Protein 3K6K (pdb70)

Organism: NCBI:txid77133

Nearest PDB structures (foldseek):
  3dnm-assembly1_A  TM=9.996E-01  e=9.255E-56  uncultured bacterium
  3k6k-assembly5_C  TM=9.959E-01  e=2.938E-53  uncultured bacterium
  3dnm-assembly3_C  TM=9.944E-01  e=6.983E-52  uncultured bacterium
  3dnm-assembly4_D  TM=9.959E-01  e=7.849E-51  uncultured bacterium
  6y9k-assembly2_DDD  TM=9.570E-01  e=6.807E-32  metagenome

CATH classification: 3.40.50.1820

Solvent-accessible surface area: 44299 Å² total; per-residue (Å²): 175,122,69,78,82,40,178,85,4,18,104,73,13,87,87,89,48,112,171,64,133,184,119,53,60,43,106,90,63,54,61,36,59,59,61,117,18,104,190,29,81,94,11,150,48,16,120,61,52,155,43,77,5,51,65,10,77,5,26,79,0,19,29,146,62,32,45,66,11,22,0,0,0,0,0,1,23,5,2,7,7,10,12,2,41,3,9,5,19,0,0,1,56,1,0,93,66,5,59,0,21,0,15,0,0,60,1,105,23,0,57,103,54,61,25,65,10,1,1,61,9,0,8,38,0,0,111,22,0,22,175,82,9,61,37,10,97,98,0,0,0,2,1,3,12,0,0,0,0,0,0,0,0,0,0,10,50,0,71,127,61,66,28,74,40,7,18,0,0,1,0,2,1,0,1,0,1,0,35,43,84,60,73,0,21,87,85,6,21,136,83,10,44,65,9,80,27,138,40,7,29,131,28,0,72,69,2,4,50,80,88,90,57,110,34,59,27,0,0,0,2,67,21,104,3,49,54,10,19,58,0,15,0,3,0,0,0,12,0,1,2,0,2,1,0,5,14,0,0,16,44,0,0,5,34,28,1,22,1,30,2,24,0,15,44,48,1,3,18,9,0,3,26,34,14,110,56,0,77,18,0,46,77,0,7,117,63,1,3,141,18,1,62,57,58,33,146,181,128,63,80,79,48,130,75,4,11,105,78,11,88,89,89,44,110,156,53,116,182,136,43,68,44,107,102,58,56,62,38,58,58,66,105,19,118,176,27,74,100,8,142,46,13,35,10,6,71,34,79,6,51,59,12,74,4,27,67,0,20,41,146,60,32,50,61,11,22,0,0,0,1,0,0,23,3,3,21,1,7,16,5,40,4,16,5,16,0,0,0,46,0,1,89,83,9,50,0,18,0,17,0,0,54,2,116,23,1,60,104,48,61,22,66,8,2,3,63,6,0,8,40,0,2,105,16,0,24,162,86,21,66,30,10,93,88,0,0,1,0,0,2,10,0,0,0,0,0,0,0,1,3,2,15,61,0,76,139,57,66,28,72,42,6,18,0,0,0,0,0,0,0,2,0,1,1,40,41,77,57,73,0,24,90,80,2,26,132,84,9,46,59,8,70,28,142,67,5,28,113,35,0,53,64,1,3,32,86,87,96,81,108,32,62,38,0,0,0,2,64,22,101,2,46,57,13,17,62,0,11,0,4,0,0,0,5,0,2,3,0,1,1,0,4,14,0,0,15,48,0,0,4,32,32,2,20,0,39,3,22,0,17,44,35,3,4,17,10,0,3,17,31,12,102,54,1,77,23,0,59,66,0,4,117,60,0,6,140,19,0,56,59,61,18,127,190,101,74,82,52,180,78,2,18,95,47,20,71,88,88,24,120,177,137,71,128,128,45,54,45,58,73,49,106,18,107,164,27,74,106,9,152,44,16,56,16,8,63,25,73,6,45,66,15,77,4,14,61,0,22,28,126,81,26,51,67,13,20,0,0,0,0,0,0,10,1,2,4,10,9,13,4,47,2,6,5,16,0,0,0,55,0,0,87,84,14,55,0,19,0,11,0,0,58,3,110,33,1,54,112,51,82,26,57,7,4,1,53,12,0,6,36,0,1,90,19,0,26,151,82,11,62,36,10,95,81,0,0,0,0,0,2,8,0,0,0,0,0,0,0,0,1,1,16,58,0,86,141,64,65,28,74,43,5,17,0,0,0,0,0,0,0,2,0,2,3,24,47,79,50,70,0,21,88,78,4,20,137,83,3,36,52,7,61,84,118,47,8,27,68,34,9,130,56,5,13,51,89,78,90,116,95,28,64,36,0,0,0,1,69,17,110,1,45,53,11,12,65,0,14,0,3,0,0,0,14,0,4,2,0,0,1,0,3,13,0,0,14,40,0,0,5,31,35,2,24,1,33,3,32,0,15,45,33,1,3,25,8,0,4,26,37,15,106,47,0,78,20,0,59,80,0,6,141,62,0,5,135,18,1,62,54,71,42,124,124,102,41,166,78,5,17,79,59,20,96,97,90,20,108,157,52,124,149,110,88,80,39,96,108,99,36,62,46,62,68,59,107,17,119,180,27,72,91,14,143,42,19,117,71,54,138,47,78,6,46,60,12,77,5,14,74,0,23,31,133,72,33,48,77,10,26,0,0,0,1,0,1,14,1,2,5,6,5,14,3,49,3,13,8,12,0,0,1,49,1,0,86,50,20,52,2,19,0,14,0,0,59,1,106,34,2,52,106,58,95,26,66,7,4,1,58,9,0,10,41,0,3,109,22,0,25,173,82,9,59,34,10,105,112,0,0,0,0,0,2,9,0,0,0,0,0,0,0,0,3,2,10,59,0,65,122,66,64,25,68,41,6,18,0,0,0,0,1,1,0,0,0,0,1,16,44,78,61,72,0,24,89,80,4,24,128,86,4,35,56,6,64,79,116,35,9,29,79,31,10,130,51,6,11,50,90,82,97,110,112,31,64,30,0,0,0,2,59,15,106,2,50,54,12,19,47,0,10,0,4,1,0,0,9,0,3,1,0,0,1,0,4,11,0,0,15,43,0,0,7,31,33,1,22,0,42,2,28,0,14,47,45,4,4,21,7,0,4,13,32,30,124,54,3,100,20,0,42,85,0,2,122,64,0,6,133,23,5,64,62,76,84

InterPro domains:
  IPR002168 Lipase, GDXG, putative histidine active site [PS01173] (83-99)
  IPR013094 Alpha/beta hydrolase fold-3 [PF07859] (83-284)
  IPR029058 Alpha/Beta hydrolase fold [G3DSA:3.40.50.1820] (1-309)
  IPR029058 Alpha/Beta hydrolase fold [SSF53474] (76-305)
  IPR033140 Lipase, GDXG, putative serine active site [PS01174] (151-163)
  IPR050300 GDXG lipolytic enzyme [PTHR48081] (72-303)

Structure (mmCIF, N/CA/C/O backbone):
data_3K6K
#
_entry.id   3K6K
#
_cell.length_a   117.157
_cell.length_b   127.699
_cell.length_c   232.870
_cell.angle_alpha   90.000
_cell.angle_beta   90.000
_cell.angle_gamma   90.000
#
_symmetry.space_group_name_H-M   'I 21 21 21'
#
loop_
_entity.id
_entity.type
_entity.pdbx_description
1 polymer Esterase/lipase
2 non-polymer 'SULFATE ION'
3 non-polymer BETA-MERCAPTOETHANOL
4 water water
#
loop_
_atom_site.group_PDB
_atom_site.id
_atom_site.type_symbol
_atom_site.label_atom_id
_atom_site.label_alt_id
_atom_site.label_comp_id
_atom_site.label_asym_id
_atom_site.label_entity_id
_atom_site.label_seq_id
_atom_site.pdbx_PDB_ins_code
_atom_site.Cartn_x
_atom_site.Cartn_y
_atom_site.Cartn_z
_atom_site.occupancy
_atom_site.B_iso_or_equiv
_atom_site.auth_seq_id
_atom_site.auth_comp_id
_atom_site.auth_asym_id
_atom_site.auth_atom_id
_atom_site.pdbx_PDB_model_num
ATOM 1 N N . ASP A 1 13 ? 52.922 47.621 46.835 1.00 32.14 13 ASP A N 1
ATOM 2 C CA . ASP A 1 13 ? 54.019 46.894 47.569 1.00 32.51 13 ASP A CA 1
ATOM 3 C C . ASP A 1 13 ? 54.024 45.303 47.338 1.00 30.66 13 ASP A C 1
ATOM 4 O O . ASP A 1 13 ? 53.093 44.736 46.753 1.00 29.32 13 ASP A O 1
ATOM 9 N N . THR A 1 14 ? 55.069 44.606 47.788 1.00 28.72 14 THR A N 1
ATOM 10 C CA . THR A 1 14 ? 55.433 43.288 47.182 1.00 26.71 14 THR A CA 1
ATOM 11 C C . THR A 1 14 ? 54.590 42.084 47.608 1.00 24.73 14 THR A C 1
ATOM 12 O O . THR A 1 14 ? 54.242 41.943 48.786 1.00 23.92 14 THR A O 1
ATOM 16 N N . LYS A 1 15 ? 54.288 41.233 46.635 1.00 22.96 15 LYS A N 1
ATOM 17 C CA . LYS A 1 15 ? 53.586 39.961 46.843 1.00 22.89 15 LYS A CA 1
ATOM 18 C C . LYS A 1 15 ? 54.248 38.812 46.071 1.00 22.91 15 LYS A C 1
ATOM 19 O O . LYS A 1 15 ? 54.973 39.034 45.118 1.00 23.53 15 LYS A O 1
ATOM 25 N N . MET A 1 16 ? 54.048 37.584 46.506 1.00 22.82 16 MET A N 1
ATOM 26 C CA . MET A 1 16 ? 54.510 36.430 45.754 1.00 23.14 16 MET A CA 1
ATOM 27 C C . MET A 1 16 ? 53.495 36.083 44.667 1.00 23.31 16 MET A C 1
ATOM 28 O O . MET A 1 16 ? 52.308 36.327 44.837 1.00 21.90 16 MET A O 1
ATOM 33 N N . ASP A 1 17 ? 53.974 35.436 43.597 1.00 23.34 17 ASP A N 1
ATOM 34 C CA . ASP A 1 17 ? 53.088 34.718 42.696 1.00 24.68 17 ASP A CA 1
ATOM 35 C C . ASP A 1 17 ? 52.404 33.599 43.473 1.00 22.65 17 ASP A C 1
ATOM 36 O O . ASP A 1 17 ? 53.074 32.861 44.176 1.00 23.75 17 ASP A O 1
ATOM 41 N N . PRO A 1 18 ? 51.080 33.456 43.335 1.00 21.25 18 PRO A N 1
ATOM 42 C CA . PRO A 1 18 ? 50.526 32.395 44.137 1.00 20.84 18 PRO A CA 1
ATOM 43 C C . PRO A 1 18 ? 51.198 31.023 44.023 1.00 20.34 18 PRO A C 1
ATOM 44 O O . PRO A 1 18 ? 51.292 30.307 45.035 1.00 21.00 18 PRO A O 1
ATOM 48 N N . ARG A 1 19 ? 51.676 30.642 42.852 1.00 19.91 19 ARG A N 1
ATOM 49 C CA . ARG A 1 19 ? 52.234 29.293 42.701 1.00 20.39 19 ARG A CA 1
ATOM 50 C C . ARG A 1 19 ? 53.562 29.169 43.481 1.00 19.75 19 ARG A C 1
ATOM 51 O O . ARG A 1 19 ? 53.949 28.071 43.891 1.00 19.02 19 ARG A O 1
ATOM 59 N N . ASP A 1 20 ? 54.196 30.317 43.717 1.00 18.20 20 ASP A N 1
ATOM 60 C CA . ASP A 1 20 ? 55.483 30.364 44.400 1.00 18.56 20 ASP A CA 1
ATOM 61 C C . ASP A 1 20 ? 55.229 30.212 45.880 1.00 17.38 20 ASP A C 1
ATOM 62 O O . ASP A 1 20 ? 55.991 29.541 46.547 1.00 16.21 20 ASP A O 1
ATOM 67 N N . PHE A 1 21 ? 54.130 30.799 46.361 1.00 16.91 21 PHE A N 1
ATOM 68 C CA . PHE A 1 21 ? 53.789 30.717 47.761 1.00 17.11 21 PHE A CA 1
ATOM 69 C C . PHE A 1 21 ? 53.413 29.270 48.065 1.00 17.25 21 PHE A C 1
ATOM 70 O O . PHE A 1 21 ? 53.769 28.763 49.112 1.00 17.39 21 PHE A O 1
ATOM 78 N N . LEU A 1 22 ? 52.714 28.619 47.138 1.00 16.88 22 LEU A N 1
ATOM 79 C CA . LEU A 1 22 ? 52.384 27.192 47.281 1.00 18.74 22 LEU A CA 1
ATOM 80 C C . LEU A 1 22 ? 53.625 26.323 47.465 1.00 19.45 22 LEU A C 1
ATOM 81 O O . LEU A 1 22 ? 53.600 25.364 48.249 1.00 19.32 22 LEU A O 1
ATOM 86 N N . GLN A 1 23 ? 54.685 26.653 46.717 1.00 20.78 23 GLN A N 1
ATOM 87 C CA . GLN A 1 23 ? 55.950 25.919 46.806 1.00 21.79 23 GLN A CA 1
ATOM 88 C C . GLN A 1 23 ? 56.609 26.185 48.179 1.00 21.17 23 GLN A C 1
ATOM 89 O O . GLN A 1 23 ? 57.215 25.306 48.762 1.00 19.86 23 GLN A O 1
ATOM 95 N N . LEU A 1 24 ? 56.452 27.372 48.706 1.00 21.57 24 LEU A N 1
ATOM 96 C CA . LEU A 1 24 ? 56.981 27.639 49.984 1.00 21.53 24 LEU A CA 1
ATOM 97 C C . LEU A 1 24 ? 56.207 26.823 51.009 1.00 21.30 24 LEU A C 1
ATOM 98 O O . LEU A 1 24 ? 56.837 26.218 51.823 1.00 22.21 24 LEU A O 1
ATOM 103 N N . LEU A 1 25 ? 54.881 26.724 50.897 1.00 19.50 25 LEU A N 1
ATOM 104 C CA . LEU A 1 25 ? 54.094 25.813 51.746 1.00 18.24 25 LEU A CA 1
ATOM 105 C C . LEU A 1 25 ? 54.444 24.320 51.565 1.00 18.27 25 LEU A C 1
ATOM 106 O O . LEU A 1 25 ? 54.491 23.556 52.535 1.00 17.55 25 LEU A O 1
ATOM 111 N N . LYS A 1 26 ? 54.687 23.893 50.340 1.00 17.94 26 LYS A N 1
ATOM 112 C CA . LYS A 1 26 ? 55.117 22.505 50.124 1.00 19.33 26 LYS A CA 1
ATOM 113 C C . LYS A 1 26 ? 56.379 22.212 50.953 1.00 20.41 26 LYS A C 1
ATOM 114 O O . LYS A 1 26 ? 56.421 21.232 51.694 1.00 21.11 26 LYS A O 1
ATOM 120 N N . ILE A 1 27 ? 57.381 23.092 50.877 1.00 21.29 27 ILE A N 1
ATOM 121 C CA . ILE A 1 27 ? 58.617 22.858 51.600 1.00 23.07 27 ILE A CA 1
ATOM 122 C C . ILE A 1 27 ? 58.407 22.753 53.085 1.00 24.66 27 ILE A C 1
ATOM 123 O O . ILE A 1 27 ? 59.016 21.885 53.721 1.00 24.49 27 ILE A O 1
ATOM 128 N N . ASN A 1 28 ? 57.561 23.604 53.659 1.00 25.86 28 ASN A N 1
ATOM 129 C CA . ASN A 1 28 ? 57.309 23.478 55.099 1.00 27.08 28 ASN A CA 1
ATOM 130 C C . ASN A 1 28 ? 56.642 22.187 55.453 1.00 27.02 28 ASN A C 1
ATOM 131 O O . ASN A 1 28 ? 56.876 21.619 56.509 1.00 27.34 28 ASN A O 1
ATOM 136 N N . ALA A 1 29 ? 55.813 21.709 54.561 1.00 27.66 29 ALA A N 1
ATOM 137 C CA . ALA A 1 29 ? 55.090 20.502 54.818 1.00 27.92 29 ALA A CA 1
ATOM 138 C C . ALA A 1 29 ? 56.049 19.300 54.800 1.00 29.12 29 ALA A C 1
ATOM 139 O O . ALA A 1 29 ? 55.987 18.472 55.699 1.00 28.21 29 ALA A O 1
ATOM 141 N N . GLU A 1 30 ? 56.929 19.242 53.794 1.00 30.48 30 GLU A N 1
ATOM 142 C CA . GLU A 1 30 ? 58.003 18.216 53.665 1.00 33.10 30 GLU A CA 1
ATOM 143 C C . GLU A 1 30 ? 58.881 18.019 54.905 1.00 33.98 30 GLU A C 1
ATOM 144 O O . GLU A 1 30 ? 59.182 16.890 55.287 1.00 33.42 30 GLU A O 1
ATOM 150 N N . LYS A 1 31 ? 59.266 19.144 55.500 1.00 35.27 31 LYS A N 1
ATOM 151 C CA . LYS A 1 31 ? 60.321 19.234 56.477 1.00 37.94 31 LYS A CA 1
ATOM 152 C C . LYS A 1 31 ? 59.772 19.581 57.854 1.00 39.87 31 LYS A C 1
ATOM 153 O O . LYS A 1 31 ? 60.437 20.292 58.624 1.00 40.39 31 LYS A O 1
ATOM 159 N N . ALA A 1 32 ? 58.549 19.135 58.153 1.00 41.52 32 ALA A N 1
ATOM 160 C CA . ALA A 1 32 ? 57.990 19.334 59.487 1.00 43.27 32 ALA A CA 1
ATOM 161 C C . ALA A 1 32 ? 58.035 17.984 60.178 1.00 44.29 32 ALA A C 1
ATOM 162 O O . ALA A 1 32 ? 57.910 16.955 59.508 1.00 44.07 32 ALA A O 1
ATOM 164 N N . GLU A 1 33 ? 58.197 18.004 61.503 1.00 46.17 33 GLU A N 1
ATOM 165 C CA . GLU A 1 33 ? 58.497 16.802 62.297 1.00 47.89 33 GLU A CA 1
ATOM 166 C C . GLU A 1 33 ? 57.331 15.855 62.163 1.00 48.24 33 GLU A C 1
ATOM 167 O O . GLU A 1 33 ? 56.193 16.331 62.091 1.00 48.33 33 GLU A O 1
ATOM 173 N N . LYS A 1 34 ? 57.582 14.537 62.100 1.00 48.66 34 LYS A N 1
ATOM 174 C CA . LYS A 1 34 ? 56.466 13.612 61.832 1.00 48.89 34 LYS A CA 1
ATOM 175 C C . LYS A 1 34 ? 55.394 13.528 62.971 1.00 48.54 34 LYS A C 1
ATOM 176 O O . LYS A 1 34 ? 54.170 13.453 62.686 1.00 48.76 34 LYS A O 1
ATOM 182 N N . ASN A 1 35 ? 55.826 13.553 64.239 1.00 46.57 35 ASN A N 1
ATOM 183 C CA . ASN A 1 35 ? 54.852 13.441 65.336 1.00 44.52 35 ASN A CA 1
ATOM 184 C C . ASN A 1 35 ? 55.152 14.437 66.424 1.00 42.21 35 ASN A C 1
ATOM 185 O O . ASN A 1 35 ? 55.657 14.034 67.471 1.00 42.00 35 ASN A O 1
ATOM 190 N N . LEU A 1 36 ? 54.884 15.719 66.193 1.00 38.66 36 LEU A N 1
ATOM 191 C CA . LEU A 1 36 ? 55.184 16.690 67.218 1.00 35.48 36 LEU A CA 1
ATOM 192 C C . LEU A 1 36 ? 54.206 16.485 68.355 1.00 32.78 36 LEU A C 1
ATOM 193 O O . LEU A 1 36 ? 53.090 16.084 68.122 1.00 31.15 36 LEU A O 1
ATOM 198 N N . PRO A 1 37 ? 54.655 16.739 69.597 1.00 31.26 37 PRO A N 1
ATOM 199 C CA . PRO A 1 37 ? 53.710 16.693 70.680 1.00 30.12 37 PRO A CA 1
ATOM 200 C C . PRO A 1 37 ? 52.680 17.789 70.477 1.00 29.07 37 PRO A C 1
ATOM 201 O O . PRO A 1 37 ? 53.015 18.904 70.046 1.00 29.83 37 PRO A O 1
ATOM 205 N N . LEU A 1 38 ? 51.437 17.489 70.798 1.00 26.87 38 LEU A N 1
ATOM 206 C CA . LEU A 1 38 ? 50.419 18.457 70.595 1.00 25.21 38 LEU A CA 1
ATOM 207 C C . LEU A 1 38 ? 50.599 19.745 71.393 1.00 25.06 38 LEU A C 1
ATOM 208 O O . LEU A 1 38 ? 50.309 20.799 70.846 1.00 25.98 38 LEU A O 1
ATOM 213 N N . ASP A 1 39 ? 51.103 19.703 72.638 1.00 23.93 39 ASP A N 1
ATOM 214 C CA . ASP A 1 39 ? 51.460 20.947 73.369 1.00 23.11 39 ASP A CA 1
ATOM 215 C C . ASP A 1 39 ? 52.541 21.751 72.670 1.00 23.76 39 ASP A C 1
ATOM 216 O O . ASP A 1 39 ? 52.583 22.973 72.793 1.00 22.48 39 ASP A O 1
ATOM 221 N N . GLN A 1 40 ? 53.438 21.068 71.963 1.00 24.95 40 GLN A N 1
ATOM 222 C CA . GLN A 1 40 ? 54.492 21.774 71.217 1.00 26.48 40 GLN A CA 1
ATOM 223 C C . GLN A 1 40 ? 53.933 22.351 69.907 1.00 26.02 40 GLN A C 1
ATOM 224 O O . GLN A 1 40 ? 54.296 23.445 69.492 1.00 26.92 40 GLN A O 1
ATOM 230 N N . LYS A 1 41 ? 53.044 21.612 69.274 1.00 25.14 41 LYS A N 1
ATOM 231 C CA . LYS A 1 41 ? 52.442 22.072 68.044 1.00 26.18 41 LYS A CA 1
ATOM 232 C C . LYS A 1 41 ? 51.679 23.388 68.350 1.00 24.47 41 LYS A C 1
ATOM 233 O O . LYS A 1 41 ? 51.825 24.392 67.655 1.00 24.62 41 LYS A O 1
ATOM 239 N N . ARG A 1 42 ? 50.950 23.386 69.453 1.00 23.12 42 ARG A N 1
ATOM 240 C CA . ARG A 1 42 ? 50.211 24.533 69.907 1.00 21.93 42 ARG A CA 1
ATOM 241 C C . ARG A 1 42 ? 51.124 25.698 70.260 1.00 21.91 42 ARG A C 1
ATOM 242 O O . ARG A 1 42 ? 50.887 26.818 69.769 1.00 19.00 42 ARG A O 1
ATOM 250 N N . ALA A 1 43 ? 52.161 25.411 71.068 1.00 21.04 43 ALA A N 1
ATOM 251 C CA . ALA A 1 43 ? 53.179 26.392 71.446 1.00 21.78 43 ALA A CA 1
ATOM 252 C C . ALA A 1 43 ? 53.877 26.998 70.233 1.00 22.24 43 ALA A C 1
ATOM 253 O O . ALA A 1 43 ? 54.106 28.198 70.216 1.00 21.36 43 ALA A O 1
ATOM 255 N N . GLY A 1 44 ? 54.152 26.167 69.219 1.00 23.36 44 GLY A N 1
ATOM 256 C CA . GLY A 1 44 ? 54.805 26.569 67.963 1.00 25.15 44 GLY A CA 1
ATOM 257 C C . GLY A 1 44 ? 53.928 27.249 66.909 1.00 26.91 44 GLY A C 1
ATOM 258 O O . GLY A 1 44 ? 54.394 28.086 66.151 1.00 27.30 44 GLY A O 1
ATOM 259 N N . MET A 1 45 ? 52.651 26.892 66.849 1.00 27.45 45 MET A N 1
ATOM 260 C CA . MET A 1 45 ? 51.699 27.719 66.151 1.00 28.10 45 MET A CA 1
ATOM 261 C C . MET A 1 45 ? 51.654 29.101 66.805 1.00 28.27 45 MET A C 1
ATOM 262 O O . MET A 1 45 ? 51.642 30.112 66.118 1.00 27.26 45 MET A O 1
ATOM 267 N N . GLU A 1 46 ? 51.677 29.147 68.133 1.00 29.08 46 GLU A N 1
ATOM 268 C CA . GLU A 1 46 ? 51.615 30.425 68.845 1.00 30.72 46 GLU A CA 1
ATOM 269 C C . GLU A 1 46 ? 52.829 31.301 68.485 1.00 31.57 46 GLU A C 1
ATOM 270 O O . GLU A 1 46 ? 52.669 32.466 68.134 1.00 32.02 46 GLU A O 1
ATOM 276 N N . ALA A 1 47 ? 54.031 30.723 68.508 1.00 33.17 47 ALA A N 1
ATOM 277 C CA . ALA A 1 47 ? 55.271 31.496 68.350 1.00 34.17 47 ALA A CA 1
ATOM 278 C C . ALA A 1 47 ? 55.399 32.043 66.933 1.00 35.12 47 ALA A C 1
ATOM 279 O O . ALA A 1 47 ? 55.719 33.219 66.748 1.00 35.59 47 ALA A O 1
ATOM 281 N N . LEU A 1 48 ? 55.135 31.191 65.941 1.00 35.72 48 LEU A N 1
ATOM 282 C CA . LEU A 1 48 ? 55.143 31.595 64.542 1.00 36.68 48 LEU A CA 1
ATOM 283 C C . LEU A 1 48 ? 54.061 32.674 64.295 1.00 36.91 48 LEU A C 1
ATOM 284 O O . LEU A 1 48 ? 54.323 33.717 63.680 1.00 37.43 48 LEU A O 1
ATOM 289 N N . CYS A 1 49 ? 52.866 32.480 64.830 1.00 36.22 49 CYS A N 1
ATOM 290 C CA . CYS A 1 49 ? 51.802 33.444 64.556 1.00 36.57 49 CYS A CA 1
ATOM 291 C C . CYS A 1 49 ? 51.992 34.878 65.099 1.00 36.58 49 CYS A C 1
ATOM 292 O O . CYS A 1 49 ? 51.572 35.815 64.426 1.00 35.50 49 CYS A O 1
ATOM 295 N N . GLU A 1 50 ? 52.636 35.048 66.260 1.00 37.43 50 GLU A N 1
ATOM 296 C CA . GLU A 1 50 ? 53.011 36.388 66.763 1.00 38.88 50 GLU A CA 1
ATOM 297 C C . GLU A 1 50 ? 53.764 37.241 65.741 1.00 38.96 50 GLU A C 1
ATOM 298 O O . GLU A 1 50 ? 53.695 38.461 65.797 1.00 38.33 50 GLU A O 1
ATOM 304 N N . ARG A 1 51 ? 54.479 36.590 64.820 1.00 39.91 51 ARG A N 1
ATOM 305 C CA . ARG A 1 51 ? 55.230 37.258 63.733 1.00 41.36 51 ARG A CA 1
ATOM 306 C C . ARG A 1 51 ? 54.409 37.987 62.645 1.00 40.82 51 ARG A C 1
ATOM 307 O O . ARG A 1 51 ? 54.942 38.857 61.961 1.00 40.68 51 ARG A O 1
ATOM 315 N N . PHE A 1 52 ? 53.152 37.609 62.441 1.00 39.99 52 PHE A N 1
ATOM 316 C CA . PHE A 1 52 ? 52.358 38.191 61.368 1.00 39.81 52 PHE A CA 1
ATOM 317 C C . PHE A 1 52 ? 51.760 39.505 61.807 1.00 38.60 52 PHE A C 1
ATOM 318 O O . PHE A 1 52 ? 51.395 39.655 62.981 1.00 39.87 52 PHE A O 1
ATOM 326 N N . PRO A 1 53 ? 51.640 40.467 60.880 1.00 37.15 53 PRO A N 1
ATOM 327 C CA . PRO A 1 53 ? 51.156 41.789 61.281 1.00 35.56 53 PRO A CA 1
ATOM 328 C C . PRO A 1 53 ? 49.666 41.763 61.635 1.00 34.32 53 PRO A C 1
ATOM 329 O O . PRO A 1 53 ? 48.968 40.828 61.249 1.00 33.52 53 PRO A O 1
ATOM 333 N N . ARG A 1 54 ? 49.236 42.756 62.417 1.00 32.45 54 ARG A N 1
ATOM 334 C CA . ARG A 1 54 ? 47.878 42.904 62.944 1.00 31.39 54 ARG A CA 1
ATOM 335 C C . ARG A 1 54 ? 47.350 44.298 62.531 1.00 31.32 54 ARG A C 1
ATOM 336 O O . ARG A 1 54 ? 48.121 45.222 62.364 1.00 31.89 54 ARG A O 1
ATOM 344 N N . ALA A 1 55 ? 46.059 44.473 62.318 1.00 30.09 55 ALA A N 1
ATOM 345 C CA . ALA A 1 55 ? 45.671 45.748 61.736 1.00 29.89 55 ALA A CA 1
ATOM 346 C C . ALA A 1 55 ? 45.992 46.918 62.697 1.00 29.18 55 ALA A C 1
ATOM 347 O O . ALA A 1 55 ? 45.796 46.822 63.918 1.00 27.68 55 ALA A O 1
ATOM 349 N N . GLU A 1 56 ? 46.534 47.986 62.125 1.00 28.94 56 GLU A N 1
ATOM 350 C CA . GLU A 1 56 ? 46.894 49.155 62.900 1.00 29.47 56 GLU A CA 1
ATOM 351 C C . GLU A 1 56 ? 45.613 49.684 63.470 1.00 28.10 56 GLU A C 1
ATOM 352 O O . GLU A 1 56 ? 44.613 49.764 62.769 1.00 27.55 56 GLU A O 1
ATOM 358 N N . GLY A 1 57 ? 45.636 50.012 64.752 1.00 26.99 57 GLY A N 1
ATOM 359 C CA . GLY A 1 57 ? 44.526 50.742 65.349 1.00 26.42 57 GLY A CA 1
ATOM 360 C C . GLY A 1 57 ? 43.453 49.842 65.909 1.00 25.70 57 GLY A C 1
ATOM 361 O O . GLY A 1 57 ? 42.414 50.339 66.365 1.00 25.99 57 GLY A O 1
ATOM 362 N N . VAL A 1 58 ? 43.672 48.540 65.840 1.00 23.66 58 VAL A N 1
ATOM 363 C CA . VAL A 1 58 ? 42.750 47.574 66.403 1.00 22.29 58 VAL A CA 1
ATOM 364 C C . VAL A 1 58 ? 43.156 47.266 67.817 1.00 22.21 58 VAL A C 1
ATOM 365 O O . VAL A 1 58 ? 44.141 46.650 68.029 1.00 21.63 58 VAL A O 1
ATOM 369 N N . GLU A 1 59 ? 42.348 47.687 68.767 1.00 22.46 59 GLU A N 1
ATOM 370 C CA . GLU A 1 59 ? 42.620 47.518 70.202 1.00 22.46 59 GLU A CA 1
ATOM 371 C C . GLU A 1 59 ? 42.193 46.154 70.648 1.00 22.32 59 GLU A C 1
ATOM 372 O O . GLU A 1 59 ? 41.109 45.656 70.260 1.00 22.14 59 GLU A O 1
ATOM 378 N N . LEU A 1 60 ? 43.055 45.536 71.449 1.00 21.73 60 LEU A N 1
ATOM 379 C CA . LEU A 1 60 ? 42.813 44.183 71.885 1.00 22.14 60 LEU A CA 1
ATOM 380 C C . LEU A 1 60 ? 42.385 44.104 73.334 1.00 22.96 60 LEU A C 1
ATOM 381 O O . LEU A 1 60 ? 43.223 44.125 74.253 1.00 22.17 60 LEU A O 1
ATOM 386 N N . THR A 1 61 ? 41.082 43.935 73.553 1.00 24.21 61 THR A N 1
ATOM 387 C CA . THR A 1 61 ? 40.570 43.830 74.922 1.00 24.48 61 THR A CA 1
ATOM 388 C C . THR A 1 61 ? 40.385 42.350 75.389 1.00 25.16 61 THR A C 1
ATOM 389 O O . THR A 1 61 ? 39.730 41.525 74.712 1.00 24.61 61 THR A O 1
ATOM 393 N N . LEU A 1 62 ? 40.991 41.982 76.511 1.00 25.85 62 LEU A N 1
ATOM 394 C CA . LEU A 1 62 ? 40.874 40.575 76.985 1.00 28.11 62 LEU A CA 1
ATOM 395 C C . LEU A 1 62 ? 39.564 40.472 77.778 1.00 29.21 62 LEU A C 1
ATOM 396 O O . LEU A 1 62 ? 39.395 41.156 78.786 1.00 30.99 62 LEU A O 1
ATOM 401 N N . THR A 1 63 ? 38.593 39.696 77.314 1.00 29.17 63 THR A N 1
ATOM 402 C CA . THR A 1 63 ? 37.324 39.668 78.048 1.00 28.29 63 THR A CA 1
ATOM 403 C C . THR A 1 63 ? 36.685 38.273 78.066 1.00 28.23 63 THR A C 1
ATOM 404 O O . THR A 1 63 ? 37.398 37.266 77.916 1.00 27.43 63 THR A O 1
ATOM 408 N N . ASP A 1 64 ? 35.377 38.216 78.330 1.00 28.49 64 ASP A N 1
ATOM 409 C CA . ASP A 1 64 ? 34.610 36.970 78.237 1.00 29.14 64 ASP A CA 1
ATOM 410 C C . ASP A 1 64 ? 33.208 37.206 77.622 1.00 28.37 64 ASP A C 1
ATOM 411 O O . ASP A 1 64 ? 32.666 38.343 77.636 1.00 27.97 64 ASP A O 1
ATOM 416 N N . LEU A 1 65 ? 32.631 36.148 77.073 1.00 27.12 65 LEU A N 1
ATOM 417 C CA . LEU A 1 65 ? 31.240 36.195 76.676 1.00 27.23 65 LEU A CA 1
ATOM 418 C C . LEU A 1 65 ? 30.643 34.998 77.322 1.00 27.17 65 LEU A C 1
ATOM 419 O O . LEU A 1 65 ? 31.009 33.861 76.955 1.00 26.30 65 LEU A O 1
ATOM 424 N N . GLY A 1 66 ? 29.765 35.242 78.305 1.00 26.78 66 GLY A N 1
ATOM 425 C CA . GLY A 1 66 ? 29.122 34.153 79.031 1.00 28.30 66 GLY A CA 1
ATOM 426 C C . GLY A 1 66 ? 30.069 33.126 79.654 1.00 28.56 66 GLY A C 1
ATOM 427 O O . GLY A 1 66 ? 29.782 31.923 79.675 1.00 27.86 66 GLY A O 1
ATOM 428 N N . GLY A 1 67 ? 31.205 33.611 80.165 1.00 29.29 67 GLY A N 1
ATOM 429 C CA . GLY A 1 67 ? 32.128 32.725 80.890 1.00 29.87 67 GLY A CA 1
ATOM 430 C C . GLY A 1 67 ? 33.230 32.155 80.019 1.00 30.37 67 GLY A C 1
ATOM 431 O O . GLY A 1 67 ? 34.184 31.535 80.536 1.00 32.32 67 GLY A O 1
ATOM 432 N N . VAL A 1 68 ? 33.128 32.383 78.705 1.00 28.99 68 VAL A N 1
ATOM 433 C CA . VAL A 1 68 ? 34.118 31.880 77.743 1.00 26.61 68 VAL A CA 1
ATOM 434 C C . VAL A 1 68 ? 35.090 33.008 77.396 1.00 25.57 68 VAL A C 1
ATOM 435 O O . VAL A 1 68 ? 34.660 34.102 77.020 1.00 25.46 68 VAL A O 1
ATOM 439 N N . PRO A 1 69 ? 36.392 32.763 77.561 1.00 25.15 69 PRO A N 1
ATOM 440 C CA . PRO A 1 69 ? 37.407 33.811 77.353 1.00 25.62 69 PRO A CA 1
ATOM 441 C C . PRO A 1 69 ? 37.439 34.251 75.909 1.00 25.44 69 PRO A C 1
ATOM 442 O O . PRO A 1 69 ? 37.272 33.428 75.007 1.00 24.00 69 PRO A O 1
ATOM 446 N N . CYS A 1 70 ? 37.606 35.544 75.686 1.00 25.15 70 CYS A N 1
ATOM 447 C CA . CYS A 1 70 ? 37.732 35.983 74.350 1.00 26.22 70 CYS A CA 1
ATOM 448 C C . CYS A 1 70 ? 38.578 37.211 74.239 1.00 24.93 70 CYS A C 1
ATOM 449 O O . CYS A 1 70 ? 38.776 37.922 75.218 1.00 26.58 70 CYS A O 1
ATOM 452 N N . ILE A 1 71 ? 39.095 37.458 73.047 1.00 24.13 71 ILE A N 1
ATOM 453 C CA . ILE A 1 71 ? 39.746 38.705 72.767 1.00 24.25 71 ILE A CA 1
ATOM 454 C C . ILE A 1 71 ? 38.796 39.525 71.918 1.00 25.13 71 ILE A C 1
ATOM 455 O O . ILE A 1 71 ? 38.476 39.145 70.788 1.00 26.88 71 ILE A O 1
ATOM 460 N N . ARG A 1 72 ? 38.336 40.638 72.478 1.00 25.09 72 ARG A N 1
ATOM 461 C CA . ARG A 1 72 ? 37.483 41.571 71.790 1.00 25.08 72 ARG A CA 1
ATOM 462 C C . ARG A 1 72 ? 38.378 42.529 71.037 1.00 24.72 72 ARG A C 1
ATOM 463 O O . ARG A 1 72 ? 39.449 42.913 71.547 1.00 24.96 72 ARG A O 1
ATOM 471 N N . GLN A 1 73 ? 37.954 42.917 69.831 1.00 23.95 73 GLN A N 1
ATOM 472 C CA . GLN A 1 73 ? 38.822 43.596 68.875 1.00 22.87 73 GLN A CA 1
ATOM 473 C C . GLN A 1 73 ? 38.003 44.614 68.112 1.00 24.44 73 GLN A C 1
ATOM 474 O O . GLN A 1 73 ? 36.895 44.300 67.593 1.00 24.14 73 GLN A O 1
ATOM 480 N N . ALA A 1 74 ? 38.537 45.821 68.029 1.00 24.49 74 ALA A N 1
ATOM 481 C CA . ALA A 1 74 ? 37.853 46.931 67.388 1.00 26.92 74 ALA A CA 1
ATOM 482 C C . ALA A 1 74 ? 38.722 48.198 67.303 1.00 29.35 74 ALA A C 1
ATOM 483 O O . ALA A 1 74 ? 39.649 48.418 68.127 1.00 29.14 74 ALA A O 1
ATOM 485 N N . THR A 1 75 ? 38.405 49.036 66.355 1.00 31.72 75 THR A N 1
ATOM 486 C CA . THR A 1 75 ? 38.847 50.385 66.362 1.00 34.92 75 THR A CA 1
ATOM 487 C C . THR A 1 75 ? 37.935 51.274 67.211 1.00 37.70 75 THR A C 1
ATOM 488 O O . THR A 1 75 ? 36.795 50.996 67.446 1.00 37.92 75 THR A O 1
ATOM 492 N N . ASP A 1 76 ? 38.527 52.356 67.658 1.00 40.34 76 ASP A N 1
ATOM 493 C CA . ASP A 1 76 ? 37.905 53.560 68.132 1.00 42.14 76 ASP A CA 1
ATOM 494 C C . ASP A 1 76 ? 36.745 53.988 67.227 1.00 42.37 76 ASP A C 1
ATOM 495 O O . ASP A 1 76 ? 35.734 54.470 67.676 1.00 42.64 76 ASP A O 1
ATOM 500 N N . GLY A 1 77 ? 36.884 53.818 65.940 1.00 41.95 77 GLY A N 1
ATOM 501 C CA . GLY A 1 77 ? 35.799 54.203 65.074 1.00 42.04 77 GLY A CA 1
ATOM 502 C C . GLY A 1 77 ? 34.609 53.301 64.803 1.00 41.57 77 GLY A C 1
A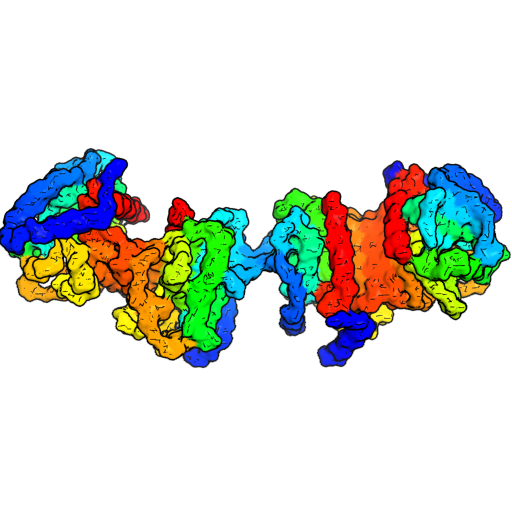TOM 503 O O . GLY A 1 77 ? 33.853 53.595 63.927 1.00 41.63 77 GLY A O 1
ATOM 504 N N . ALA A 1 78 ? 34.451 52.226 65.548 1.00 39.94 78 ALA A N 1
ATOM 505 C CA . ALA A 1 78 ? 33.535 51.172 65.189 1.00 38.08 78 ALA A CA 1
ATOM 506 C C . ALA A 1 78 ? 32.076 51.454 65.364 1.00 36.80 78 ALA A C 1
ATOM 507 O O . ALA A 1 78 ? 31.653 51.930 66.377 1.00 35.71 78 ALA A O 1
ATOM 509 N N . GLY A 1 79 ? 31.320 51.087 64.342 1.00 35.64 79 GLY A N 1
ATOM 510 C CA . GLY A 1 79 ? 29.862 51.034 64.392 1.00 34.24 79 GLY A CA 1
ATOM 511 C C . GLY A 1 79 ? 29.395 50.004 65.401 1.00 33.22 79 GLY A C 1
ATOM 512 O O . GLY A 1 79 ? 30.177 49.544 66.218 1.00 32.70 79 GLY A O 1
ATOM 513 N N . ALA A 1 80 ? 28.112 49.653 65.350 1.00 32.61 80 ALA A N 1
ATOM 514 C CA . ALA A 1 80 ? 27.494 48.822 66.392 1.00 31.77 80 ALA A CA 1
ATOM 515 C C . ALA A 1 80 ? 27.323 47.356 65.991 1.00 30.75 80 ALA A C 1
ATOM 516 O O . ALA A 1 80 ? 26.734 46.592 66.732 1.00 32.21 80 ALA A O 1
ATOM 518 N N . ALA A 1 81 ? 27.855 46.969 64.842 1.00 28.73 81 ALA A N 1
ATOM 519 C CA . ALA A 1 81 ? 27.915 45.556 64.435 1.00 27.33 81 ALA A CA 1
ATOM 520 C C . ALA A 1 81 ? 28.862 44.710 65.320 1.00 26.07 81 ALA A C 1
ATOM 521 O O . ALA A 1 81 ? 29.893 45.189 65.792 1.00 26.46 81 ALA A O 1
ATOM 523 N N . HIS A 1 82 ? 28.508 43.464 65.558 1.00 24.65 82 HIS A N 1
ATOM 524 C CA . HIS A 1 82 ? 29.381 42.546 66.248 1.00 24.25 82 HIS A CA 1
ATOM 525 C C . HIS A 1 82 ? 29.610 41.345 65.369 1.00 24.55 82 HIS A C 1
ATOM 526 O O . HIS A 1 82 ? 28.629 40.879 64.718 1.00 25.09 82 HIS A O 1
ATOM 533 N N . ILE A 1 83 ? 30.874 40.857 65.345 1.00 21.99 83 ILE A N 1
ATOM 534 C CA . ILE A 1 83 ? 31.258 39.626 64.701 1.00 19.88 83 ILE A CA 1
ATOM 535 C C . ILE A 1 83 ? 31.677 38.640 65.803 1.00 19.90 83 ILE A C 1
ATOM 536 O O . ILE A 1 83 ? 32.574 38.915 66.605 1.00 19.95 83 ILE A O 1
ATOM 541 N N . LEU A 1 84 ? 31.047 37.485 65.842 1.00 16.89 84 LEU A N 1
ATOM 542 C CA . LEU A 1 84 ? 31.443 36.530 66.800 1.00 16.28 84 LEU A CA 1
ATOM 543 C C . LEU A 1 84 ? 32.282 35.512 66.021 1.00 15.89 84 LEU A C 1
ATOM 544 O O . LEU A 1 84 ? 31.728 34.825 65.178 1.00 14.49 84 LEU A O 1
ATOM 549 N N . TYR A 1 85 ? 33.592 35.438 66.316 1.00 15.93 85 TYR A N 1
ATOM 550 C CA . TYR A 1 85 ? 34.557 34.648 65.530 1.00 16.86 85 TYR A CA 1
ATOM 551 C C . TYR A 1 85 ? 35.035 33.321 66.193 1.00 17.61 85 TYR A C 1
ATOM 552 O O . TYR A 1 85 ? 35.461 33.321 67.350 1.00 18.62 85 TYR A O 1
ATOM 561 N N . PHE A 1 86 ? 35.039 32.227 65.435 1.00 15.88 86 PHE A N 1
ATOM 562 C CA . PHE A 1 86 ? 35.623 30.997 65.928 1.00 16.11 86 PHE A CA 1
ATOM 563 C C . PHE A 1 86 ? 36.856 30.583 65.096 1.00 16.15 86 PHE A C 1
ATOM 564 O O . PHE A 1 86 ? 36.754 30.413 63.905 1.00 16.96 86 PHE A O 1
ATOM 572 N N . HIS A 1 87 ? 38.011 30.396 65.728 1.00 16.30 87 HIS A N 1
ATOM 573 C CA . HIS A 1 87 ? 39.255 30.112 65.020 1.00 16.53 87 HIS A CA 1
ATOM 574 C C . HIS A 1 87 ? 39.308 28.645 64.575 1.00 16.23 87 HIS A C 1
ATOM 575 O O . HIS A 1 87 ? 38.564 27.828 65.046 1.00 15.90 87 HIS A O 1
ATOM 582 N N . GLY A 1 88 ? 40.181 28.332 63.641 1.00 16.83 88 GLY A N 1
ATOM 583 C CA . GLY A 1 88 ? 40.325 26.977 63.200 1.00 17.02 88 GLY A CA 1
ATOM 584 C C . GLY A 1 88 ? 41.547 26.379 63.835 1.00 18.84 88 GLY A C 1
ATOM 585 O O . GLY A 1 88 ? 42.202 27.032 64.711 1.00 16.65 88 GLY A O 1
ATOM 586 N N . GLY A 1 89 ? 41.824 25.133 63.411 1.00 19.29 89 GLY A N 1
ATOM 587 C CA . GLY A 1 89 ? 42.914 24.327 63.947 1.00 21.16 89 GLY A CA 1
ATOM 588 C C . GLY A 1 89 ? 42.475 22.901 64.278 1.00 23.18 89 GLY A C 1
ATOM 589 O O . GLY A 1 89 ? 42.988 22.263 65.216 1.00 23.82 89 GLY A O 1
ATOM 590 N N . GLY A 1 90 ? 41.529 22.374 63.508 1.00 23.34 90 GLY A N 1
ATOM 591 C CA . GLY A 1 90 ? 41.207 20.963 63.623 1.00 23.96 90 GLY A CA 1
ATOM 592 C C . GLY A 1 90 ? 40.492 20.551 64.895 1.00 24.17 90 GLY A C 1
ATOM 593 O O . GLY A 1 90 ? 40.474 19.370 65.221 1.00 25.39 90 GLY A O 1
ATOM 594 N N . TYR A 1 91 ? 39.898 21.522 65.587 1.00 23.77 91 TYR A N 1
ATOM 595 C CA . TYR A 1 91 ? 39.300 21.367 66.898 1.00 23.53 91 TYR A CA 1
ATOM 596 C C . TYR A 1 91 ? 40.349 21.028 67.962 1.00 24.47 91 TYR A C 1
ATOM 597 O O . TYR A 1 91 ? 39.994 20.789 69.115 1.00 25.90 91 TYR A O 1
ATOM 606 N N . ILE A 1 92 ? 41.639 21.042 67.622 1.00 22.91 92 ILE A N 1
ATOM 607 C CA . ILE A 1 92 ? 42.626 20.643 68.623 1.00 21.78 92 ILE A CA 1
ATOM 608 C C . ILE A 1 92 ? 43.693 21.690 68.877 1.00 22.45 92 ILE A C 1
ATOM 609 O O . ILE A 1 92 ? 44.536 21.496 69.754 1.00 23.55 92 ILE A O 1
ATOM 614 N N . SER A 1 93 ? 43.681 22.789 68.128 1.00 21.75 93 SER A N 1
ATOM 615 C CA . SER A 1 93 ? 44.640 23.856 68.317 1.00 21.28 93 SER A CA 1
ATOM 616 C C . SER A 1 93 ? 44.042 25.170 67.884 1.00 21.45 93 SER A C 1
ATOM 617 O O . SER A 1 93 ? 42.925 25.212 67.380 1.00 22.57 93 SER A O 1
ATOM 620 N N . GLY A 1 94 ? 44.788 26.246 68.093 1.00 19.96 94 GLY A N 1
ATOM 621 C CA . GLY A 1 94 ? 44.472 27.506 67.527 1.00 18.12 94 GLY A CA 1
ATOM 622 C C . GLY A 1 94 ? 44.032 28.335 68.697 1.00 17.87 94 GLY A C 1
ATOM 623 O O . GLY A 1 94 ? 43.801 27.776 69.750 1.00 16.50 94 GLY A O 1
ATOM 624 N N . SER A 1 95 ? 43.881 29.656 68.523 1.00 16.23 95 SER A N 1
ATOM 625 C CA . SER A 1 95 ? 43.397 30.475 69.642 1.00 15.75 95 SER A CA 1
ATOM 626 C C . SER A 1 95 ? 43.102 31.854 69.127 1.00 15.61 95 SER A C 1
ATOM 627 O O . SER A 1 95 ? 43.477 32.202 68.009 1.00 14.51 95 SER A O 1
ATOM 630 N N . PRO A 1 96 ? 42.443 32.677 69.940 1.00 16.55 96 PRO A N 1
ATOM 631 C CA . PRO A 1 96 ? 42.241 34.012 69.423 1.00 16.33 96 PRO A CA 1
ATOM 632 C C . PRO A 1 96 ? 43.578 34.696 69.001 1.00 17.45 96 PRO A C 1
ATOM 633 O O . PRO A 1 96 ? 43.636 35.379 67.955 1.00 17.41 96 PRO A O 1
ATOM 637 N N . SER A 1 97 ? 44.650 34.435 69.750 1.00 18.02 97 SER A N 1
ATOM 638 C CA . SER A 1 97 ? 45.975 34.980 69.454 1.00 18.74 97 SER A CA 1
ATOM 639 C C . SER A 1 97 ? 46.551 34.534 68.146 1.00 17.82 97 SER A C 1
ATOM 640 O O . SER A 1 97 ? 47.032 35.365 67.441 1.00 18.48 97 SER A O 1
ATOM 643 N N . THR A 1 98 ? 46.572 33.236 67.857 1.00 18.35 98 THR A N 1
ATOM 644 C CA . THR A 1 98 ? 47.058 32.765 66.557 1.00 18.45 98 THR A CA 1
ATOM 645 C C . THR A 1 98 ? 46.338 33.368 65.346 1.00 17.92 98 THR A C 1
ATOM 646 O O . THR A 1 98 ? 46.874 33.280 64.257 1.00 17.78 98 THR A O 1
ATOM 650 N N . HIS A 1 99 ? 45.131 33.930 65.521 1.00 16.64 99 HIS A N 1
ATOM 651 C CA . HIS A 1 99 ? 44.309 34.354 64.359 1.00 16.52 99 HIS A CA 1
ATOM 652 C C . HIS A 1 99 ? 44.186 35.892 64.300 1.00 16.80 99 HIS A C 1
ATOM 653 O O . HIS A 1 99 ? 43.565 36.483 63.380 1.00 12.85 99 HIS A O 1
ATOM 660 N N . LEU A 1 100 ? 44.882 36.524 65.243 1.00 15.69 100 LEU A N 1
ATOM 661 C CA . LEU A 1 100 ? 44.884 37.946 65.256 1.00 17.44 100 LEU A CA 1
ATOM 662 C C . LEU A 1 100 ? 45.089 38.477 63.911 1.00 17.12 100 LEU A C 1
ATOM 663 O O . LEU A 1 100 ? 44.366 39.420 63.558 1.00 18.76 100 LEU A O 1
ATOM 668 N N . VAL A 1 101 ? 46.064 37.962 63.179 1.00 17.30 101 VAL A N 1
ATOM 669 C CA . VAL A 1 101 ? 46.338 38.380 61.822 1.00 17.36 101 VAL A CA 1
ATOM 670 C C . VAL A 1 101 ? 45.095 38.470 60.929 1.00 18.59 101 VAL A C 1
ATOM 671 O O . VAL A 1 101 ? 44.902 39.440 60.285 1.00 20.40 101 VAL A O 1
ATOM 675 N N . LEU A 1 102 ? 44.258 37.459 60.944 1.00 18.08 102 LEU A N 1
ATOM 676 C CA . LEU A 1 102 ? 43.074 37.430 60.143 1.00 18.43 102 LEU A CA 1
ATOM 677 C C . LEU A 1 102 ? 41.969 38.355 60.746 1.00 19.52 102 LEU A C 1
ATOM 678 O O . LEU A 1 102 ? 41.437 39.211 60.026 1.00 20.33 102 LEU A O 1
ATOM 683 N N . THR A 1 103 ? 41.669 38.202 62.053 1.00 19.04 103 THR A N 1
ATOM 684 C CA . THR A 1 103 ? 40.490 38.811 62.716 1.00 17.77 103 THR A CA 1
ATOM 685 C C . THR A 1 103 ? 40.580 40.300 62.953 1.00 18.76 103 THR A C 1
ATOM 686 O O . THR A 1 103 ? 39.564 40.997 62.959 1.00 18.97 103 THR A O 1
ATOM 690 N N . THR A 1 104 ? 41.800 40.793 63.133 1.00 18.61 104 THR A N 1
ATOM 691 C CA . THR A 1 104 ? 42.003 42.224 63.252 1.00 17.88 104 THR A CA 1
ATOM 692 C C . THR A 1 104 ? 41.700 42.887 61.941 1.00 18.56 104 THR A C 1
ATOM 693 O O . THR A 1 104 ? 41.186 44.017 61.922 1.00 17.93 104 THR A O 1
ATOM 697 N N . GLN A 1 105 ? 42.005 42.206 60.839 1.00 18.80 105 GLN A N 1
ATOM 698 C CA . GLN A 1 105 ? 41.588 42.734 59.517 1.00 18.94 105 GLN A CA 1
ATOM 699 C C . GLN A 1 105 ? 40.062 42.692 59.405 1.00 18.95 105 GLN A C 1
ATOM 700 O O . GLN A 1 105 ? 39.444 43.677 59.019 1.00 19.97 105 GLN A O 1
ATOM 706 N N . LEU A 1 106 ? 39.434 41.580 59.783 1.00 19.45 106 LEU A N 1
ATOM 707 C CA . LEU A 1 106 ? 37.965 41.529 59.726 1.00 19.84 106 LEU A CA 1
ATOM 708 C C . LEU A 1 106 ? 37.410 42.737 60.510 1.00 21.46 106 LEU A C 1
ATOM 709 O O . LEU A 1 106 ? 36.520 43.438 60.025 1.00 21.57 106 LEU A O 1
ATOM 714 N N . ALA A 1 107 ? 37.926 42.988 61.719 1.00 21.76 107 ALA A N 1
ATOM 715 C CA . ALA A 1 107 ? 37.413 44.092 62.560 1.00 22.39 107 ALA A CA 1
ATOM 716 C C . ALA A 1 107 ? 37.584 45.516 61.915 1.00 23.35 107 ALA A C 1
ATOM 717 O O . ALA A 1 107 ? 36.629 46.262 61.798 1.00 23.18 107 ALA A O 1
ATOM 719 N N . LYS A 1 108 ? 38.797 45.863 61.499 1.00 24.06 108 LYS A N 1
ATOM 720 C CA . LYS A 1 108 ? 39.060 47.137 60.910 1.00 26.21 108 LYS A CA 1
ATOM 721 C C . LYS A 1 108 ? 38.236 47.428 59.623 1.00 27.60 108 LYS A C 1
ATOM 722 O O . LYS A 1 108 ? 37.541 48.457 59.549 1.00 26.65 108 LYS A O 1
ATOM 728 N N . GLN A 1 109 ? 38.318 46.523 58.634 1.00 27.97 109 GLN A N 1
ATOM 729 C CA . GLN A 1 109 ? 37.605 46.663 57.357 1.00 27.74 109 GLN A CA 1
ATOM 730 C C . GLN A 1 109 ? 36.070 46.498 57.443 1.00 27.85 109 GLN A C 1
ATOM 731 O O . GLN A 1 109 ? 35.326 46.813 56.496 1.00 28.46 109 GLN A O 1
ATOM 737 N N . SER A 1 110 ? 35.570 46.020 58.559 1.00 27.36 110 SER A N 1
ATOM 738 C CA . SER A 1 110 ? 34.131 45.929 58.660 1.00 28.56 110 SER A CA 1
ATOM 739 C C . SER A 1 110 ? 33.528 46.913 59.654 1.00 28.64 110 SER A C 1
ATOM 740 O O . SER A 1 110 ? 32.311 46.877 59.870 1.00 28.89 110 SER A O 1
ATOM 743 N N . SER A 1 111 ? 34.359 47.777 60.262 1.00 29.19 111 SER A N 1
ATOM 744 C CA . SER A 1 111 ? 33.913 48.733 61.325 1.00 29.63 111 SER A CA 1
ATOM 745 C C . SER A 1 111 ? 33.089 48.048 62.435 1.00 28.85 111 SER A C 1
ATOM 746 O O . SER A 1 111 ? 32.108 48.604 62.961 1.00 29.77 111 SER A O 1
ATOM 749 N N . ALA A 1 112 ? 33.497 46.841 62.778 1.00 26.49 112 ALA A N 1
ATOM 750 C CA . ALA A 1 112 ? 32.792 46.037 63.731 1.00 25.06 112 ALA A CA 1
ATOM 751 C C . ALA A 1 112 ? 33.639 45.803 64.986 1.00 24.73 112 ALA A C 1
ATOM 752 O O . ALA A 1 112 ? 34.884 45.992 65.019 1.00 24.43 112 ALA A O 1
ATOM 754 N N . THR A 1 113 ? 32.945 45.332 66.007 1.00 23.85 113 THR A N 1
ATOM 755 C CA . THR A 1 113 ? 33.582 44.810 67.156 1.00 23.18 113 THR A CA 1
ATOM 756 C C . THR A 1 113 ? 33.588 43.309 66.970 1.00 23.69 113 THR A C 1
ATOM 757 O O . THR A 1 113 ? 32.549 42.675 66.865 1.00 24.38 113 THR A O 1
ATOM 761 N N . LEU A 1 114 ? 34.770 42.725 66.968 1.00 23.30 114 LEU A N 1
ATOM 762 C CA . LEU A 1 114 ? 34.867 41.309 66.750 1.00 22.21 114 LEU A CA 1
ATOM 763 C C . LEU A 1 114 ? 35.270 40.676 68.079 1.00 23.32 114 LEU A C 1
ATOM 764 O O . LEU A 1 114 ? 36.084 41.220 68.803 1.00 25.80 114 LEU A O 1
ATOM 769 N N . TRP A 1 115 ? 34.711 39.524 68.395 1.00 23.16 115 TRP A N 1
ATOM 770 C CA . TRP A 1 115 ? 34.925 38.858 69.662 1.00 22.77 115 TRP A CA 1
ATOM 771 C C . TRP A 1 115 ? 35.448 37.517 69.220 1.00 22.27 115 TRP A C 1
ATOM 772 O O . TRP A 1 115 ? 34.666 36.714 68.736 1.00 22.38 115 TRP A O 1
ATOM 783 N N . SER A 1 116 ? 36.751 37.291 69.372 1.00 21.47 116 SER A N 1
ATOM 784 C CA . SER A 1 116 ? 37.347 36.041 68.953 1.00 20.35 116 SER A CA 1
ATOM 785 C C . SER A 1 116 ? 37.354 35.056 70.104 1.00 20.40 116 SER A C 1
ATOM 786 O O . SER A 1 116 ? 38.065 35.226 71.128 1.00 20.91 116 SER A O 1
ATOM 789 N N . LEU A 1 117 ? 36.540 34.026 69.962 1.00 19.67 117 LEU A N 1
ATOM 790 C CA . LEU A 1 117 ? 36.263 33.184 71.097 1.00 20.30 117 LEU A CA 1
ATOM 791 C C . LEU A 1 117 ? 37.392 32.242 71.371 1.00 19.95 117 LEU A C 1
ATOM 792 O O . LEU A 1 117 ? 37.885 31.660 70.450 1.00 19.92 117 LEU A O 1
ATOM 797 N N . ASP A 1 118 ? 37.803 32.090 72.640 1.00 20.74 118 ASP A N 1
ATOM 798 C CA . ASP A 1 118 ? 38.699 30.972 73.043 1.00 21.45 118 ASP A CA 1
ATOM 799 C C . ASP A 1 118 ? 37.889 29.742 73.454 1.00 21.44 118 ASP A C 1
ATOM 800 O O . ASP A 1 118 ? 37.988 29.263 74.592 1.00 22.42 118 ASP A O 1
ATOM 805 N N . TYR A 1 119 ? 37.054 29.231 72.547 1.00 20.68 119 TYR A N 1
ATOM 806 C CA . TYR A 1 119 ? 36.296 28.004 72.840 1.00 19.06 119 TYR A CA 1
ATOM 807 C C . TYR A 1 119 ? 37.249 26.910 73.233 1.00 18.83 119 TYR A C 1
ATOM 808 O O . TYR A 1 119 ? 38.398 26.975 72.908 1.00 16.97 119 TYR A O 1
ATOM 817 N N . ARG A 1 120 ? 36.736 25.900 73.929 1.00 21.30 120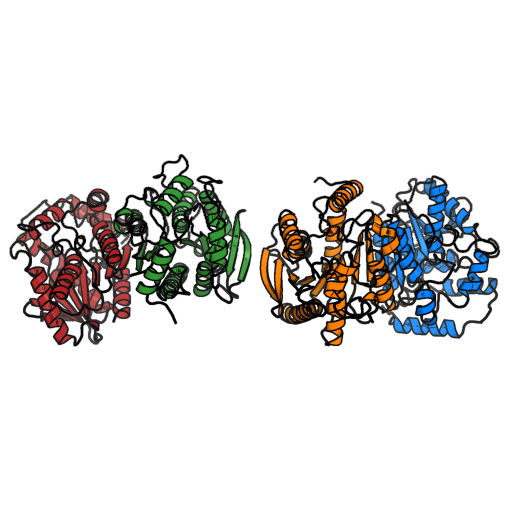 ARG A N 1
ATOM 818 C CA . ARG A 1 120 ? 37.517 24.790 74.439 1.00 23.05 120 ARG A CA 1
ATOM 819 C C . ARG A 1 120 ? 37.940 23.834 73.370 1.00 23.95 120 ARG A C 1
ATOM 820 O O . ARG A 1 120 ? 37.127 23.399 72.537 1.00 24.50 120 ARG A O 1
ATOM 828 N N . LEU A 1 121 ? 39.202 23.430 73.474 1.00 24.88 121 LEU A N 1
ATOM 829 C CA . LEU A 1 121 ? 39.824 22.463 72.559 1.00 26.07 121 LEU A CA 1
ATOM 830 C C . LEU A 1 121 ? 39.816 21.026 73.003 1.00 26.54 121 LEU A C 1
ATOM 831 O O . LEU A 1 121 ? 39.665 20.753 74.165 1.00 27.66 121 LEU A O 1
ATOM 836 N N . ALA A 1 122 ? 40.055 20.115 72.066 1.00 27.25 122 ALA A N 1
ATOM 837 C CA . ALA A 1 122 ? 40.217 18.706 72.335 1.00 27.46 122 ALA A CA 1
ATOM 838 C C . ALA A 1 122 ? 41.703 18.346 72.136 1.00 29.00 122 ALA A C 1
ATOM 839 O O . ALA A 1 122 ? 42.420 19.099 71.480 1.00 28.97 122 ALA A O 1
ATOM 841 N N . PRO A 1 123 ? 42.187 17.206 72.698 1.00 29.70 123 PRO A N 1
ATOM 842 C CA . PRO A 1 123 ? 41.456 16.184 73.415 1.00 30.08 123 PRO A CA 1
ATOM 843 C C . PRO A 1 123 ? 41.159 16.509 74.884 1.00 30.90 123 PRO A C 1
ATOM 844 O O . PRO A 1 123 ? 40.433 15.752 75.529 1.00 30.39 123 PRO A O 1
ATOM 848 N N . GLU A 1 124 ? 41.647 17.625 75.430 1.00 32.40 124 GLU A N 1
ATOM 849 C CA . GLU A 1 124 ? 41.260 17.878 76.815 1.00 33.96 124 GLU A CA 1
ATOM 850 C C . GLU A 1 124 ? 39.740 17.750 76.859 1.00 33.90 124 GLU A C 1
ATOM 851 O O . GLU A 1 124 ? 39.224 16.780 77.413 1.00 34.42 124 GLU A O 1
ATOM 857 N N . ASN A 1 125 ? 39.055 18.634 76.139 1.00 33.13 125 ASN A N 1
ATOM 858 C CA . ASN A 1 125 ? 37.629 18.658 76.094 1.00 31.60 125 ASN A CA 1
ATOM 859 C C . ASN A 1 125 ? 37.094 18.298 74.702 1.00 31.25 125 ASN A C 1
ATOM 860 O O . ASN A 1 125 ? 37.116 19.147 73.812 1.00 31.77 125 ASN A O 1
ATOM 865 N N . PRO A 1 126 ? 36.609 17.052 74.500 1.00 30.01 126 PRO A N 1
ATOM 866 C CA . PRO A 1 126 ? 36.055 16.577 73.221 1.00 29.17 126 PRO A CA 1
ATOM 867 C C . PRO A 1 126 ? 34.628 17.087 72.885 1.00 28.48 126 PRO A C 1
ATOM 868 O O . PRO A 1 126 ? 34.007 17.807 73.672 1.00 27.87 126 PRO A O 1
ATOM 872 N N . PHE A 1 127 ? 34.121 16.728 71.698 1.00 27.90 127 PHE A N 1
ATOM 873 C CA . PHE A 1 127 ? 32.731 17.025 71.375 1.00 26.97 127 PHE A CA 1
ATOM 874 C C . PHE A 1 127 ? 31.851 16.562 72.543 1.00 25.74 127 PHE A C 1
ATOM 875 O O . PHE A 1 127 ? 31.986 15.408 72.966 1.00 26.77 127 PHE A O 1
ATOM 883 N N . PRO A 1 128 ? 30.898 17.403 73.007 1.00 24.24 128 PRO A N 1
ATOM 884 C CA . PRO A 1 128 ? 30.398 18.710 72.478 1.00 23.62 128 PRO A CA 1
ATOM 885 C C . PRO A 1 128 ? 30.934 20.021 73.070 1.00 22.36 128 PRO A C 1
ATOM 886 O O . PRO A 1 128 ? 30.261 21.075 72.935 1.00 20.31 128 PRO A O 1
ATOM 890 N N . ALA A 1 129 ? 32.103 19.973 73.703 1.00 20.85 129 ALA A N 1
ATOM 891 C CA . ALA A 1 129 ? 32.516 21.125 74.497 1.00 19.18 129 ALA A CA 1
ATOM 892 C C . ALA A 1 129 ? 32.526 22.465 73.726 1.00 18.66 129 ALA A C 1
ATOM 893 O O . ALA A 1 129 ? 31.876 23.444 74.145 1.00 18.43 129 ALA A O 1
ATOM 895 N N . ALA A 1 130 ? 33.263 22.497 72.617 1.00 18.29 130 ALA A N 1
ATOM 896 C CA . ALA A 1 130 ? 33.411 23.721 71.790 1.00 17.94 130 ALA A CA 1
ATOM 897 C C . ALA A 1 130 ? 32.067 24.257 71.279 1.00 17.61 130 ALA A C 1
ATOM 898 O O . ALA A 1 130 ? 31.833 25.489 71.276 1.00 17.56 130 ALA A O 1
ATOM 900 N N . VAL A 1 131 ? 31.186 23.348 70.863 1.00 17.30 131 VAL A N 1
ATOM 901 C CA . VAL A 1 131 ? 29.849 23.772 70.561 1.00 17.89 131 VAL A CA 1
ATOM 902 C C . VAL A 1 131 ? 29.152 24.478 71.720 1.00 19.82 131 VAL A C 1
ATOM 903 O O . VAL A 1 131 ? 28.606 25.598 71.522 1.00 18.16 131 VAL A O 1
ATOM 907 N N . ASP A 1 132 ? 29.162 23.890 72.936 1.00 21.05 132 ASP A N 1
ATOM 908 C CA . ASP A 1 132 ? 28.341 24.534 73.985 1.00 22.00 132 ASP A CA 1
ATOM 909 C C . ASP A 1 132 ? 28.884 25.906 74.325 1.00 22.73 132 ASP A C 1
ATOM 910 O O . ASP A 1 132 ? 28.122 26.823 74.617 1.00 22.54 132 ASP A O 1
ATOM 915 N N . ASP A 1 133 ? 30.208 26.035 74.231 1.00 23.07 133 ASP A N 1
ATOM 916 C CA . ASP A 1 133 ? 30.914 27.264 74.442 1.00 22.93 133 ASP A CA 1
ATOM 917 C C . ASP A 1 133 ? 30.468 28.355 73.417 1.00 22.49 133 ASP A C 1
ATOM 918 O O . ASP A 1 133 ? 30.117 29.536 73.783 1.00 22.22 133 ASP A O 1
ATOM 923 N N . CYS A 1 134 ? 30.455 27.954 72.131 1.00 21.70 134 CYS A N 1
ATOM 924 C CA . CYS A 1 134 ? 30.011 28.851 71.017 1.00 19.97 134 CYS A CA 1
ATOM 925 C C . CYS A 1 134 ? 28.588 29.362 71.242 1.00 20.15 134 CYS A C 1
ATOM 926 O O . CYS A 1 134 ? 28.330 30.581 71.196 1.00 20.29 134 CYS A O 1
ATOM 929 N N . VAL A 1 135 ? 27.691 28.441 71.582 1.00 20.23 135 VAL A N 1
ATOM 930 C CA . VAL A 1 135 ? 26.284 28.774 71.931 1.00 20.74 135 VAL A CA 1
ATOM 931 C C . VAL A 1 135 ? 26.193 29.671 73.127 1.00 20.58 135 VAL A C 1
ATOM 932 O O . VAL A 1 135 ? 25.469 30.692 73.140 1.00 22.34 135 VAL A O 1
ATOM 936 N N . ALA A 1 136 ? 26.931 29.318 74.157 1.00 21.92 136 ALA A N 1
ATOM 937 C CA . ALA A 1 136 ? 26.908 30.127 75.366 1.00 22.62 136 ALA A CA 1
ATOM 938 C C . ALA A 1 136 ? 27.371 31.526 75.025 1.00 23.10 136 ALA A C 1
ATOM 939 O O . ALA A 1 136 ? 26.750 32.491 75.450 1.00 24.23 136 ALA A O 1
ATOM 941 N N . ALA A 1 137 ? 28.413 31.644 74.187 1.00 23.43 137 ALA A N 1
ATOM 942 C CA . ALA A 1 137 ? 28.942 32.972 73.837 1.00 22.53 137 ALA A CA 1
ATOM 943 C C . ALA A 1 137 ? 27.909 33.800 73.052 1.00 22.10 137 ALA A C 1
ATOM 944 O O . ALA A 1 137 ? 27.676 34.985 73.329 1.00 22.35 137 ALA A O 1
ATOM 946 N N . TYR A 1 138 ? 27.271 33.151 72.093 1.00 22.47 138 TYR A N 1
ATOM 947 C CA . TYR A 1 138 ? 26.236 33.771 71.282 1.00 22.18 138 TYR A CA 1
ATOM 948 C C . TYR A 1 138 ? 25.100 34.296 72.155 1.00 22.68 138 TYR A C 1
ATOM 949 O O . TYR A 1 138 ? 24.727 35.463 72.067 1.00 22.76 138 TYR A O 1
ATOM 958 N N . ARG A 1 139 ? 24.576 33.432 73.009 1.00 24.72 139 ARG A N 1
ATOM 959 C CA . ARG A 1 139 ? 23.515 33.808 73.960 1.00 27.49 139 ARG A CA 1
ATOM 960 C C . ARG A 1 139 ? 23.942 35.090 74.689 1.00 27.76 139 ARG A C 1
ATOM 961 O O . ARG A 1 139 ? 23.221 36.118 74.693 1.00 28.65 139 ARG A O 1
ATOM 969 N N . ALA A 1 140 ? 25.163 35.069 75.208 1.00 27.50 140 ALA A N 1
ATOM 970 C CA . ALA A 1 140 ? 25.676 36.220 75.916 1.00 27.68 140 ALA A CA 1
ATOM 971 C C . ALA A 1 140 ? 25.840 37.403 75.017 1.00 28.01 140 ALA A C 1
ATOM 972 O O . ALA A 1 140 ? 25.664 38.546 75.441 1.00 28.63 140 ALA A O 1
ATOM 974 N N . LEU A 1 141 ? 26.189 37.155 73.764 1.00 27.72 141 LEU A N 1
ATOM 975 C CA . LEU A 1 141 ? 26.389 38.262 72.838 1.00 27.00 141 LEU A CA 1
ATOM 976 C C . LEU A 1 141 ? 25.034 38.909 72.394 1.00 27.57 141 LEU A C 1
ATOM 977 O O . LEU A 1 141 ? 24.952 40.115 72.110 1.00 26.44 141 LEU A O 1
ATOM 982 N N . LEU A 1 142 ? 23.983 38.096 72.331 1.00 29.19 142 LEU A N 1
ATOM 983 C CA . LEU A 1 142 ? 22.629 38.611 72.046 1.00 31.60 142 LEU A CA 1
ATOM 984 C C . LEU A 1 142 ? 22.238 39.765 72.987 1.00 32.89 142 LEU A C 1
ATOM 985 O O . LEU A 1 142 ? 21.797 40.826 72.516 1.00 33.81 142 LEU A O 1
ATOM 990 N N . LYS A 1 143 ? 22.451 39.576 74.297 1.00 35.04 143 LYS A N 1
ATOM 991 C CA . LYS A 1 143 ? 22.296 40.674 75.338 1.00 36.50 143 LYS A CA 1
ATOM 992 C C . LYS A 1 143 ? 23.227 41.881 75.161 1.00 36.47 143 LYS A C 1
ATOM 993 O O . LYS A 1 143 ? 22.745 43.003 75.302 1.00 37.50 143 LYS A O 1
ATOM 999 N N . THR A 1 144 ? 24.533 41.672 74.891 1.00 35.83 144 THR A N 1
ATOM 1000 C CA . THR A 1 144 ? 25.480 42.789 74.693 1.00 34.94 144 THR A CA 1
ATOM 1001 C C . THR A 1 144 ? 25.145 43.579 73.429 1.00 35.60 144 THR A C 1
ATOM 1002 O O . THR A 1 144 ? 25.144 44.813 73.456 1.00 34.47 144 THR A O 1
ATOM 1006 N N . ALA A 1 145 ? 24.853 42.866 72.330 1.00 36.03 145 ALA A N 1
ATOM 1007 C CA . ALA A 1 145 ? 24.501 43.506 71.065 1.00 36.37 145 ALA A CA 1
ATOM 1008 C C . ALA A 1 145 ? 23.057 44.044 71.020 1.00 36.68 145 ALA A C 1
ATOM 1009 O O . ALA A 1 145 ? 22.692 44.890 70.173 1.00 36.66 145 ALA A O 1
ATOM 1011 N N . GLY A 1 146 ? 22.224 43.521 71.904 1.00 36.94 146 GLY A N 1
ATOM 1012 C CA . GLY A 1 146 ? 20.868 44.019 72.009 1.00 37.10 146 GLY A CA 1
ATOM 1013 C C . GLY A 1 146 ? 19.919 43.462 70.978 1.00 37.35 146 GLY A C 1
ATOM 1014 O O . GLY A 1 146 ? 18.701 43.572 71.164 1.00 38.39 146 GLY A O 1
ATOM 1015 N N . SER A 1 147 ? 20.459 42.856 69.908 1.00 36.39 147 SER A N 1
ATOM 1016 C CA . SER A 1 147 ? 19.660 42.282 68.799 1.00 34.72 147 SER A CA 1
ATOM 1017 C C . SER A 1 147 ? 20.451 41.256 67.966 1.00 33.82 147 SER A C 1
ATOM 1018 O O . SER A 1 147 ? 21.658 41.445 67.729 1.00 33.32 147 SER A O 1
ATOM 1021 N N . ALA A 1 148 ? 19.790 40.201 67.486 1.00 31.68 148 ALA A N 1
ATOM 1022 C CA . ALA A 1 148 ? 20.496 39.219 66.640 1.00 30.71 148 ALA A CA 1
ATOM 1023 C C . ALA A 1 148 ? 20.897 39.757 65.259 1.00 30.20 148 ALA A C 1
ATOM 1024 O O . ALA A 1 148 ? 21.713 39.107 64.593 1.00 29.88 148 ALA A O 1
ATOM 1026 N N . ASP A 1 149 ? 20.369 40.934 64.867 1.00 28.56 149 ASP A N 1
ATOM 1027 C CA . ASP A 1 149 ? 20.453 41.457 63.524 1.00 28.12 149 ASP A CA 1
ATOM 1028 C C . ASP A 1 149 ? 21.676 42.332 63.366 1.00 28.69 149 ASP A C 1
ATOM 1029 O O . ASP A 1 149 ? 21.856 43.041 62.340 1.00 27.71 149 ASP A O 1
ATOM 1034 N N . ARG A 1 150 ? 22.484 42.370 64.415 1.00 27.69 150 ARG A N 1
ATOM 1035 C CA . ARG A 1 150 ? 23.719 43.071 64.288 1.00 27.54 150 ARG A CA 1
ATOM 1036 C C . ARG A 1 150 ? 24.904 42.160 64.554 1.00 25.00 150 ARG A C 1
ATOM 1037 O O . ARG A 1 150 ? 26.008 42.614 64.726 1.00 24.80 150 ARG A O 1
ATOM 1045 N N . ILE A 1 151 ? 24.655 40.866 64.475 1.00 22.02 151 ILE A N 1
ATOM 1046 C CA . ILE A 1 151 ? 25.670 39.877 64.699 1.00 19.99 151 ILE A CA 1
ATOM 1047 C C . ILE A 1 151 ? 25.865 39.053 63.449 1.00 19.86 151 ILE A C 1
ATOM 1048 O O . ILE A 1 151 ? 24.874 38.605 62.843 1.00 19.69 151 ILE A O 1
ATOM 1053 N N . ILE A 1 152 ? 27.141 38.902 63.056 1.00 18.54 152 ILE A N 1
ATOM 1054 C CA . ILE A 1 152 ? 27.593 37.885 62.112 1.00 18.12 152 ILE A CA 1
ATOM 1055 C C . ILE A 1 152 ? 28.418 36.789 62.813 1.00 18.33 152 ILE A C 1
ATOM 1056 O O . ILE A 1 152 ? 29.168 37.051 63.759 1.00 18.41 152 ILE A O 1
ATOM 1061 N N . ILE A 1 153 ? 28.315 35.561 62.338 1.00 17.30 153 ILE A N 1
ATOM 1062 C CA . ILE A 1 153 ? 29.114 34.499 62.916 1.00 16.32 153 ILE A CA 1
ATOM 1063 C C . ILE A 1 153 ? 30.085 34.045 61.835 1.00 17.43 153 ILE A C 1
ATOM 1064 O O . ILE A 1 153 ? 29.643 33.695 60.731 1.00 16.56 153 ILE A O 1
ATOM 1069 N N . ALA A 1 154 ? 31.391 34.067 62.181 1.00 16.60 154 ALA A N 1
ATOM 1070 C CA . ALA A 1 154 ? 32.490 33.833 61.253 1.00 15.21 154 ALA A CA 1
ATOM 1071 C C . ALA A 1 154 ? 33.496 32.853 61.846 1.00 14.68 154 ALA A C 1
ATOM 1072 O O . ALA A 1 154 ? 33.532 32.633 63.036 1.00 15.31 154 ALA A O 1
ATOM 1074 N N . GLY A 1 155 ? 34.327 32.263 61.015 1.00 13.82 155 GLY A N 1
ATOM 1075 C CA . GLY A 1 155 ? 35.187 31.176 61.479 1.00 12.76 155 GLY A CA 1
ATOM 1076 C C . GLY A 1 155 ? 35.834 30.422 60.320 1.00 12.45 155 GLY A C 1
ATOM 1077 O O . GLY A 1 155 ? 35.285 30.384 59.199 1.00 12.18 155 GLY A O 1
ATOM 1078 N N . ASP A 1 156 ? 37.006 29.853 60.577 1.00 10.72 156 ASP A N 1
ATOM 1079 C CA . ASP A 1 156 ? 37.747 29.127 59.553 1.00 12.37 156 ASP A CA 1
ATOM 1080 C C . ASP A 1 156 ? 37.936 27.613 59.919 1.00 13.11 156 ASP A C 1
ATOM 1081 O O . ASP A 1 156 ? 37.894 27.209 61.097 1.00 13.49 156 ASP A O 1
ATOM 1086 N N . SER A 1 157 ? 38.145 26.767 58.941 1.00 13.64 157 SER A N 1
ATOM 1087 C CA . SER A 1 157 ? 38.416 25.365 59.200 1.00 15.44 157 SER A CA 1
ATOM 1088 C C . SER A 1 157 ? 37.367 24.840 60.239 1.00 16.45 157 SER A C 1
ATOM 1089 O O . SER A 1 157 ? 36.204 24.845 59.974 1.00 17.11 157 SER A O 1
ATOM 1092 N N . ALA A 1 158 ? 37.780 24.443 61.416 1.00 16.99 158 ALA A N 1
ATOM 1093 C CA . ALA A 1 158 ? 36.844 24.069 62.490 1.00 16.98 158 ALA A CA 1
ATOM 1094 C C . ALA A 1 158 ? 36.094 25.278 62.961 1.00 17.29 158 ALA A C 1
ATOM 1095 O O . ALA A 1 158 ? 34.956 25.179 63.391 1.00 18.80 158 ALA A O 1
ATOM 1097 N N . GLY A 1 159 ? 36.694 26.450 62.865 1.00 17.87 159 GLY A N 1
ATOM 1098 C CA . GLY A 1 159 ? 35.953 27.667 63.202 1.00 18.04 159 GLY A CA 1
ATOM 1099 C C . GLY A 1 159 ? 34.704 27.747 62.312 1.00 18.97 159 GLY A C 1
ATOM 1100 O O . GLY A 1 159 ? 33.616 28.101 62.800 1.00 18.78 159 GLY A O 1
ATOM 1101 N N . GLY A 1 160 ? 34.863 27.391 61.027 1.00 18.33 160 GLY A N 1
ATOM 1102 C CA . GLY A 1 160 ? 33.748 27.312 60.057 1.00 19.10 160 GLY A CA 1
ATOM 1103 C C . GLY A 1 160 ? 32.710 26.217 60.356 1.00 18.86 160 GLY A C 1
ATOM 1104 O O . GLY A 1 160 ? 31.508 26.464 60.276 1.00 18.51 160 GLY A O 1
ATOM 1105 N N . GLY A 1 161 ? 33.173 25.016 60.680 1.00 18.98 161 GLY A N 1
ATOM 1106 C CA . GLY A 1 161 ? 32.290 23.979 61.224 1.00 19.25 161 GLY A CA 1
ATOM 1107 C C . GLY A 1 161 ? 31.378 24.456 62.351 1.00 20.30 161 GLY A C 1
ATOM 1108 O O . GLY A 1 161 ? 30.153 24.326 62.275 1.00 21.99 161 GLY A O 1
ATOM 1109 N N . LEU A 1 162 ? 31.988 25.032 63.379 1.00 19.40 162 LEU A N 1
ATOM 1110 C CA . LEU A 1 162 ? 31.290 25.530 64.534 1.00 18.77 162 LEU A CA 1
ATOM 1111 C C . LEU A 1 162 ? 30.388 26.703 64.258 1.00 19.36 162 LEU A C 1
ATOM 1112 O O . LEU A 1 162 ? 29.369 26.851 64.953 1.00 19.11 162 LEU A O 1
ATOM 1117 N N . THR A 1 163 ? 30.744 27.576 63.303 1.00 19.87 163 THR A N 1
ATOM 1118 C CA . THR A 1 163 ? 29.808 28.615 62.944 1.00 18.61 163 THR A CA 1
ATOM 1119 C C . THR A 1 163 ? 28.471 28.086 62.404 1.00 19.16 163 THR A C 1
ATOM 1120 O O . THR A 1 163 ? 27.443 28.665 62.687 1.00 18.00 163 THR A O 1
ATOM 1124 N N . THR A 1 164 ? 28.473 26.966 61.686 1.00 19.56 164 THR A N 1
ATOM 1125 C CA . THR A 1 164 ? 27.221 26.283 61.367 1.00 18.99 164 THR A CA 1
ATOM 1126 C C . THR A 1 164 ? 26.615 25.527 62.551 1.00 19.06 164 THR A C 1
ATOM 1127 O O . THR A 1 164 ? 25.570 25.979 63.079 1.00 18.88 164 THR A O 1
ATOM 1131 N N . ALA A 1 165 ? 27.259 24.431 62.975 1.00 18.42 165 ALA A N 1
ATOM 1132 C CA . ALA A 1 165 ? 26.922 23.741 64.254 1.00 17.90 165 ALA A CA 1
ATOM 1133 C C . ALA A 1 165 ? 26.392 24.597 65.428 1.00 17.32 165 ALA A C 1
ATOM 1134 O O . ALA A 1 165 ? 25.294 24.403 65.884 1.00 16.48 165 ALA A O 1
ATOM 1136 N N . SER A 1 166 ? 27.146 25.581 65.907 1.00 18.34 166 SER A N 1
ATOM 1137 C CA . SER A 1 166 ? 26.635 26.482 66.972 1.00 18.27 166 SER A CA 1
ATOM 1138 C C . SER A 1 166 ? 25.241 27.103 66.713 1.00 19.24 166 SER A C 1
ATOM 1139 O O . SER A 1 166 ? 24.491 27.382 67.668 1.00 19.27 166 SER A O 1
ATOM 1142 N N . MET A 1 167 ? 24.899 27.341 65.442 1.00 19.16 167 MET A N 1
ATOM 1143 C CA . MET A 1 167 ? 23.629 27.992 65.137 1.00 19.73 167 MET A CA 1
ATOM 1144 C C . MET A 1 167 ? 22.514 26.949 65.058 1.00 21.28 167 MET A C 1
ATOM 1145 O O . MET A 1 167 ? 21.355 27.253 65.420 1.00 20.51 167 MET A O 1
ATOM 1150 N N . LEU A 1 168 ? 22.855 25.740 64.576 1.00 20.86 168 LEU A N 1
ATOM 1151 C CA . LEU A 1 168 ? 21.936 24.633 64.650 1.00 21.97 168 LEU A CA 1
ATOM 1152 C C . LEU A 1 168 ? 21.461 24.422 66.102 1.00 21.83 168 LEU A C 1
ATOM 1153 O O . LEU A 1 168 ? 20.268 24.421 66.359 1.00 22.56 168 LEU A O 1
ATOM 1158 N N . LYS A 1 169 ? 22.402 24.357 67.051 1.00 22.62 169 LYS A N 1
ATOM 1159 C CA . LYS A 1 169 ? 22.122 24.242 68.493 1.00 21.60 169 LYS A CA 1
ATOM 1160 C C . LYS A 1 169 ? 21.402 25.513 68.987 1.00 20.85 169 LYS A C 1
ATOM 1161 O O . LYS A 1 169 ? 20.419 25.457 69.771 1.00 17.80 169 LYS A O 1
ATOM 1167 N N . ALA A 1 170 ? 21.911 26.666 68.557 1.00 21.09 170 ALA A N 1
ATOM 1168 C CA . ALA A 1 170 ? 21.274 27.906 68.940 1.00 21.35 170 ALA A CA 1
ATOM 1169 C C . ALA A 1 170 ? 19.801 27.824 68.471 1.00 22.38 170 ALA A C 1
ATOM 1170 O O . ALA A 1 170 ? 18.904 28.219 69.204 1.00 23.34 170 ALA A O 1
ATOM 1172 N N . LYS A 1 171 ? 19.555 27.230 67.301 1.00 23.87 171 LYS A N 1
ATOM 1173 C CA . LYS A 1 171 ? 18.200 27.129 66.732 1.00 25.56 171 LYS A CA 1
ATOM 1174 C C . LYS A 1 171 ? 17.347 26.142 67.538 1.00 26.27 171 LYS A C 1
ATOM 1175 O O . LYS A 1 171 ? 16.242 26.528 67.931 1.00 26.36 171 LYS A O 1
ATOM 1181 N N . GLU A 1 172 ? 17.850 24.900 67.737 1.00 26.48 172 GLU A N 1
ATOM 1182 C CA . GLU A 1 172 ? 17.237 23.895 68.634 1.00 28.03 172 GLU A CA 1
ATOM 1183 C C . GLU A 1 172 ? 16.770 24.572 69.899 1.00 27.25 172 GLU A C 1
ATOM 1184 O O . GLU A 1 172 ? 15.623 24.459 70.255 1.00 27.35 172 GLU A O 1
ATOM 1190 N N . ASP A 1 173 ? 17.662 25.327 70.524 1.00 27.41 173 ASP A N 1
ATOM 1191 C CA . ASP A 1 173 ? 17.407 25.963 71.808 1.00 27.50 173 ASP A CA 1
ATOM 1192 C C . ASP A 1 173 ? 16.487 27.160 71.767 1.00 27.81 173 ASP A C 1
ATOM 1193 O O . ASP A 1 173 ? 16.192 27.709 72.801 1.00 28.89 173 ASP A O 1
ATOM 1198 N N . GLY A 1 174 ? 16.053 27.614 70.605 1.00 27.34 174 GLY A N 1
ATOM 1199 C CA . GLY A 1 174 ? 15.089 28.697 70.596 1.00 26.86 174 GLY A CA 1
ATOM 1200 C C . GLY A 1 174 ? 15.687 30.090 70.604 1.00 27.27 174 GLY A C 1
ATOM 1201 O O . GLY A 1 174 ? 15.001 31.069 70.934 1.00 27.27 174 GLY A O 1
ATOM 1202 N N . LEU A 1 175 ? 16.957 30.203 70.214 1.00 26.86 175 LEU A N 1
ATOM 1203 C CA . LEU A 1 175 ? 17.618 31.505 70.127 1.00 26.33 175 LEU A CA 1
ATOM 1204 C C . LEU A 1 175 ? 17.377 32.104 68.740 1.00 25.66 175 LEU A C 1
ATOM 1205 O O . LEU A 1 175 ? 17.347 31.372 67.757 1.00 25.36 175 LEU A O 1
ATOM 1210 N N . PRO A 1 176 ? 17.217 33.426 68.646 1.00 24.92 176 PRO A N 1
ATOM 1211 C CA . PRO A 1 176 ? 17.028 33.948 67.286 1.00 25.08 176 PRO A CA 1
ATOM 1212 C C . PRO A 1 176 ? 18.271 33.668 66.427 1.00 24.96 176 PRO A C 1
ATOM 1213 O O . PRO A 1 176 ? 19.282 33.203 66.969 1.00 25.18 176 PRO A O 1
ATOM 1217 N N . MET A 1 177 ? 18.174 33.912 65.113 1.00 23.73 177 MET A N 1
ATOM 1218 C CA . MET A 1 177 ? 19.284 33.713 64.185 1.00 21.76 177 MET A CA 1
ATOM 1219 C C . MET A 1 177 ? 19.922 35.056 63.862 1.00 21.03 177 MET A C 1
ATOM 1220 O O . MET A 1 177 ? 19.233 36.055 63.791 1.00 20.54 177 MET A O 1
ATOM 1225 N N . PRO A 1 178 ? 21.251 35.056 63.636 1.00 19.98 178 PRO A N 1
ATOM 1226 C CA . PRO A 1 178 ? 22.049 36.215 63.372 1.00 18.54 178 PRO A CA 1
ATOM 1227 C C . PRO A 1 178 ? 21.822 36.754 61.978 1.00 18.38 178 PRO A C 1
ATOM 1228 O O . PRO A 1 178 ? 21.140 36.141 61.196 1.00 16.21 178 PRO A O 1
ATOM 1232 N N . ALA A 1 179 ? 22.380 37.940 61.703 1.00 19.21 179 ALA A N 1
ATOM 1233 C CA . ALA A 1 179 ? 22.286 38.511 60.368 1.00 19.83 179 ALA A CA 1
ATOM 1234 C C . ALA A 1 179 ? 22.960 37.680 59.259 1.00 19.36 179 ALA A C 1
ATOM 1235 O O . ALA A 1 179 ? 22.575 37.836 58.140 1.00 19.99 179 ALA A O 1
ATOM 1237 N N . GLY A 1 180 ? 23.918 36.801 59.573 1.00 19.32 180 GLY A N 1
ATOM 1238 C CA . GLY A 1 180 ? 24.611 35.946 58.554 1.00 18.23 180 GLY A CA 1
ATOM 1239 C C . GLY A 1 180 ? 25.721 35.032 59.107 1.00 17.66 180 GLY A C 1
ATOM 1240 O O . GLY A 1 180 ? 26.153 35.155 60.240 1.00 17.72 180 GLY A O 1
ATOM 1241 N N . LEU A 1 181 ? 26.151 34.071 58.313 1.00 16.94 181 LEU A N 1
ATOM 1242 C CA . LEU A 1 181 ? 27.223 33.218 58.676 1.00 15.83 181 LEU A CA 1
ATOM 1243 C C . LEU A 1 181 ? 28.342 33.406 57.637 1.00 16.41 181 LEU A C 1
ATOM 1244 O O . LEU A 1 181 ? 28.069 33.221 56.422 1.00 17.29 181 LEU A O 1
ATOM 1249 N N . VAL A 1 182 ? 29.572 33.782 58.054 1.00 15.66 182 VAL A N 1
ATOM 1250 C CA . VAL A 1 182 ? 30.757 33.665 57.169 1.00 14.34 182 VAL A CA 1
ATOM 1251 C C . VAL A 1 182 ? 31.681 32.487 57.490 1.00 15.71 182 VAL A C 1
ATOM 1252 O O . VAL A 1 182 ? 32.030 32.245 58.652 1.00 16.54 182 VAL A O 1
ATOM 1256 N N . MET A 1 183 ? 32.117 31.753 56.469 1.00 16.08 183 MET A N 1
ATOM 1257 C CA . MET A 1 183 ? 32.985 30.577 56.670 1.00 15.77 183 MET A CA 1
ATOM 1258 C C . MET A 1 183 ? 34.174 30.519 55.691 1.00 16.49 183 MET A C 1
ATOM 1259 O O . MET A 1 183 ? 34.011 30.565 54.486 1.00 17.26 183 MET A O 1
ATOM 1264 N N . LEU A 1 184 ? 35.380 30.404 56.227 1.00 17.09 184 LEU A N 1
ATOM 1265 C CA . LEU A 1 184 ? 36.600 30.454 55.433 1.00 16.88 184 LEU A CA 1
ATOM 1266 C C . LEU A 1 184 ? 37.098 28.999 55.426 1.00 16.91 184 LEU A C 1
ATOM 1267 O O . LEU A 1 184 ? 37.465 28.488 56.497 1.00 17.67 184 LEU A O 1
ATOM 1272 N N . SER A 1 185 ? 37.030 28.297 54.276 1.00 16.56 185 SER A N 1
ATOM 1273 C CA . SER A 1 185 ? 37.475 26.905 54.154 1.00 16.01 185 SER A CA 1
ATOM 1274 C C . SER A 1 185 ? 36.889 26.011 55.259 1.00 17.31 185 SER A C 1
ATOM 1275 O O . SER A 1 185 ? 37.652 25.303 55.959 1.00 17.89 185 SER A O 1
ATOM 1278 N N . PRO A 1 186 ? 35.543 25.994 55.406 1.00 16.75 186 PRO A N 1
ATOM 1279 C CA . PRO A 1 186 ? 34.952 25.295 56.534 1.00 17.42 186 PRO A CA 1
ATOM 1280 C C . PRO A 1 186 ? 35.231 23.779 56.575 1.00 17.56 186 PRO A C 1
ATOM 1281 O O . PRO A 1 186 ? 35.246 23.110 55.532 1.00 17.81 186 PRO A O 1
ATOM 1285 N N . PHE A 1 187 ? 35.496 23.258 57.769 1.00 17.77 187 PHE A N 1
ATOM 1286 C CA . PHE A 1 187 ? 35.714 21.799 57.976 1.00 17.43 187 PHE A CA 1
ATOM 1287 C C . PHE A 1 187 ? 34.387 21.256 58.470 1.00 17.64 187 PHE A C 1
ATOM 1288 O O . PHE A 1 187 ? 34.000 21.504 59.606 1.00 17.15 187 PHE A O 1
ATOM 1296 N N . VAL A 1 188 ? 33.655 20.563 57.603 1.00 17.39 188 VAL A N 1
ATOM 1297 C CA . VAL A 1 188 ? 32.291 20.257 57.919 1.00 17.55 188 VAL A CA 1
ATOM 1298 C C . VAL A 1 188 ? 31.912 18.824 57.661 1.00 18.00 188 VAL A C 1
ATOM 1299 O O . VAL A 1 188 ? 30.743 18.463 57.817 1.00 18.85 188 VAL A O 1
ATOM 1303 N N . ASP A 1 189 ? 32.877 18.007 57.262 1.00 17.84 189 ASP A N 1
ATOM 1304 C CA . ASP A 1 189 ? 32.615 16.583 57.097 1.00 16.86 189 ASP A CA 1
ATOM 1305 C C . ASP A 1 189 ? 33.742 15.749 57.673 1.00 18.24 189 ASP A C 1
ATOM 1306 O O . ASP A 1 189 ? 34.658 15.402 56.946 1.00 18.59 189 ASP A O 1
ATOM 1311 N N . LEU A 1 190 ? 33.674 15.416 58.969 1.00 18.33 190 LEU A N 1
ATOM 1312 C CA . LEU A 1 190 ? 34.723 14.613 59.613 1.00 18.52 190 LEU A CA 1
ATOM 1313 C C . LEU A 1 190 ? 34.807 13.178 59.157 1.00 18.59 190 LEU A C 1
ATOM 1314 O O . LEU A 1 190 ? 35.675 12.419 59.632 1.00 20.46 190 LEU A O 1
ATOM 1319 N N . THR A 1 191 ? 33.964 12.800 58.198 1.00 18.31 191 THR A N 1
ATOM 1320 C CA . THR A 1 191 ? 34.185 11.527 57.505 1.00 16.58 191 THR A CA 1
ATOM 1321 C C . THR A 1 191 ? 35.312 11.552 56.502 1.00 17.54 191 THR A C 1
ATOM 1322 O O . THR A 1 191 ? 35.812 10.502 56.137 1.00 18.72 191 THR A O 1
ATOM 1326 N N . LEU A 1 192 ? 35.684 12.723 55.979 1.00 19.58 192 LEU A N 1
ATOM 1327 C CA . LEU A 1 192 ? 36.826 12.825 55.053 1.00 20.12 192 LEU A CA 1
ATOM 1328 C C . LEU A 1 192 ? 36.838 11.817 53.887 1.00 22.43 192 LEU A C 1
ATOM 1329 O O . LEU A 1 192 ? 37.760 11.011 53.800 1.00 23.62 192 LEU A O 1
ATOM 1334 N N . SER A 1 193 ? 35.893 11.928 52.942 1.00 23.49 193 SER A N 1
ATOM 1335 C CA . SER A 1 193 ? 35.526 10.797 52.056 1.00 23.50 193 SER A CA 1
ATOM 1336 C C . SER A 1 193 ? 35.131 11.241 50.665 1.00 23.96 193 SER A C 1
ATOM 1337 O O . SER A 1 193 ? 35.019 10.416 49.731 1.00 25.39 193 SER A O 1
ATOM 1340 N N . ARG A 1 194 ? 34.918 12.552 50.542 1.00 22.79 194 ARG A N 1
ATOM 1341 C CA . ARG A 1 194 ? 34.338 13.239 49.390 1.00 20.51 194 ARG A CA 1
ATOM 1342 C C . ARG A 1 194 ? 35.431 13.473 48.322 1.00 19.44 194 ARG A C 1
ATOM 1343 O O . ARG A 1 194 ? 36.609 13.142 48.551 1.00 18.51 194 ARG A O 1
ATOM 1351 N N . TRP A 1 195 ? 35.064 14.032 47.173 1.00 17.66 195 TRP A N 1
ATOM 1352 C CA . TRP A 1 195 ? 35.954 14.060 46.026 1.00 16.18 195 TRP A CA 1
ATOM 1353 C C . TRP A 1 195 ? 37.316 14.771 46.257 1.00 16.55 195 TRP A C 1
ATOM 1354 O O . TRP A 1 195 ? 38.379 14.205 45.901 1.00 15.59 195 TRP A O 1
ATOM 1365 N N . SER A 1 196 ? 37.310 15.989 46.835 1.00 15.25 196 SER A N 1
ATOM 1366 C CA . SER A 1 196 ? 38.577 16.717 47.002 1.00 14.52 196 SER A CA 1
ATOM 1367 C C . SER A 1 196 ? 39.482 15.987 47.997 1.00 16.24 196 SER A C 1
ATOM 1368 O O . SER A 1 196 ? 40.711 16.078 47.894 1.00 16.80 196 SER A O 1
ATOM 1371 N N . ASN A 1 197 ? 38.894 15.283 48.958 1.00 17.69 197 ASN A N 1
ATOM 1372 C CA . ASN A 1 197 ? 39.704 14.578 49.969 1.00 20.30 197 ASN A CA 1
ATOM 1373 C C . ASN A 1 197 ? 40.739 13.661 49.364 1.00 21.63 197 ASN A C 1
ATOM 1374 O O . ASN A 1 197 ? 41.819 13.478 49.926 1.00 22.69 197 ASN A O 1
ATOM 1379 N N . SER A 1 198 ? 40.430 13.087 48.223 1.00 22.33 198 SER A N 1
ATOM 1380 C CA . SER A 1 198 ? 41.398 12.158 47.651 1.00 23.90 198 SER A CA 1
ATOM 1381 C C . SER A 1 198 ? 42.023 12.827 46.447 1.00 23.87 198 SER A C 1
ATOM 1382 O O . SER A 1 198 ? 43.237 12.805 46.263 1.00 24.99 198 SER A O 1
ATOM 1385 N N . ASN A 1 199 ? 41.215 13.517 45.666 1.00 22.24 199 ASN A N 1
ATOM 1386 C CA . ASN A 1 199 ? 41.796 14.142 44.508 1.00 20.85 199 ASN A CA 1
ATOM 1387 C C . ASN A 1 199 ? 42.829 15.213 44.754 1.00 20.44 199 ASN A C 1
ATOM 1388 O O . ASN A 1 199 ? 43.826 15.322 43.998 1.00 21.18 199 ASN A O 1
ATOM 1393 N N . LEU A 1 200 ? 42.600 16.011 45.792 1.00 18.57 200 LEU A N 1
ATOM 1394 C CA . LEU A 1 200 ? 43.361 17.203 45.917 1.00 17.67 200 LEU A CA 1
ATOM 1395 C C . LEU A 1 200 ? 44.296 17.099 47.097 1.00 17.56 200 LEU A C 1
ATOM 1396 O O . LEU A 1 200 ? 44.980 18.062 47.418 1.00 16.89 200 LEU A O 1
ATOM 1401 N N . ALA A 1 201 ? 44.371 15.916 47.696 1.00 17.73 201 ALA A N 1
ATOM 1402 C CA . ALA A 1 201 ? 45.184 15.686 48.899 1.00 19.05 201 ALA A CA 1
ATOM 1403 C C . ALA A 1 201 ? 46.614 16.206 48.814 1.00 19.63 201 ALA A C 1
ATOM 1404 O O . ALA A 1 201 ? 47.033 16.935 49.704 1.00 19.36 201 ALA A O 1
ATOM 1406 N N . ASP A 1 202 ? 47.313 15.809 47.767 1.00 20.43 202 ASP A N 1
ATOM 1407 C CA . ASP A 1 202 ? 48.672 16.155 47.498 1.00 21.96 202 ASP A CA 1
ATOM 1408 C C . ASP A 1 202 ? 48.885 17.582 47.068 1.00 21.36 202 ASP A C 1
ATOM 1409 O O . ASP A 1 202 ? 49.969 17.964 46.858 1.00 21.79 202 ASP A O 1
ATOM 1414 N N . ARG A 1 203 ? 47.839 18.357 46.911 1.00 20.71 203 ARG A N 1
ATOM 1415 C CA . ARG A 1 203 ? 48.015 19.732 46.586 1.00 19.89 203 ARG A CA 1
ATOM 1416 C C . ARG A 1 203 ? 47.862 20.577 47.847 1.00 19.29 203 ARG A C 1
ATOM 1417 O O . ARG A 1 203 ? 48.095 21.769 47.802 1.00 17.86 203 ARG A O 1
ATOM 1425 N N . ASP A 1 204 ? 47.445 19.941 48.956 1.00 19.74 204 ASP A N 1
ATOM 1426 C CA . ASP A 1 204 ? 47.137 20.609 50.227 1.00 20.30 204 ASP A CA 1
ATOM 1427 C C . ASP A 1 204 ? 48.261 20.460 51.262 1.00 21.78 204 ASP A C 1
ATOM 1428 O O . ASP A 1 204 ? 48.458 19.380 51.845 1.00 21.70 204 ASP A O 1
ATOM 1433 N N . PHE A 1 205 ? 48.987 21.551 51.496 1.00 22.07 205 PHE A N 1
ATOM 1434 C CA . PHE A 1 205 ? 50.161 21.505 52.360 1.00 22.79 205 PHE A CA 1
ATOM 1435 C C . PHE A 1 205 ? 49.847 22.278 53.629 1.00 23.41 205 PHE A C 1
ATOM 1436 O O . PHE A 1 205 ? 50.753 22.729 54.309 1.00 23.22 205 PHE A O 1
ATOM 1444 N N . LEU A 1 206 ? 48.572 22.467 53.928 1.00 24.32 206 LEU A N 1
ATOM 1445 C CA . LEU A 1 206 ? 48.196 23.054 55.190 1.00 26.23 206 LEU A CA 1
ATOM 1446 C C . LEU A 1 206 ? 47.207 22.216 55.969 1.00 29.61 206 LEU A C 1
ATOM 1447 O O . LEU A 1 206 ? 47.386 21.981 57.164 1.00 29.61 206 LEU A O 1
ATOM 1452 N N . ALA A 1 207 ? 46.160 21.755 55.291 1.00 33.37 207 ALA A N 1
ATOM 1453 C CA . ALA A 1 207 ? 45.102 21.029 55.985 1.00 36.25 207 ALA A CA 1
ATOM 1454 C C . ALA A 1 207 ? 45.606 19.669 56.439 1.00 38.37 207 ALA A C 1
ATOM 1455 O O . ALA A 1 207 ? 44.973 19.035 57.293 1.00 38.20 207 ALA A O 1
ATOM 1457 N N . GLU A 1 208 ? 46.744 19.232 55.904 1.00 41.09 208 GLU A N 1
ATOM 1458 C CA . GLU A 1 208 ? 47.368 18.012 56.426 1.00 44.22 208 GLU A CA 1
ATOM 1459 C C . GLU A 1 208 ? 46.406 16.803 56.316 1.00 45.22 208 GLU A C 1
ATOM 1460 O O . GLU A 1 208 ? 45.967 16.219 57.331 1.00 44.93 208 GLU A O 1
ATOM 1466 N N . PRO A 1 209 ? 46.008 16.483 55.081 1.00 46.52 209 PRO A N 1
ATOM 1467 C CA . PRO A 1 209 ? 45.087 15.363 54.888 1.00 47.36 209 PRO A CA 1
ATOM 1468 C C . PRO A 1 209 ? 45.499 14.051 55.573 1.00 47.90 209 PRO A C 1
ATOM 1469 O O . PRO A 1 209 ? 44.677 13.379 56.193 1.00 47.44 209 PRO A O 1
ATOM 1473 N N . ASP A 1 210 ? 46.764 13.705 55.487 1.00 48.44 210 ASP A N 1
ATOM 1474 C CA . ASP A 1 210 ? 47.200 12.425 55.998 1.00 49.49 210 ASP A CA 1
ATOM 1475 C C . ASP A 1 210 ? 47.005 12.203 57.514 1.00 49.72 210 ASP A C 1
ATOM 1476 O O . ASP A 1 210 ? 46.752 11.090 57.923 1.00 50.17 210 ASP A O 1
ATOM 1481 N N . THR A 1 211 ? 47.117 13.247 58.328 1.00 49.85 211 THR A N 1
ATOM 1482 C CA . THR A 1 211 ? 46.908 13.162 59.775 1.00 50.10 211 THR A CA 1
ATOM 1483 C C . THR A 1 211 ? 45.478 13.477 60.188 1.00 50.59 211 THR A C 1
ATOM 1484 O O . THR A 1 211 ? 44.998 12.900 61.165 1.00 50.84 211 THR A O 1
ATOM 1488 N N . LEU A 1 212 ? 44.846 14.453 59.503 1.00 50.49 212 LEU A N 1
ATOM 1489 C CA . LEU A 1 212 ? 43.466 14.908 59.753 1.00 49.85 212 LEU A CA 1
ATOM 1490 C C . LEU A 1 212 ? 42.541 13.808 60.177 1.00 49.46 212 LEU A C 1
ATOM 1491 O O . LEU A 1 212 ? 41.685 14.014 61.022 1.00 48.43 212 LEU A O 1
ATOM 1496 N N . GLY A 1 213 ? 42.714 12.645 59.557 1.00 50.13 213 GLY A N 1
ATOM 1497 C CA . GLY A 1 213 ? 42.042 11.418 59.986 1.00 51.28 213 GLY A CA 1
ATOM 1498 C C . GLY A 1 213 ? 42.087 11.238 61.492 1.00 51.58 213 GLY A C 1
ATOM 1499 O O . GLY A 1 213 ? 41.076 11.405 62.180 1.00 51.45 213 GLY A O 1
ATOM 1500 N N . GLU A 1 214 ? 43.268 10.914 62.007 1.00 52.14 214 GLU A N 1
ATOM 1501 C CA . GLU A 1 214 ? 43.401 10.610 63.445 1.00 52.96 214 GLU A CA 1
ATOM 1502 C C . GLU A 1 214 ? 43.398 11.853 64.362 1.00 52.13 214 GLU A C 1
ATOM 1503 O O . GLU A 1 214 ? 42.935 11.765 65.511 1.00 51.70 214 GLU A O 1
ATOM 1509 N N . MET A 1 215 ? 43.867 12.997 63.826 1.00 50.94 215 MET A N 1
ATOM 1510 C CA . MET A 1 215 ? 43.770 14.287 64.503 1.00 49.94 215 MET A CA 1
ATOM 1511 C C . MET A 1 215 ? 42.361 14.490 65.004 1.00 48.38 215 MET A C 1
ATOM 1512 O O . MET A 1 215 ? 42.160 14.582 66.218 1.00 48.30 215 MET A O 1
ATOM 1517 N N . SER A 1 216 ? 41.391 14.547 64.077 1.00 46.24 216 SER A N 1
ATOM 1518 C CA . SER A 1 216 ? 40.003 14.882 64.400 1.00 44.13 216 SER A CA 1
ATOM 1519 C C . SER A 1 216 ? 39.317 13.836 65.298 1.00 44.21 216 SER A C 1
ATOM 1520 O O . SER A 1 216 ? 38.332 14.148 65.997 1.00 43.38 216 SER A O 1
ATOM 1523 N N . GLU A 1 217 ? 39.846 12.605 65.294 1.00 43.58 217 GLU A N 1
ATOM 1524 C CA . GLU A 1 217 ? 39.365 11.598 66.227 1.00 43.13 217 GLU A CA 1
ATOM 1525 C C . GLU A 1 217 ? 39.352 12.167 67.644 1.00 41.56 217 GLU A C 1
ATOM 1526 O O . GLU A 1 217 ? 38.419 11.937 68.391 1.00 40.60 217 GLU A O 1
ATOM 1532 N N . LEU A 1 218 ? 40.362 12.960 67.988 1.00 40.30 218 LEU A N 1
ATOM 1533 C CA . LEU A 1 218 ? 40.415 13.579 69.323 1.00 39.27 218 LEU A CA 1
ATOM 1534 C C . LEU A 1 218 ? 39.159 14.383 69.670 1.00 38.53 218 LEU A C 1
ATOM 1535 O O . LEU A 1 218 ? 38.744 14.461 70.835 1.00 38.97 218 LEU A O 1
ATOM 1540 N N . TYR A 1 219 ? 38.544 14.972 68.653 1.00 37.46 219 TYR A N 1
ATOM 1541 C CA . TYR A 1 219 ? 37.335 15.731 68.860 1.00 35.76 219 TYR A CA 1
ATOM 1542 C C . TYR A 1 219 ? 36.114 14.821 68.959 1.00 35.39 219 TYR A C 1
ATOM 1543 O O . TYR A 1 219 ? 35.290 14.988 69.853 1.00 35.34 219 TYR A O 1
ATOM 1552 N N . VAL A 1 220 ? 36.019 13.878 68.026 1.00 35.17 220 VAL A N 1
ATOM 1553 C CA . VAL A 1 220 ? 34.885 12.973 67.886 1.00 35.42 220 VAL A CA 1
ATOM 1554 C C . VAL A 1 220 ? 34.838 11.993 69.055 1.00 36.40 220 VAL A C 1
ATOM 1555 O O . VAL A 1 220 ? 33.940 12.049 69.922 1.00 35.81 220 VAL A O 1
ATOM 1559 N N . GLY A 1 221 ? 35.827 11.096 69.030 1.00 37.52 221 GLY A N 1
ATOM 1560 C CA . GLY A 1 221 ? 36.152 10.118 70.082 1.00 38.30 221 GLY A CA 1
ATOM 1561 C C . GLY A 1 221 ? 35.111 9.223 70.739 1.00 37.82 221 GLY A C 1
ATOM 1562 O O . GLY A 1 221 ? 34.837 9.347 71.923 1.00 38.12 221 GLY A O 1
ATOM 1563 N N . GLY A 1 222 ? 34.521 8.334 69.967 1.00 38.00 222 GLY A N 1
ATOM 1564 C CA . GLY A 1 222 ? 33.455 7.524 70.534 1.00 38.65 222 GLY A CA 1
ATOM 1565 C C . GLY A 1 222 ? 32.177 7.998 69.863 1.00 38.52 222 GLY A C 1
ATOM 1566 O O . GLY A 1 222 ? 31.406 7.158 69.398 1.00 38.61 222 GLY A O 1
ATOM 1567 N N . GLU A 1 223 ? 31.943 9.316 69.800 1.00 38.13 223 GLU A N 1
ATOM 1568 C CA . GLU A 1 223 ? 30.814 9.870 68.995 1.00 38.32 223 GLU A CA 1
ATOM 1569 C C . GLU A 1 223 ? 30.718 9.425 67.515 1.00 37.74 223 GLU A C 1
ATOM 1570 O O . GLU A 1 223 ? 31.646 8.815 66.967 1.00 37.73 223 GLU A O 1
ATOM 1576 N N . ASP A 1 224 ? 29.584 9.697 66.873 1.00 37.28 224 ASP A N 1
ATOM 1577 C CA . ASP A 1 224 ? 29.446 9.332 65.465 1.00 37.07 224 ASP A CA 1
ATOM 1578 C C . ASP A 1 224 ? 29.919 10.485 64.560 1.00 36.07 224 ASP A C 1
ATOM 1579 O O . ASP A 1 224 ? 29.617 11.669 64.822 1.00 35.53 224 ASP A O 1
ATOM 1584 N N . ARG A 1 225 ? 30.641 10.134 63.493 1.00 34.77 225 ARG A N 1
ATOM 1585 C CA . ARG A 1 225 ? 31.273 11.145 62.665 1.00 34.53 225 ARG A CA 1
ATOM 1586 C C . ARG A 1 225 ? 30.248 11.914 61.869 1.00 33.77 225 ARG A C 1
ATOM 1587 O O . ARG A 1 225 ? 30.591 12.930 61.306 1.00 34.63 225 ARG A O 1
ATOM 1595 N N . LYS A 1 226 ? 29.003 11.425 61.828 1.00 32.01 226 LYS A N 1
ATOM 1596 C CA . LYS A 1 226 ? 27.918 12.064 61.069 1.00 29.63 226 LYS A CA 1
ATOM 1597 C C . LYS A 1 226 ? 26.844 12.665 61.981 1.00 28.24 226 LYS A C 1
ATOM 1598 O O . LYS A 1 226 ? 25.747 13.013 61.551 1.00 27.52 226 LYS A O 1
ATOM 1604 N N . ASN A 1 227 ? 27.173 12.784 63.254 1.00 26.40 227 ASN A N 1
ATOM 1605 C CA . ASN A 1 227 ? 26.420 13.650 64.092 1.00 26.23 227 ASN A CA 1
ATOM 1606 C C . ASN A 1 227 ? 26.262 14.986 63.382 1.00 25.69 227 ASN A C 1
ATOM 1607 O O . ASN A 1 227 ? 27.253 15.600 63.023 1.00 25.56 227 ASN A O 1
ATOM 1612 N N . PRO A 1 228 ? 25.014 15.458 63.221 1.00 25.29 228 PRO A N 1
ATOM 1613 C CA . PRO A 1 228 ? 24.805 16.748 62.571 1.00 24.95 228 PRO A CA 1
ATOM 1614 C C . PRO A 1 228 ? 25.635 17.850 63.198 1.00 23.94 228 PRO A C 1
ATOM 1615 O O . PRO A 1 228 ? 26.120 18.678 62.482 1.00 23.96 228 PRO A O 1
ATOM 1619 N N . LEU A 1 229 ? 25.840 17.831 64.512 1.00 23.19 229 LEU A N 1
ATOM 1620 C CA . LEU A 1 229 ? 26.569 18.916 65.219 1.00 21.96 229 LEU A CA 1
ATOM 1621 C C . LEU A 1 229 ? 28.095 18.797 65.147 1.00 21.14 229 LEU A C 1
ATOM 1622 O O . LEU A 1 229 ? 28.828 19.722 65.535 1.00 21.11 229 LEU A O 1
ATOM 1627 N N . ILE A 1 230 ? 28.560 17.659 64.647 1.00 20.45 230 ILE A N 1
ATOM 1628 C CA . ILE A 1 230 ? 29.963 17.419 64.343 1.00 19.87 230 ILE A CA 1
ATOM 1629 C C . ILE A 1 230 ? 30.243 17.688 62.837 1.00 19.27 230 ILE A C 1
ATOM 1630 O O . ILE A 1 230 ? 31.135 18.451 62.471 1.00 18.56 230 ILE A O 1
ATOM 1635 N N . SER A 1 231 ? 29.508 16.999 61.974 1.00 19.34 231 SER A N 1
ATOM 1636 C CA . SER A 1 231 ? 29.602 17.144 60.510 1.00 18.72 231 SER A CA 1
ATOM 1637 C C . SER A 1 231 ? 28.311 17.764 59.894 1.00 18.80 231 SER A C 1
ATOM 1638 O O . SER A 1 231 ? 27.437 17.047 59.308 1.00 17.63 231 SER A O 1
ATOM 1641 N N . PRO A 1 232 ? 28.197 19.107 59.982 1.00 18.34 232 PRO A N 1
ATOM 1642 C CA . PRO A 1 232 ? 26.947 19.767 59.611 1.00 18.41 232 PRO A CA 1
ATOM 1643 C C . PRO A 1 232 ? 26.495 19.451 58.186 1.00 19.94 232 PRO A C 1
ATOM 1644 O O . PRO A 1 232 ? 25.324 19.582 57.851 1.00 21.01 232 PRO A O 1
ATOM 1648 N N . VAL A 1 233 ? 27.408 18.987 57.351 1.00 20.27 233 VAL A N 1
ATOM 1649 C CA . VAL A 1 233 ? 27.025 18.467 56.063 1.00 21.51 233 VAL A CA 1
ATOM 1650 C C . VAL A 1 233 ? 25.840 17.440 56.144 1.00 22.00 233 VAL A C 1
ATOM 1651 O O . VAL A 1 233 ? 24.994 17.373 55.253 1.00 22.03 233 VAL A O 1
ATOM 1655 N N . TYR A 1 234 ? 25.764 16.687 57.228 1.00 22.21 234 TYR A N 1
ATOM 1656 C CA . TYR A 1 234 ? 24.707 15.694 57.397 1.00 22.45 234 TYR A CA 1
ATOM 1657 C C . TYR A 1 234 ? 23.500 16.264 58.137 1.00 22.19 234 TYR A C 1
ATOM 1658 O O . TYR A 1 234 ? 22.600 15.533 58.424 1.00 23.80 234 TYR A O 1
ATOM 1667 N N . ALA A 1 235 ? 23.459 17.563 58.432 1.00 21.62 235 ALA A N 1
ATOM 1668 C CA . ALA A 1 235 ? 22.339 18.143 59.232 1.00 21.57 235 ALA A CA 1
ATOM 1669 C C . ALA A 1 235 ? 21.010 18.380 58.471 1.00 21.45 235 ALA A C 1
ATOM 1670 O O . ALA A 1 235 ? 20.936 18.244 57.251 1.00 21.97 235 ALA A O 1
ATOM 1672 N N . ASP A 1 236 ? 19.970 18.724 59.220 1.00 20.92 236 ASP A N 1
ATOM 1673 C CA . ASP A 1 236 ? 18.809 19.390 58.676 1.00 20.78 236 ASP A CA 1
ATOM 1674 C C . ASP A 1 236 ? 19.165 20.850 58.812 1.00 20.25 236 ASP A C 1
ATOM 1675 O O . ASP A 1 236 ? 19.174 21.428 59.897 1.00 20.50 236 ASP A O 1
ATOM 1680 N N . LEU A 1 237 ? 19.495 21.460 57.691 1.00 20.33 237 LEU A N 1
ATOM 1681 C CA . LEU A 1 237 ? 20.092 22.784 57.752 1.00 18.45 237 LEU A CA 1
ATOM 1682 C C . LEU A 1 237 ? 19.058 23.858 57.593 1.00 18.38 237 LEU A C 1
ATOM 1683 O O . LEU A 1 237 ? 19.423 25.022 57.410 1.00 18.12 237 LEU A O 1
ATOM 1688 N N . SER A 1 238 ? 17.783 23.463 57.554 1.00 18.36 238 SER A N 1
ATOM 1689 C CA . SER A 1 238 ? 16.635 24.395 57.444 1.00 19.85 238 SER A CA 1
ATOM 1690 C C . SER A 1 238 ? 16.692 25.601 58.400 1.00 19.68 238 SER A C 1
ATOM 1691 O O . SER A 1 238 ? 16.904 25.456 59.613 1.00 20.20 238 SER A O 1
ATOM 1694 N N . GLY A 1 239 ? 16.502 26.786 57.872 1.00 19.04 239 GLY A N 1
ATOM 1695 C CA . GLY A 1 239 ? 16.208 27.944 58.731 1.00 18.99 239 GLY A CA 1
ATOM 1696 C C . GLY A 1 239 ? 17.443 28.654 59.220 1.00 19.20 239 GLY A C 1
ATOM 1697 O O . GLY A 1 239 ? 17.368 29.708 59.912 1.00 18.93 239 GLY A O 1
ATOM 1698 N N . LEU A 1 240 ? 18.598 28.093 58.864 1.00 18.75 240 LEU A N 1
ATOM 1699 C CA . LEU A 1 240 ? 19.859 28.836 58.999 1.00 17.60 240 LEU A CA 1
ATOM 1700 C C . LEU A 1 240 ? 19.852 30.099 58.145 1.00 16.86 240 LEU A C 1
ATOM 1701 O O . LEU A 1 240 ? 19.197 30.117 57.089 1.00 17.24 240 LEU A O 1
ATOM 1706 N N . PRO A 1 241 ? 20.539 31.152 58.608 1.00 15.62 241 PRO A N 1
ATOM 1707 C CA . PRO A 1 241 ? 20.695 32.471 57.995 1.00 15.27 241 PRO A CA 1
ATOM 1708 C C . PRO A 1 241 ? 21.685 32.508 56.817 1.00 15.51 241 PRO A C 1
ATOM 1709 O O . PRO A 1 241 ? 22.432 31.531 56.576 1.00 16.32 241 PRO A O 1
ATOM 1713 N N . GLU A 1 242 ? 21.704 33.590 56.058 1.00 14.44 242 GLU A N 1
ATOM 1714 C CA . GLU A 1 242 ? 22.523 33.574 54.835 1.00 14.34 242 GLU A CA 1
ATOM 1715 C C . GLU A 1 242 ? 24.010 33.277 55.026 1.00 13.45 242 GLU A C 1
ATOM 1716 O O . GLU A 1 242 ? 24.640 33.760 55.958 1.00 11.65 242 GLU A O 1
ATOM 1722 N N . MET A 1 243 ? 24.554 32.487 54.106 1.00 13.39 243 MET A N 1
ATOM 1723 C CA . MET A 1 243 ? 25.898 31.991 54.212 1.00 13.80 243 MET A CA 1
ATOM 1724 C C . MET A 1 243 ? 26.769 32.572 53.096 1.00 15.10 243 MET A C 1
ATOM 1725 O O . MET A 1 243 ? 26.333 32.649 51.936 1.00 15.38 243 MET A O 1
ATOM 1730 N N . LEU A 1 244 ? 27.976 33.023 53.471 1.00 14.71 244 LEU A N 1
ATOM 1731 C CA . LEU A 1 244 ? 29.032 33.346 52.526 1.00 12.81 244 LEU A CA 1
ATOM 1732 C C . LEU A 1 244 ? 30.140 32.366 52.890 1.00 13.17 244 LEU A C 1
ATOM 1733 O O . LEU A 1 244 ? 30.546 32.296 54.048 1.00 13.24 244 LEU A O 1
ATOM 1738 N N . ILE A 1 245 ? 30.535 31.525 51.930 1.00 12.46 245 ILE A N 1
ATOM 1739 C CA . ILE A 1 245 ? 31.673 30.606 52.036 1.00 11.09 245 ILE A CA 1
ATOM 1740 C C . ILE A 1 245 ? 32.822 31.074 51.088 1.00 11.85 245 ILE A C 1
ATOM 1741 O O . ILE A 1 245 ? 32.617 31.374 49.896 1.00 13.31 245 ILE A O 1
ATOM 1746 N N . HIS A 1 246 ? 34.025 31.222 51.614 1.00 11.27 246 HIS A N 1
ATOM 1747 C CA . HIS A 1 246 ? 35.188 31.348 50.733 1.00 11.19 246 HIS A CA 1
ATOM 1748 C C . HIS A 1 246 ? 36.072 30.128 50.843 1.00 11.64 246 HIS A C 1
ATOM 1749 O O . HIS A 1 246 ? 36.083 29.482 51.901 1.00 11.95 246 HIS A O 1
ATOM 1756 N N . VAL A 1 247 ? 36.817 29.794 49.792 1.00 10.55 247 VAL A N 1
ATOM 1757 C CA . VAL A 1 247 ? 37.720 28.649 49.902 1.00 12.08 247 VAL A CA 1
ATOM 1758 C C . VAL A 1 247 ? 38.717 28.729 48.742 1.00 13.64 247 VAL A C 1
ATOM 1759 O O . VAL A 1 247 ? 38.475 29.461 47.757 1.00 14.59 247 VAL A O 1
ATOM 1763 N N . GLY A 1 248 ? 39.826 27.990 48.847 1.00 14.05 248 GLY A N 1
ATOM 1764 C CA . GLY A 1 248 ? 40.821 27.915 47.790 1.00 13.93 248 GLY A CA 1
ATOM 1765 C C . GLY A 1 248 ? 40.721 26.638 46.982 1.00 14.40 248 GLY A C 1
ATOM 1766 O O . GLY A 1 248 ? 40.068 25.667 47.419 1.00 15.67 248 GLY A O 1
ATOM 1767 N N . SER A 1 249 ? 41.320 26.663 45.801 1.00 13.13 249 SER A N 1
ATOM 1768 C CA . SER A 1 249 ? 41.479 25.510 44.968 1.00 14.58 249 SER A CA 1
ATOM 1769 C C . SER A 1 249 ? 42.306 24.403 45.602 1.00 15.18 249 SER A C 1
ATOM 1770 O O . SER A 1 249 ? 41.997 23.220 45.370 1.00 15.22 249 SER A O 1
ATOM 1773 N N . GLU A 1 250 ? 43.380 24.755 46.316 1.00 14.77 250 GLU A N 1
ATOM 1774 C CA . GLU A 1 250 ? 44.354 23.721 46.744 1.00 14.12 250 GLU A CA 1
ATOM 1775 C C . GLU A 1 250 ? 43.945 23.097 48.077 1.00 14.50 250 GLU A C 1
ATOM 1776 O O . GLU A 1 250 ? 44.703 23.056 49.093 1.00 15.06 250 GLU A O 1
ATOM 1782 N N . GLU A 1 251 ? 42.736 22.578 48.081 1.00 13.65 251 GLU A N 1
ATOM 1783 C CA . GLU A 1 251 ? 42.146 22.182 49.328 1.00 13.49 251 GLU A CA 1
ATOM 1784 C C . GLU A 1 251 ? 41.571 20.753 49.345 1.00 14.04 251 GLU A C 1
ATOM 1785 O O . GLU A 1 251 ? 40.624 20.406 48.617 1.00 13.17 251 GLU A O 1
ATOM 1791 N N . ALA A 1 252 ? 42.162 19.927 50.200 1.00 14.28 252 ALA A N 1
ATOM 1792 C CA . ALA A 1 252 ? 41.619 18.595 50.456 1.00 14.76 252 ALA A CA 1
ATOM 1793 C C . ALA A 1 252 ? 40.115 18.694 50.868 1.00 14.67 252 ALA A C 1
ATOM 1794 O O . ALA A 1 252 ? 39.372 17.750 50.644 1.00 15.76 252 ALA A O 1
ATOM 1796 N N . LEU A 1 253 ? 39.724 19.821 51.490 1.00 13.41 253 LEU A N 1
ATOM 1797 C CA . LEU A 1 253 ? 38.377 20.088 52.046 1.00 12.90 253 LEU A CA 1
ATOM 1798 C C . LEU A 1 253 ? 37.523 21.046 51.137 1.00 12.70 253 LEU A C 1
ATOM 1799 O O . LEU A 1 253 ? 36.572 21.704 51.571 1.00 11.93 253 LEU A O 1
ATOM 1804 N N . LEU A 1 254 ? 37.902 21.124 49.883 1.00 12.62 254 LEU A N 1
ATOM 1805 C CA . LEU A 1 254 ? 37.108 21.827 48.895 1.00 13.01 254 LEU A CA 1
ATOM 1806 C C . LEU A 1 254 ? 35.719 21.244 48.790 1.00 13.23 254 LEU A C 1
ATOM 1807 O O . LEU A 1 254 ? 34.761 22.008 48.606 1.00 13.60 254 LEU A O 1
ATOM 1812 N N . SER A 1 255 ? 35.588 19.917 48.857 1.00 12.70 255 SER A N 1
ATOM 1813 C CA . SER A 1 255 ? 34.248 19.354 48.676 1.00 12.37 255 SER A CA 1
ATOM 1814 C C . SER A 1 255 ? 33.404 19.628 49.939 1.00 12.14 255 SER A C 1
ATOM 1815 O O . SER A 1 255 ? 32.199 19.470 49.880 1.00 12.02 255 SER A O 1
ATOM 1818 N N . ASP A 1 256 ? 34.027 20.062 51.052 1.00 10.88 256 ASP A N 1
ATOM 1819 C CA . ASP A 1 256 ? 33.264 20.512 52.241 1.00 12.71 256 ASP A CA 1
ATOM 1820 C C . ASP A 1 256 ? 32.450 21.799 51.925 1.00 12.32 256 ASP A C 1
ATOM 1821 O O . ASP A 1 256 ? 31.251 21.930 52.276 1.00 12.09 256 ASP A O 1
ATOM 1826 N N . SER A 1 257 ? 33.133 22.735 51.290 1.00 11.10 257 SER A N 1
ATOM 1827 C CA . SER A 1 257 ? 32.522 23.950 50.812 1.00 11.57 257 SER A CA 1
ATOM 1828 C C . SER A 1 257 ? 31.456 23.723 49.766 1.00 11.19 257 SER A C 1
ATOM 1829 O O . SER A 1 257 ? 30.352 24.226 49.931 1.00 12.53 257 SER A O 1
ATOM 1832 N N . THR A 1 258 ? 31.754 22.996 48.699 1.00 10.88 258 THR A N 1
ATOM 1833 C CA . THR A 1 258 ? 30.786 22.771 47.657 1.00 9.89 258 THR A CA 1
ATOM 1834 C C . THR A 1 258 ? 29.637 21.923 48.221 1.00 11.23 258 THR A C 1
ATOM 1835 O O . THR A 1 258 ? 28.441 22.127 47.876 1.00 11.61 258 THR A O 1
ATOM 1839 N N . THR A 1 259 ? 29.960 20.961 49.082 1.00 12.69 259 THR A N 1
ATOM 1840 C CA . THR A 1 259 ? 28.889 20.091 49.637 1.00 13.22 259 THR A CA 1
ATOM 1841 C C . THR A 1 259 ? 27.969 20.750 50.628 1.00 13.63 259 THR A C 1
ATOM 1842 O O . THR A 1 259 ? 26.737 20.564 50.563 1.00 13.94 259 THR A O 1
ATOM 1846 N N . LEU A 1 260 ? 28.534 21.499 51.551 1.00 13.37 260 LEU A N 1
ATOM 1847 C CA . LEU A 1 260 ? 27.699 22.353 52.365 1.00 14.80 260 LEU A CA 1
ATOM 1848 C C . LEU A 1 260 ? 26.836 23.314 51.539 1.00 14.47 260 LEU A C 1
ATOM 1849 O O . LEU A 1 260 ? 25.708 23.682 51.943 1.00 16.08 260 LEU A O 1
ATOM 1854 N N . ALA A 1 261 ? 27.372 23.800 50.436 1.00 13.11 261 ALA A N 1
ATOM 1855 C CA . ALA A 1 261 ? 26.578 24.693 49.579 1.00 12.69 261 ALA A CA 1
ATOM 1856 C C . ALA A 1 261 ? 25.426 23.852 48.976 1.00 11.51 261 ALA A C 1
ATOM 1857 O O . ALA A 1 261 ? 24.277 24.268 49.002 1.00 11.16 261 ALA A O 1
ATOM 1859 N N . GLU A 1 262 ? 25.739 22.664 48.448 1.00 11.39 262 GLU A N 1
ATOM 1860 C CA . GLU A 1 262 ? 24.698 21.812 47.920 1.00 12.21 262 GLU A CA 1
ATOM 1861 C C . GLU A 1 262 ? 23.521 21.704 48.914 1.00 12.55 262 GLU A C 1
ATOM 1862 O O . GLU A 1 262 ? 22.347 22.082 48.594 1.00 13.94 262 GLU A O 1
ATOM 1868 N N . ARG A 1 263 ? 23.849 21.282 50.132 1.00 10.97 263 ARG A N 1
ATOM 1869 C CA . ARG A 1 263 ? 22.876 20.864 51.086 1.00 10.65 263 ARG A CA 1
ATOM 1870 C C . ARG A 1 263 ? 22.262 22.069 51.777 1.00 10.67 263 ARG A C 1
ATOM 1871 O O . ARG A 1 263 ? 21.040 22.129 52.079 1.00 8.91 263 ARG A O 1
ATOM 1879 N N . ALA A 1 264 ? 23.068 23.062 52.038 1.00 11.54 264 ALA A N 1
ATOM 1880 C CA . ALA A 1 264 ? 22.442 24.226 52.652 1.00 13.08 264 ALA A CA 1
ATOM 1881 C C . ALA A 1 264 ? 21.428 24.858 51.618 1.00 13.69 264 ALA A C 1
ATOM 1882 O O . ALA A 1 264 ? 20.296 25.225 51.978 1.00 15.44 264 ALA A O 1
ATOM 1884 N N . GLY A 1 265 ? 21.793 24.901 50.342 1.00 14.84 265 GLY A N 1
ATOM 1885 C CA . GLY A 1 265 ? 20.945 25.563 49.345 1.00 15.11 265 GLY A CA 1
ATOM 1886 C C . GLY A 1 265 ? 19.651 24.793 49.210 1.00 16.16 265 GLY A C 1
ATOM 1887 O O . GLY A 1 265 ? 18.601 25.397 49.148 1.00 16.68 265 GLY A O 1
ATOM 1888 N N . ALA A 1 266 ? 19.737 23.461 49.256 1.00 15.98 266 ALA A N 1
ATOM 1889 C CA . ALA A 1 266 ? 18.574 22.581 49.060 1.00 16.49 266 ALA A CA 1
ATOM 1890 C C . ALA A 1 266 ? 17.661 22.612 50.269 1.00 16.40 266 ALA A C 1
ATOM 1891 O O . ALA A 1 266 ? 16.473 22.268 50.155 1.00 17.44 266 ALA A O 1
ATOM 1893 N N . ALA A 1 267 ? 18.226 22.976 51.419 1.00 15.08 267 ALA A N 1
ATOM 1894 C CA . ALA A 1 267 ? 17.467 23.201 52.648 1.00 14.49 267 ALA A CA 1
ATOM 1895 C C . ALA A 1 267 ? 16.858 24.597 52.657 1.00 14.52 267 ALA A C 1
ATOM 1896 O O . ALA A 1 267 ? 16.207 25.000 53.618 1.00 13.61 267 ALA A O 1
ATOM 1898 N N . GLY A 1 268 ? 17.084 25.354 51.588 1.00 14.91 268 GLY A N 1
ATOM 1899 C CA . GLY A 1 268 ? 16.483 26.700 51.478 1.00 15.17 268 GLY A CA 1
ATOM 1900 C C . GLY A 1 268 ? 17.259 27.789 52.184 1.00 14.70 268 GLY A C 1
ATOM 1901 O O . GLY A 1 268 ? 16.694 28.761 52.546 1.00 14.95 268 GLY A O 1
ATOM 1902 N N . VAL A 1 269 ? 18.565 27.605 52.369 1.00 15.54 269 VAL A N 1
ATOM 1903 C CA . VAL A 1 269 ? 19.446 28.629 52.954 1.00 14.40 269 VAL A CA 1
ATOM 1904 C C . VAL A 1 269 ? 20.036 29.432 51.790 1.00 14.31 269 VAL A C 1
ATOM 1905 O O . VAL A 1 269 ? 20.343 28.845 50.772 1.00 13.80 269 VAL A O 1
ATOM 1909 N N . SER A 1 270 ? 20.168 30.752 51.917 1.00 15.02 270 SER A N 1
ATOM 1910 C CA . SER A 1 270 ? 20.913 31.556 50.896 1.00 15.53 270 SER A CA 1
ATOM 1911 C C . SER A 1 270 ? 22.380 31.165 50.984 1.00 16.73 270 SER A C 1
ATOM 1912 O O . SER A 1 270 ? 22.908 31.071 52.088 1.00 16.79 270 SER A O 1
ATOM 1915 N N . VAL A 1 271 ? 23.032 30.895 49.849 1.00 15.88 271 VAL A N 1
ATOM 1916 C CA . VAL A 1 271 ? 24.416 30.519 49.920 1.00 15.77 271 VAL A CA 1
ATOM 1917 C C . VAL A 1 271 ? 25.163 31.135 48.773 1.00 16.22 271 VAL A C 1
ATOM 1918 O O . VAL A 1 271 ? 24.759 31.041 47.604 1.00 14.67 271 VAL A O 1
ATOM 1922 N N . GLU A 1 272 ? 26.269 31.771 49.114 1.00 16.49 272 GLU A N 1
ATOM 1923 C CA . GLU A 1 272 ? 27.168 32.286 48.101 1.00 18.74 272 GLU A CA 1
ATOM 1924 C C . GLU A 1 272 ? 28.547 31.766 48.381 1.00 18.33 272 GLU A C 1
ATOM 1925 O O . GLU A 1 272 ? 29.070 31.902 49.488 1.00 19.58 272 GLU A O 1
ATOM 1931 N N . LEU A 1 273 ? 29.142 31.172 47.387 1.00 17.45 273 LEU A N 1
ATOM 1932 C CA . LEU A 1 273 ? 30.374 30.487 47.548 1.00 16.35 273 LEU A CA 1
ATOM 1933 C C . LEU A 1 273 ? 31.302 31.010 46.474 1.00 16.38 273 LEU A C 1
ATOM 1934 O O . LEU A 1 273 ? 30.913 30.993 45.299 1.00 16.32 273 LEU A O 1
ATOM 1939 N N . LYS A 1 274 ? 32.503 31.472 46.877 1.00 13.87 274 LYS A N 1
ATOM 1940 C CA . LYS A 1 274 ? 33.555 31.768 45.950 1.00 13.29 274 LYS A CA 1
ATOM 1941 C C . LYS A 1 274 ? 34.761 30.833 46.180 1.00 13.02 274 LYS A C 1
ATOM 1942 O O . LYS A 1 274 ? 35.195 30.597 47.299 1.00 11.90 274 LYS A O 1
ATOM 1948 N N . ILE A 1 275 ? 35.318 30.332 45.085 1.00 13.07 275 ILE A N 1
ATOM 1949 C CA . ILE A 1 275 ? 36.483 29.492 45.153 1.00 10.55 275 ILE A CA 1
ATOM 1950 C C . ILE A 1 275 ? 37.653 30.203 44.521 1.00 10.87 275 ILE A C 1
ATOM 1951 O O . ILE A 1 275 ? 37.535 30.646 43.362 1.00 11.45 275 ILE A O 1
ATOM 1956 N N . TRP A 1 276 ? 38.783 30.245 45.220 1.00 9.00 276 TRP A N 1
ATOM 1957 C CA . TRP A 1 276 ? 39.893 31.089 44.815 1.00 9.85 276 TRP A CA 1
ATOM 1958 C C . TRP A 1 276 ? 41.081 30.337 44.223 1.00 10.43 276 TRP A C 1
ATOM 1959 O O . TRP A 1 276 ? 41.759 29.597 44.922 1.00 8.94 276 TRP A O 1
ATOM 1970 N N . PRO A 1 277 ? 41.367 30.596 42.927 1.00 11.89 277 PRO A N 1
ATOM 1971 C CA . PRO A 1 277 ? 42.443 29.958 42.155 1.00 12.12 277 PRO A CA 1
ATOM 1972 C C . PRO A 1 277 ? 43.816 29.986 42.881 1.00 12.23 277 PRO A C 1
ATOM 1973 O O . PRO A 1 277 ? 44.268 31.039 43.372 1.00 10.74 277 PRO A O 1
ATOM 1977 N N . ASP A 1 278 ? 44.498 28.846 42.917 1.00 13.05 278 ASP A N 1
ATOM 1978 C CA . ASP A 1 278 ? 45.864 28.807 43.518 1.00 14.29 278 ASP A CA 1
ATOM 1979 C C . ASP A 1 278 ? 45.947 29.242 45.014 1.00 13.64 278 ASP A C 1
ATOM 1980 O O . ASP A 1 278 ? 47.056 29.553 45.507 1.00 13.55 278 ASP A O 1
ATOM 1985 N N . MET A 1 279 ? 44.821 29.314 45.723 1.00 12.48 279 MET A N 1
ATOM 1986 C CA . MET A 1 279 ? 44.862 29.652 47.171 1.00 12.49 279 MET A CA 1
ATOM 1987 C C . MET A 1 279 ? 44.806 28.411 48.060 1.00 12.31 279 MET A C 1
ATOM 1988 O O . MET A 1 279 ? 44.058 27.474 47.778 1.00 13.37 279 MET A O 1
ATOM 1993 N N . PRO A 1 280 ? 45.615 28.379 49.107 1.00 11.57 280 PRO A N 1
ATOM 1994 C CA . PRO A 1 280 ? 45.596 27.200 49.999 1.00 12.11 280 PRO A CA 1
ATOM 1995 C C . PRO A 1 280 ? 44.577 27.402 51.100 1.00 12.42 280 PRO A C 1
ATOM 1996 O O . PRO A 1 280 ? 43.881 28.429 51.128 1.00 12.98 280 PRO A O 1
ATOM 2000 N N . HIS A 1 281 ? 44.517 26.435 52.004 1.00 12.47 281 HIS A N 1
ATOM 2001 C CA . HIS A 1 281 ? 43.605 26.434 53.115 1.00 13.23 281 HIS A CA 1
ATOM 2002 C C . HIS A 1 281 ? 43.671 27.744 53.874 1.00 13.53 281 HIS A C 1
ATOM 2003 O O . HIS A 1 281 ? 44.765 28.201 54.193 1.00 14.69 281 HIS A O 1
ATOM 2010 N N . VAL A 1 282 ? 42.514 28.308 54.202 1.00 12.32 282 VAL A N 1
ATOM 2011 C CA . VAL A 1 282 ? 42.383 29.579 54.916 1.00 12.34 282 VAL A CA 1
ATOM 2012 C C . VAL A 1 282 ? 43.424 30.637 54.453 1.00 13.38 282 VAL A C 1
ATOM 2013 O O . VAL A 1 282 ? 44.144 31.235 55.239 1.00 13.41 282 VAL A O 1
ATOM 2017 N N . PHE A 1 283 ? 43.443 30.910 53.165 1.00 13.12 283 PHE A N 1
ATOM 2018 C CA . PHE A 1 283 ? 44.457 31.777 52.595 1.00 13.18 283 PHE A CA 1
ATOM 2019 C C . PHE A 1 283 ? 44.418 33.192 53.106 1.00 13.48 283 PHE A C 1
ATOM 2020 O O . PHE A 1 283 ? 45.429 33.913 52.937 1.00 14.23 283 PHE A O 1
ATOM 2028 N N . GLN A 1 284 ? 43.285 33.585 53.716 1.00 11.42 284 GLN A N 1
ATOM 2029 C CA . GLN A 1 284 ? 43.102 34.921 54.217 1.00 11.70 284 GLN A CA 1
ATOM 2030 C C . GLN A 1 284 ? 44.121 35.220 55.345 1.00 13.34 284 GLN A C 1
ATOM 2031 O O . GLN A 1 284 ? 44.209 36.368 55.788 1.00 12.44 284 GLN A O 1
ATOM 2037 N N . MET A 1 285 ? 44.813 34.187 55.846 1.00 14.15 285 MET A N 1
ATOM 2038 C CA . MET A 1 285 ? 45.926 34.384 56.768 1.00 17.02 285 MET A CA 1
ATOM 2039 C C . MET A 1 285 ? 47.182 35.047 56.144 1.00 17.15 285 MET A C 1
ATOM 2040 O O . MET A 1 285 ? 48.054 35.592 56.881 1.00 16.89 285 MET A O 1
ATOM 2045 N N . TYR A 1 286 ? 47.280 35.008 54.817 1.00 15.84 286 TYR A N 1
ATOM 2046 C CA . TYR A 1 286 ? 48.542 35.293 54.162 1.00 14.93 286 TYR A CA 1
ATOM 2047 C C . TYR A 1 286 ? 48.572 36.572 53.303 1.00 14.72 286 TYR A C 1
ATOM 2048 O O . TYR A 1 286 ? 49.361 36.669 52.352 1.00 14.29 286 TYR A O 1
ATOM 2057 N N . GLY A 1 287 ? 47.749 37.559 53.658 1.00 15.05 287 GLY A N 1
ATOM 2058 C CA . GLY A 1 287 ? 47.786 38.879 53.010 1.00 14.55 287 GLY A CA 1
ATOM 2059 C C . GLY A 1 287 ? 49.218 39.328 52.853 1.00 15.72 287 GLY A C 1
ATOM 2060 O O . GLY A 1 287 ? 49.604 39.831 51.808 1.00 15.94 287 GLY A O 1
ATOM 2061 N N . LYS A 1 288 ? 50.045 39.089 53.866 1.00 16.16 288 LYS A N 1
ATOM 2062 C CA . LYS A 1 288 ? 51.433 39.484 53.771 1.00 17.56 288 LYS A CA 1
ATOM 2063 C C . LYS A 1 288 ? 52.131 38.995 52.483 1.00 17.82 288 LYS A C 1
ATOM 2064 O O . LYS A 1 288 ? 52.931 39.753 51.919 1.00 19.09 288 LYS A O 1
ATOM 2070 N N . PHE A 1 289 ? 51.782 37.772 52.042 1.00 18.27 289 PHE A N 1
ATOM 2071 C CA . PHE A 1 289 ? 52.385 37.023 50.908 1.00 18.45 289 PHE A CA 1
ATOM 2072 C C . PHE A 1 289 ? 51.561 36.983 49.635 1.00 18.49 289 PHE A C 1
ATOM 2073 O O . PHE A 1 289 ? 52.101 37.222 48.555 1.00 19.00 289 PHE A O 1
ATOM 2081 N N . VAL A 1 290 ? 50.271 36.658 49.709 1.00 17.60 290 VAL A N 1
ATOM 2082 C CA . VAL A 1 290 ? 49.523 36.630 48.462 1.00 17.55 290 VAL A CA 1
ATOM 2083 C C . VAL A 1 290 ? 48.428 37.706 48.432 1.00 18.28 290 VAL A C 1
ATOM 2084 O O . VAL A 1 290 ? 47.791 38.002 49.436 1.00 20.20 290 VAL A O 1
ATOM 2088 N N . ASN A 1 291 ? 48.227 38.282 47.269 1.00 18.48 291 ASN A N 1
ATOM 2089 C CA . ASN A 1 291 ? 47.285 39.389 47.067 1.00 18.73 291 ASN A CA 1
ATOM 2090 C C . ASN A 1 291 ? 45.812 38.988 47.255 1.00 17.02 291 ASN A C 1
ATOM 2091 O O . ASN A 1 291 ? 45.048 39.751 47.867 1.00 17.25 291 ASN A O 1
ATOM 2096 N N . ALA A 1 292 ? 45.447 37.785 46.809 1.00 14.68 292 ALA A N 1
ATOM 2097 C CA . ALA A 1 292 ? 44.046 37.285 46.954 1.00 15.18 292 ALA A CA 1
ATOM 2098 C C . ALA A 1 292 ? 43.456 37.252 48.371 1.00 14.73 292 ALA A C 1
ATOM 2099 O O . ALA A 1 292 ? 42.226 37.261 48.576 1.00 15.54 292 ALA A O 1
ATOM 2101 N N . ALA A 1 293 ? 44.328 37.189 49.362 1.00 15.55 293 ALA A N 1
ATOM 2102 C CA . ALA A 1 293 ? 43.895 37.274 50.748 1.00 15.99 293 ALA A CA 1
ATOM 2103 C C . ALA A 1 293 ? 43.365 38.643 51.105 1.00 15.97 293 ALA A C 1
ATOM 2104 O O . ALA A 1 293 ? 42.343 38.735 51.768 1.00 16.21 293 ALA A O 1
ATOM 2106 N N . ASP A 1 294 ? 44.056 39.709 50.705 1.00 17.42 294 ASP A N 1
ATOM 2107 C CA . ASP A 1 294 ? 43.518 41.052 50.966 1.00 19.00 294 ASP A CA 1
ATOM 2108 C C . ASP A 1 294 ? 42.200 41.225 50.264 1.00 17.08 294 ASP A C 1
ATOM 2109 O O . ASP A 1 294 ? 41.330 41.793 50.859 1.00 17.55 294 ASP A O 1
ATOM 2114 N N . ILE A 1 295 ? 42.065 40.721 49.029 1.00 15.64 295 ILE A N 1
ATOM 2115 C CA . ILE A 1 295 ? 40.836 40.858 48.252 1.00 14.95 295 ILE A CA 1
ATOM 2116 C C . ILE A 1 295 ? 39.685 40.072 48.903 1.00 14.69 295 ILE A C 1
ATOM 2117 O O . ILE A 1 295 ? 38.547 40.542 48.954 1.00 14.17 295 ILE A O 1
ATOM 2122 N N . SER A 1 296 ? 39.953 38.848 49.362 1.00 13.85 296 SER A N 1
ATOM 2123 C CA . SER A 1 296 ? 38.888 38.058 49.957 1.00 11.89 296 SER A CA 1
ATOM 2124 C C . SER A 1 296 ? 38.330 38.744 51.257 1.00 11.25 296 SER A C 1
ATOM 2125 O O . SER A 1 296 ? 37.125 38.822 51.495 1.00 9.80 296 SER A O 1
ATOM 2128 N N . ILE A 1 297 ? 39.243 39.200 52.096 1.00 11.78 297 ILE A N 1
ATOM 2129 C CA . ILE A 1 297 ? 38.914 39.984 53.247 1.00 11.99 297 ILE A CA 1
ATOM 2130 C C . ILE A 1 297 ? 38.061 41.209 52.874 1.00 14.29 297 ILE A C 1
ATOM 2131 O O . ILE A 1 297 ? 37.061 41.520 53.532 1.00 14.55 297 ILE A O 1
ATOM 2136 N N . LYS A 1 298 ? 38.419 41.873 51.790 1.00 16.49 298 LYS A N 1
ATOM 2137 C CA . LYS A 1 298 ? 37.734 43.065 51.384 1.00 19.74 298 LYS A CA 1
ATOM 2138 C C . LYS A 1 298 ? 36.294 42.695 51.060 1.00 19.38 298 LYS A C 1
ATOM 2139 O O . LYS A 1 298 ? 35.372 43.340 51.571 1.00 19.73 298 LYS A O 1
ATOM 2145 N N . GLU A 1 299 ? 36.111 41.641 50.258 1.00 18.07 299 GLU A N 1
ATOM 2146 C CA . GLU A 1 299 ? 34.786 41.199 49.869 1.00 17.64 299 GLU A CA 1
ATOM 2147 C C . GLU A 1 299 ? 33.922 40.701 51.035 1.00 17.95 299 GLU A C 1
ATOM 2148 O O . GLU A 1 299 ? 32.711 41.013 51.075 1.00 16.90 299 GLU A O 1
ATOM 2154 N N . ILE A 1 300 ? 34.545 39.939 51.953 1.00 16.89 300 ILE A N 1
ATOM 2155 C CA . ILE A 1 300 ? 33.873 39.405 53.121 1.00 16.00 300 ILE A CA 1
ATOM 2156 C C . ILE A 1 300 ? 33.322 40.538 53.938 1.00 17.55 300 ILE A C 1
ATOM 2157 O O . ILE A 1 300 ? 32.192 40.453 54.447 1.00 16.52 300 ILE A O 1
ATOM 2162 N N . CYS A 1 301 ? 34.127 41.597 54.063 1.00 18.84 301 CYS A N 1
ATOM 2163 C CA . CYS A 1 301 ? 33.729 42.747 54.867 1.00 21.03 301 CYS A CA 1
ATOM 2164 C C . CYS A 1 301 ? 32.599 43.489 54.174 1.00 21.21 301 CYS A C 1
ATOM 2165 O O . CYS A 1 301 ? 31.639 43.875 54.822 1.00 22.32 301 CYS A O 1
ATOM 2168 N N . HIS A 1 302 ? 32.699 43.663 52.870 1.00 21.82 302 HIS A N 1
ATOM 2169 C CA . HIS A 1 302 ? 31.612 44.268 52.146 1.00 24.29 302 HIS A CA 1
ATOM 2170 C C . HIS A 1 302 ? 30.315 43.458 52.423 1.00 23.81 302 HIS A C 1
ATOM 2171 O O . HIS A 1 302 ? 29.236 44.025 52.714 1.00 24.45 302 HIS A O 1
ATOM 2178 N N . TRP A 1 303 ? 30.421 42.136 52.340 1.00 22.87 303 TRP A N 1
ATOM 2179 C CA . TRP A 1 303 ? 29.294 41.289 52.582 1.00 22.04 303 TRP A CA 1
ATOM 2180 C C . TRP A 1 303 ? 28.786 41.556 53.972 1.00 22.42 303 TRP A C 1
ATOM 2181 O O . TRP A 1 303 ? 27.582 41.761 54.180 1.00 22.28 303 TRP A O 1
ATOM 2192 N N . ILE A 1 304 ? 29.694 41.536 54.927 1.00 22.14 304 ILE A N 1
ATOM 2193 C CA . ILE A 1 304 ? 29.262 41.638 56.274 1.00 23.57 304 ILE A CA 1
ATOM 2194 C C . ILE A 1 304 ? 28.564 42.959 56.444 1.00 25.95 304 ILE A C 1
ATOM 2195 O O . ILE A 1 304 ? 27.424 43.018 56.870 1.00 25.39 304 ILE A O 1
ATOM 2200 N N . SER A 1 305 ? 29.245 44.031 56.061 1.00 28.79 305 SER A N 1
ATOM 2201 C CA . SER A 1 305 ? 28.791 45.343 56.456 1.00 31.08 305 SER A CA 1
ATOM 2202 C C . SER A 1 305 ? 27.589 45.794 55.629 1.00 32.21 305 SER A C 1
ATOM 2203 O O . SER A 1 305 ? 27.115 46.919 55.810 1.00 33.70 305 SER A O 1
ATOM 2206 N N . ALA A 1 306 ? 27.090 44.925 54.750 1.00 32.27 306 ALA A N 1
ATOM 2207 C CA . ALA A 1 306 ? 25.875 45.197 53.993 1.00 33.41 306 ALA A CA 1
ATOM 2208 C C . ALA A 1 306 ? 24.671 44.306 54.394 1.00 34.77 306 ALA A C 1
ATOM 2209 O O . ALA A 1 306 ? 23.621 44.362 53.757 1.00 34.68 306 ALA A O 1
ATOM 2211 N N . ARG A 1 307 ? 24.818 43.495 55.446 1.00 36.27 307 ARG A N 1
ATOM 2212 C CA . ARG A 1 307 ? 23.682 42.733 56.024 1.00 37.11 307 ARG A CA 1
ATOM 2213 C C . ARG A 1 307 ? 23.288 43.445 57.285 1.00 38.13 307 ARG A C 1
ATOM 2214 O O . ARG A 1 307 ? 22.124 43.483 57.644 1.00 39.00 307 ARG A O 1
ATOM 2222 N N . ILE A 1 308 ? 24.236 44.108 57.877 1.00 39.21 308 ILE A N 1
ATOM 2223 C CA . ILE A 1 308 ? 23.952 45.052 58.904 1.00 40.77 308 ILE A CA 1
ATOM 2224 C C . ILE A 1 308 ? 23.297 46.309 58.217 1.00 42.40 308 ILE A C 1
ATOM 2225 O O . ILE A 1 308 ? 23.928 47.348 58.025 1.00 43.21 308 ILE A O 1
ATOM 2230 N N . SER A 1 309 ? 22.024 46.131 57.875 1.00 42.89 309 SER A N 1
ATOM 2231 C CA . SER A 1 309 ? 21.032 47.005 57.095 1.00 43.98 309 SER A CA 1
ATOM 2232 C C . SER A 1 309 ? 20.374 46.296 55.871 1.00 44.53 309 SER A C 1
ATOM 2233 O O . SER A 1 309 ? 19.207 45.852 55.923 1.00 44.35 309 SER A O 1
ATOM 2236 N N . ASP B 1 13 ? 4.870 47.769 43.283 1.00 39.00 13 ASP B N 1
ATOM 2237 C CA . ASP B 1 13 ? 4.967 46.675 42.240 1.00 38.93 13 ASP B CA 1
ATOM 2238 C C . ASP B 1 13 ? 4.820 45.241 42.829 1.00 37.10 13 ASP B C 1
ATOM 2239 O O . ASP B 1 13 ? 5.658 44.786 43.630 1.00 37.03 13 ASP B O 1
ATOM 2244 N N . THR B 1 14 ? 3.758 44.539 42.433 1.00 34.40 14 THR B N 1
ATOM 2245 C CA . THR B 1 14 ? 3.309 43.330 43.141 1.00 31.78 14 THR B CA 1
ATOM 2246 C C . THR B 1 14 ? 4.012 42.021 42.761 1.00 30.00 14 THR B C 1
ATOM 2247 O O . THR B 1 14 ? 4.248 41.752 41.581 1.00 28.72 14 THR B O 1
ATOM 2251 N N . LYS B 1 15 ? 4.298 41.207 43.780 1.00 27.69 15 LYS B N 1
ATOM 2252 C CA . LYS B 1 15 ? 4.952 39.915 43.632 1.00 26.97 15 LYS B CA 1
ATOM 2253 C C . LYS B 1 15 ? 4.227 38.741 44.358 1.00 26.29 15 LYS B C 1
ATOM 2254 O O . LYS B 1 15 ? 3.436 38.939 45.297 1.00 26.03 15 LYS B O 1
ATOM 2260 N N . MET B 1 16 ? 4.459 37.535 43.855 1.00 24.21 16 MET B N 1
ATOM 2261 C CA . MET B 1 16 ? 4.049 36.337 44.520 1.00 22.83 16 MET B CA 1
ATOM 2262 C C . MET B 1 16 ? 5.086 36.086 45.590 1.00 23.06 16 MET B C 1
ATOM 2263 O O . MET B 1 16 ? 6.299 36.380 45.460 1.00 21.43 16 MET B O 1
ATOM 2268 N N . ASP B 1 17 ? 4.582 35.497 46.650 1.00 22.55 17 ASP B N 1
ATOM 2269 C CA . ASP B 1 17 ? 5.379 34.721 47.526 1.00 22.15 17 ASP B CA 1
ATOM 2270 C C . ASP B 1 17 ? 6.027 33.553 46.823 1.00 21.61 17 ASP B C 1
ATOM 2271 O O . ASP B 1 17 ? 5.310 32.637 46.351 1.00 21.67 17 ASP B O 1
ATOM 2276 N N . PRO B 1 18 ? 7.380 33.527 46.787 1.00 21.13 18 PRO B N 1
ATOM 2277 C CA . PRO B 1 18 ? 8.067 32.408 46.163 1.00 20.26 18 PRO B CA 1
ATOM 2278 C C . PRO B 1 18 ? 7.326 31.071 46.306 1.00 19.79 18 PRO B C 1
ATOM 2279 O O . PRO B 1 18 ? 7.180 30.367 45.304 1.00 19.41 18 PRO B O 1
ATOM 2283 N N . ARG B 1 19 ? 6.867 30.697 47.513 1.00 19.65 19 ARG B N 1
ATOM 2284 C CA . ARG B 1 19 ? 6.237 29.345 47.710 1.00 18.20 19 ARG B CA 1
ATOM 2285 C C . ARG B 1 19 ? 4.928 29.215 46.923 1.00 17.16 19 ARG B C 1
ATOM 2286 O O . ARG B 1 19 ? 4.638 28.184 46.354 1.00 19.31 19 ARG B O 1
ATOM 2294 N N . ASP B 1 20 ? 4.140 30.265 46.883 1.00 16.24 20 ASP B N 1
ATOM 2295 C CA . ASP B 1 20 ? 2.932 30.257 46.074 1.00 16.27 20 ASP B CA 1
ATOM 2296 C C . ASP B 1 20 ? 3.261 30.170 44.584 1.00 16.06 20 ASP B C 1
ATOM 2297 O O . ASP B 1 20 ? 2.534 29.526 43.835 1.00 16.73 20 ASP B O 1
ATOM 2302 N N . PHE B 1 21 ? 4.345 30.794 44.135 1.00 14.64 21 PHE B N 1
ATOM 2303 C CA . PHE B 1 21 ? 4.713 30.649 42.754 1.00 13.58 21 PHE B CA 1
ATOM 2304 C C . PHE B 1 21 ? 5.164 29.188 42.442 1.00 13.08 21 PHE B C 1
ATOM 2305 O O . PHE B 1 21 ? 4.747 28.638 41.427 1.00 13.14 21 PHE B O 1
ATOM 2313 N N . LEU B 1 22 ? 5.887 28.514 43.323 1.00 11.91 22 LEU B N 1
ATOM 2314 C CA . LEU B 1 22 ? 6.135 27.054 43.118 1.00 14.23 22 LEU B CA 1
ATOM 2315 C C . LEU B 1 22 ? 4.805 26.251 42.974 1.00 14.96 22 LEU B C 1
ATOM 2316 O O . LEU B 1 22 ? 4.718 25.344 42.198 1.00 15.02 22 LEU B O 1
ATOM 2321 N N . GLN B 1 23 ? 3.798 26.597 43.777 1.00 17.09 23 GLN B N 1
ATOM 2322 C CA . GLN B 1 23 ? 2.466 25.990 43.700 1.00 18.19 23 GLN B CA 1
ATOM 2323 C C . GLN B 1 23 ? 1.805 26.221 42.356 1.00 19.12 23 GLN B C 1
ATOM 2324 O O . GLN B 1 23 ? 1.097 25.376 41.840 1.00 19.34 23 GLN B O 1
ATOM 2330 N N . LEU B 1 24 ? 2.032 27.390 41.775 1.00 19.31 24 LEU B N 1
ATOM 2331 C CA . LEU B 1 24 ? 1.530 27.638 40.451 1.00 20.02 24 LEU B CA 1
ATOM 2332 C C . LEU B 1 24 ? 2.285 26.693 39.449 1.00 19.44 24 LEU B C 1
ATOM 2333 O O . LEU B 1 24 ? 1.636 26.055 38.574 1.00 18.31 24 LEU B O 1
ATOM 2338 N N . LEU B 1 25 ? 3.617 26.576 39.601 1.00 17.63 25 LEU B N 1
ATOM 2339 C CA . LEU B 1 25 ? 4.428 25.762 38.691 1.00 16.49 25 LEU B CA 1
ATOM 2340 C C . LEU B 1 25 ? 4.071 24.309 38.809 1.00 16.48 25 LEU B C 1
ATOM 2341 O O . LEU B 1 25 ? 3.957 23.619 37.806 1.00 16.24 25 LEU B O 1
ATOM 2346 N N . LYS B 1 26 ? 3.889 23.859 40.048 1.00 16.66 26 LYS B N 1
ATOM 2347 C CA . LYS B 1 26 ? 3.396 22.526 40.355 1.00 17.34 26 LYS B CA 1
ATOM 2348 C C . LYS B 1 26 ? 2.084 22.189 39.616 1.00 17.83 26 LYS B C 1
ATOM 2349 O O . LYS B 1 26 ? 1.942 21.110 39.002 1.00 15.91 26 LYS B O 1
ATOM 2355 N N . ILE B 1 27 ? 1.143 23.130 39.674 1.00 18.46 27 ILE B N 1
ATOM 2356 C CA . ILE B 1 27 ? -0.072 22.979 38.896 1.00 19.30 27 ILE B CA 1
ATOM 2357 C C . ILE B 1 27 ? 0.228 22.850 37.405 1.00 19.76 27 ILE B C 1
ATOM 2358 O O . ILE B 1 27 ? -0.277 21.915 36.732 1.00 17.94 27 ILE B O 1
ATOM 2363 N N . ASN B 1 28 ? 1.064 23.745 36.900 1.00 20.91 28 ASN B N 1
ATOM 2364 C CA . ASN B 1 28 ? 1.376 23.713 35.456 1.00 23.04 28 ASN B CA 1
ATOM 2365 C C . ASN B 1 28 ? 1.979 22.370 35.046 1.00 23.56 28 ASN B C 1
ATOM 2366 O O . ASN B 1 28 ? 1.516 21.770 34.096 1.00 24.44 28 ASN B O 1
ATOM 2371 N N . ALA B 1 29 ? 2.967 21.879 35.785 1.00 24.53 29 ALA B N 1
ATOM 2372 C CA . ALA B 1 29 ? 3.535 20.538 35.517 1.00 25.84 29 ALA B CA 1
ATOM 2373 C C . ALA B 1 29 ? 2.515 19.422 35.592 1.00 27.08 29 ALA B C 1
ATOM 2374 O O . ALA B 1 29 ? 2.566 18.480 34.803 1.00 28.26 29 ALA B O 1
ATOM 2376 N N . GLU B 1 30 ? 1.617 19.495 36.566 1.00 28.90 30 GLU B N 1
ATOM 2377 C CA . GLU B 1 30 ? 0.592 18.466 36.738 1.00 30.59 30 GLU B CA 1
ATOM 2378 C C . GLU B 1 30 ? -0.322 18.325 35.514 1.00 31.32 30 GLU B C 1
ATOM 2379 O O . GLU B 1 30 ? -0.683 17.219 35.123 1.00 31.05 30 GLU B O 1
ATOM 2385 N N . LYS B 1 31 ? -0.631 19.450 34.896 1.00 31.99 31 LYS B N 1
ATOM 2386 C CA . LYS B 1 31 ? -1.614 19.505 33.848 1.00 34.74 31 LYS B CA 1
ATOM 2387 C C . LYS B 1 31 ? -1.004 19.409 32.468 1.00 36.44 31 LYS B C 1
ATOM 2388 O O . LYS B 1 31 ? -1.731 19.176 31.516 1.00 37.59 31 LYS B O 1
ATOM 2394 N N . ALA B 1 32 ? 0.317 19.611 32.364 1.00 37.93 32 ALA B N 1
ATOM 2395 C CA . ALA B 1 32 ? 1.103 19.332 31.158 1.00 39.54 32 ALA B CA 1
ATOM 2396 C C . ALA B 1 32 ? 0.644 18.097 30.351 1.00 40.85 32 ALA B C 1
ATOM 2397 O O . ALA B 1 32 ? 0.540 17.007 30.933 1.00 40.39 32 ALA B O 1
ATOM 2399 N N . GLU B 1 33 ? 0.452 18.264 29.025 1.00 42.32 33 GLU B N 1
ATOM 2400 C CA . GLU B 1 33 ? 0.222 17.127 28.097 1.00 43.67 33 GLU B CA 1
ATOM 2401 C C . GLU B 1 33 ? 1.475 16.275 28.054 1.00 43.30 33 GLU B C 1
ATOM 2402 O O . GLU B 1 33 ? 2.542 16.762 27.677 1.00 42.96 33 GLU B O 1
ATOM 2408 N N . LYS B 1 34 ? 1.328 15.002 28.425 1.00 43.83 34 LYS B N 1
ATOM 2409 C CA . LYS B 1 34 ? 2.464 14.085 28.649 1.00 43.89 34 LYS B CA 1
ATOM 2410 C C . LYS B 1 34 ? 3.379 13.831 27.423 1.00 43.48 34 LYS B C 1
ATOM 2411 O O . LYS B 1 34 ? 4.616 13.862 27.537 1.00 42.77 34 LYS B O 1
ATOM 2417 N N . ASN B 1 35 ? 2.791 13.579 26.259 1.00 42.74 35 ASN B N 1
ATOM 2418 C CA . ASN B 1 35 ? 3.628 13.239 25.108 1.00 42.89 35 ASN B CA 1
ATOM 2419 C C . ASN B 1 35 ? 3.446 14.277 24.040 1.00 41.83 35 ASN B C 1
ATOM 2420 O O . ASN B 1 35 ? 2.972 13.989 22.945 1.00 42.01 35 ASN B O 1
ATOM 2425 N N . LEU B 1 36 ? 3.813 15.497 24.376 1.00 40.54 36 LEU B N 1
ATOM 2426 C CA . LEU B 1 36 ? 3.555 16.594 23.493 1.00 38.85 36 LEU B CA 1
ATOM 2427 C C . LEU B 1 36 ? 4.514 16.433 22.352 1.00 36.91 36 LEU B C 1
ATOM 2428 O O . LEU B 1 36 ? 5.726 16.338 22.562 1.00 36.82 36 LEU B O 1
ATOM 2433 N N . PRO B 1 37 ? 3.969 16.394 21.142 1.00 35.31 37 PRO B N 1
ATOM 2434 C CA . PRO B 1 37 ? 4.827 16.413 19.981 1.00 34.39 37 PRO B CA 1
ATOM 2435 C C . PRO B 1 37 ? 5.824 17.591 20.055 1.00 32.79 37 PRO B C 1
ATOM 2436 O O . PRO B 1 37 ? 5.415 18.732 20.284 1.00 32.49 37 PRO B O 1
ATOM 2440 N N . LEU B 1 38 ? 7.111 17.320 19.835 1.00 31.05 38 LEU B N 1
ATOM 2441 C CA . LEU B 1 38 ? 8.155 18.342 20.024 1.00 29.41 38 LEU B CA 1
ATOM 2442 C C . LEU B 1 38 ? 7.916 19.632 19.270 1.00 28.14 38 LEU B C 1
ATOM 2443 O O . LEU B 1 38 ? 8.156 20.735 19.765 1.00 28.45 38 LEU B O 1
ATOM 2448 N N . ASP B 1 39 ? 7.441 19.507 18.055 1.00 27.88 39 ASP B N 1
ATOM 2449 C CA . ASP B 1 39 ? 7.050 20.697 17.309 1.00 27.17 39 ASP B CA 1
ATOM 2450 C C . ASP B 1 39 ? 5.876 21.517 17.922 1.00 26.53 39 ASP B C 1
ATOM 2451 O O . ASP B 1 39 ? 5.804 22.728 17.722 1.00 25.73 39 ASP B O 1
ATOM 2456 N N . GLN B 1 40 ? 4.979 20.867 18.661 1.00 27.00 40 GLN B N 1
ATOM 2457 C CA . GLN B 1 40 ? 3.869 21.587 19.346 1.00 27.81 40 GLN B CA 1
ATOM 2458 C C . GLN B 1 40 ? 4.389 22.207 20.638 1.00 27.10 40 GLN B C 1
ATOM 2459 O O . GLN B 1 40 ? 4.067 23.349 20.977 1.00 27.72 40 GLN B O 1
ATOM 2465 N N . LYS B 1 41 ? 5.237 21.457 21.318 1.00 25.90 41 LYS B N 1
ATOM 2466 C CA . LYS B 1 41 ? 5.921 21.918 22.496 1.00 26.07 41 LYS B CA 1
ATOM 2467 C C . LYS B 1 41 ? 6.722 23.189 22.199 1.00 25.43 41 LYS B C 1
ATOM 2468 O O . LYS B 1 41 ? 6.766 24.060 23.023 1.00 25.36 41 LYS B O 1
ATOM 2474 N N . ARG B 1 42 ? 7.335 23.285 21.022 1.00 25.01 42 ARG B N 1
ATOM 2475 C CA . ARG B 1 42 ? 8.116 24.485 20.643 1.00 23.95 42 ARG B CA 1
ATOM 2476 C C . ARG B 1 42 ? 7.272 25.704 20.356 1.00 25.13 42 ARG B C 1
ATOM 2477 O O . ARG B 1 42 ? 7.588 26.785 20.835 1.00 25.13 42 ARG B O 1
ATOM 2485 N N . ALA B 1 43 ? 6.208 25.538 19.558 1.00 26.67 43 ALA B N 1
ATOM 2486 C CA . ALA B 1 43 ? 5.173 26.601 19.321 1.00 26.48 43 ALA B CA 1
ATOM 2487 C C . ALA B 1 43 ? 4.463 27.082 20.585 1.00 27.11 43 ALA B C 1
ATOM 2488 O O . ALA B 1 43 ? 4.285 28.279 20.765 1.00 27.79 43 ALA B O 1
ATOM 2490 N N . GLY B 1 44 ? 4.065 26.156 21.455 1.00 28.15 44 GLY B N 1
ATOM 2491 C CA . GLY B 1 44 ? 3.605 26.484 22.815 1.00 29.82 44 GLY B CA 1
ATOM 2492 C C . GLY B 1 44 ? 4.530 27.464 23.570 1.00 31.80 44 GLY B C 1
ATOM 2493 O O . GLY B 1 44 ? 4.062 28.487 24.081 1.00 32.47 44 GLY B O 1
ATOM 2494 N N . MET B 1 45 ? 5.844 27.190 23.616 1.00 32.20 45 MET B N 1
ATOM 2495 C CA . MET B 1 45 ? 6.784 28.143 24.200 1.00 31.89 45 MET B CA 1
ATOM 2496 C C . MET B 1 45 ? 6.776 29.454 23.450 1.00 31.54 45 MET B C 1
ATOM 2497 O O . MET B 1 45 ? 6.647 30.512 24.062 1.00 30.37 45 MET B O 1
ATOM 2502 N N . GLU B 1 46 ? 6.873 29.420 22.128 1.00 30.97 46 GLU B N 1
ATOM 2503 C CA . GLU B 1 46 ? 6.911 30.694 21.425 1.00 30.82 46 GLU B CA 1
ATOM 2504 C C . GLU B 1 46 ? 5.678 31.549 21.786 1.00 30.82 46 GLU B C 1
ATOM 2505 O O . GLU B 1 46 ? 5.781 32.770 21.923 1.00 30.48 46 GLU B O 1
ATOM 2511 N N . ALA B 1 47 ? 4.543 30.883 22.021 1.00 31.26 47 ALA B N 1
ATOM 2512 C CA . ALA B 1 47 ? 3.260 31.565 22.137 1.00 31.47 47 ALA B CA 1
ATOM 2513 C C . ALA B 1 47 ? 3.081 32.192 23.524 1.00 31.86 47 ALA B C 1
ATOM 2514 O O . ALA B 1 47 ? 2.655 33.327 23.628 1.00 32.68 47 ALA B O 1
ATOM 2516 N N . LEU B 1 48 ? 3.400 31.429 24.565 1.00 31.94 48 LEU B N 1
ATOM 2517 C CA . LEU B 1 48 ? 3.425 31.860 25.962 1.00 33.10 48 LEU B CA 1
ATOM 2518 C C . LEU B 1 48 ? 4.486 32.962 26.259 1.00 33.16 48 LEU B C 1
ATOM 2519 O O . LEU B 1 48 ? 4.192 34.004 26.851 1.00 32.91 48 LEU B O 1
ATOM 2524 N N . CYS B 1 49 ? 5.723 32.685 25.863 1.00 33.77 49 CYS B N 1
ATOM 2525 C CA . CYS B 1 49 ? 6.886 33.527 26.131 1.00 35.57 49 CYS B CA 1
ATOM 2526 C C . CYS B 1 49 ? 6.791 34.869 25.422 1.00 36.04 49 CYS B C 1
ATOM 2527 O O . CYS B 1 49 ? 7.427 35.818 25.842 1.00 35.92 49 CYS B O 1
ATOM 2530 N N . GLU B 1 50 ? 5.962 34.942 24.381 1.00 37.76 50 GLU B N 1
ATOM 2531 C CA . GLU B 1 50 ? 5.557 36.223 23.777 1.00 40.17 50 GLU B CA 1
ATOM 2532 C C . GLU B 1 50 ? 4.751 37.127 24.729 1.00 40.64 50 GLU B C 1
ATOM 2533 O O . GLU B 1 50 ? 4.803 38.356 24.598 1.00 40.63 50 GLU B O 1
ATOM 2539 N N . ARG B 1 51 ? 4.001 36.551 25.671 1.00 40.81 51 ARG B N 1
ATOM 2540 C CA . ARG B 1 51 ? 3.171 37.409 26.522 1.00 41.80 51 ARG B CA 1
ATOM 2541 C C . ARG B 1 51 ? 3.918 37.885 27.785 1.00 40.74 51 ARG B C 1
ATOM 2542 O O . ARG B 1 51 ? 3.390 38.692 28.557 1.00 40.96 51 ARG B O 1
ATOM 2550 N N . PHE B 1 52 ? 5.142 37.380 27.981 1.00 39.21 52 PHE B N 1
ATOM 2551 C CA . PHE B 1 52 ? 6.089 37.909 28.981 1.00 37.52 52 PHE B CA 1
ATOM 2552 C C . PHE B 1 52 ? 6.643 39.289 28.510 1.00 36.12 52 PHE B C 1
ATOM 2553 O O . PHE B 1 52 ? 6.915 39.462 27.314 1.00 35.33 52 PHE B O 1
ATOM 2561 N N . PRO B 1 53 ? 6.837 40.255 29.444 1.00 35.04 53 PRO B N 1
ATOM 2562 C CA . PRO B 1 53 ? 7.208 41.647 29.081 1.00 34.54 53 PRO B CA 1
ATOM 2563 C C . PRO B 1 53 ? 8.680 41.910 28.690 1.00 33.53 53 PRO B C 1
ATOM 2564 O O . PRO B 1 53 ? 9.578 41.674 29.462 1.00 33.71 53 PRO B O 1
ATOM 2568 N N . ARG B 1 54 ? 8.909 42.435 27.496 1.00 33.00 54 ARG B N 1
ATOM 2569 C CA . ARG B 1 54 ? 10.279 42.761 27.082 1.00 32.20 54 ARG B CA 1
ATOM 2570 C C . ARG B 1 54 ? 10.752 44.034 27.735 1.00 30.98 54 ARG B C 1
ATOM 2571 O O . ARG B 1 54 ? 9.954 44.901 28.012 1.00 30.20 54 ARG B O 1
ATOM 2579 N N . ALA B 1 55 ? 12.046 44.119 28.011 1.00 30.35 55 ALA B N 1
ATOM 2580 C CA . ALA B 1 55 ? 12.611 45.322 28.590 1.00 30.28 55 ALA B CA 1
ATOM 2581 C C . ALA B 1 55 ? 12.418 46.493 27.638 1.00 29.77 55 ALA B C 1
ATOM 2582 O O . ALA B 1 55 ? 12.833 46.444 26.485 1.00 28.76 55 ALA B O 1
ATOM 2584 N N . GLU B 1 56 ? 11.774 47.534 28.131 1.00 29.73 56 GLU B N 1
ATOM 2585 C CA . GLU B 1 56 ? 11.586 48.729 27.334 1.00 31.29 56 GLU B CA 1
ATOM 2586 C C . GLU B 1 56 ? 12.867 49.302 26.841 1.00 30.62 56 GLU B C 1
ATOM 2587 O O . GLU B 1 56 ? 13.838 49.409 27.578 1.00 30.61 56 GLU B O 1
ATOM 2593 N N . GLY B 1 57 ? 12.835 49.730 25.591 1.00 30.70 57 GLY B N 1
ATOM 2594 C CA . GLY B 1 57 ? 13.934 50.544 25.042 1.00 30.42 57 GLY B CA 1
ATOM 2595 C C . GLY B 1 57 ? 14.993 49.689 24.386 1.00 29.55 57 GLY B C 1
ATOM 2596 O O . GLY B 1 57 ? 15.878 50.223 23.726 1.00 30.50 57 GLY B O 1
ATOM 2597 N N . VAL B 1 58 ? 14.890 48.367 24.554 1.00 28.00 58 VAL B N 1
ATOM 2598 C CA . VAL B 1 58 ? 15.864 47.465 23.995 1.00 27.15 58 VAL B CA 1
ATOM 2599 C C . VAL B 1 58 ? 15.454 47.012 22.593 1.00 27.08 58 VAL B C 1
ATOM 2600 O O . VAL B 1 58 ? 14.475 46.287 22.409 1.00 27.43 58 VAL B O 1
ATOM 2604 N N . GLU B 1 59 ? 16.265 47.390 21.618 1.00 25.62 59 GLU B N 1
ATOM 2605 C CA . GLU B 1 59 ? 15.915 47.197 20.241 1.00 25.07 59 GLU B CA 1
ATOM 2606 C C . GLU B 1 59 ? 16.378 45.846 19.833 1.00 24.89 59 GLU B C 1
ATOM 2607 O O . GLU B 1 59 ? 17.334 45.327 20.382 1.00 23.94 59 GLU B O 1
ATOM 2613 N N . LEU B 1 60 ? 15.697 45.269 18.863 1.00 24.64 60 LEU B N 1
ATOM 2614 C CA . LEU B 1 60 ? 15.977 43.909 18.503 1.00 25.63 60 LEU B CA 1
ATOM 2615 C C . LEU B 1 60 ? 16.255 43.818 17.003 1.00 26.51 60 LEU B C 1
ATOM 2616 O O . LEU B 1 60 ? 15.373 44.075 16.182 1.00 27.55 60 LEU B O 1
ATOM 2621 N N . THR B 1 61 ? 17.452 43.398 16.649 1.00 26.86 61 THR B N 1
ATOM 2622 C CA . THR B 1 61 ? 17.877 43.392 15.285 1.00 27.74 61 THR B CA 1
ATOM 2623 C C . THR B 1 61 ? 18.085 41.938 14.902 1.00 29.22 61 THR B C 1
ATOM 2624 O O . THR B 1 61 ? 18.702 41.149 15.634 1.00 29.38 61 THR B O 1
ATOM 2628 N N . LEU B 1 62 ? 17.533 41.574 13.760 1.00 30.20 62 LEU B N 1
ATOM 2629 C CA . LEU B 1 62 ? 17.521 40.190 13.319 1.00 31.66 62 LEU B CA 1
ATOM 2630 C C . LEU B 1 62 ? 18.783 40.096 12.470 1.00 32.43 62 LEU B C 1
ATOM 2631 O O . LEU B 1 62 ? 19.005 40.986 11.630 1.00 33.82 62 LEU B O 1
ATOM 2636 N N . THR B 1 63 ? 19.659 39.121 12.741 1.00 31.68 63 THR B N 1
ATOM 2637 C CA . THR B 1 63 ? 21.011 39.110 12.163 1.00 30.97 63 THR B CA 1
ATOM 2638 C C . THR B 1 63 ? 21.721 37.772 12.277 1.00 31.19 63 THR B C 1
ATOM 2639 O O . THR B 1 63 ? 21.058 36.741 12.389 1.00 31.32 63 THR B O 1
ATOM 2643 N N . ASP B 1 64 ? 23.057 37.775 12.187 1.00 31.18 64 ASP B N 1
ATOM 2644 C CA . ASP B 1 64 ? 23.820 36.522 12.222 1.00 31.38 64 ASP B CA 1
ATOM 2645 C C . ASP B 1 64 ? 25.207 36.681 12.858 1.00 30.63 64 ASP B C 1
ATOM 2646 O O . ASP B 1 64 ? 25.756 37.807 12.930 1.00 29.31 64 ASP B O 1
ATOM 2651 N N . LEU B 1 65 ? 25.749 35.541 13.329 1.00 29.96 65 LEU B N 1
ATOM 2652 C CA . LEU B 1 65 ? 27.154 35.424 13.729 1.00 29.32 65 LEU B CA 1
ATOM 2653 C C . LEU B 1 65 ? 27.749 34.127 13.155 1.00 29.77 65 LEU B C 1
ATOM 2654 O O . LEU B 1 65 ? 27.188 33.009 13.340 1.00 29.65 65 LEU B O 1
ATOM 2659 N N . GLY B 1 66 ? 28.865 34.307 12.426 1.00 30.31 66 GLY B N 1
ATOM 2660 C CA . GLY B 1 66 ? 29.432 33.318 11.517 1.00 30.10 66 GLY B CA 1
ATOM 2661 C C . GLY B 1 66 ? 28.355 32.625 10.724 1.00 30.53 66 GLY B C 1
ATOM 2662 O O . GLY B 1 66 ? 28.434 31.406 10.493 1.00 30.32 66 GLY B O 1
ATOM 2663 N N . GLY B 1 67 ? 27.317 33.383 10.357 1.00 30.18 67 GLY B N 1
ATOM 2664 C CA . GLY B 1 67 ? 26.204 32.807 9.611 1.00 30.94 67 GLY B CA 1
ATOM 2665 C C . GLY B 1 67 ? 25.242 31.904 10.388 1.00 31.28 67 GLY B C 1
ATOM 2666 O O . GLY B 1 67 ? 24.389 31.238 9.783 1.00 31.90 67 GLY B O 1
ATOM 2667 N N . VAL B 1 68 ? 25.389 31.843 11.719 1.00 30.32 68 VAL B N 1
ATOM 2668 C CA . VAL B 1 68 ? 24.337 31.289 12.582 1.00 28.63 68 VAL B CA 1
ATOM 2669 C C . VAL B 1 68 ? 23.441 32.470 12.954 1.00 27.59 68 VAL B C 1
ATOM 2670 O O . VAL B 1 68 ? 23.963 33.500 13.367 1.00 27.47 68 VAL B O 1
ATOM 2674 N N . PRO B 1 69 ? 22.113 32.338 12.774 1.00 26.45 69 PRO B N 1
ATOM 2675 C CA . PRO B 1 69 ? 21.215 33.465 13.140 1.00 27.17 69 PRO B CA 1
ATOM 2676 C C . PRO B 1 69 ? 21.182 33.844 14.657 1.00 27.17 69 PRO B C 1
ATOM 2677 O O . PRO B 1 69 ? 21.348 32.979 15.540 1.00 26.62 69 PRO B O 1
ATOM 2681 N N . CYS B 1 70 ? 20.976 35.128 14.930 1.00 26.20 70 CYS B N 1
ATOM 2682 C CA . CYS B 1 70 ? 20.833 35.582 16.272 1.00 27.44 70 CYS B CA 1
ATOM 2683 C C . CYS B 1 70 ? 20.030 36.852 16.306 1.00 26.30 70 CYS B C 1
ATOM 2684 O O . CYS B 1 70 ? 19.954 37.551 15.302 1.00 27.73 70 CYS B O 1
ATOM 2687 N N . ILE B 1 71 ? 19.418 37.136 17.453 1.00 24.40 71 ILE B N 1
ATOM 2688 C CA . ILE B 1 71 ? 18.779 38.409 17.687 1.00 23.56 71 ILE B CA 1
ATOM 2689 C C . ILE B 1 71 ? 19.667 39.241 18.594 1.00 23.27 71 ILE B C 1
ATOM 2690 O O . ILE B 1 71 ? 19.979 38.830 19.709 1.00 23.98 71 ILE B O 1
ATOM 2695 N N . ARG B 1 72 ? 19.998 40.437 18.124 1.00 23.33 72 ARG B N 1
ATOM 2696 C CA . ARG B 1 72 ? 20.912 41.330 18.749 1.00 23.58 72 ARG B CA 1
ATOM 2697 C C . ARG B 1 72 ? 20.116 42.394 19.513 1.00 23.78 72 ARG B C 1
ATOM 2698 O O . ARG B 1 72 ? 19.127 42.914 19.012 1.00 24.66 72 ARG B O 1
ATOM 2706 N N . GLN B 1 73 ? 20.526 42.725 20.726 1.00 23.34 73 GLN B N 1
ATOM 2707 C CA . GLN B 1 73 ? 19.642 43.481 21.599 1.00 23.59 73 GLN B CA 1
ATOM 2708 C C . GLN B 1 73 ? 20.445 44.579 22.275 1.00 25.04 73 GLN B C 1
ATOM 2709 O O . GLN B 1 73 ? 21.506 44.304 22.808 1.00 25.16 73 GLN B O 1
ATOM 2715 N N . ALA B 1 74 ? 19.971 45.825 22.186 1.00 26.40 74 ALA B N 1
ATOM 2716 C CA . ALA B 1 74 ? 20.613 46.972 22.845 1.00 28.13 74 ALA B CA 1
ATOM 2717 C C . ALA B 1 74 ? 19.690 48.198 22.995 1.00 30.27 74 ALA B C 1
ATOM 2718 O O . ALA B 1 74 ? 18.778 48.412 22.176 1.00 29.19 74 ALA B O 1
ATOM 2720 N N . THR B 1 75 ? 19.931 48.980 24.049 1.00 33.17 75 THR B N 1
ATOM 2721 C CA . THR B 1 75 ? 19.469 50.362 24.113 1.00 37.61 75 THR B CA 1
ATOM 2722 C C . THR B 1 75 ? 20.357 51.293 23.259 1.00 39.95 75 THR B C 1
ATOM 2723 O O . THR B 1 75 ? 21.315 50.859 22.616 1.00 39.69 75 THR B O 1
ATOM 2727 N N . ASP B 1 76 ? 20.015 52.565 23.275 1.00 43.47 76 ASP B N 1
ATOM 2728 C CA . ASP B 1 76 ? 20.671 53.634 22.566 1.00 45.89 76 ASP B CA 1
ATOM 2729 C C . ASP B 1 76 ? 21.761 54.170 23.438 1.00 46.90 76 ASP B C 1
ATOM 2730 O O . ASP B 1 76 ? 21.929 55.352 23.556 1.00 47.96 76 ASP B O 1
ATOM 2735 N N . GLY B 1 77 ? 22.465 53.327 24.166 1.00 47.49 77 GLY B N 1
ATOM 2736 C CA . GLY B 1 77 ? 23.441 53.884 25.081 1.00 47.73 77 GLY B CA 1
ATOM 2737 C C . GLY B 1 77 ? 24.474 52.855 25.409 1.00 47.75 77 GLY B C 1
ATOM 2738 O O . GLY B 1 77 ? 25.410 53.090 26.174 1.00 47.77 77 GLY B O 1
ATOM 2739 N N . ALA B 1 78 ? 24.290 51.691 24.812 1.00 47.23 78 ALA B N 1
ATOM 2740 C CA . ALA B 1 78 ? 25.198 50.621 25.035 1.00 46.32 78 ALA B CA 1
ATOM 2741 C C . ALA B 1 78 ? 26.632 51.081 24.821 1.00 45.97 78 ALA B C 1
ATOM 2742 O O . ALA B 1 78 ? 26.948 51.696 23.824 1.00 45.51 78 ALA B O 1
ATOM 2744 N N . GLY B 1 79 ? 27.482 50.763 25.790 1.00 44.95 79 GLY B N 1
ATOM 2745 C CA . GLY B 1 79 ? 28.934 50.923 25.673 1.00 43.46 79 GLY B CA 1
ATOM 2746 C C . GLY B 1 79 ? 29.488 49.904 24.689 1.00 42.23 79 GLY B C 1
ATOM 2747 O O . GLY B 1 79 ? 28.795 49.475 23.756 1.00 42.28 79 GLY B O 1
ATOM 2748 N N . ALA B 1 80 ? 30.727 49.476 24.908 1.00 40.69 80 ALA B N 1
ATOM 2749 C CA . ALA B 1 80 ? 31.358 48.564 23.957 1.00 38.72 80 ALA B CA 1
ATOM 2750 C C . ALA B 1 80 ? 31.348 47.152 24.475 1.00 37.07 80 ALA B C 1
ATOM 2751 O O . ALA B 1 80 ? 32.006 46.283 23.901 1.00 37.57 80 ALA B O 1
ATOM 2753 N N . ALA B 1 81 ? 30.578 46.916 25.536 1.00 34.64 81 ALA B N 1
ATOM 2754 C CA . ALA B 1 81 ? 30.410 45.579 26.084 1.00 32.09 81 ALA B CA 1
ATOM 2755 C C . ALA B 1 81 ? 29.571 44.675 25.179 1.00 30.69 81 ALA B C 1
ATOM 2756 O O . ALA B 1 81 ? 28.658 45.157 24.498 1.00 29.41 81 ALA B O 1
ATOM 2758 N N . HIS B 1 82 ? 29.893 43.374 25.190 1.00 28.84 82 HIS B N 1
ATOM 2759 C CA . HIS B 1 82 ? 29.198 42.366 24.392 1.00 27.79 82 HIS B CA 1
ATOM 2760 C C . HIS B 1 82 ? 28.885 41.074 25.176 1.00 26.78 82 HIS B C 1
ATOM 2761 O O . HIS B 1 82 ? 29.741 40.573 25.959 1.00 27.87 82 HIS B O 1
ATOM 2768 N N . ILE B 1 83 ? 27.699 40.502 24.943 1.00 23.76 83 ILE B N 1
ATOM 2769 C CA . ILE B 1 83 ? 27.323 39.244 25.580 1.00 20.90 83 ILE B CA 1
ATOM 2770 C C . ILE B 1 83 ? 26.953 38.201 24.517 1.00 21.34 83 ILE B C 1
ATOM 2771 O O . ILE B 1 83 ? 26.117 38.459 23.667 1.00 21.57 83 ILE B O 1
ATOM 2776 N N . LEU B 1 84 ? 27.563 37.017 24.533 1.00 19.77 84 LEU B N 1
ATOM 2777 C CA . LEU B 1 84 ? 27.136 36.017 23.600 1.00 18.68 84 LEU B CA 1
ATOM 2778 C C . LEU B 1 84 ? 26.235 35.141 24.408 1.00 17.74 84 LEU B C 1
ATOM 2779 O O . LEU B 1 84 ? 26.675 34.538 25.357 1.00 19.00 84 LEU B O 1
ATOM 2784 N N . TYR B 1 85 ? 24.968 35.049 24.031 1.00 17.55 85 TYR B N 1
ATOM 2785 C CA . TYR B 1 85 ? 23.970 34.435 24.892 1.00 15.18 85 TYR B CA 1
ATOM 2786 C C . TYR B 1 85 ? 23.375 33.192 24.238 1.00 16.08 85 TYR B C 1
ATOM 2787 O O . TYR B 1 85 ? 22.953 33.222 23.075 1.00 15.43 85 TYR B O 1
ATOM 2796 N N . PHE B 1 86 ? 23.361 32.105 25.011 1.00 15.31 86 PHE B N 1
ATOM 2797 C CA . PHE B 1 86 ? 22.814 30.849 24.583 1.00 16.19 86 PHE B CA 1
ATOM 2798 C C . PHE B 1 86 ? 21.615 30.400 25.471 1.00 15.69 86 PHE B C 1
ATOM 2799 O O . PHE B 1 86 ? 21.809 29.752 26.498 1.00 15.17 86 PHE B O 1
ATOM 2807 N N . HIS B 1 87 ? 20.403 30.694 25.003 1.00 15.67 87 HIS B N 1
ATOM 2808 C CA . HIS B 1 87 ? 19.129 30.226 25.611 1.00 15.97 87 HIS B CA 1
ATOM 2809 C C . HIS B 1 87 ? 19.188 28.727 25.921 1.00 16.26 87 HIS B C 1
ATOM 2810 O O . HIS B 1 87 ? 20.045 28.015 25.369 1.00 15.31 87 HIS B O 1
ATOM 2817 N N . GLY B 1 88 ? 18.287 28.256 26.790 1.00 16.85 88 GLY B N 1
ATOM 2818 C CA . GLY B 1 88 ? 18.231 26.854 27.150 1.00 18.87 88 GLY B CA 1
ATOM 2819 C C . GLY B 1 88 ? 16.954 26.171 26.685 1.00 19.64 88 GLY B C 1
ATOM 2820 O O . GLY B 1 88 ? 16.259 26.640 25.779 1.00 19.47 88 GLY B O 1
ATOM 2821 N N . GLY B 1 89 ? 16.627 25.059 27.302 1.00 19.85 89 GLY B N 1
ATOM 2822 C CA . GLY B 1 89 ? 15.515 24.285 26.794 1.00 22.03 89 GLY B CA 1
ATOM 2823 C C . GLY B 1 89 ? 15.998 22.934 26.297 1.00 22.89 89 GLY B C 1
ATOM 2824 O O . GLY B 1 89 ? 15.497 22.410 25.293 1.00 23.93 89 GLY B O 1
ATOM 2825 N N . GLY B 1 90 ? 16.999 22.394 26.993 1.00 23.97 90 GLY B N 1
ATOM 2826 C CA . GLY B 1 90 ? 17.348 20.947 26.959 1.00 23.19 90 GLY B CA 1
ATOM 2827 C C . GLY B 1 90 ? 17.988 20.477 25.675 1.00 23.37 90 GLY B C 1
ATOM 2828 O O . GLY B 1 90 ? 18.074 19.259 25.459 1.00 24.06 90 GLY B O 1
ATOM 2829 N N . TYR B 1 91 ? 18.409 21.432 24.821 1.00 22.82 91 TYR B N 1
ATOM 2830 C CA . TYR B 1 91 ? 19.028 21.166 23.495 1.00 23.53 91 TYR B CA 1
ATOM 2831 C C . TYR B 1 91 ? 17.988 20.767 22.410 1.00 24.27 91 TYR B C 1
ATOM 2832 O O . TYR B 1 91 ? 18.353 20.583 21.240 1.00 24.59 91 TYR B O 1
ATOM 2841 N N . ILE B 1 92 ? 16.732 20.601 22.806 1.00 23.28 92 ILE B N 1
ATOM 2842 C CA . ILE B 1 92 ? 15.721 20.136 21.883 1.00 22.88 92 ILE B CA 1
ATOM 2843 C C . ILE B 1 92 ? 14.660 21.176 21.587 1.00 21.87 92 ILE B C 1
ATOM 2844 O O . ILE B 1 92 ? 13.840 20.990 20.694 1.00 22.45 92 ILE B O 1
ATOM 2849 N N . SER B 1 93 ? 14.696 22.292 22.314 1.00 21.12 93 SER B N 1
ATOM 2850 C CA . SER B 1 93 ? 13.710 23.358 22.198 1.00 19.15 93 SER B CA 1
ATOM 2851 C C . SER B 1 93 ? 14.299 24.711 22.677 1.00 17.93 93 SER B C 1
ATOM 2852 O O . SER B 1 93 ? 15.454 24.792 23.011 1.00 17.07 93 SER B O 1
ATOM 2855 N N . GLY B 1 94 ? 13.457 25.750 22.714 1.00 17.14 94 GLY B N 1
ATOM 2856 C CA . GLY B 1 94 ? 13.846 27.113 23.009 1.00 15.09 94 GLY B CA 1
ATOM 2857 C C . GLY B 1 94 ? 14.407 27.712 21.766 1.00 15.62 94 GLY B C 1
ATOM 2858 O O . GLY B 1 94 ? 14.829 26.982 20.842 1.00 16.31 94 GLY B O 1
ATOM 2859 N N . SER B 1 95 ? 14.445 29.031 21.746 1.00 15.13 95 SER B N 1
ATOM 2860 C CA . SER B 1 95 ? 15.000 29.817 20.671 1.00 15.78 95 SER B CA 1
ATOM 2861 C C . SER B 1 95 ? 15.341 31.167 21.356 1.00 16.67 95 SER B C 1
ATOM 2862 O O . SER B 1 95 ? 14.952 31.332 22.503 1.00 16.26 95 SER B O 1
ATOM 2865 N N . PRO B 1 96 ? 15.989 32.144 20.642 1.00 17.47 96 PRO B N 1
ATOM 2866 C CA . PRO B 1 96 ? 16.133 33.538 21.189 1.00 18.90 96 PRO B CA 1
ATOM 2867 C C . PRO B 1 96 ? 14.822 34.250 21.558 1.00 20.95 96 PRO B C 1
ATOM 2868 O O . PRO B 1 96 ? 14.805 35.125 22.438 1.00 22.71 96 PRO B O 1
ATOM 2872 N N . SER B 1 97 ? 13.745 33.932 20.836 1.00 22.00 97 SER B N 1
ATOM 2873 C CA . SER B 1 97 ? 12.484 34.642 21.016 1.00 22.04 97 SER B CA 1
ATOM 2874 C C . SER B 1 97 ? 11.920 34.289 22.335 1.00 19.72 97 SER B C 1
ATOM 2875 O O . SER B 1 97 ? 11.398 35.153 23.001 1.00 20.84 97 SER B O 1
ATOM 2878 N N . THR B 1 98 ? 11.982 33.021 22.707 1.00 18.47 98 THR B N 1
ATOM 2879 C CA . THR B 1 98 ? 11.399 32.612 23.988 1.00 17.16 98 THR B CA 1
ATOM 2880 C C . THR B 1 98 ? 12.122 33.341 25.126 1.00 17.47 98 THR B C 1
ATOM 2881 O O . THR B 1 98 ? 11.496 33.797 26.094 1.00 17.70 98 THR B O 1
ATOM 2885 N N . HIS B 1 99 ? 13.415 33.546 24.962 1.00 16.94 99 HIS B N 1
ATOM 2886 C CA . HIS B 1 99 ? 14.211 34.044 26.097 1.00 17.05 99 HIS B CA 1
ATOM 2887 C C . HIS B 1 99 ? 14.437 35.535 26.109 1.00 16.99 99 HIS B C 1
ATOM 2888 O O . HIS B 1 99 ? 15.217 36.012 26.927 1.00 16.71 99 HIS B O 1
ATOM 2895 N N . LEU B 1 100 ? 13.692 36.277 25.272 1.00 16.98 100 LEU B N 1
ATOM 2896 C CA . LEU B 1 100 ? 13.734 37.782 25.319 1.00 17.61 100 LEU B CA 1
ATOM 2897 C C . LEU B 1 100 ? 13.413 38.460 26.640 1.00 16.93 100 LEU B C 1
ATOM 2898 O O . LEU B 1 100 ? 14.006 39.514 26.961 1.00 18.32 100 LEU B O 1
ATOM 2903 N N . VAL B 1 101 ? 12.433 37.917 27.349 1.00 15.84 101 VAL B N 1
ATOM 2904 C CA . VAL B 1 101 ? 12.132 38.269 28.750 1.00 15.65 101 VAL B CA 1
ATOM 2905 C C . VAL B 1 101 ? 13.412 38.553 29.551 1.00 15.91 101 VAL B C 1
ATOM 2906 O O . VAL B 1 101 ? 13.496 39.540 30.296 1.00 15.50 101 VAL B O 1
ATOM 2910 N N . LEU B 1 102 ? 14.379 37.645 29.397 1.00 15.47 102 LEU B N 1
ATOM 2911 C CA . LEU B 1 102 ? 15.567 37.601 30.198 1.00 15.85 102 LEU B CA 1
ATOM 2912 C C . LEU B 1 102 ? 16.666 38.340 29.445 1.00 16.15 102 LEU B C 1
ATOM 2913 O O . LEU B 1 102 ? 17.345 39.191 30.013 1.00 16.24 102 LEU B O 1
ATOM 2918 N N . THR B 1 103 ? 16.873 37.994 28.184 1.00 15.78 103 THR B N 1
ATOM 2919 C CA . THR B 1 103 ? 18.048 38.518 27.518 1.00 16.21 103 THR B CA 1
ATOM 2920 C C . THR B 1 103 ? 17.924 40.030 27.332 1.00 17.39 103 THR B C 1
ATOM 2921 O O . THR B 1 103 ? 18.938 40.737 27.398 1.00 17.96 103 THR B O 1
ATOM 2925 N N . THR B 1 104 ? 16.705 40.557 27.226 1.00 18.18 104 THR B N 1
ATOM 2926 C CA . THR B 1 104 ? 16.581 42.039 27.079 1.00 19.15 104 THR B CA 1
ATOM 2927 C C . THR B 1 104 ? 16.839 42.834 28.353 1.00 20.12 104 THR B C 1
ATOM 2928 O O . THR B 1 104 ? 17.277 44.009 28.304 1.00 20.38 104 THR B O 1
ATOM 2932 N N . GLN B 1 105 ? 16.553 42.215 29.498 1.00 21.06 105 GLN B N 1
ATOM 2933 C CA . GLN B 1 105 ? 16.877 42.794 30.803 1.00 21.09 105 GLN B CA 1
ATOM 2934 C C . GLN B 1 105 ? 18.416 42.756 31.023 1.00 21.83 105 GLN B C 1
ATOM 2935 O O . GLN B 1 105 ? 18.993 43.713 31.552 1.00 20.91 105 GLN B O 1
ATOM 2941 N N . LEU B 1 106 ? 19.079 41.675 30.610 1.00 21.89 106 LEU B N 1
ATOM 2942 C CA . LEU B 1 106 ? 20.532 41.601 30.754 1.00 23.15 106 LEU B CA 1
ATOM 2943 C C . LEU B 1 106 ? 21.198 42.663 29.873 1.00 24.52 106 LEU B C 1
ATOM 2944 O O . LEU B 1 106 ? 22.105 43.403 30.327 1.00 24.67 106 LEU B O 1
ATOM 2949 N N . ALA B 1 107 ? 20.728 42.778 28.625 1.00 25.13 107 ALA B N 1
ATOM 2950 C CA . ALA B 1 107 ? 21.198 43.847 27.729 1.00 24.94 107 ALA B CA 1
ATOM 2951 C C . ALA B 1 107 ? 21.006 45.221 28.358 1.00 25.57 107 ALA B C 1
ATOM 2952 O O . ALA B 1 107 ? 21.977 45.959 28.546 1.00 27.03 107 ALA B O 1
ATOM 2954 N N . LYS B 1 108 ? 19.775 45.567 28.716 1.00 24.80 108 LYS B N 1
ATOM 2955 C CA . LYS B 1 108 ? 19.507 46.887 29.202 1.00 25.35 108 LYS B CA 1
ATOM 2956 C C . LYS B 1 108 ? 20.318 47.194 30.437 1.00 26.77 108 LYS B C 1
ATOM 2957 O O . LYS B 1 108 ? 20.949 48.266 30.544 1.00 27.48 108 LYS B O 1
ATOM 2963 N N . GLN B 1 109 ? 20.300 46.273 31.392 1.00 27.17 109 GLN B N 1
ATOM 2964 C CA . GLN B 1 109 ? 20.990 46.549 32.633 1.00 27.50 109 GLN B CA 1
ATOM 2965 C C . GLN B 1 109 ? 22.538 46.550 32.587 1.00 27.82 109 GLN B C 1
ATOM 2966 O O . GLN B 1 109 ? 23.151 47.257 33.366 1.00 28.55 109 GLN B O 1
ATOM 2972 N N . SER B 1 110 ? 23.145 45.792 31.688 1.00 27.42 110 SER B N 1
ATOM 2973 C CA . SER B 1 110 ? 24.581 45.888 31.447 1.00 28.04 110 SER B CA 1
ATOM 2974 C C . SER B 1 110 ? 25.089 47.108 30.662 1.00 28.74 110 SER B C 1
ATOM 2975 O O . SER B 1 110 ? 26.287 47.402 30.705 1.00 30.16 110 SER B O 1
ATOM 2978 N N . SER B 1 111 ? 24.225 47.774 29.898 1.00 27.93 111 SER B N 1
ATOM 2979 C CA . SER B 1 111 ? 24.682 48.568 28.736 1.00 28.18 111 SER B CA 1
ATOM 2980 C C . SER B 1 111 ? 25.610 47.752 27.838 1.00 27.80 111 SER B C 1
ATOM 2981 O O . SER B 1 111 ? 26.706 48.189 27.477 1.00 29.29 111 SER B O 1
ATOM 2984 N N . ALA B 1 112 ? 25.189 46.548 27.502 1.00 25.91 112 ALA B N 1
ATOM 2985 C CA . ALA B 1 112 ? 25.931 45.783 26.546 1.00 24.41 112 ALA B CA 1
ATOM 2986 C C . ALA B 1 112 ? 25.019 45.460 25.371 1.00 23.63 112 ALA B C 1
ATOM 2987 O O . ALA B 1 112 ? 23.768 45.629 25.452 1.00 23.24 112 ALA B O 1
ATOM 2989 N N . THR B 1 113 ? 25.656 45.028 24.278 1.00 21.70 113 THR B N 1
ATOM 2990 C CA . THR B 1 113 ? 24.962 44.571 23.142 1.00 21.01 113 THR B CA 1
ATOM 2991 C C . THR B 1 113 ? 24.875 43.087 23.344 1.00 21.41 113 THR B C 1
ATOM 2992 O O . THR B 1 113 ? 25.887 42.370 23.250 1.00 22.63 113 THR B O 1
ATOM 2996 N N . LEU B 1 114 ? 23.692 42.565 23.598 1.00 20.79 114 LEU B N 1
ATOM 2997 C CA . LEU B 1 114 ? 23.621 41.089 23.705 1.00 21.56 114 LEU B CA 1
ATOM 2998 C C . LEU B 1 114 ? 23.324 40.403 22.355 1.00 21.29 114 LEU B C 1
ATOM 2999 O O . LEU B 1 114 ? 22.484 40.867 21.605 1.00 23.45 114 LEU B O 1
ATOM 3004 N N . TRP B 1 115 ? 23.974 39.284 22.061 1.00 21.10 115 TRP B N 1
ATOM 3005 C CA . TRP B 1 115 ? 23.734 38.546 20.829 1.00 19.46 115 TRP B CA 1
ATOM 3006 C C . TRP B 1 115 ? 23.173 37.200 21.184 1.00 19.48 115 TRP B C 1
ATOM 3007 O O . TRP B 1 115 ? 23.891 36.330 21.620 1.00 19.54 115 TRP B O 1
ATOM 3018 N N . SER B 1 116 ? 21.889 36.995 20.969 1.00 18.88 116 SER B N 1
ATOM 3019 C CA . SER B 1 116 ? 21.292 35.765 21.433 1.00 19.74 116 SER B CA 1
ATOM 3020 C C . SER B 1 116 ? 21.261 34.761 20.291 1.00 20.38 116 SER B C 1
ATOM 3021 O O . SER B 1 116 ? 20.576 34.979 19.302 1.00 22.64 116 SER B O 1
ATOM 3024 N N . LEU B 1 117 ? 21.967 33.658 20.436 1.00 20.36 117 LEU B N 1
ATOM 3025 C CA . LEU B 1 117 ? 22.202 32.747 19.323 1.00 21.42 117 LEU B CA 1
ATOM 3026 C C . LEU B 1 117 ? 21.146 31.693 19.095 1.00 21.35 117 LEU B C 1
ATOM 3027 O O . LEU B 1 117 ? 20.689 31.057 20.029 1.00 22.45 117 LEU B O 1
ATOM 3032 N N . ASP B 1 118 ? 20.794 31.483 17.832 1.00 21.89 118 ASP B N 1
ATOM 3033 C CA . ASP B 1 118 ? 19.841 30.467 17.486 1.00 23.10 118 ASP B CA 1
ATOM 3034 C C . ASP B 1 118 ? 20.667 29.296 16.974 1.00 23.22 118 ASP B C 1
ATOM 3035 O O . ASP B 1 118 ? 20.835 29.138 15.776 1.00 25.33 118 ASP B O 1
ATOM 3040 N N . TYR B 1 119 ? 21.223 28.505 17.877 1.00 21.99 119 TYR B N 1
ATOM 3041 C CA . TYR B 1 119 ? 22.064 27.372 17.500 1.00 21.00 119 TYR B CA 1
ATOM 3042 C C . TYR B 1 119 ? 21.196 26.230 16.982 1.00 21.48 119 TYR B C 1
ATOM 3043 O O . TYR B 1 119 ? 20.051 26.073 17.419 1.00 19.13 119 TYR B O 1
ATOM 3052 N N . ARG B 1 120 ? 21.730 25.421 16.063 1.00 22.83 120 ARG B N 1
ATOM 3053 C CA . ARG B 1 120 ? 20.945 24.274 15.584 1.00 24.84 120 ARG B CA 1
ATOM 3054 C C . ARG B 1 120 ? 20.512 23.466 16.819 1.00 25.26 120 ARG B C 1
ATOM 3055 O O . ARG B 1 120 ? 21.273 23.407 17.822 1.00 24.71 120 ARG B O 1
ATOM 3063 N N . LEU B 1 121 ? 19.281 22.928 16.775 1.00 25.07 121 LEU B N 1
ATOM 3064 C CA . LEU B 1 121 ? 18.746 22.075 17.834 1.00 25.23 121 LEU B CA 1
ATOM 3065 C C . LEU B 1 121 ? 18.652 20.626 17.421 1.00 26.81 121 LEU B C 1
ATOM 3066 O O . LEU B 1 121 ? 18.614 20.304 16.244 1.00 26.12 121 LEU B O 1
ATOM 3071 N N . ALA B 1 122 ? 18.578 19.768 18.435 1.00 28.34 122 ALA B N 1
ATOM 3072 C CA . ALA B 1 122 ? 18.312 18.372 18.315 1.00 29.96 122 ALA B CA 1
ATOM 3073 C C . ALA B 1 122 ? 16.820 18.205 18.333 1.00 31.11 122 ALA B C 1
ATOM 3074 O O . ALA B 1 122 ? 16.136 19.100 18.814 1.00 31.39 122 ALA B O 1
ATOM 3076 N N . PRO B 1 123 ? 16.297 17.046 17.844 1.00 32.09 123 PRO B N 1
ATOM 3077 C CA . PRO B 1 123 ? 16.972 15.834 17.323 1.00 32.17 123 PRO B CA 1
ATOM 3078 C C . PRO B 1 123 ? 17.435 15.965 15.874 1.00 32.60 123 PRO B C 1
ATOM 3079 O O . PRO B 1 123 ? 18.124 15.078 15.363 1.00 33.61 123 PRO B O 1
ATOM 3083 N N . GLU B 1 124 ? 17.100 17.069 15.223 1.00 32.89 124 GLU B N 1
ATOM 3084 C CA . GLU B 1 124 ? 17.396 17.207 13.809 1.00 32.94 124 GLU B CA 1
ATOM 3085 C C . GLU B 1 124 ? 18.828 17.580 13.513 1.00 33.51 124 GLU B C 1
ATOM 3086 O O . GLU B 1 124 ? 19.267 17.554 12.348 1.00 33.29 124 GLU B O 1
ATOM 3092 N N . ASN B 1 125 ? 19.534 17.989 14.565 1.00 34.00 125 ASN B N 1
ATOM 3093 C CA . ASN B 1 125 ? 20.929 18.363 14.499 1.00 33.96 125 ASN B CA 1
ATOM 3094 C C . ASN B 1 125 ? 21.507 18.061 15.861 1.00 33.89 125 ASN B C 1
ATOM 3095 O O . ASN B 1 125 ? 21.540 18.929 16.713 1.00 34.02 125 ASN B O 1
ATOM 3100 N N . PRO B 1 126 ? 21.958 16.818 16.069 1.00 33.56 126 PRO B N 1
ATOM 3101 C CA . PRO B 1 126 ? 22.519 16.302 17.309 1.00 32.89 126 PRO B CA 1
ATOM 3102 C C . PRO B 1 126 ? 23.879 16.919 17.648 1.00 32.76 126 PRO B C 1
ATOM 3103 O O . PRO B 1 126 ? 24.450 17.711 16.864 1.00 33.02 126 PRO B O 1
ATOM 3107 N N . PHE B 1 127 ? 24.410 16.575 18.819 1.00 32.01 127 PHE B N 1
ATOM 3108 C CA . PHE B 1 127 ? 25.764 16.997 19.138 1.00 30.76 127 PHE B CA 1
ATOM 3109 C C . PHE B 1 127 ? 26.633 16.431 18.032 1.00 30.04 127 PHE B C 1
ATOM 3110 O O . PHE B 1 127 ? 26.492 15.232 17.708 1.00 29.80 127 PHE B O 1
ATOM 3118 N N . PRO B 1 128 ? 27.583 17.230 17.511 1.00 28.96 128 PRO B N 1
ATOM 3119 C CA . PRO B 1 128 ? 28.044 18.528 18.009 1.00 28.89 128 PRO B CA 1
ATOM 3120 C C . PRO B 1 128 ? 27.513 19.769 17.339 1.00 28.05 128 PRO B C 1
ATOM 3121 O O . PRO B 1 128 ? 28.194 20.797 17.359 1.00 28.26 128 PRO B O 1
ATOM 3125 N N . ALA B 1 129 ? 26.332 19.710 16.749 1.00 27.40 129 ALA B N 1
ATOM 3126 C CA . ALA B 1 129 ? 25.863 20.855 15.993 1.00 26.83 129 ALA B CA 1
ATOM 3127 C C . ALA B 1 129 ? 25.816 22.200 16.777 1.00 25.85 129 ALA B C 1
ATOM 3128 O O . ALA B 1 129 ? 26.295 23.261 16.294 1.00 25.21 129 ALA B O 1
ATOM 3130 N N . ALA B 1 130 ? 25.218 22.152 17.960 1.00 24.25 130 ALA B N 1
ATOM 3131 C CA . ALA B 1 130 ? 25.002 23.374 18.726 1.00 25.13 130 ALA B CA 1
ATOM 3132 C C . ALA B 1 130 ? 26.335 23.946 19.211 1.00 25.07 130 ALA B C 1
ATOM 3133 O O . ALA B 1 130 ? 26.565 25.159 19.127 1.00 23.58 130 ALA B O 1
ATOM 3135 N N . VAL B 1 131 ? 27.206 23.044 19.685 1.00 25.09 131 VAL B N 1
ATOM 3136 C CA . VAL B 1 131 ? 28.538 23.434 20.144 1.00 25.92 131 VAL B CA 1
ATOM 3137 C C . VAL B 1 131 ? 29.297 24.077 18.995 1.00 25.86 131 VAL B C 1
ATOM 3138 O O . VAL B 1 131 ? 30.018 25.055 19.203 1.00 24.90 131 VAL B O 1
ATOM 3142 N N . ASP B 1 132 ? 29.115 23.526 17.779 1.00 26.22 132 ASP B N 1
ATOM 3143 C CA . ASP B 1 132 ? 29.825 24.065 16.606 1.00 27.23 132 ASP B CA 1
ATOM 3144 C C . ASP B 1 132 ? 29.338 25.455 16.244 1.00 26.65 132 ASP B C 1
ATOM 3145 O O . ASP B 1 132 ? 30.149 26.307 15.888 1.00 27.00 132 ASP B O 1
ATOM 3150 N N . ASP B 1 133 ? 28.024 25.681 16.356 1.00 26.39 133 ASP B N 1
ATOM 3151 C CA . ASP B 1 133 ? 27.453 26.998 16.044 1.00 25.82 133 ASP B CA 1
ATOM 3152 C C . ASP B 1 133 ? 27.955 28.010 17.046 1.00 25.35 133 ASP B C 1
ATOM 3153 O O . ASP B 1 133 ? 28.376 29.109 16.688 1.00 24.05 133 ASP B O 1
ATOM 3158 N N . CYS B 1 134 ? 27.928 27.615 18.323 1.00 25.45 134 CYS B N 1
ATOM 3159 C CA . CYS B 1 134 ? 28.448 28.484 19.387 1.00 25.96 134 CYS B CA 1
ATOM 3160 C C . CYS B 1 134 ? 29.895 28.898 19.103 1.00 25.66 134 CYS B C 1
ATOM 3161 O O . CYS B 1 134 ? 30.204 30.093 19.154 1.00 25.03 134 CYS B O 1
ATOM 3164 N N . VAL B 1 135 ? 30.773 27.947 18.761 1.00 25.97 135 VAL B N 1
ATOM 3165 C CA . VAL B 1 135 ? 32.180 28.367 18.558 1.00 26.01 135 VAL B CA 1
ATOM 3166 C C . VAL B 1 135 ? 32.276 29.231 17.320 1.00 26.59 135 VAL B C 1
ATOM 3167 O O . VAL B 1 135 ? 32.936 30.263 17.333 1.00 27.47 135 VAL B O 1
ATOM 3171 N N . ALA B 1 136 ? 31.609 28.802 16.254 1.00 26.97 136 ALA B N 1
ATOM 3172 C CA . ALA B 1 136 ? 31.507 29.605 15.025 1.00 27.24 136 ALA B CA 1
ATOM 3173 C C . ALA B 1 136 ? 31.048 31.042 15.330 1.00 26.80 136 ALA B C 1
ATOM 3174 O O . ALA B 1 136 ? 31.590 31.988 14.772 1.00 27.71 136 ALA B O 1
ATOM 3176 N N . ALA B 1 137 ? 30.061 31.205 16.224 1.00 26.04 137 ALA B N 1
ATOM 3177 C CA . ALA B 1 137 ? 29.538 32.556 16.553 1.00 25.73 137 ALA B CA 1
ATOM 3178 C C . ALA B 1 137 ? 30.496 33.450 17.318 1.00 25.08 137 ALA B C 1
ATOM 3179 O O . ALA B 1 137 ? 30.602 34.633 17.024 1.00 24.61 137 ALA B O 1
ATOM 3181 N N . TYR B 1 138 ? 31.146 32.876 18.342 1.00 25.03 138 TYR B N 1
ATOM 3182 C CA . TYR B 1 138 ? 32.225 33.552 19.085 1.00 24.40 138 TYR B CA 1
ATOM 3183 C C . TYR B 1 138 ? 33.353 34.024 18.163 1.00 25.03 138 TYR B C 1
ATOM 3184 O O . TYR B 1 138 ? 33.856 35.169 18.311 1.00 25.19 138 TYR B O 1
ATOM 3193 N N . ARG B 1 139 ? 33.746 33.155 17.220 1.00 25.84 139 ARG B N 1
ATOM 3194 C CA . ARG B 1 139 ? 34.809 33.502 16.250 1.00 27.27 139 ARG B CA 1
ATOM 3195 C C . ARG B 1 139 ? 34.479 34.850 15.601 1.00 26.99 139 ARG B C 1
ATOM 3196 O O . ARG B 1 139 ? 35.247 35.831 15.700 1.00 27.49 139 ARG B O 1
ATOM 3204 N N . ALA B 1 140 ? 33.278 34.908 15.023 1.00 26.90 140 ALA B N 1
ATOM 3205 C CA . ALA B 1 140 ? 32.748 36.110 14.414 1.00 26.14 140 ALA B CA 1
ATOM 3206 C C . ALA B 1 140 ? 32.612 37.291 15.359 1.00 27.29 140 ALA B C 1
ATOM 3207 O O . ALA B 1 140 ? 32.910 38.458 14.972 1.00 28.83 140 ALA B O 1
ATOM 3209 N N . LEU B 1 141 ? 32.169 37.039 16.596 1.00 26.38 141 LEU B N 1
ATOM 3210 C CA . LEU B 1 141 ? 31.999 38.171 17.520 1.00 25.90 141 LEU B CA 1
ATOM 3211 C C . LEU B 1 141 ? 33.327 38.840 17.871 1.00 26.01 141 LEU B C 1
ATOM 3212 O O . LEU B 1 141 ? 33.367 40.038 18.124 1.00 26.01 141 LEU B O 1
ATOM 3217 N N . LEU B 1 142 ? 34.402 38.069 17.925 1.00 27.81 142 LEU B N 1
ATOM 3218 C CA . LEU B 1 142 ? 35.723 38.670 18.201 1.00 29.37 142 LEU B CA 1
ATOM 3219 C C . LEU B 1 142 ? 36.045 39.688 17.140 1.00 30.82 142 LEU B C 1
ATOM 3220 O O . LEU B 1 142 ? 36.476 40.821 17.448 1.00 30.30 142 LEU B O 1
ATOM 3225 N N . LYS B 1 143 ? 35.802 39.300 15.882 1.00 33.58 143 LYS B N 1
ATOM 3226 C CA . LYS B 1 143 ? 36.008 40.233 14.767 1.00 35.49 143 LYS B CA 1
ATOM 3227 C C . LYS B 1 143 ? 35.197 41.485 15.064 1.00 36.21 143 LYS B C 1
ATOM 3228 O O . LYS B 1 143 ? 35.782 42.559 15.161 1.00 37.21 143 LYS B O 1
ATOM 3234 N N . THR B 1 144 ? 33.890 41.356 15.309 1.00 36.53 144 THR B N 1
ATOM 3235 C CA . THR B 1 144 ? 33.041 42.550 15.488 1.00 37.06 144 THR B CA 1
ATOM 3236 C C . THR B 1 144 ? 33.375 43.371 16.722 1.00 37.71 144 THR B C 1
ATOM 3237 O O . THR B 1 144 ? 33.323 44.613 16.712 1.00 37.34 144 THR B O 1
ATOM 3241 N N . ALA B 1 145 ? 33.693 42.676 17.813 1.00 38.26 145 ALA B N 1
ATOM 3242 C CA . ALA B 1 145 ? 33.979 43.392 19.048 1.00 38.38 145 ALA B CA 1
ATOM 3243 C C . ALA B 1 145 ? 35.392 44.002 19.122 1.00 38.44 145 ALA B C 1
ATOM 3244 O O . ALA B 1 145 ? 35.582 45.044 19.759 1.00 38.23 145 ALA B O 1
ATOM 3246 N N . GLY B 1 146 ? 36.366 43.352 18.480 1.00 38.70 146 GLY B N 1
ATOM 3247 C CA . GLY B 1 146 ? 37.776 43.804 18.525 1.00 38.92 146 GLY B CA 1
ATOM 3248 C C . GLY B 1 146 ? 38.675 43.111 19.554 1.00 38.87 146 GLY B C 1
ATOM 3249 O O . GLY B 1 146 ? 39.853 42.827 19.277 1.00 39.17 146 GLY B O 1
ATOM 3250 N N . SER B 1 147 ? 38.124 42.824 20.735 1.00 37.80 147 SER B N 1
ATOM 3251 C CA . SER B 1 147 ? 38.871 42.104 21.764 1.00 37.16 147 SER B CA 1
ATOM 3252 C C . SER B 1 147 ? 38.054 41.084 22.541 1.00 36.38 147 SER B C 1
ATOM 3253 O O . SER B 1 147 ? 36.874 41.344 22.890 1.00 37.32 147 SER B O 1
ATOM 3256 N N . ALA B 1 148 ? 38.684 39.962 22.885 1.00 34.72 148 ALA B N 1
ATOM 3257 C CA . ALA B 1 148 ? 38.052 38.999 23.807 1.00 32.73 148 ALA B CA 1
ATOM 3258 C C . ALA B 1 148 ? 37.636 39.617 25.145 1.00 32.24 148 ALA B C 1
ATOM 3259 O O . ALA B 1 148 ? 36.699 39.151 25.756 1.00 31.33 148 ALA B O 1
ATOM 3261 N N . ASP B 1 149 ? 38.306 40.698 25.562 1.00 32.21 149 ASP B N 1
ATOM 3262 C CA . ASP B 1 149 ? 38.164 41.280 26.897 1.00 32.27 149 ASP B CA 1
ATOM 3263 C C . ASP B 1 149 ? 36.883 42.035 27.041 1.00 31.01 149 ASP B C 1
ATOM 3264 O O . ASP B 1 149 ? 36.613 42.654 28.068 1.00 30.63 149 ASP B O 1
ATOM 3269 N N . ARG B 1 150 ? 36.119 42.064 25.967 1.00 29.94 150 ARG B N 1
ATOM 3270 C CA . ARG B 1 150 ? 34.955 42.898 25.955 1.00 27.84 150 ARG B CA 1
ATOM 3271 C C . ARG B 1 150 ? 33.745 41.994 25.753 1.00 25.25 150 ARG B C 1
ATOM 3272 O O . ARG B 1 150 ? 32.665 42.484 25.532 1.00 24.10 150 ARG B O 1
ATOM 3280 N N . ILE B 1 151 ? 33.965 40.675 25.846 1.00 22.67 151 ILE B N 1
ATOM 3281 C CA . ILE B 1 151 ? 32.942 39.660 25.641 1.00 20.41 151 ILE B CA 1
ATOM 3282 C C . ILE B 1 151 ? 32.745 38.833 26.904 1.00 20.94 151 ILE B C 1
ATOM 3283 O O . ILE B 1 151 ? 33.718 38.367 27.540 1.00 22.83 151 ILE B O 1
ATOM 3288 N N . ILE B 1 152 ? 31.490 38.705 27.310 1.00 18.88 152 ILE B N 1
ATOM 3289 C CA . ILE B 1 152 ? 31.059 37.753 28.282 1.00 16.73 152 ILE B CA 1
ATOM 3290 C C . ILE B 1 152 ? 30.253 36.735 27.483 1.00 15.64 152 ILE B C 1
ATOM 3291 O O . ILE B 1 152 ? 29.420 37.162 26.656 1.00 14.77 152 ILE B O 1
ATOM 3296 N N . ILE B 1 153 ? 30.512 35.433 27.688 1.00 13.69 153 ILE B N 1
ATOM 3297 C CA . ILE B 1 153 ? 29.634 34.359 27.273 1.00 11.87 153 ILE B CA 1
ATOM 3298 C C . ILE B 1 153 ? 28.605 34.107 28.424 1.00 12.98 153 ILE B C 1
ATOM 3299 O O . ILE B 1 153 ? 28.974 34.111 29.607 1.00 12.19 153 ILE B O 1
ATOM 3304 N N . ALA B 1 154 ? 27.323 33.929 28.085 1.00 11.78 154 ALA B N 1
ATOM 3305 C CA . ALA B 1 154 ? 26.249 33.723 29.065 1.00 11.71 154 ALA B CA 1
ATOM 3306 C C . ALA B 1 154 ? 25.070 32.796 28.571 1.00 12.89 154 ALA B C 1
ATOM 3307 O O . ALA B 1 154 ? 24.673 32.825 27.384 1.00 11.87 154 ALA B O 1
ATOM 3309 N N . GLY B 1 155 ? 24.508 31.986 29.483 1.00 13.11 155 GLY B N 1
ATOM 3310 C CA . GLY B 1 155 ? 23.436 31.061 29.098 1.00 13.52 155 GLY B CA 1
ATOM 3311 C C . GLY B 1 155 ? 22.715 30.454 30.270 1.00 15.40 155 GLY B C 1
ATOM 3312 O O . GLY B 1 155 ? 23.249 30.466 31.401 1.00 16.53 155 GLY B O 1
ATOM 3313 N N . ASP B 1 156 ? 21.519 29.918 30.005 1.00 15.05 156 ASP B N 1
ATOM 3314 C CA . ASP B 1 156 ? 20.732 29.247 31.006 1.00 15.44 156 ASP B CA 1
ATOM 3315 C C . ASP B 1 156 ? 20.516 27.823 30.606 1.00 15.61 156 ASP B C 1
ATOM 3316 O O . ASP B 1 156 ? 20.379 27.561 29.434 1.00 16.92 156 ASP B O 1
ATOM 3321 N N . SER B 1 157 ? 20.484 26.909 31.570 1.00 14.49 157 SER B N 1
ATOM 3322 C CA . SER B 1 157 ? 20.097 25.551 31.302 1.00 14.83 157 SER B CA 1
ATOM 3323 C C . SER B 1 157 ? 21.081 24.984 30.255 1.00 14.18 157 SER B C 1
ATOM 3324 O O . SER B 1 157 ? 22.273 25.130 30.447 1.00 15.33 157 SER B O 1
ATOM 3327 N N . ALA B 1 158 ? 20.589 24.380 29.159 1.00 13.51 158 ALA B N 1
ATOM 3328 C CA . ALA B 1 158 ? 21.441 23.742 28.118 1.00 11.43 158 ALA B CA 1
ATOM 3329 C C . ALA B 1 158 ? 22.416 24.754 27.633 1.00 11.21 158 ALA B C 1
ATOM 3330 O O . ALA B 1 158 ? 23.580 24.406 27.244 1.00 9.43 158 ALA B O 1
ATOM 3332 N N . GLY B 1 159 ? 21.920 26.012 27.563 1.00 10.51 159 GLY B N 1
ATOM 3333 C CA . GLY B 1 159 ? 22.760 27.105 27.067 1.00 11.47 159 GLY B CA 1
ATOM 3334 C C . GLY B 1 159 ? 23.892 27.403 28.059 1.00 12.92 159 GLY B C 1
ATOM 3335 O O . GLY B 1 159 ? 24.941 27.904 27.643 1.00 13.67 159 GLY B O 1
ATOM 3336 N N . GLY B 1 160 ? 23.639 27.188 29.374 1.00 13.41 160 GLY B N 1
ATOM 3337 C CA . GLY B 1 160 ? 24.648 27.356 30.463 1.00 14.08 160 GLY B CA 1
ATOM 3338 C C . GLY B 1 160 ? 25.775 26.342 30.248 1.00 15.35 160 GLY B C 1
ATOM 3339 O O . GLY B 1 160 ? 26.972 26.682 30.380 1.00 14.59 160 GLY B O 1
ATOM 3340 N N . GLY B 1 161 ? 25.366 25.109 29.900 1.00 15.20 161 GLY B N 1
ATOM 3341 C CA . GLY B 1 161 ? 26.247 24.055 29.418 1.00 16.12 161 GLY B CA 1
ATOM 3342 C C . GLY B 1 161 ? 27.006 24.443 28.141 1.00 16.49 161 GLY B C 1
ATOM 3343 O O . GLY B 1 161 ? 28.236 24.333 28.049 1.00 15.91 161 GLY B O 1
ATOM 3344 N N . LEU B 1 162 ? 26.280 24.924 27.150 1.00 17.05 162 LEU B N 1
ATOM 3345 C CA . LEU B 1 162 ? 26.947 25.397 25.961 1.00 16.78 162 LEU B CA 1
ATOM 3346 C C . LEU B 1 162 ? 27.950 26.433 26.319 1.00 16.34 162 LEU B C 1
ATOM 3347 O O . LEU B 1 162 ? 28.984 26.498 25.665 1.00 15.60 162 LEU B O 1
ATOM 3352 N N . THR B 1 163 ? 27.676 27.272 27.328 1.00 17.53 163 THR B N 1
ATOM 3353 C CA . THR B 1 163 ? 28.626 28.387 27.599 1.00 16.90 163 THR B CA 1
ATOM 3354 C C . THR B 1 163 ? 30.025 27.906 28.031 1.00 17.84 163 THR B C 1
ATOM 3355 O O . THR B 1 163 ? 31.016 28.464 27.594 1.00 18.85 163 THR B O 1
ATOM 3359 N N . THR B 1 164 ? 30.107 26.847 28.837 1.00 18.42 164 THR B N 1
ATOM 3360 C CA . THR B 1 164 ? 31.365 26.203 29.137 1.00 18.88 164 THR B CA 1
ATOM 3361 C C . THR B 1 164 ? 31.880 25.406 27.942 1.00 18.91 164 THR B C 1
ATOM 3362 O O . THR B 1 164 ? 33.041 25.560 27.574 1.00 19.07 164 THR B O 1
ATOM 3366 N N . ALA B 1 165 ? 31.031 24.575 27.341 1.00 19.09 165 ALA B N 1
ATOM 3367 C CA . ALA B 1 165 ? 31.492 23.609 26.312 1.00 19.13 165 ALA B CA 1
ATOM 3368 C C . ALA B 1 165 ? 32.052 24.268 25.067 1.00 18.53 165 ALA B C 1
ATOM 3369 O O . ALA B 1 165 ? 33.061 23.872 24.541 1.00 17.48 165 ALA B O 1
ATOM 3371 N N . SER B 1 166 ? 31.354 25.263 24.583 1.00 18.96 166 SER B N 1
ATOM 3372 C CA . SER B 1 166 ? 31.852 26.036 23.462 1.00 19.29 166 SER B CA 1
ATOM 3373 C C . SER B 1 166 ? 33.218 26.635 23.795 1.00 19.80 166 SER B C 1
ATOM 3374 O O . SER B 1 166 ? 34.102 26.716 22.910 1.00 19.11 166 SER B O 1
ATOM 3377 N N . MET B 1 167 ? 33.390 27.066 25.046 1.00 20.52 167 MET B N 1
ATOM 3378 C CA . MET B 1 167 ? 34.671 27.664 25.454 1.00 21.68 167 MET B CA 1
ATOM 3379 C C . MET B 1 167 ? 35.803 26.625 25.627 1.00 22.65 167 MET B C 1
ATOM 3380 O O . MET B 1 167 ? 36.942 26.902 25.288 1.00 23.07 167 MET B O 1
ATOM 3385 N N . LEU B 1 168 ? 35.474 25.407 26.073 1.00 23.30 168 LEU B N 1
ATOM 3386 C CA . LEU B 1 168 ? 36.417 24.326 26.024 1.00 23.74 168 LEU B CA 1
ATOM 3387 C C . LEU B 1 168 ? 36.847 24.053 24.567 1.00 24.82 168 LEU B C 1
ATOM 3388 O O . LEU B 1 168 ? 38.038 23.956 24.293 1.00 24.74 168 LEU B O 1
ATOM 3393 N N . LYS B 1 169 ? 35.896 23.947 23.629 1.00 25.38 169 LYS B N 1
ATOM 3394 C CA . LYS B 1 169 ? 36.260 23.771 22.212 1.00 25.90 169 LYS B CA 1
ATOM 3395 C C . LYS B 1 169 ? 37.071 24.935 21.641 1.00 25.72 169 LYS B C 1
ATOM 3396 O O . LYS B 1 169 ? 38.121 24.715 21.075 1.00 25.63 169 LYS B O 1
ATOM 3402 N N . ALA B 1 170 ? 36.583 26.159 21.767 1.00 26.13 170 ALA B N 1
ATOM 3403 C CA . ALA B 1 170 ? 37.337 27.322 21.263 1.00 27.28 170 ALA B CA 1
ATOM 3404 C C . ALA B 1 170 ? 38.781 27.364 21.752 1.00 28.21 170 ALA B C 1
ATOM 3405 O O . ALA B 1 170 ? 39.676 27.582 20.969 1.00 29.25 170 ALA B O 1
ATOM 3407 N N . LYS B 1 171 ? 38.997 27.203 23.055 1.00 29.52 171 LYS B N 1
ATOM 3408 C CA . LYS B 1 171 ? 40.356 27.138 23.613 1.00 30.76 171 LYS B CA 1
ATOM 3409 C C . LYS B 1 171 ? 41.223 26.080 22.883 1.00 30.98 171 LYS B C 1
ATOM 3410 O O . LYS B 1 171 ? 42.341 26.369 22.484 1.00 30.75 171 LYS B O 1
ATOM 3416 N N . GLU B 1 172 ? 40.691 24.864 22.708 1.00 32.07 172 GLU B N 1
ATOM 3417 C CA . GLU B 1 172 ? 41.377 23.814 21.934 1.00 33.23 172 GLU B CA 1
ATOM 3418 C C . GLU B 1 172 ? 41.638 24.213 20.493 1.00 32.82 172 GLU B C 1
ATOM 3419 O O . GLU B 1 172 ? 42.588 23.717 19.885 1.00 33.29 172 GLU B O 1
ATOM 3425 N N . ASP B 1 173 ? 40.790 25.093 19.954 1.00 31.72 173 ASP B N 1
ATOM 3426 C CA . ASP B 1 173 ? 40.949 25.618 18.602 1.00 29.94 173 ASP B CA 1
ATOM 3427 C C . ASP B 1 173 ? 41.808 26.863 18.657 1.00 29.25 173 ASP B C 1
ATOM 3428 O O . ASP B 1 173 ? 41.901 27.625 17.678 1.00 29.53 173 ASP B O 1
ATOM 3433 N N . GLY B 1 174 ? 42.432 27.081 19.807 1.00 27.49 174 GLY B N 1
ATOM 3434 C CA . GLY B 1 174 ? 43.342 28.200 19.943 1.00 26.64 174 GLY B CA 1
ATOM 3435 C C . GLY B 1 174 ? 42.804 29.623 19.948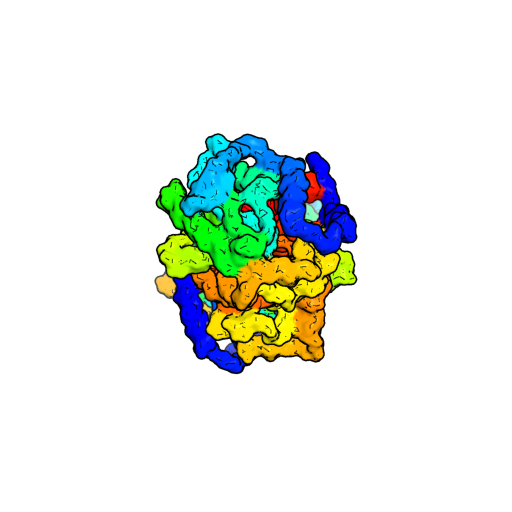 1.00 25.80 174 GLY B C 1
ATOM 3436 O O . GLY B 1 174 ? 43.572 30.575 19.750 1.00 25.30 174 GLY B O 1
ATOM 3437 N N . LEU B 1 175 ? 41.506 29.807 20.202 1.00 25.22 175 LEU B N 1
ATOM 3438 C CA . LEU B 1 175 ? 40.961 31.183 20.238 1.00 23.93 175 LEU B CA 1
ATOM 3439 C C . LEU B 1 175 ? 41.184 31.846 21.588 1.00 22.66 175 LEU B C 1
ATOM 3440 O O . LEU B 1 175 ? 41.194 31.157 22.602 1.00 23.56 175 LEU B O 1
ATOM 3445 N N . PRO B 1 176 ? 41.322 33.182 21.637 1.00 21.39 176 PRO B N 1
ATOM 3446 C CA . PRO B 1 176 ? 41.518 33.800 22.956 1.00 20.38 176 PRO B CA 1
ATOM 3447 C C . PRO B 1 176 ? 40.256 33.687 23.863 1.00 20.67 176 PRO B C 1
ATOM 3448 O O . PRO B 1 176 ? 39.121 33.931 23.380 1.00 20.97 176 PRO B O 1
ATOM 3452 N N . MET B 1 177 ? 40.422 33.294 25.137 1.00 20.47 177 MET B N 1
ATOM 3453 C CA . MET B 1 177 ? 39.286 33.177 26.113 1.00 19.13 177 MET B CA 1
ATOM 3454 C C . MET B 1 177 ? 38.679 34.538 26.352 1.00 19.46 177 MET B C 1
ATOM 3455 O O . MET B 1 177 ? 39.393 35.518 26.310 1.00 18.77 177 MET B O 1
ATOM 3460 N N . PRO B 1 178 ? 37.353 34.609 26.607 1.00 19.67 178 PRO B N 1
ATOM 3461 C CA . PRO B 1 178 ? 36.702 35.900 26.872 1.00 18.50 178 PRO B CA 1
ATOM 3462 C C . PRO B 1 178 ? 36.805 36.269 28.333 1.00 18.37 178 PRO B C 1
ATOM 3463 O O . PRO B 1 178 ? 37.468 35.543 29.105 1.00 17.85 178 PRO B O 1
ATOM 3467 N N . ALA B 1 179 ? 36.126 37.370 28.697 1.00 17.12 179 ALA B N 1
ATOM 3468 C CA . ALA B 1 179 ? 36.291 38.031 29.971 1.00 16.86 179 ALA B CA 1
ATOM 3469 C C . ALA B 1 179 ? 35.687 37.239 31.120 1.00 16.83 179 ALA B C 1
ATOM 3470 O O . ALA B 1 179 ? 36.152 37.353 32.269 1.00 18.01 179 ALA B O 1
ATOM 3472 N N . GLY B 1 180 ? 34.630 36.485 30.836 1.00 15.60 180 GLY B N 1
ATOM 3473 C CA . GLY B 1 180 ? 33.958 35.682 31.865 1.00 14.50 180 GLY B CA 1
ATOM 3474 C C . GLY B 1 180 ? 32.801 34.888 31.294 1.00 14.69 180 GLY B C 1
ATOM 3475 O O . GLY B 1 180 ? 32.368 35.155 30.153 1.00 13.59 180 GLY B O 1
ATOM 3476 N N . LEU B 1 181 ? 32.328 33.922 32.103 1.00 14.39 181 LEU B N 1
ATOM 3477 C CA . LEU B 1 181 ? 31.195 33.019 31.791 1.00 14.38 181 LEU B CA 1
ATOM 3478 C C . LEU B 1 181 ? 30.094 33.124 32.849 1.00 14.02 181 LEU B C 1
ATOM 3479 O O . LEU B 1 181 ? 30.376 32.929 34.068 1.00 14.27 181 LEU B O 1
ATOM 3484 N N . VAL B 1 182 ? 28.858 33.336 32.390 1.00 11.72 182 VAL B N 1
ATOM 3485 C CA . VAL B 1 182 ? 27.719 33.412 33.276 1.00 10.93 182 VAL B CA 1
ATOM 3486 C C . VAL B 1 182 ? 26.800 32.252 32.981 1.00 11.63 182 VAL B C 1
ATOM 3487 O O . VAL B 1 182 ? 26.287 32.135 31.886 1.00 11.79 182 VAL B O 1
ATOM 3491 N N . MET B 1 183 ? 26.538 31.433 33.991 1.00 11.58 183 MET B N 1
ATOM 3492 C CA . MET B 1 183 ? 25.629 30.341 33.842 1.00 10.80 183 MET B CA 1
ATOM 3493 C C . MET B 1 183 ? 24.437 30.485 34.796 1.00 11.55 183 MET B C 1
ATOM 3494 O O . MET B 1 183 ? 24.600 30.729 35.999 1.00 10.97 183 MET B O 1
ATOM 3499 N N . LEU B 1 184 ? 23.223 30.313 34.261 1.00 11.39 184 LEU B N 1
ATOM 3500 C CA . LEU B 1 184 ? 22.005 30.306 35.078 1.00 11.11 184 LEU B CA 1
ATOM 3501 C C . LEU B 1 184 ? 21.506 28.843 35.091 1.00 11.38 184 LEU B C 1
ATOM 3502 O O . LEU B 1 184 ? 21.214 28.270 33.995 1.00 11.76 184 LEU B O 1
ATOM 3507 N N . SER B 1 185 ? 21.488 28.193 36.267 1.00 10.83 185 SER B N 1
ATOM 3508 C CA . SER B 1 185 ? 21.068 26.777 36.387 1.00 9.78 185 SER B CA 1
ATOM 3509 C C . SER B 1 185 ? 21.700 25.958 35.253 1.00 12.24 185 SER B C 1
ATOM 3510 O O . SER B 1 185 ? 20.998 25.298 34.489 1.00 13.60 185 SER B O 1
ATOM 3513 N N . PRO B 1 186 ? 23.045 25.961 35.146 1.00 13.38 186 PRO B N 1
ATOM 3514 C CA . PRO B 1 186 ? 23.682 25.172 34.034 1.00 14.16 186 PRO B CA 1
ATOM 3515 C C . PRO B 1 186 ? 23.317 23.708 33.986 1.00 14.70 186 PRO B C 1
ATOM 3516 O O . PRO B 1 186 ? 23.275 23.043 35.027 1.00 14.97 186 PRO B O 1
ATOM 3520 N N . PHE B 1 187 ? 23.160 23.171 32.779 1.00 16.01 187 PHE B N 1
ATOM 3521 C CA . PHE B 1 187 ? 22.908 21.716 32.626 1.00 17.12 187 PHE B CA 1
ATOM 3522 C C . PHE B 1 187 ? 24.166 21.088 32.036 1.00 17.31 187 PHE B C 1
ATOM 3523 O O . PHE B 1 187 ? 24.363 21.188 30.824 1.00 17.16 187 PHE B O 1
ATOM 3531 N N . VAL B 1 188 ? 24.987 20.448 32.891 1.00 15.55 188 VAL B N 1
ATOM 3532 C CA . VAL B 1 188 ? 26.354 20.108 32.536 1.00 14.88 188 VAL B CA 1
ATOM 3533 C C . VAL B 1 188 ? 26.778 18.622 32.824 1.00 16.38 188 VAL B C 1
ATOM 3534 O O . VAL B 1 188 ? 27.913 18.249 32.589 1.00 15.26 188 VAL B O 1
ATOM 3538 N N . ASP B 1 189 ? 25.835 17.791 33.275 1.00 16.79 189 ASP B N 1
ATOM 3539 C CA . ASP B 1 189 ? 26.099 16.380 33.477 1.00 18.35 189 ASP B CA 1
ATOM 3540 C C . ASP B 1 189 ? 24.899 15.628 33.009 1.00 18.95 189 ASP B C 1
ATOM 3541 O O . ASP B 1 189 ? 23.873 15.610 33.692 1.00 18.30 189 ASP B O 1
ATOM 3546 N N . LEU B 1 190 ? 25.012 15.024 31.825 1.00 19.46 190 LEU B N 1
ATOM 3547 C CA . LEU B 1 190 ? 23.860 14.371 31.235 1.00 20.74 190 LEU B CA 1
ATOM 3548 C C . LEU B 1 190 ? 23.765 12.862 31.659 1.00 22.69 190 LEU B C 1
ATOM 3549 O O . LEU B 1 190 ? 22.931 12.080 31.114 1.00 21.78 190 LEU B O 1
ATOM 3554 N N . THR B 1 191 ? 24.589 12.465 32.656 1.00 23.10 191 THR B N 1
ATOM 3555 C CA . THR B 1 191 ? 24.420 11.156 33.285 1.00 23.37 191 THR B CA 1
ATOM 3556 C C . THR B 1 191 ? 23.244 11.210 34.221 1.00 23.41 191 THR B C 1
ATOM 3557 O O . THR B 1 191 ? 22.665 10.184 34.585 1.00 24.03 191 THR B O 1
ATOM 3561 N N . LEU B 1 192 ? 22.878 12.420 34.606 1.00 23.36 192 LEU B N 1
ATOM 3562 C CA . LEU B 1 192 ? 21.694 12.636 35.460 1.00 22.88 192 LEU B CA 1
ATOM 3563 C C . LEU B 1 192 ? 21.676 11.742 36.683 1.00 22.81 192 LEU B C 1
ATOM 3564 O O . LEU B 1 192 ? 20.684 11.025 36.923 1.00 23.55 192 LEU B O 1
ATOM 3569 N N . SER B 1 193 ? 22.745 11.836 37.471 1.00 22.07 193 SER B N 1
ATOM 3570 C CA . SER B 1 193 ? 23.094 10.809 38.454 1.00 21.90 193 SER B CA 1
ATOM 3571 C C . SER B 1 193 ? 23.563 11.323 39.816 1.00 21.68 193 SER B C 1
ATOM 3572 O O . SER B 1 193 ? 23.892 10.517 40.696 1.00 21.52 193 SER B O 1
ATOM 3575 N N . ARG B 1 194 ? 23.575 12.645 40.014 1.00 21.26 194 ARG B N 1
ATOM 3576 C CA . ARG B 1 194 ? 24.151 13.194 41.253 1.00 20.70 194 ARG B CA 1
ATOM 3577 C C . ARG B 1 194 ? 23.079 13.336 42.338 1.00 20.66 194 ARG B C 1
ATOM 3578 O O . ARG B 1 194 ? 21.948 12.829 42.194 1.00 20.21 194 ARG B O 1
ATOM 3586 N N . TRP B 1 195 ? 23.436 13.958 43.442 1.00 19.90 195 TRP B N 1
ATOM 3587 C CA . TRP B 1 195 ? 22.589 13.916 44.628 1.00 19.12 195 TRP B CA 1
ATOM 3588 C C . TRP B 1 195 ? 21.233 14.584 44.330 1.00 19.54 195 TRP B C 1
ATOM 3589 O O . TRP B 1 195 ? 20.192 14.089 44.727 1.00 20.03 195 TRP B O 1
ATOM 3600 N N . SER B 1 196 ? 21.245 15.699 43.601 1.00 19.14 196 SER B N 1
ATOM 3601 C CA . SER B 1 196 ? 20.040 16.493 43.460 1.00 18.12 196 SER B CA 1
ATOM 3602 C C . SER B 1 196 ? 19.035 15.825 42.529 1.00 19.23 196 SER B C 1
ATOM 3603 O O . SER B 1 196 ? 17.830 15.987 42.698 1.00 20.30 196 SER B O 1
ATOM 3606 N N . ASN B 1 197 ? 19.523 15.094 41.546 1.00 20.01 197 ASN B N 1
ATOM 3607 C CA . ASN B 1 197 ? 18.661 14.391 40.629 1.00 21.00 197 ASN B CA 1
ATOM 3608 C C . ASN B 1 197 ? 17.729 13.389 41.337 1.00 22.20 197 ASN B C 1
ATOM 3609 O O . ASN B 1 197 ? 16.570 13.282 40.962 1.00 22.61 197 ASN B O 1
ATOM 3614 N N . SER B 1 198 ? 18.208 12.669 42.357 1.00 23.11 198 SER B N 1
ATOM 3615 C CA . SER B 1 198 ? 17.299 11.828 43.147 1.00 24.13 198 SER B CA 1
ATOM 3616 C C . SER B 1 198 ? 16.552 12.680 44.178 1.00 24.52 198 SER B C 1
ATOM 3617 O O . SER B 1 198 ? 15.343 12.570 44.317 1.00 25.93 198 SER B O 1
ATOM 3620 N N . ASN B 1 199 ? 17.249 13.569 44.874 1.00 23.12 199 ASN B N 1
ATOM 3621 C CA . ASN B 1 199 ? 16.702 14.137 46.097 1.00 21.38 199 ASN B CA 1
ATOM 3622 C C . ASN B 1 199 ? 15.818 15.385 45.916 1.00 20.55 199 ASN B C 1
ATOM 3623 O O . ASN B 1 199 ? 15.082 15.752 46.796 1.00 17.89 199 ASN B O 1
ATOM 3628 N N . LEU B 1 200 ? 15.898 16.032 44.759 1.00 20.50 200 LEU B N 1
ATOM 3629 C CA . LEU B 1 200 ? 15.084 17.200 44.526 1.00 20.94 200 LEU B CA 1
ATOM 3630 C C . LEU B 1 200 ? 14.126 17.068 43.337 1.00 22.11 200 LEU B C 1
ATOM 3631 O O . LEU B 1 200 ? 13.366 17.988 43.073 1.00 22.84 200 LEU B O 1
ATOM 3636 N N . ALA B 1 201 ? 14.169 15.949 42.610 1.00 23.45 201 ALA B N 1
ATOM 3637 C CA . ALA B 1 201 ? 13.217 15.677 41.516 1.00 23.83 201 ALA B CA 1
ATOM 3638 C C . ALA B 1 201 ? 11.792 16.151 41.786 1.00 24.33 201 ALA B C 1
ATOM 3639 O O . ALA B 1 201 ? 11.204 16.793 40.919 1.00 24.66 201 ALA B O 1
ATOM 3641 N N . ASP B 1 202 ? 11.252 15.785 42.940 1.00 24.86 202 ASP B N 1
ATOM 3642 C CA . ASP B 1 202 ? 9.903 16.057 43.378 1.00 25.18 202 ASP B CA 1
ATOM 3643 C C . ASP B 1 202 ? 9.653 17.543 43.618 1.00 25.43 202 ASP B C 1
ATOM 3644 O O . ASP B 1 202 ? 8.575 17.941 43.877 1.00 26.34 202 ASP B O 1
ATOM 3649 N N . ARG B 1 203 ? 10.682 18.346 43.532 1.00 23.89 203 ARG B N 1
ATOM 3650 C CA . ARG B 1 203 ? 10.603 19.715 43.841 1.00 21.27 203 ARG B CA 1
ATOM 3651 C C . ARG B 1 203 ? 10.749 20.546 42.583 1.00 19.77 203 ARG B C 1
ATOM 3652 O O . ARG B 1 203 ? 10.470 21.735 42.596 1.00 17.85 203 ARG B O 1
ATOM 3660 N N . ASP B 1 204 ? 11.241 19.903 41.520 1.00 19.78 204 ASP B N 1
ATOM 3661 C CA . ASP B 1 204 ? 11.465 20.536 40.230 1.00 20.72 204 ASP B CA 1
ATOM 3662 C C . ASP B 1 204 ? 10.297 20.336 39.202 1.00 21.08 204 ASP B C 1
ATOM 3663 O O . ASP B 1 204 ? 10.135 19.281 38.625 1.00 20.48 204 ASP B O 1
ATOM 3668 N N . PHE B 1 205 ? 9.525 21.396 38.978 1.00 21.28 205 PHE B N 1
ATOM 3669 C CA . PHE B 1 205 ? 8.333 21.383 38.130 1.00 21.92 205 PHE B CA 1
ATOM 3670 C C . PHE B 1 205 ? 8.626 21.929 36.728 1.00 21.98 205 PHE B C 1
ATOM 3671 O O . PHE B 1 205 ? 7.753 21.984 35.848 1.00 21.56 205 PHE B O 1
ATOM 3679 N N . LEU B 1 206 ? 9.865 22.328 36.516 1.00 23.09 206 LEU B N 1
ATOM 3680 C CA . LEU B 1 206 ? 10.244 22.884 35.232 1.00 25.46 206 LEU B CA 1
ATOM 3681 C C . LEU B 1 206 ? 11.194 22.016 34.442 1.00 28.59 206 LEU B C 1
ATOM 3682 O O . LEU B 1 206 ? 11.135 22.007 33.207 1.00 29.24 206 LEU B O 1
ATOM 3687 N N . ALA B 1 207 ? 12.077 21.293 35.135 1.00 31.91 207 ALA B N 1
ATOM 3688 C CA . ALA B 1 207 ? 13.253 20.705 34.462 1.00 34.82 207 ALA B CA 1
ATOM 3689 C C . ALA B 1 207 ? 12.911 19.500 33.633 1.00 37.05 207 ALA B C 1
ATOM 3690 O O . ALA B 1 207 ? 13.677 19.153 32.718 1.00 36.67 207 ALA B O 1
ATOM 3692 N N . GLU B 1 208 ? 11.774 18.870 33.963 1.00 40.11 208 GLU B N 1
ATOM 3693 C CA . GLU B 1 208 ? 11.320 17.608 33.344 1.00 42.74 208 GLU B CA 1
ATOM 3694 C C . GLU B 1 208 ? 12.195 16.443 33.839 1.00 44.22 208 GLU B C 1
ATOM 3695 O O . GLU B 1 208 ? 12.698 15.638 33.033 1.00 44.96 208 GLU B O 1
ATOM 3701 N N . PRO B 1 209 ? 12.394 16.349 35.158 1.00 45.39 209 PRO B N 1
ATOM 3702 C CA . PRO B 1 209 ? 13.298 15.276 35.550 1.00 46.54 209 PRO B CA 1
ATOM 3703 C C . PRO B 1 209 ? 12.985 13.911 34.927 1.00 47.06 209 PRO B C 1
ATOM 3704 O O . PRO B 1 209 ? 13.874 13.252 34.410 1.00 46.85 209 PRO B O 1
ATOM 3708 N N . ASP B 1 210 ? 11.724 13.539 34.897 1.00 48.48 210 ASP B N 1
ATOM 3709 C CA . ASP B 1 210 ? 11.333 12.188 34.478 1.00 49.65 210 ASP B CA 1
ATOM 3710 C C . ASP B 1 210 ? 11.565 11.699 33.028 1.00 49.33 210 ASP B C 1
ATOM 3711 O O . ASP B 1 210 ? 11.295 10.524 32.702 1.00 49.93 210 ASP B O 1
ATOM 3716 N N . THR B 1 211 ? 12.101 12.583 32.210 1.00 48.42 211 THR B N 1
ATOM 3717 C CA . THR B 1 211 ? 12.166 12.513 30.785 1.00 47.95 211 THR B CA 1
ATOM 3718 C C . THR B 1 211 ? 13.493 13.044 30.326 1.00 48.17 211 THR B C 1
ATOM 3719 O O . THR B 1 211 ? 13.867 12.895 29.181 1.00 49.03 211 THR B O 1
ATOM 3723 N N . LEU B 1 212 ? 14.188 13.719 31.221 1.00 47.43 212 LEU B N 1
ATOM 3724 C CA . LEU B 1 212 ? 15.404 14.397 30.898 1.00 46.14 212 LEU B CA 1
ATOM 3725 C C . LEU B 1 212 ? 16.276 13.395 30.250 1.00 46.21 212 LEU B C 1
ATOM 3726 O O . LEU B 1 212 ? 17.066 13.715 29.432 1.00 45.20 212 LEU B O 1
ATOM 3731 N N . GLY B 1 213 ? 16.092 12.145 30.618 1.00 46.98 213 GLY B N 1
ATOM 3732 C CA . GLY B 1 213 ? 16.805 11.076 29.957 1.00 47.45 213 GLY B CA 1
ATOM 3733 C C . GLY B 1 213 ? 16.702 11.186 28.452 1.00 47.44 213 GLY B C 1
ATOM 3734 O O . GLY B 1 213 ? 17.683 11.342 27.779 1.00 47.43 213 GLY B O 1
ATOM 3735 N N . GLU B 1 214 ? 15.498 11.100 27.928 1.00 47.42 214 GLU B N 1
ATOM 3736 C CA . GLU B 1 214 ? 15.303 11.161 26.493 1.00 47.50 214 GLU B CA 1
ATOM 3737 C C . GLU B 1 214 ? 15.321 12.602 25.986 1.00 46.44 214 GLU B C 1
ATOM 3738 O O . GLU B 1 214 ? 15.423 12.823 24.848 1.00 45.60 214 GLU B O 1
ATOM 3744 N N . MET B 1 215 ? 15.212 13.572 26.856 1.00 45.72 215 MET B N 1
ATOM 3745 C CA . MET B 1 215 ? 15.471 14.936 26.479 1.00 45.40 215 MET B CA 1
ATOM 3746 C C . MET B 1 215 ? 16.870 14.865 25.967 1.00 44.80 215 MET B C 1
ATOM 3747 O O . MET B 1 215 ? 17.143 15.117 24.836 1.00 45.80 215 MET B O 1
ATOM 3752 N N . SER B 1 216 ? 17.769 14.486 26.825 1.00 43.22 216 SER B N 1
ATOM 3753 C CA . SER B 1 216 ? 19.126 14.456 26.452 1.00 42.15 216 SER B CA 1
ATOM 3754 C C . SER B 1 216 ? 19.426 13.516 25.301 1.00 41.86 216 SER B C 1
ATOM 3755 O O . SER B 1 216 ? 20.158 13.871 24.432 1.00 41.34 216 SER B O 1
ATOM 3758 N N . GLU B 1 217 ? 18.822 12.337 25.299 1.00 41.43 217 GLU B N 1
ATOM 3759 C CA . GLU B 1 217 ? 19.163 11.321 24.324 1.00 41.02 217 GLU B CA 1
ATOM 3760 C C . GLU B 1 217 ? 19.004 11.815 22.932 1.00 39.16 217 GLU B C 1
ATOM 3761 O O . GLU B 1 217 ? 19.735 11.434 22.086 1.00 38.67 217 GLU B O 1
ATOM 3767 N N . LEU B 1 218 ? 18.068 12.701 22.718 1.00 37.53 218 LEU B N 1
ATOM 3768 C CA . LEU B 1 218 ? 17.956 13.312 21.402 1.00 36.76 218 LEU B CA 1
ATOM 3769 C C . LEU B 1 218 ? 19.178 14.102 20.949 1.00 35.87 218 LEU B C 1
ATOM 3770 O O . LEU B 1 218 ? 19.413 14.265 19.740 1.00 36.28 218 LEU B O 1
ATOM 3775 N N . TYR B 1 219 ? 19.926 14.655 21.898 1.00 34.35 219 TYR B N 1
ATOM 3776 C CA . TYR B 1 219 ? 21.009 15.579 21.543 1.00 32.25 219 TYR B CA 1
ATOM 3777 C C . TYR B 1 219 ? 22.298 14.795 21.565 1.00 31.83 219 TYR B C 1
ATOM 3778 O O . TYR B 1 219 ? 23.188 15.025 20.752 1.00 32.36 219 TYR B O 1
ATOM 3787 N N . VAL B 1 220 ? 22.377 13.867 22.509 1.00 30.98 220 VAL B N 1
ATOM 3788 C CA . VAL B 1 220 ? 23.490 12.947 22.629 1.00 31.73 220 VAL B CA 1
ATOM 3789 C C . VAL B 1 220 ? 23.670 12.068 21.330 1.00 32.45 220 VAL B C 1
ATOM 3790 O O . VAL B 1 220 ? 24.794 11.954 20.759 1.00 30.96 220 VAL B O 1
ATOM 3794 N N . GLY B 1 221 ? 22.555 11.515 20.824 1.00 32.93 221 GLY B N 1
ATOM 3795 C CA . GLY B 1 221 ? 22.600 10.627 19.650 1.00 33.88 221 GLY B CA 1
ATOM 3796 C C . GLY B 1 221 ? 23.406 9.404 20.042 1.00 34.49 221 GLY B C 1
ATOM 3797 O O . GLY B 1 221 ? 23.198 8.806 21.099 1.00 35.56 221 GLY B O 1
ATOM 3798 N N . GLY B 1 222 ? 24.347 9.063 19.187 1.00 34.70 222 GLY B N 1
ATOM 3799 C CA . GLY B 1 222 ? 25.273 8.012 19.479 1.00 35.59 222 GLY B CA 1
ATOM 3800 C C . GLY B 1 222 ? 26.307 8.300 20.553 1.00 35.83 222 GLY B C 1
ATOM 3801 O O . GLY B 1 222 ? 26.865 7.347 21.102 1.00 37.75 222 GLY B O 1
ATOM 3802 N N . GLU B 1 223 ? 26.560 9.558 20.912 1.00 34.52 223 GLU B N 1
ATOM 3803 C CA . GLU B 1 223 ? 27.756 9.868 21.733 1.00 33.45 223 GLU B CA 1
ATOM 3804 C C . GLU B 1 223 ? 27.804 9.369 23.204 1.00 32.52 223 GLU B C 1
ATOM 3805 O O . GLU B 1 223 ? 26.864 8.796 23.699 1.00 32.05 223 GLU B O 1
ATOM 3811 N N . ASP B 1 224 ? 28.954 9.525 23.858 1.00 32.42 224 ASP B N 1
ATOM 3812 C CA . ASP B 1 224 ? 29.116 9.199 25.259 1.00 31.81 224 ASP B CA 1
ATOM 3813 C C . ASP B 1 224 ? 28.660 10.393 26.110 1.00 31.41 224 ASP B C 1
ATOM 3814 O O . ASP B 1 224 ? 29.057 11.537 25.891 1.00 29.95 224 ASP B O 1
ATOM 3819 N N . ARG B 1 225 ? 27.802 10.110 27.079 1.00 31.31 225 ARG B N 1
ATOM 3820 C CA . ARG B 1 225 ? 27.219 11.165 27.874 1.00 32.28 225 ARG B CA 1
ATOM 3821 C C . ARG B 1 225 ? 28.266 11.866 28.701 1.00 32.39 225 ARG B C 1
ATOM 3822 O O . ARG B 1 225 ? 28.084 13.007 29.108 1.00 33.16 225 ARG B O 1
ATOM 3830 N N . LYS B 1 226 ? 29.358 11.172 28.973 1.00 31.97 226 LYS B N 1
ATOM 3831 C CA . LYS B 1 226 ? 30.445 11.788 29.673 1.00 31.06 226 LYS B CA 1
ATOM 3832 C C . LYS B 1 226 ? 31.396 12.457 28.709 1.00 31.17 226 LYS B C 1
ATOM 3833 O O . LYS B 1 226 ? 32.457 12.900 29.140 1.00 32.21 226 LYS B O 1
ATOM 3839 N N . ASN B 1 227 ? 31.042 12.548 27.424 1.00 30.00 227 ASN B N 1
ATOM 3840 C CA . ASN B 1 227 ? 31.895 13.290 26.491 1.00 30.12 227 ASN B CA 1
ATOM 3841 C C . ASN B 1 227 ? 32.067 14.673 27.117 1.00 30.13 227 ASN B C 1
ATOM 3842 O O . ASN B 1 227 ? 31.067 15.331 27.423 1.00 30.86 227 ASN B O 1
ATOM 3847 N N . PRO B 1 228 ? 33.312 15.125 27.322 1.00 30.04 228 PRO B N 1
ATOM 3848 C CA . PRO B 1 228 ? 33.504 16.441 28.017 1.00 29.86 228 PRO B CA 1
ATOM 3849 C C . PRO B 1 228 ? 32.823 17.645 27.373 1.00 29.55 228 P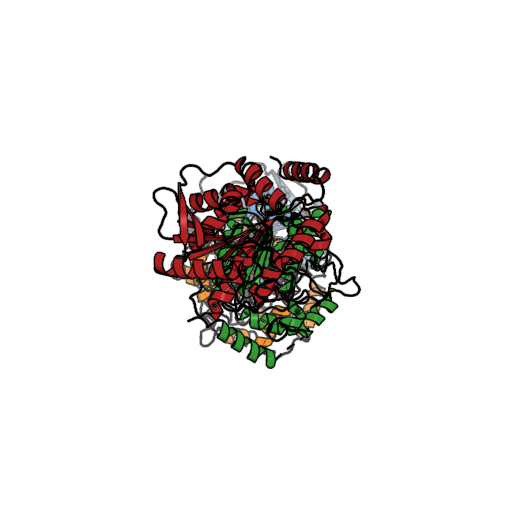RO B C 1
ATOM 3850 O O . PRO B 1 228 ? 32.620 18.661 28.049 1.00 29.59 228 PRO B O 1
ATOM 3854 N N . LEU B 1 229 ? 32.487 17.560 26.081 1.00 28.83 229 LEU B N 1
ATOM 3855 C CA . LEU B 1 229 ? 31.833 18.673 25.368 1.00 27.69 229 LEU B CA 1
ATOM 3856 C C . LEU B 1 229 ? 30.311 18.574 25.471 1.00 27.43 229 LEU B C 1
ATOM 3857 O O . LEU B 1 229 ? 29.599 19.507 25.115 1.00 27.93 229 LEU B O 1
ATOM 3862 N N . ILE B 1 230 ? 29.836 17.415 25.925 1.00 26.99 230 ILE B N 1
ATOM 3863 C CA . ILE B 1 230 ? 28.429 17.160 26.235 1.00 26.21 230 ILE B CA 1
ATOM 3864 C C . ILE B 1 230 ? 28.137 17.449 27.714 1.00 25.78 230 ILE B C 1
ATOM 3865 O O . ILE B 1 230 ? 27.115 18.082 28.031 1.00 25.36 230 ILE B O 1
ATOM 3870 N N . SER B 1 231 ? 29.034 16.977 28.589 1.00 23.61 231 SER B N 1
ATOM 3871 C CA . SER B 1 231 ? 28.917 17.117 30.023 1.00 22.55 231 SER B CA 1
ATOM 3872 C C . SER B 1 231 ? 30.215 17.702 30.627 1.00 21.47 231 SER B C 1
ATOM 3873 O O . SER B 1 231 ? 31.089 16.952 31.108 1.00 21.35 231 SER B O 1
ATOM 3876 N N . PRO B 1 232 ? 30.351 19.031 30.627 1.00 19.74 232 PRO B N 1
ATOM 3877 C CA . PRO B 1 232 ? 31.613 19.734 30.987 1.00 18.98 232 PRO B CA 1
ATOM 3878 C C . PRO B 1 232 ? 32.122 19.523 32.404 1.00 19.49 232 PRO B C 1
ATOM 3879 O O . PRO B 1 232 ? 33.238 19.865 32.747 1.00 20.42 232 PRO B O 1
ATOM 3883 N N . VAL B 1 233 ? 31.309 18.904 33.214 1.00 19.78 233 VAL B N 1
ATOM 3884 C CA . VAL B 1 233 ? 31.693 18.460 34.501 1.00 19.93 233 VAL B CA 1
ATOM 3885 C C . VAL B 1 233 ? 32.843 17.406 34.441 1.00 21.99 233 VAL B C 1
ATOM 3886 O O . VAL B 1 233 ? 33.651 17.299 35.379 1.00 21.79 233 VAL B O 1
ATOM 3890 N N . TYR B 1 234 ? 32.930 16.665 33.330 1.00 23.30 234 TYR B N 1
ATOM 3891 C CA . TYR B 1 234 ? 33.942 15.590 33.128 1.00 24.27 234 TYR B CA 1
ATOM 3892 C C . TYR B 1 234 ? 35.123 16.122 32.361 1.00 24.01 234 TYR B C 1
ATOM 3893 O O . TYR B 1 234 ? 36.062 15.391 32.056 1.00 24.84 234 TYR B O 1
ATOM 3902 N N . ALA B 1 235 ? 35.078 17.400 32.014 1.00 23.22 235 ALA B N 1
ATOM 3903 C CA . ALA B 1 235 ? 36.128 17.968 31.194 1.00 22.98 235 ALA B CA 1
ATOM 3904 C C . ALA B 1 235 ? 37.384 18.336 31.998 1.00 23.15 235 ALA B C 1
ATOM 3905 O O . ALA B 1 235 ? 37.464 18.091 33.201 1.00 22.79 235 ALA B O 1
ATOM 3907 N N . ASP B 1 236 ? 38.346 18.930 31.289 1.00 22.58 236 ASP B N 1
ATOM 3908 C CA . ASP B 1 236 ? 39.525 19.521 31.835 1.00 21.92 236 ASP B CA 1
ATOM 3909 C C . ASP B 1 236 ? 39.246 20.998 31.665 1.00 21.90 236 ASP B C 1
ATOM 3910 O O . ASP B 1 236 ? 39.373 21.536 30.547 1.00 22.39 236 ASP B O 1
ATOM 3915 N N . LEU B 1 237 ? 38.838 21.642 32.761 1.00 19.57 237 LEU B N 1
ATOM 3916 C CA . LEU B 1 237 ? 38.368 23.007 32.736 1.00 18.30 237 LEU B CA 1
ATOM 3917 C C . LEU B 1 237 ? 39.507 23.960 32.931 1.00 18.45 237 LEU B C 1
ATOM 3918 O O . LEU B 1 237 ? 39.317 25.174 32.882 1.00 18.55 237 LEU B O 1
ATOM 3923 N N . SER B 1 238 ? 40.704 23.454 33.172 1.00 17.91 238 SER B N 1
ATOM 3924 C CA . SER B 1 238 ? 41.793 24.411 33.384 1.00 19.04 238 SER B CA 1
ATOM 3925 C C . SER B 1 238 ? 41.875 25.412 32.200 1.00 17.43 238 SER B C 1
ATOM 3926 O O . SER B 1 238 ? 41.586 25.064 31.043 1.00 17.43 238 SER B O 1
ATOM 3929 N N . GLY B 1 239 ? 42.249 26.643 32.510 1.00 16.54 239 GLY B N 1
ATOM 3930 C CA . GLY B 1 239 ? 42.475 27.698 31.504 1.00 16.47 239 GLY B CA 1
ATOM 3931 C C . GLY B 1 239 ? 41.239 28.518 31.149 1.00 16.84 239 GLY B C 1
ATOM 3932 O O . GLY B 1 239 ? 41.300 29.528 30.436 1.00 18.59 239 GLY B O 1
ATOM 3933 N N . LEU B 1 240 ? 40.100 28.072 31.627 1.00 16.93 240 LEU B N 1
ATOM 3934 C CA . LEU B 1 240 ? 38.828 28.741 31.359 1.00 16.54 240 LEU B CA 1
ATOM 3935 C C . LEU B 1 240 ? 38.783 30.037 32.112 1.00 15.79 240 LEU B C 1
ATOM 3936 O O . LEU B 1 240 ? 39.448 30.162 33.144 1.00 17.01 240 LEU B O 1
ATOM 3941 N N . PRO B 1 241 ? 37.999 31.015 31.614 1.00 15.02 241 PRO B N 1
ATOM 3942 C CA . PRO B 1 241 ? 37.893 32.269 32.329 1.00 13.97 241 PRO B CA 1
ATOM 3943 C C . PRO B 1 241 ? 36.946 32.276 33.577 1.00 13.47 241 PRO B C 1
ATOM 3944 O O . PRO B 1 241 ? 36.175 31.324 33.804 1.00 12.23 241 PRO B O 1
ATOM 3948 N N . GLU B 1 242 ? 36.960 33.382 34.348 1.00 14.23 242 GLU B N 1
ATOM 3949 C CA . GLU B 1 242 ? 36.094 33.529 35.553 1.00 14.60 242 GLU B CA 1
ATOM 3950 C C . GLU B 1 242 ? 34.651 33.083 35.291 1.00 14.55 242 GLU B C 1
ATOM 3951 O O . GLU B 1 242 ? 34.043 33.479 34.275 1.00 15.26 242 GLU B O 1
ATOM 3957 N N . MET B 1 243 ? 34.090 32.307 36.216 1.00 13.85 243 MET B N 1
ATOM 3958 C CA . MET B 1 243 ? 32.701 31.850 36.152 1.00 13.56 243 MET B CA 1
ATOM 3959 C C . MET B 1 243 ? 31.817 32.490 37.257 1.00 15.56 243 MET B C 1
ATOM 3960 O O . MET B 1 243 ? 32.291 32.742 38.403 1.00 16.07 243 MET B O 1
ATOM 3965 N N . LEU B 1 244 ? 30.549 32.757 36.895 1.00 14.99 244 LEU B N 1
ATOM 3966 C CA . LEU B 1 244 ? 29.491 33.116 37.846 1.00 13.16 244 LEU B CA 1
ATOM 3967 C C . LEU B 1 244 ? 28.343 32.145 37.614 1.00 13.39 244 LEU B C 1
ATOM 3968 O O . LEU B 1 244 ? 27.893 31.982 36.464 1.00 13.47 244 LEU B O 1
ATOM 3973 N N . ILE B 1 245 ? 27.866 31.490 38.676 1.00 12.17 245 ILE B N 1
ATOM 3974 C CA . ILE B 1 245 ? 26.753 30.546 38.543 1.00 10.59 245 ILE B CA 1
ATOM 3975 C C . ILE B 1 245 ? 25.624 30.920 39.531 1.00 10.52 245 ILE B C 1
ATOM 3976 O O . ILE B 1 245 ? 25.900 31.186 40.702 1.00 10.48 245 ILE B O 1
ATOM 3981 N N . HIS B 1 246 ? 24.397 31.046 39.036 1.00 8.51 246 HIS B N 1
ATOM 3982 C CA . HIS B 1 246 ? 23.230 31.293 39.868 1.00 9.40 246 HIS B CA 1
ATOM 3983 C C . HIS B 1 246 ? 22.380 30.048 39.604 1.00 11.74 246 HIS B C 1
ATOM 3984 O O . HIS B 1 246 ? 22.344 29.581 38.448 1.00 12.26 246 HIS B O 1
ATOM 3991 N N . VAL B 1 247 ? 21.843 29.425 40.667 1.00 11.37 247 VAL B N 1
ATOM 3992 C CA . VAL B 1 247 ? 20.988 28.272 40.533 1.00 10.46 247 VAL B CA 1
ATOM 3993 C C . VAL B 1 247 ? 19.922 28.447 41.638 1.00 11.64 247 VAL B C 1
ATOM 3994 O O . VAL B 1 247 ? 20.221 29.016 42.684 1.00 12.45 247 VAL B O 1
ATOM 3998 N N . GLY B 1 248 ? 18.695 27.979 41.416 1.00 11.15 248 GLY B N 1
ATOM 3999 C CA . GLY B 1 248 ? 17.668 28.090 42.451 1.00 11.60 248 GLY B CA 1
ATOM 4000 C C . GLY B 1 248 ? 17.826 26.881 43.358 1.00 12.07 248 GLY B C 1
ATOM 4001 O O . GLY B 1 248 ? 18.494 25.903 42.950 1.00 12.36 248 GLY B O 1
ATOM 4002 N N . SER B 1 249 ? 17.219 26.923 44.552 1.00 11.99 249 SER B N 1
ATOM 4003 C CA . SER B 1 249 ? 17.131 25.726 45.428 1.00 13.85 249 SER B CA 1
ATOM 4004 C C . SER B 1 249 ? 16.291 24.584 44.844 1.00 15.09 249 SER B C 1
ATOM 4005 O O . SER B 1 249 ? 16.520 23.451 45.204 1.00 16.64 249 SER B O 1
ATOM 4008 N N . GLU B 1 250 ? 15.306 24.869 43.986 1.00 15.46 250 GLU B N 1
ATOM 4009 C CA . GLU B 1 250 ? 14.235 23.932 43.725 1.00 15.77 250 GLU B CA 1
ATOM 4010 C C . GLU B 1 250 ? 14.509 23.199 42.438 1.00 16.64 250 GLU B C 1
ATOM 4011 O O . GLU B 1 250 ? 13.677 23.151 41.502 1.00 17.51 250 GLU B O 1
ATOM 4017 N N . GLU B 1 251 ? 15.695 22.622 42.371 1.00 16.95 251 GLU B N 1
ATOM 4018 C CA . GLU B 1 251 ? 16.263 22.209 41.104 1.00 15.82 251 GLU B CA 1
ATOM 4019 C C . GLU B 1 251 ? 16.814 20.798 41.183 1.00 16.23 251 GLU B C 1
ATOM 4020 O O . GLU B 1 251 ? 17.762 20.525 41.939 1.00 16.43 251 GLU B O 1
ATOM 4026 N N . ALA B 1 252 ? 16.244 19.916 40.357 1.00 15.08 252 ALA B N 1
ATOM 4027 C CA . ALA B 1 252 ? 16.844 18.641 40.037 1.00 15.90 252 ALA B CA 1
ATOM 4028 C C . ALA B 1 252 ? 18.317 18.757 39.598 1.00 15.89 252 ALA B C 1
ATOM 4029 O O . ALA B 1 252 ? 19.107 17.795 39.782 1.00 15.79 252 ALA B O 1
ATOM 4031 N N . LEU B 1 253 ? 18.656 19.908 38.995 1.00 15.27 253 LEU B N 1
ATOM 4032 C CA . LEU B 1 253 ? 19.997 20.204 38.463 1.00 14.60 253 LEU B CA 1
ATOM 4033 C C . LEU B 1 253 ? 20.945 20.978 39.415 1.00 14.75 253 LEU B C 1
ATOM 4034 O O . LEU B 1 253 ? 21.967 21.592 38.967 1.00 14.70 253 LEU B O 1
ATOM 4039 N N . LEU B 1 254 ? 20.624 20.971 40.705 1.00 14.06 254 LEU B N 1
ATOM 4040 C CA . LEU B 1 254 ? 21.366 21.837 41.655 1.00 14.07 254 LEU B CA 1
ATOM 4041 C C . LEU B 1 254 ? 22.769 21.283 41.689 1.00 13.62 254 LEU B C 1
ATOM 4042 O O . LEU B 1 254 ? 23.702 22.032 41.611 1.00 12.16 254 LEU B O 1
ATOM 4047 N N . SER B 1 255 ? 22.891 19.947 41.766 1.00 13.66 255 SER B N 1
ATOM 4048 C CA . SER B 1 255 ? 24.233 19.337 41.820 1.00 13.60 255 SER B CA 1
ATOM 4049 C C . SER B 1 255 ? 25.017 19.517 40.548 1.00 13.09 255 SER B C 1
ATOM 4050 O O . SER B 1 255 ? 26.229 19.335 40.585 1.00 13.10 255 SER B O 1
ATOM 4053 N N . ASP B 1 256 ? 24.389 19.947 39.456 1.00 13.08 256 ASP B N 1
ATOM 4054 C CA . ASP B 1 256 ? 25.208 20.215 38.274 1.00 13.33 256 ASP B CA 1
ATOM 4055 C C . ASP B 1 256 ? 26.088 21.456 38.552 1.00 13.45 256 ASP B C 1
ATOM 4056 O O . ASP B 1 256 ? 27.262 21.532 38.098 1.00 12.45 256 ASP B O 1
ATOM 4061 N N . SER B 1 257 ? 25.510 22.408 39.288 1.00 13.52 257 SER B N 1
ATOM 4062 C CA . SER B 1 257 ? 26.162 23.680 39.571 1.00 15.45 257 SER B CA 1
ATOM 4063 C C . SER B 1 257 ? 27.153 23.519 40.706 1.00 14.63 257 SER B C 1
ATOM 4064 O O . SER B 1 257 ? 28.185 24.164 40.681 1.00 15.72 257 SER B O 1
ATOM 4067 N N . THR B 1 258 ? 26.833 22.725 41.726 1.00 13.20 258 THR B N 1
ATOM 4068 C CA . THR B 1 258 ? 27.790 22.591 42.766 1.00 12.01 258 THR B CA 1
ATOM 4069 C C . THR B 1 258 ? 28.973 21.733 42.336 1.00 13.11 258 THR B C 1
ATOM 4070 O O . THR B 1 258 ? 30.145 22.084 42.654 1.00 13.52 258 THR B O 1
ATOM 4074 N N . THR B 1 259 ? 28.701 20.663 41.558 1.00 12.45 259 THR B N 1
ATOM 4075 C CA . THR B 1 259 ? 29.738 19.931 40.808 1.00 11.11 259 THR B CA 1
ATOM 4076 C C . THR B 1 259 ? 30.578 20.760 39.796 1.00 11.96 259 THR B C 1
ATOM 4077 O O . THR B 1 259 ? 31.804 20.667 39.807 1.00 11.41 259 THR B O 1
ATOM 4081 N N . LEU B 1 260 ? 29.950 21.522 38.887 1.00 12.58 260 LEU B N 1
ATOM 4082 C CA . LEU B 1 260 ? 30.719 22.387 37.990 1.00 12.72 260 LEU B CA 1
ATOM 4083 C C . LEU B 1 260 ? 31.664 23.219 38.880 1.00 13.29 260 LEU B C 1
ATOM 4084 O O . LEU B 1 260 ? 32.865 23.199 38.663 1.00 14.28 260 LEU B O 1
ATOM 4089 N N . ALA B 1 261 ? 31.129 23.943 39.869 1.00 13.14 261 ALA B N 1
ATOM 4090 C CA . ALA B 1 261 ? 31.965 24.785 40.750 1.00 14.53 261 ALA B CA 1
ATOM 4091 C C . ALA B 1 261 ? 33.088 23.988 41.398 1.00 14.83 261 ALA B C 1
ATOM 4092 O O . ALA B 1 261 ? 34.206 24.429 41.392 1.00 15.42 261 ALA B O 1
ATOM 4094 N N . GLU B 1 262 ? 32.784 22.797 41.913 1.00 15.16 262 GLU B N 1
ATOM 4095 C CA . GLU B 1 262 ? 33.797 21.911 42.460 1.00 15.40 262 GLU B CA 1
ATOM 4096 C C . GLU B 1 262 ? 34.934 21.504 41.487 1.00 16.80 262 GLU B C 1
ATOM 4097 O O . GLU B 1 262 ? 36.154 21.526 41.882 1.00 16.07 262 GLU B O 1
ATOM 4103 N N . ARG B 1 263 ? 34.558 21.133 40.248 1.00 16.27 263 ARG B N 1
ATOM 4104 C CA . ARG B 1 263 ? 35.542 20.637 39.322 1.00 15.77 263 ARG B CA 1
ATOM 4105 C C . ARG B 1 263 ? 36.283 21.772 38.673 1.00 15.29 263 ARG B C 1
ATOM 4106 O O . ARG B 1 263 ? 37.502 21.690 38.422 1.00 15.30 263 ARG B O 1
ATOM 4114 N N . ALA B 1 264 ? 35.580 22.841 38.384 1.00 15.23 264 ALA B N 1
ATOM 4115 C CA . ALA B 1 264 ? 36.277 23.984 37.757 1.00 14.04 264 ALA B CA 1
ATOM 4116 C C . ALA B 1 264 ? 37.206 24.591 38.789 1.00 14.23 264 ALA B C 1
ATOM 4117 O O . ALA B 1 264 ? 38.343 24.904 38.474 1.00 14.56 264 ALA B O 1
ATOM 4119 N N . GLY B 1 265 ? 36.686 24.761 40.013 1.00 14.76 265 GLY B N 1
ATOM 4120 C CA . GLY B 1 265 ? 37.439 25.266 41.164 1.00 13.95 265 GLY B CA 1
ATOM 4121 C C . GLY B 1 265 ? 38.721 24.471 41.239 1.00 13.74 265 GLY B C 1
ATOM 4122 O O . GLY B 1 265 ? 39.809 25.022 41.162 1.00 12.53 265 GLY B O 1
ATOM 4123 N N . ALA B 1 266 ? 38.595 23.146 41.273 1.00 15.00 266 ALA B N 1
ATOM 4124 C CA . ALA B 1 266 ? 39.805 22.326 41.401 1.00 15.66 266 ALA B CA 1
ATOM 4125 C C . ALA B 1 266 ? 40.745 22.498 40.199 1.00 16.12 266 ALA B C 1
ATOM 4126 O O . ALA B 1 266 ? 41.935 22.308 40.346 1.00 17.71 266 ALA B O 1
ATOM 4128 N N . ALA B 1 267 ? 40.247 22.975 39.063 1.00 14.99 267 ALA B N 1
ATOM 4129 C CA . ALA B 1 267 ? 41.110 23.204 37.863 1.00 14.53 267 ALA B CA 1
ATOM 4130 C C . ALA B 1 267 ? 41.691 24.608 37.764 1.00 13.57 267 ALA B C 1
ATOM 4131 O O . ALA B 1 267 ? 42.303 24.977 36.758 1.00 14.02 267 ALA B O 1
ATOM 4133 N N . GLY B 1 268 ? 41.516 25.390 38.823 1.00 13.89 268 GLY B N 1
ATOM 4134 C CA . GLY B 1 268 ? 42.152 26.683 38.884 1.00 13.73 268 GLY B CA 1
ATOM 4135 C C . GLY B 1 268 ? 41.278 27.773 38.260 1.00 14.72 268 GLY B C 1
ATOM 4136 O O . GLY B 1 268 ? 41.746 28.914 38.063 1.00 14.64 268 GLY B O 1
ATOM 4137 N N . VAL B 1 269 ? 40.002 27.460 38.009 1.00 13.38 269 VAL B N 1
ATOM 4138 C CA . VAL B 1 269 ? 39.069 28.488 37.490 1.00 13.62 269 VAL B CA 1
ATOM 4139 C C . VAL B 1 269 ? 38.471 29.290 38.673 1.00 13.04 269 VAL B C 1
ATOM 4140 O O . VAL B 1 269 ? 38.022 28.699 39.675 1.00 12.83 269 VAL B O 1
ATOM 4144 N N . SER B 1 270 ? 38.510 30.617 38.593 1.00 11.45 270 SER B N 1
ATOM 4145 C CA . SER B 1 270 ? 37.752 31.415 39.565 1.00 9.88 270 SER B CA 1
ATOM 4146 C C . SER B 1 270 ? 36.247 31.134 39.454 1.00 12.61 270 SER B C 1
ATOM 4147 O O . SER B 1 270 ? 35.628 31.217 38.342 1.00 11.28 270 SER B O 1
ATOM 4150 N N . VAL B 1 271 ? 35.614 30.878 40.602 1.00 13.38 271 VAL B N 1
ATOM 4151 C CA . VAL B 1 271 ? 34.189 30.552 40.577 1.00 14.01 271 VAL B CA 1
ATOM 4152 C C . VAL B 1 271 ? 33.383 31.221 41.670 1.00 13.62 271 VAL B C 1
ATOM 4153 O O . VAL B 1 271 ? 33.688 31.044 42.857 1.00 13.31 271 VAL B O 1
ATOM 4157 N N . GLU B 1 272 ? 32.318 31.919 41.266 1.00 13.01 272 GLU B N 1
ATOM 4158 C CA . GLU B 1 272 ? 31.304 32.427 42.181 1.00 12.52 272 GLU B CA 1
ATOM 4159 C C . GLU B 1 272 ? 29.966 31.754 41.891 1.00 12.66 272 GLU B C 1
ATOM 4160 O O . GLU B 1 272 ? 29.525 31.799 40.725 1.00 11.83 272 GLU B O 1
ATOM 4166 N N . LEU B 1 273 ? 29.385 31.082 42.914 1.00 11.57 273 LEU B N 1
ATOM 4167 C CA . LEU B 1 273 ? 28.124 30.349 42.849 1.00 11.37 273 LEU B CA 1
ATOM 4168 C C . LEU B 1 273 ? 27.193 31.032 43.856 1.00 11.22 273 LEU B C 1
ATOM 4169 O O . LEU B 1 273 ? 27.601 31.394 44.972 1.00 8.18 273 LEU B O 1
ATOM 4174 N N . LYS B 1 274 ? 25.924 31.154 43.493 1.00 9.35 274 LYS B N 1
ATOM 4175 C CA . LYS B 1 274 ? 24.977 31.654 44.440 1.00 8.65 274 LYS B CA 1
ATOM 4176 C C . LYS B 1 274 ? 23.694 30.859 44.245 1.00 8.93 274 LYS B C 1
ATOM 4177 O O . LYS B 1 274 ? 23.188 30.775 43.136 1.00 10.25 274 LYS B O 1
ATOM 4183 N N . ILE B 1 275 ? 23.262 30.206 45.323 1.00 8.77 275 ILE B N 1
ATOM 4184 C CA . ILE B 1 275 ? 22.040 29.438 45.420 1.00 10.20 275 ILE B CA 1
ATOM 4185 C C . ILE B 1 275 ? 20.878 30.225 46.086 1.00 10.83 275 ILE B C 1
ATOM 4186 O O . ILE B 1 275 ? 20.985 30.662 47.228 1.00 7.30 275 ILE B O 1
ATOM 4191 N N . TRP B 1 276 ? 19.760 30.376 45.349 1.00 11.36 276 TRP B N 1
ATOM 4192 C CA . TRP B 1 276 ? 18.628 31.222 45.778 1.00 11.93 276 TRP B CA 1
ATOM 4193 C C . TRP B 1 276 ? 17.442 30.492 46.409 1.00 12.00 276 TRP B C 1
ATOM 4194 O O . TRP B 1 276 ? 16.808 29.669 45.741 1.00 12.71 276 TRP B O 1
ATOM 4205 N N . PRO B 1 277 ? 17.120 30.783 47.690 1.00 12.39 277 PRO B N 1
ATOM 4206 C CA . PRO B 1 277 ? 16.021 30.040 48.325 1.00 12.84 277 PRO B CA 1
ATOM 4207 C C . PRO B 1 277 ? 14.702 30.098 47.572 1.00 12.95 277 PRO B C 1
ATOM 4208 O O . PRO B 1 277 ? 14.289 31.157 47.076 1.00 12.92 277 PRO B O 1
ATOM 4212 N N . ASP B 1 278 ? 14.085 28.927 47.478 1.00 13.23 278 ASP B N 1
ATOM 4213 C CA . ASP B 1 278 ? 12.703 28.744 46.950 1.00 14.63 278 ASP B CA 1
ATOM 4214 C C . ASP B 1 278 ? 12.584 29.068 45.469 1.00 13.75 278 ASP B C 1
ATOM 4215 O O . ASP B 1 278 ? 11.456 29.238 44.955 1.00 15.19 278 ASP B O 1
ATOM 4220 N N . MET B 1 279 ? 13.715 29.148 44.761 1.00 12.66 279 MET B N 1
ATOM 4221 C CA . MET B 1 279 ? 13.627 29.511 43.333 1.00 11.23 279 MET B CA 1
ATOM 4222 C C . MET B 1 279 ? 13.685 28.241 42.509 1.00 11.02 279 MET B C 1
ATOM 4223 O O . MET B 1 279 ? 14.441 27.364 42.819 1.00 11.32 279 MET B O 1
ATOM 4228 N N . PRO B 1 280 ? 12.901 28.163 41.426 1.00 11.46 280 PRO B N 1
ATOM 4229 C CA . PRO B 1 280 ? 12.937 27.064 40.473 1.00 11.07 280 PRO B CA 1
ATOM 4230 C C . PRO B 1 280 ? 13.995 27.258 39.385 1.00 11.73 280 PRO B C 1
ATOM 4231 O O . PRO B 1 280 ? 14.620 28.340 39.272 1.00 10.71 280 PRO B O 1
ATOM 4235 N N . HIS B 1 281 ? 14.130 26.217 38.568 1.00 11.57 281 HIS B N 1
ATOM 4236 C CA . HIS B 1 281 ? 14.957 26.212 37.369 1.00 12.93 281 HIS B CA 1
ATOM 4237 C C . HIS B 1 281 ? 14.833 27.468 36.526 1.00 12.35 281 HIS B C 1
ATOM 4238 O O . HIS B 1 281 ? 13.714 27.912 36.142 1.00 10.73 281 HIS B O 1
ATOM 4245 N N . VAL B 1 282 ? 15.999 28.069 36.270 1.00 11.92 282 VAL B N 1
ATOM 4246 C CA . VAL B 1 282 ? 16.103 29.310 35.524 1.00 9.79 282 VAL B CA 1
ATOM 4247 C C . VAL B 1 282 ? 15.000 30.263 35.961 1.00 10.94 282 VAL B C 1
ATOM 4248 O O . VAL B 1 282 ? 14.280 30.842 35.160 1.00 10.12 282 VAL B O 1
ATOM 4252 N N . PHE B 1 283 ? 14.930 30.452 37.258 1.00 10.81 283 PHE B N 1
ATOM 4253 C CA . PHE B 1 283 ? 13.999 31.399 37.862 1.00 12.55 283 PHE B CA 1
ATOM 4254 C C . PHE B 1 283 ? 14.152 32.820 37.337 1.00 11.93 283 PHE B C 1
ATOM 4255 O O . PHE B 1 283 ? 13.244 33.639 37.516 1.00 13.63 283 PHE B O 1
ATOM 4263 N N . GLN B 1 284 ? 15.234 33.124 36.648 1.00 11.41 284 GLN B N 1
ATOM 4264 C CA . GLN B 1 284 ? 15.378 34.518 36.147 1.00 12.79 284 GLN B CA 1
ATOM 4265 C C . GLN B 1 284 ? 14.372 34.936 35.017 1.00 13.21 284 GLN B C 1
ATOM 4266 O O . GLN B 1 284 ? 14.276 36.128 34.722 1.00 12.40 284 GLN B O 1
ATOM 4272 N N . MET B 1 285 ? 13.721 33.938 34.392 1.00 12.29 285 MET B N 1
ATOM 4273 C CA . MET B 1 285 ? 12.664 34.115 33.441 1.00 14.47 285 MET B CA 1
ATOM 4274 C C . MET B 1 285 ? 11.389 34.688 34.049 1.00 13.57 285 MET B C 1
ATOM 4275 O O . MET B 1 285 ? 10.461 35.028 33.304 1.00 13.61 285 MET B O 1
ATOM 4280 N N . TYR B 1 286 ? 11.287 34.707 35.371 1.00 14.05 286 TYR B N 1
ATOM 4281 C CA . TYR B 1 286 ? 10.012 34.988 36.059 1.00 13.56 286 TYR B CA 1
ATOM 4282 C C . TYR B 1 286 ? 10.046 36.140 36.965 1.00 14.35 286 TYR B C 1
ATOM 4283 O O . TYR B 1 286 ? 9.372 36.112 37.984 1.00 14.05 286 TYR B O 1
ATOM 4292 N N . GLY B 1 287 ? 10.807 37.168 36.617 1.00 15.16 287 GLY B N 1
ATOM 4293 C CA . GLY B 1 287 ? 10.692 38.489 37.275 1.00 16.37 287 GLY B CA 1
ATOM 4294 C C . GLY B 1 287 ? 9.301 39.091 37.447 1.00 18.74 287 GLY B C 1
ATOM 4295 O O . GLY B 1 287 ? 9.049 39.888 38.396 1.00 19.39 287 GLY B O 1
ATOM 4296 N N . LYS B 1 288 ? 8.365 38.723 36.578 1.00 18.54 288 LYS B N 1
ATOM 4297 C CA . LYS B 1 288 ? 7.011 39.302 36.663 1.00 19.67 288 LYS B CA 1
ATOM 4298 C C . LYS B 1 288 ? 6.289 38.939 37.965 1.00 18.89 288 LYS B C 1
ATOM 4299 O O . LYS B 1 288 ? 5.379 39.687 38.459 1.00 17.97 288 LYS B O 1
ATOM 4305 N N . PHE B 1 289 ? 6.730 37.799 38.493 1.00 16.98 289 PHE B N 1
ATOM 4306 C CA . PHE B 1 289 ? 6.123 37.119 39.633 1.00 17.24 289 PHE B CA 1
ATOM 4307 C C . PHE B 1 289 ? 6.945 37.100 40.937 1.00 16.47 289 PHE B C 1
ATOM 4308 O O . PHE B 1 289 ? 6.346 37.169 42.022 1.00 16.56 289 PHE B O 1
ATOM 4316 N N . VAL B 1 290 ? 8.272 36.935 40.842 1.00 14.18 290 VAL B N 1
ATOM 4317 C CA . VAL B 1 290 ? 9.077 36.847 42.033 1.00 13.46 290 VAL B CA 1
ATOM 4318 C C . VAL B 1 290 ? 10.209 37.883 42.063 1.00 15.26 290 VAL B C 1
ATOM 4319 O O . VAL B 1 290 ? 11.014 37.990 41.096 1.00 15.05 290 VAL B O 1
ATOM 4323 N N . ASN B 1 291 ? 10.302 38.651 43.157 1.00 16.27 291 ASN B N 1
ATOM 4324 C CA . ASN B 1 291 ? 11.421 39.512 43.177 1.00 18.11 291 ASN B CA 1
ATOM 4325 C C . ASN B 1 291 ? 12.843 38.986 43.166 1.00 16.15 291 ASN B C 1
ATOM 4326 O O . ASN B 1 291 ? 13.691 39.711 42.705 1.00 14.83 291 ASN B O 1
ATOM 4331 N N . ALA B 1 292 ? 13.088 37.715 43.534 1.00 14.21 292 ALA B N 1
ATOM 4332 C CA . ALA B 1 292 ? 14.450 37.238 43.558 1.00 13.90 292 ALA B CA 1
ATOM 4333 C C . ALA B 1 292 ? 15.015 37.330 42.139 1.00 14.14 292 ALA B C 1
ATOM 4334 O O . ALA B 1 292 ? 16.165 37.697 41.938 1.00 12.98 292 ALA B O 1
ATOM 4336 N N . ALA B 1 293 ? 14.155 37.066 41.162 1.00 14.62 293 ALA B N 1
ATOM 4337 C CA . ALA B 1 293 ? 14.523 36.991 39.756 1.00 16.01 293 ALA B CA 1
ATOM 4338 C C . ALA B 1 293 ? 15.244 38.258 39.308 1.00 15.80 293 ALA B C 1
ATOM 4339 O O . ALA B 1 293 ? 16.267 38.155 38.608 1.00 13.99 293 ALA B O 1
ATOM 4341 N N . ASP B 1 294 ? 14.755 39.418 39.757 1.00 16.08 294 ASP B N 1
ATOM 4342 C CA . ASP B 1 294 ? 15.305 40.739 39.307 1.00 17.34 294 ASP B CA 1
ATOM 4343 C C . ASP B 1 294 ? 16.548 41.062 40.066 1.00 16.58 294 ASP B C 1
ATOM 4344 O O . ASP B 1 294 ? 17.419 41.781 39.606 1.00 17.21 294 ASP B O 1
ATOM 4349 N N . ILE B 1 295 ? 16.606 40.557 41.275 1.00 15.78 295 ILE B N 1
ATOM 4350 C CA . ILE B 1 295 ? 17.759 40.734 42.086 1.00 16.09 295 ILE B CA 1
ATOM 4351 C C . ILE B 1 295 ? 18.904 39.918 41.492 1.00 15.33 295 ILE B C 1
ATOM 4352 O O . ILE B 1 295 ? 20.012 40.412 41.398 1.00 15.27 295 ILE B O 1
ATOM 4357 N N . SER B 1 296 ? 18.638 38.669 41.102 1.00 15.77 296 SER B N 1
ATOM 4358 C CA . SER B 1 296 ? 19.652 37.857 40.469 1.00 15.85 296 SER B CA 1
ATOM 4359 C C . SER B 1 296 ? 20.121 38.576 39.172 1.00 16.97 296 SER B C 1
ATOM 4360 O O . SER B 1 296 ? 21.316 38.844 38.978 1.00 17.65 296 SER B O 1
ATOM 4363 N N . ILE B 1 297 ? 19.172 38.910 38.308 1.00 17.16 297 ILE B N 1
ATOM 4364 C CA . ILE B 1 297 ? 19.474 39.667 37.095 1.00 18.20 297 ILE B CA 1
ATOM 4365 C C . ILE B 1 297 ? 20.403 40.851 37.342 1.00 18.12 297 ILE B C 1
ATOM 4366 O O . ILE B 1 297 ? 21.449 40.984 36.713 1.00 19.30 297 ILE B O 1
ATOM 4371 N N . LYS B 1 298 ? 20.023 41.706 38.263 1.00 18.35 298 LYS B N 1
ATOM 4372 C CA . LYS B 1 298 ? 20.824 42.868 38.629 1.00 18.02 298 LYS B CA 1
ATOM 4373 C C . LYS B 1 298 ? 22.211 42.540 39.209 1.00 17.56 298 LYS B C 1
ATOM 4374 O O . LYS B 1 298 ? 23.187 43.256 38.945 1.00 17.30 298 LYS B O 1
ATOM 4380 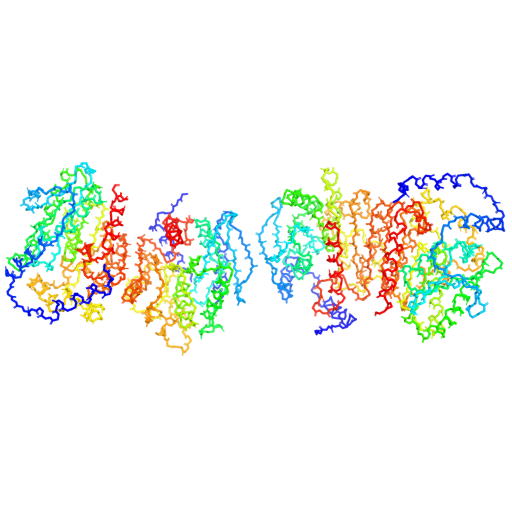N N . GLU B 1 299 ? 22.310 41.488 40.025 1.00 16.08 299 GLU B N 1
ATOM 4381 C CA . GLU B 1 299 ? 23.615 40.986 40.431 1.00 14.84 299 GLU B CA 1
ATOM 4382 C C . GLU B 1 299 ? 24.432 40.523 39.228 1.00 16.06 299 GLU B C 1
ATOM 4383 O O . GLU B 1 299 ? 25.658 40.680 39.193 1.00 15.56 299 GLU B O 1
ATOM 4389 N N . ILE B 1 300 ? 23.775 39.903 38.248 1.00 17.11 300 ILE B N 1
ATOM 4390 C CA . ILE B 1 300 ? 24.506 39.369 37.106 1.00 17.52 300 ILE B CA 1
ATOM 4391 C C . ILE B 1 300 ? 25.081 40.523 36.331 1.00 18.19 300 ILE B C 1
ATOM 4392 O O . ILE B 1 300 ? 26.258 40.522 35.944 1.00 17.11 300 ILE B O 1
ATOM 4397 N N . CYS B 1 301 ? 24.255 41.540 36.153 1.00 19.79 301 CYS B N 1
ATOM 4398 C CA . CYS B 1 301 ? 24.691 42.711 35.426 1.00 22.11 301 CYS B CA 1
ATOM 4399 C C . CYS B 1 301 ? 25.784 43.444 36.180 1.00 23.28 301 CYS B C 1
ATOM 4400 O O . CYS B 1 301 ? 26.755 43.883 35.567 1.00 23.43 301 CYS B O 1
ATOM 4403 N N . HIS B 1 302 ? 25.700 43.541 37.502 1.00 24.44 302 HIS B N 1
ATOM 4404 C CA . HIS B 1 302 ? 26.809 44.236 38.163 1.00 26.30 302 HIS B CA 1
ATOM 4405 C C . HIS B 1 302 ? 28.165 43.538 37.873 1.00 25.85 302 HIS B C 1
ATOM 4406 O O . HIS B 1 302 ? 29.169 44.211 37.618 1.00 26.49 302 HIS B O 1
ATOM 4413 N N . TRP B 1 303 ? 28.162 42.201 37.868 1.00 24.84 303 TRP B N 1
ATOM 4414 C CA . TRP B 1 303 ? 29.360 41.394 37.742 1.00 23.83 303 TRP B CA 1
ATOM 4415 C C . TRP B 1 303 ? 29.909 41.475 36.305 1.00 25.59 303 TRP B C 1
ATOM 4416 O O . TRP B 1 303 ? 31.135 41.602 36.094 1.00 25.53 303 TRP B O 1
ATOM 4427 N N . ILE B 1 304 ? 28.984 41.413 35.337 1.00 26.18 304 ILE B N 1
ATOM 4428 C CA . ILE B 1 304 ? 29.287 41.457 33.914 1.00 27.54 304 ILE B CA 1
ATOM 4429 C C . ILE B 1 304 ? 30.092 42.710 33.609 1.00 29.71 304 ILE B C 1
ATOM 4430 O O . ILE B 1 304 ? 31.094 42.698 32.885 1.00 29.20 304 ILE B O 1
ATOM 4435 N N . SER B 1 305 ? 29.659 43.785 34.232 1.00 32.40 305 SER B N 1
ATOM 4436 C CA . SER B 1 305 ? 30.066 45.092 33.812 1.00 34.68 305 SER B CA 1
ATOM 4437 C C . SER B 1 305 ? 31.281 45.540 34.634 1.00 36.25 305 SER B C 1
ATOM 4438 O O . SER B 1 305 ? 32.099 46.339 34.139 1.00 37.31 305 SER B O 1
ATOM 4441 N N . ALA B 1 306 ? 31.422 45.005 35.847 1.00 37.22 306 ALA B N 1
ATOM 4442 C CA . ALA B 1 306 ? 32.607 45.232 36.651 1.00 38.36 306 ALA B CA 1
ATOM 4443 C C . ALA B 1 306 ? 33.843 44.689 35.933 1.00 39.85 306 ALA B C 1
ATOM 4444 O O . ALA B 1 306 ? 34.916 45.302 35.979 1.00 40.23 306 ALA B O 1
ATOM 4446 N N . ARG B 1 307 ? 33.724 43.525 35.296 1.00 41.52 307 ARG B N 1
ATOM 4447 C CA . ARG B 1 307 ? 34.931 42.871 34.783 1.00 42.34 307 ARG B CA 1
ATOM 4448 C C . ARG B 1 307 ? 35.109 42.955 33.295 1.00 43.69 307 ARG B C 1
ATOM 4449 O O . ARG B 1 307 ? 36.240 42.695 32.810 1.00 45.14 307 ARG B O 1
ATOM 4457 N N . ILE B 1 308 ? 34.038 43.278 32.567 1.00 44.05 308 ILE B N 1
ATOM 4458 C CA . ILE B 1 308 ? 34.208 43.734 31.192 1.00 44.54 308 ILE B CA 1
ATOM 4459 C C . ILE B 1 308 ? 34.880 45.075 31.397 1.00 46.76 308 ILE B C 1
ATOM 4460 O O . ILE B 1 308 ? 34.224 46.122 31.308 1.00 47.55 308 ILE B O 1
ATOM 4465 N N . SER B 1 309 ? 36.185 45.011 31.705 1.00 48.25 309 SER B N 1
ATOM 4466 C CA . SER B 1 309 ? 37.106 46.171 31.981 1.00 49.57 309 SER B CA 1
ATOM 4467 C C . SER B 1 309 ? 36.990 46.898 33.357 1.00 49.82 309 SER B C 1
ATOM 4468 O O . SER B 1 309 ? 37.991 46.947 34.087 1.00 50.38 309 SER B O 1
ATOM 4471 N N . THR C 1 14 ? 15.319 35.401 -15.581 1.00 51.57 14 THR C N 1
ATOM 4472 C CA . THR C 1 14 ? 14.805 36.342 -16.628 1.00 51.33 14 THR C CA 1
ATOM 4473 C C . THR C 1 14 ? 13.395 36.889 -16.317 1.00 50.61 14 THR C C 1
ATOM 4474 O O . THR C 1 14 ? 12.484 36.118 -15.950 1.00 50.98 14 THR C O 1
ATOM 4478 N N . LYS C 1 15 ? 13.210 38.205 -16.487 1.00 48.87 15 LYS C N 1
ATOM 4479 C CA . LYS C 1 15 ? 11.957 38.851 -16.035 1.00 47.63 15 LYS C CA 1
ATOM 4480 C C . LYS C 1 15 ? 10.756 38.649 -16.953 1.00 46.29 15 LYS C C 1
ATOM 4481 O O . LYS C 1 15 ? 10.900 38.206 -18.080 1.00 46.36 15 LYS C O 1
ATOM 4487 N N . MET C 1 16 ? 9.567 38.904 -16.420 1.00 44.38 16 MET C N 1
ATOM 4488 C CA . MET C 1 16 ? 8.320 38.606 -17.103 1.00 42.97 16 MET C CA 1
ATOM 4489 C C . MET C 1 16 ? 7.986 39.761 -18.045 1.00 41.91 16 MET C C 1
ATOM 4490 O O . MET C 1 16 ? 8.218 40.908 -17.684 1.00 41.76 16 MET C O 1
ATOM 4495 N N . ASP C 1 17 ? 7.475 39.461 -19.252 1.00 40.95 17 ASP C N 1
ATOM 4496 C CA . ASP C 1 17 ? 6.822 40.485 -20.126 1.00 39.44 17 ASP C CA 1
ATOM 4497 C C . ASP C 1 17 ? 5.636 41.018 -19.306 1.00 37.40 17 ASP C C 1
ATOM 4498 O O . ASP C 1 17 ? 4.823 40.239 -18.813 1.00 36.63 17 ASP C O 1
ATOM 4503 N N . PRO C 1 18 ? 5.553 42.334 -19.126 1.00 36.00 18 PRO C N 1
ATOM 4504 C CA . PRO C 1 18 ? 4.522 42.942 -18.259 1.00 35.73 18 PRO C CA 1
ATOM 4505 C C . PRO C 1 18 ? 3.108 42.475 -18.575 1.00 35.51 18 PRO C C 1
ATOM 4506 O O . PRO C 1 18 ? 2.338 42.134 -17.667 1.00 35.60 18 PRO C O 1
ATOM 4510 N N . ARG C 1 19 ? 2.789 42.407 -19.860 1.00 35.69 19 ARG C N 1
ATOM 4511 C CA . ARG C 1 19 ? 1.511 41.828 -20.295 1.00 37.06 19 ARG C CA 1
ATOM 4512 C C . ARG C 1 19 ? 1.374 40.322 -19.900 1.00 36.12 19 ARG C C 1
ATOM 4513 O O . ARG C 1 19 ? 0.236 39.810 -19.779 1.00 35.98 19 ARG C O 1
ATOM 4521 N N . ASP C 1 20 ? 2.504 39.627 -19.687 1.00 35.06 20 ASP C N 1
ATOM 4522 C CA . ASP C 1 20 ? 2.455 38.216 -19.175 1.00 34.22 20 ASP C CA 1
ATOM 4523 C C . ASP C 1 20 ? 2.081 38.210 -17.698 1.00 33.08 20 ASP C C 1
ATOM 4524 O O . ASP C 1 20 ? 1.107 37.517 -17.273 1.00 31.84 20 ASP C O 1
ATOM 4529 N N . PHE C 1 21 ? 2.850 39.003 -16.935 1.00 31.29 21 PHE C N 1
ATOM 4530 C CA . PHE C 1 21 ? 2.547 39.261 -15.525 1.00 30.33 21 PHE C CA 1
ATOM 4531 C C . PHE C 1 21 ? 1.059 39.584 -15.236 1.00 30.30 21 PHE C C 1
ATOM 4532 O O . PHE C 1 21 ? 0.463 39.047 -14.278 1.00 29.24 21 PHE C O 1
ATOM 4540 N N . LEU C 1 22 ? 0.443 40.429 -16.060 1.00 30.35 22 LEU C N 1
ATOM 4541 C CA . LEU C 1 22 ? -0.961 40.686 -15.857 1.00 31.26 22 LEU C CA 1
ATOM 4542 C C . LEU C 1 22 ? -1.814 39.422 -16.052 1.00 33.06 22 LEU C C 1
ATOM 4543 O O . LEU C 1 22 ? -2.740 39.153 -15.287 1.00 33.44 22 LEU C O 1
ATOM 4548 N N . GLN C 1 23 ? -1.517 38.664 -17.100 1.00 35.88 23 GLN C N 1
ATOM 4549 C CA . GLN C 1 23 ? -2.190 37.386 -17.352 1.00 38.30 23 GLN C CA 1
ATOM 4550 C C . GLN C 1 23 ? -1.990 36.560 -16.064 1.00 37.75 23 GLN C C 1
ATOM 4551 O O . GLN C 1 23 ? -2.953 36.117 -15.441 1.00 37.51 23 GLN C O 1
ATOM 4557 N N . LEU C 1 24 ? -0.742 36.450 -15.619 1.00 38.04 24 LEU C N 1
ATOM 4558 C CA . LEU C 1 24 ? -0.445 35.801 -14.341 1.00 38.69 24 LEU C CA 1
ATOM 4559 C C . LEU C 1 24 ? -1.408 36.233 -13.240 1.00 39.15 24 LEU C C 1
ATOM 4560 O O . LEU C 1 24 ? -2.009 35.399 -12.542 1.00 38.71 24 LEU C O 1
ATOM 4565 N N . LEU C 1 25 ? -1.599 37.536 -13.094 1.00 39.84 25 LEU C N 1
ATOM 4566 C CA . LEU C 1 25 ? -2.410 37.975 -11.971 1.00 40.56 25 LEU C CA 1
ATOM 4567 C C . LEU C 1 25 ? -3.879 37.720 -12.163 1.00 41.26 25 LEU C C 1
ATOM 4568 O O . LEU C 1 25 ? -4.584 37.501 -11.190 1.00 41.72 25 LEU C O 1
ATOM 4573 N N . LYS C 1 26 ? -4.340 37.775 -13.408 1.00 43.02 26 LYS C N 1
ATOM 4574 C CA . LYS C 1 26 ? -5.742 37.552 -13.731 1.00 45.00 26 LYS C CA 1
ATOM 4575 C C . LYS C 1 26 ? -6.132 36.143 -13.352 1.00 46.32 26 LYS C C 1
ATOM 4576 O O . LYS C 1 26 ? -7.106 35.934 -12.603 1.00 45.72 26 LYS C O 1
ATOM 4582 N N . ILE C 1 27 ? -5.352 35.187 -13.866 1.00 48.09 27 ILE C N 1
ATOM 4583 C CA . ILE C 1 27 ? -5.592 33.773 -13.575 1.00 50.44 27 ILE C CA 1
ATOM 4584 C C . ILE C 1 27 ? -5.604 33.444 -12.072 1.00 51.46 27 ILE C C 1
ATOM 4585 O O . ILE C 1 27 ? -6.442 32.647 -11.656 1.00 52.36 27 ILE C O 1
ATOM 4590 N N . ASN C 1 28 ? -4.763 34.115 -11.273 1.00 52.48 28 ASN C N 1
ATOM 4591 C CA . ASN C 1 28 ? -4.742 33.967 -9.812 1.00 53.79 28 ASN C CA 1
ATOM 4592 C C . ASN C 1 28 ? -5.918 34.624 -9.133 1.00 55.21 28 ASN C C 1
ATOM 4593 O O . ASN C 1 28 ? -6.427 34.139 -8.129 1.00 55.55 28 ASN C O 1
ATOM 4598 N N . ALA C 1 29 ? -6.330 35.762 -9.671 1.00 57.36 29 ALA C N 1
ATOM 4599 C CA . ALA C 1 29 ? -7.450 36.505 -9.113 1.00 59.38 29 ALA C CA 1
ATOM 4600 C C . ALA C 1 29 ? -8.742 35.707 -9.288 1.00 60.97 29 ALA C C 1
ATOM 4601 O O . ALA C 1 29 ? -9.472 35.470 -8.302 1.00 61.55 29 ALA C O 1
ATOM 4603 N N . GLU C 1 30 ? -8.995 35.279 -10.534 1.00 61.90 30 GLU C N 1
ATOM 4604 C CA . GLU C 1 30 ? -10.216 34.555 -10.929 1.00 63.28 30 GLU C CA 1
ATOM 4605 C C . GLU C 1 30 ? -10.473 33.259 -10.143 1.00 63.80 30 GLU C C 1
ATOM 4606 O O . GLU C 1 30 ? -11.541 32.646 -10.285 1.00 63.75 30 GLU C O 1
AT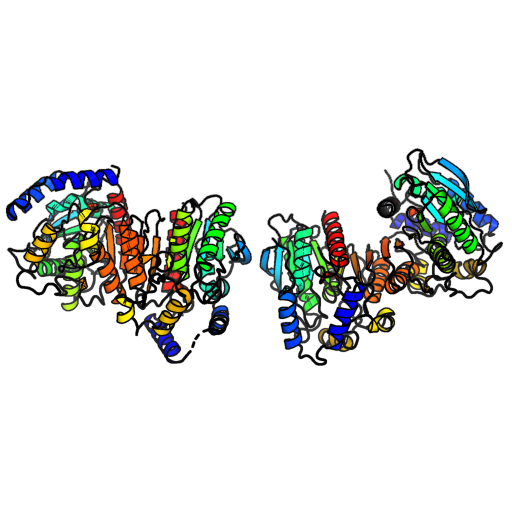OM 4612 N N . LYS C 1 31 ? -9.515 32.875 -9.294 1.00 64.24 31 LYS C N 1
ATOM 4613 C CA . LYS C 1 31 ? -9.526 31.562 -8.653 1.00 64.50 31 LYS C CA 1
ATOM 4614 C C . LYS C 1 31 ? -9.572 31.548 -7.111 1.00 64.92 31 LYS C C 1
ATOM 4615 O O . LYS C 1 31 ? -10.078 30.590 -6.523 1.00 65.07 31 LYS C O 1
ATOM 4621 N N . ALA C 1 32 ? -9.071 32.595 -6.453 1.00 65.23 32 ALA C N 1
ATOM 4622 C CA . ALA C 1 32 ? -9.183 32.680 -4.994 1.00 65.22 32 ALA C CA 1
ATOM 4623 C C . ALA C 1 32 ? -10.408 33.511 -4.580 1.00 65.34 32 ALA C C 1
ATOM 4624 O O . ALA C 1 32 ? -11.395 32.985 -4.059 1.00 65.13 32 ALA C O 1
ATOM 4626 N N . ASP C 1 39 ? -11.571 37.787 7.935 1.00 53.78 39 ASP C N 1
ATOM 4627 C CA . ASP C 1 39 ? -10.517 38.790 7.732 1.00 53.53 39 ASP C CA 1
ATOM 4628 C C . ASP C 1 39 ? -9.211 38.128 8.188 1.00 53.97 39 ASP C C 1
ATOM 4629 O O . ASP C 1 39 ? -8.215 38.809 8.462 1.00 53.00 39 ASP C O 1
ATOM 4634 N N . GLN C 1 40 ? -9.218 36.791 8.274 1.00 54.58 40 GLN C N 1
ATOM 4635 C CA . GLN C 1 40 ? -7.931 36.052 8.369 1.00 55.19 40 GLN C CA 1
ATOM 4636 C C . GLN C 1 40 ? -7.291 35.746 6.998 1.00 55.25 40 GLN C C 1
ATOM 4637 O O . GLN C 1 40 ? -6.447 34.849 6.831 1.00 55.61 40 GLN C O 1
ATOM 4643 N N . LYS C 1 41 ? -7.730 36.560 6.030 1.00 54.87 41 LYS C N 1
ATOM 4644 C CA . LYS C 1 41 ? -7.039 36.841 4.788 1.00 53.86 41 LYS C CA 1
ATOM 4645 C C . LYS C 1 41 ? -5.747 37.584 5.113 1.00 53.09 41 LYS C C 1
ATOM 4646 O O . LYS C 1 41 ? -4.896 37.747 4.227 1.00 53.19 41 LYS C O 1
ATOM 4652 N N . ARG C 1 42 ? -5.642 38.015 6.357 1.00 51.42 42 ARG C N 1
ATOM 4653 C CA . ARG C 1 42 ? -4.512 38.728 6.861 1.00 50.16 42 ARG C CA 1
ATOM 4654 C C . ARG C 1 42 ? -3.381 37.743 6.900 1.00 50.65 42 ARG C C 1
ATOM 4655 O O . ARG C 1 42 ? -2.283 38.060 6.533 1.00 50.50 42 ARG C O 1
ATOM 4663 N N . ALA C 1 43 ? -3.674 36.526 7.330 1.00 50.84 43 ALA C N 1
ATOM 4664 C CA . ALA C 1 43 ? -2.671 35.486 7.417 1.00 50.41 43 ALA C CA 1
ATOM 4665 C C . ALA C 1 43 ? -2.290 34.968 6.053 1.00 50.75 43 ALA C C 1
ATOM 4666 O O . ALA C 1 43 ? -1.162 34.747 5.783 1.00 51.05 43 ALA C O 1
ATOM 4668 N N . GLY C 1 44 ? -3.245 34.826 5.172 1.00 51.30 44 GLY C N 1
ATOM 4669 C CA . GLY C 1 44 ? -2.943 34.516 3.799 1.00 51.95 44 GLY C CA 1
ATOM 4670 C C . GLY C 1 44 ? -1.900 35.480 3.295 1.00 52.21 44 GLY C C 1
ATOM 4671 O O . GLY C 1 44 ? -0.839 35.080 2.773 1.00 52.29 44 GLY C O 1
ATOM 4672 N N . MET C 1 45 ? -2.191 36.758 3.505 1.00 51.88 45 MET C N 1
ATOM 4673 C CA . MET C 1 45 ? -1.286 37.829 3.158 1.00 51.59 45 MET C CA 1
ATOM 4674 C C . MET C 1 45 ? 0.068 37.638 3.809 1.00 51.03 45 MET C C 1
ATOM 4675 O O . MET C 1 45 ? 1.024 37.534 3.113 1.00 51.22 45 MET C O 1
ATOM 4680 N N . GLU C 1 46 ? 0.161 37.569 5.123 1.00 50.24 46 GLU C N 1
ATOM 4681 C CA . GLU C 1 46 ? 1.458 37.431 5.739 1.00 49.68 46 GLU C CA 1
ATOM 4682 C C . GLU C 1 46 ? 2.264 36.230 5.229 1.00 50.29 46 GLU C C 1
ATOM 4683 O O . GLU C 1 46 ? 3.448 36.321 5.039 1.00 49.88 46 GLU C O 1
ATOM 4689 N N . ALA C 1 47 ? 1.637 35.116 4.933 1.00 50.53 47 ALA C N 1
ATOM 4690 C CA . ALA C 1 47 ? 2.429 33.978 4.574 1.00 50.74 47 ALA C CA 1
ATOM 4691 C C . ALA C 1 47 ? 3.012 34.186 3.224 1.00 51.09 47 ALA C C 1
ATOM 4692 O O . ALA C 1 47 ? 4.238 34.062 2.970 1.00 51.44 47 ALA C O 1
ATOM 4694 N N . LEU C 1 48 ? 2.146 34.455 2.293 1.00 50.96 48 LEU C N 1
ATOM 4695 C CA . LEU C 1 48 ? 2.613 34.657 0.973 1.00 50.79 48 LEU C CA 1
ATOM 4696 C C . LEU C 1 48 ? 3.569 35.808 0.892 1.00 50.52 48 LEU C C 1
ATOM 4697 O O . LEU C 1 48 ? 4.357 35.834 -0.003 1.00 50.91 48 LEU C O 1
ATOM 4702 N N . CYS C 1 49 ? 3.517 36.761 1.817 1.00 49.99 49 CYS C N 1
ATOM 4703 C CA . CYS C 1 49 ? 4.383 37.912 1.688 1.00 48.83 49 CYS C CA 1
ATOM 4704 C C . CYS C 1 49 ? 5.758 37.600 2.234 1.00 49.40 49 CYS C C 1
ATOM 4705 O O . CYS C 1 49 ? 6.733 38.052 1.685 1.00 49.23 49 CYS C O 1
ATOM 4708 N N . GLU C 1 50 ? 5.848 36.797 3.285 1.00 49.70 50 GLU C N 1
ATOM 4709 C CA . GLU C 1 50 ? 7.167 36.347 3.732 1.00 50.26 50 GLU C CA 1
ATOM 4710 C C . GLU C 1 50 ? 7.841 35.592 2.621 1.00 50.20 50 GLU C C 1
ATOM 4711 O O . GLU C 1 50 ? 9.033 35.460 2.630 1.00 49.97 50 GLU C O 1
ATOM 4717 N N . ARG C 1 51 ? 7.061 35.078 1.670 1.00 50.66 51 ARG C N 1
ATOM 4718 C CA . ARG C 1 51 ? 7.676 34.422 0.485 1.00 51.07 51 ARG C CA 1
ATOM 4719 C C . ARG C 1 51 ? 8.567 35.216 -0.514 1.00 50.13 51 ARG C C 1
ATOM 4720 O O . ARG C 1 51 ? 9.077 34.644 -1.446 1.00 50.19 51 ARG C O 1
ATOM 4728 N N . PHE C 1 52 ? 8.716 36.513 -0.323 1.00 48.64 52 PHE C N 1
ATOM 4729 C CA . PHE C 1 52 ? 9.194 37.489 -1.296 1.00 47.44 52 PHE C CA 1
ATOM 4730 C C . PHE C 1 52 ? 10.563 38.016 -0.891 1.00 46.86 52 PHE C C 1
ATOM 4731 O O . PHE C 1 52 ? 10.762 38.377 0.276 1.00 47.13 52 PHE C O 1
ATOM 4739 N N . PRO C 1 53 ? 11.501 38.102 -1.857 1.00 46.30 53 PRO C N 1
ATOM 4740 C CA . PRO C 1 53 ? 12.889 38.479 -1.538 1.00 45.82 53 PRO C CA 1
ATOM 4741 C C . PRO C 1 53 ? 12.993 39.839 -0.864 1.00 44.86 53 PRO C C 1
ATOM 4742 O O . PRO C 1 53 ? 12.368 40.808 -1.318 1.00 45.61 53 PRO C O 1
ATOM 4746 N N . ARG C 1 54 ? 13.743 39.882 0.231 1.00 43.36 54 ARG C N 1
ATOM 4747 C CA . ARG C 1 54 ? 14.160 41.122 0.870 1.00 41.69 54 ARG C CA 1
ATOM 4748 C C . ARG C 1 54 ? 15.470 41.601 0.277 1.00 41.67 54 ARG C C 1
ATOM 4749 O O . ARG C 1 54 ? 16.214 40.810 -0.315 1.00 41.24 54 ARG C O 1
ATOM 4757 N N . ALA C 1 55 ? 15.757 42.894 0.431 1.00 41.41 55 ALA C N 1
ATOM 4758 C CA . ALA C 1 55 ? 16.969 43.467 -0.150 1.00 41.32 55 ALA C CA 1
ATOM 4759 C C . ALA C 1 55 ? 18.146 43.062 0.699 1.00 41.88 55 ALA C C 1
ATOM 4760 O O . ALA C 1 55 ? 18.221 43.418 1.898 1.00 42.75 55 ALA C O 1
ATOM 4762 N N . GLU C 1 56 ? 19.084 42.346 0.085 1.00 42.24 56 GLU C N 1
ATOM 4763 C CA . GLU C 1 56 ? 20.266 41.896 0.820 1.00 42.66 56 GLU C CA 1
ATOM 4764 C C . GLU C 1 56 ? 21.067 43.098 1.334 1.00 41.03 56 GLU C C 1
ATOM 4765 O O . GLU C 1 56 ? 21.185 44.112 0.628 1.00 41.19 56 GLU C O 1
ATOM 4771 N N . GLY C 1 57 ? 21.508 43.009 2.597 1.00 39.00 57 GLY C N 1
ATOM 4772 C CA . GLY C 1 57 ? 22.303 44.051 3.235 1.00 37.09 57 GLY C CA 1
ATOM 4773 C C . GLY C 1 57 ? 21.558 45.091 4.058 1.00 35.83 57 GLY C C 1
ATOM 4774 O O . GLY C 1 57 ? 22.176 45.916 4.714 1.00 35.18 57 GLY C O 1
ATOM 4775 N N . VAL C 1 58 ? 20.227 45.106 4.028 1.00 35.72 58 VAL C N 1
ATOM 4776 C CA . VAL C 1 58 ? 19.513 46.066 4.903 1.00 33.93 58 VAL C CA 1
ATOM 4777 C C . VAL C 1 58 ? 19.075 45.327 6.151 1.00 33.70 58 VAL C C 1
ATOM 4778 O O . VAL C 1 58 ? 18.558 44.218 6.082 1.00 33.00 58 VAL C O 1
ATOM 4782 N N . GLU C 1 59 ? 19.331 45.960 7.277 1.00 33.11 59 GLU C N 1
ATOM 4783 C CA . GLU C 1 59 ? 19.132 45.368 8.560 1.00 34.47 59 GLU C CA 1
ATOM 4784 C C . GLU C 1 59 ? 17.783 45.702 9.148 1.00 33.25 59 GLU C C 1
ATOM 4785 O O . GLU C 1 59 ? 17.455 46.880 9.292 1.00 33.31 59 GLU C O 1
ATOM 4791 N N . LEU C 1 60 ? 17.041 44.674 9.565 1.00 32.51 60 LEU C N 1
ATOM 4792 C CA . LEU C 1 60 ? 15.745 44.928 10.250 1.00 31.60 60 LEU C CA 1
ATOM 4793 C C . LEU C 1 60 ? 15.892 45.073 11.788 1.00 31.10 60 LEU C C 1
ATOM 4794 O O . LEU C 1 60 ? 16.581 44.302 12.450 1.00 31.57 60 LEU C O 1
ATOM 4799 N N . THR C 1 61 ? 15.266 46.079 12.364 1.00 30.31 61 THR C N 1
ATOM 4800 C CA . THR C 1 61 ? 15.355 46.247 13.801 1.00 29.25 61 THR C CA 1
ATOM 4801 C C . THR C 1 61 ? 13.991 46.607 14.331 1.00 28.82 61 THR C C 1
ATOM 4802 O O . THR C 1 61 ? 13.421 47.626 13.878 1.00 28.81 61 THR C O 1
ATOM 4806 N N . LEU C 1 62 ? 13.483 45.794 15.273 1.00 27.03 62 LEU C N 1
ATOM 4807 C CA . LEU C 1 62 ? 12.162 45.999 15.888 1.00 25.71 62 LEU C CA 1
ATOM 4808 C C . LEU C 1 62 ? 12.363 46.970 17.018 1.00 25.52 62 LEU C C 1
ATOM 4809 O O . LEU C 1 62 ? 13.157 46.735 17.977 1.00 26.14 62 LEU C O 1
ATOM 4814 N N . THR C 1 63 ? 11.689 48.095 16.897 1.00 24.59 63 THR C N 1
ATOM 4815 C CA . THR C 1 63 ? 11.814 49.143 17.874 1.00 23.84 63 THR C CA 1
ATOM 4816 C C . THR C 1 63 ? 10.487 49.801 17.816 1.00 24.64 63 THR C C 1
ATOM 4817 O O . THR C 1 63 ? 9.518 49.195 17.337 1.00 23.76 63 THR C O 1
ATOM 4821 N N . ASP C 1 64 ? 10.421 51.051 18.271 1.00 25.03 64 ASP C N 1
ATOM 4822 C CA . ASP C 1 64 ? 9.187 51.751 18.165 1.00 26.21 64 ASP C CA 1
ATOM 4823 C C . ASP C 1 64 ? 9.337 53.285 17.977 1.00 26.39 64 ASP C C 1
ATOM 4824 O O . ASP C 1 64 ? 10.404 53.874 18.251 1.00 25.82 64 ASP C O 1
ATOM 4829 N N . LEU C 1 65 ? 8.259 53.938 17.542 1.00 26.45 65 LEU C N 1
ATOM 4830 C CA . LEU C 1 65 ? 8.282 55.396 17.459 1.00 27.27 65 LEU C CA 1
ATOM 4831 C C . LEU C 1 65 ? 7.122 55.974 18.169 1.00 27.88 65 LEU C C 1
ATOM 4832 O O . LEU C 1 65 ? 5.991 55.667 17.829 1.00 29.10 65 LEU C O 1
ATOM 4837 N N . GLY C 1 66 ? 7.390 56.845 19.125 1.00 29.60 66 GLY C N 1
ATOM 4838 C CA . GLY C 1 66 ? 6.329 57.571 19.846 1.00 30.81 66 GLY C CA 1
ATOM 4839 C C . GLY C 1 66 ? 5.300 56.647 20.453 1.00 30.90 66 GLY C C 1
ATOM 4840 O O . GLY C 1 66 ? 4.140 56.985 20.588 1.00 31.70 66 GLY C O 1
ATOM 4841 N N . GLY C 1 67 ? 5.741 55.460 20.800 1.00 30.96 67 GLY C N 1
ATOM 4842 C CA . GLY C 1 67 ? 4.859 54.507 21.371 1.00 30.84 67 GLY C CA 1
ATOM 4843 C C . GLY C 1 67 ? 4.287 53.497 20.419 1.00 30.94 67 GLY C C 1
ATOM 4844 O O . GLY C 1 67 ? 3.595 52.594 20.878 1.00 31.58 67 GLY C O 1
ATOM 4845 N N . VAL C 1 68 ? 4.527 53.623 19.108 1.00 30.10 68 VAL C N 1
ATOM 4846 C CA . VAL C 1 68 ? 3.941 52.680 18.099 1.00 28.76 68 VAL C CA 1
ATOM 4847 C C . VAL C 1 68 ? 5.006 51.718 17.509 1.00 29.55 68 VAL C C 1
ATOM 4848 O O . VAL C 1 68 ? 6.074 52.177 17.118 1.00 30.05 68 VAL C O 1
ATOM 4852 N N . PRO C 1 69 ? 4.732 50.398 17.420 1.00 29.46 69 PRO C N 1
ATOM 4853 C CA . PRO C 1 69 ? 5.787 49.530 16.897 1.00 30.43 69 PRO C CA 1
ATOM 4854 C C . PRO C 1 69 ? 6.128 49.758 15.424 1.00 31.16 69 PRO C C 1
ATOM 4855 O O . PRO C 1 69 ? 5.231 49.915 14.571 1.00 31.12 69 PRO C O 1
ATOM 4859 N N . CYS C 1 70 ? 7.420 49.702 15.127 1.00 31.24 70 CYS C N 1
ATOM 4860 C CA . CYS C 1 70 ? 7.887 49.766 13.741 1.00 31.72 70 CYS C CA 1
ATOM 4861 C C . CYS C 1 70 ? 9.065 48.825 13.492 1.00 31.22 70 CYS C C 1
ATOM 4862 O O . CYS C 1 70 ? 9.608 48.215 14.427 1.00 31.53 70 CYS C O 1
ATOM 4865 N N . ILE C 1 71 ? 9.407 48.669 12.217 1.00 29.90 71 ILE C N 1
ATOM 4866 C CA . ILE C 1 71 ? 10.659 48.006 11.810 1.00 28.67 71 ILE C CA 1
ATOM 4867 C C . ILE C 1 71 ? 11.523 49.122 11.204 1.00 29.68 71 ILE C C 1
ATOM 4868 O O . ILE C 1 71 ? 11.101 49.755 10.226 1.00 29.99 71 ILE C O 1
ATOM 4873 N N . ARG C 1 72 ? 12.650 49.419 11.857 1.00 29.76 72 ARG C N 1
ATOM 4874 C CA . ARG C 1 72 ? 13.681 50.301 11.344 1.00 30.58 72 ARG C CA 1
ATOM 4875 C C . ARG C 1 72 ? 14.530 49.510 10.380 1.00 31.63 72 ARG C C 1
ATOM 4876 O O . ARG C 1 72 ? 14.816 48.335 10.591 1.00 31.62 72 ARG C O 1
ATOM 4884 N N . GLN C 1 73 ? 14.839 50.143 9.257 1.00 33.25 73 GLN C N 1
ATOM 4885 C CA . GLN C 1 73 ? 15.537 49.496 8.160 1.00 34.80 73 GLN C CA 1
ATOM 4886 C C . GLN C 1 73 ? 16.556 50.485 7.671 1.00 36.04 73 GLN C C 1
ATOM 4887 O O . GLN C 1 73 ? 16.260 51.667 7.453 1.00 35.49 73 GLN C O 1
ATOM 4893 N N . ALA C 1 74 ? 17.778 49.995 7.563 1.00 37.88 74 ALA C N 1
ATOM 4894 C CA . ALA C 1 74 ? 18.870 50.770 7.008 1.00 40.05 74 ALA C CA 1
ATOM 4895 C C . ALA C 1 74 ? 19.941 49.791 6.574 1.00 41.72 74 ALA C C 1
ATOM 4896 O O . ALA C 1 74 ? 19.980 48.634 7.041 1.00 42.41 74 ALA C O 1
ATOM 4898 N N . THR C 1 75 ? 20.775 50.236 5.639 1.00 43.64 75 THR C N 1
ATOM 4899 C CA . THR C 1 75 ? 22.001 49.519 5.298 1.00 44.83 75 THR C CA 1
ATOM 4900 C C . THR C 1 75 ? 23.071 50.009 6.250 1.00 46.11 75 THR C C 1
ATOM 4901 O O . THR C 1 75 ? 22.897 51.023 6.944 1.00 46.01 75 THR C O 1
ATOM 4905 N N . ASP C 1 76 ? 24.189 49.293 6.247 1.00 48.48 76 ASP C N 1
ATOM 4906 C CA . ASP C 1 76 ? 25.386 49.712 6.992 1.00 50.50 76 ASP C CA 1
ATOM 4907 C C . ASP C 1 76 ? 25.838 51.039 6.369 1.00 50.08 76 ASP C C 1
ATOM 4908 O O . ASP C 1 76 ? 26.052 51.085 5.154 1.00 50.20 76 ASP C O 1
ATOM 4913 N N . GLY C 1 77 ? 25.901 52.114 7.170 1.00 49.56 77 GLY C N 1
ATOM 4914 C CA . GLY C 1 77 ? 26.298 53.441 6.656 1.00 49.61 77 GLY C CA 1
ATOM 4915 C C . GLY C 1 77 ? 25.303 54.058 5.645 1.00 49.60 77 GLY C C 1
ATOM 4916 O O . GLY C 1 77 ? 25.702 54.612 4.596 1.00 49.42 77 GLY C O 1
ATOM 4917 N N . ALA C 1 78 ? 24.004 53.976 5.945 1.00 48.56 78 ALA C N 1
ATOM 4918 C CA . ALA C 1 78 ? 23.002 54.952 5.528 1.00 47.34 78 ALA C CA 1
ATOM 4919 C C . ALA C 1 78 ? 23.446 56.347 6.005 1.00 46.59 78 ALA C C 1
ATOM 4920 O O . ALA C 1 78 ? 24.349 56.456 6.851 1.00 46.52 78 ALA C O 1
ATOM 4922 N N . GLY C 1 79 ? 22.826 57.404 5.473 1.00 45.32 79 GLY C N 1
ATOM 4923 C CA . GLY C 1 79 ? 23.118 58.769 5.912 1.00 43.57 79 GLY C CA 1
ATOM 4924 C C . GLY C 1 79 ? 22.186 59.385 6.944 1.00 42.74 79 GLY C C 1
ATOM 4925 O O . GLY C 1 79 ? 21.601 58.691 7.788 1.00 43.19 79 GLY C O 1
ATOM 4926 N N . ALA C 1 80 ? 22.045 60.701 6.879 1.00 41.50 80 ALA C N 1
ATOM 4927 C CA . ALA C 1 80 ? 21.240 61.445 7.853 1.00 40.29 80 ALA C CA 1
ATOM 4928 C C . ALA C 1 80 ? 19.706 61.456 7.581 1.00 39.03 80 ALA C C 1
ATOM 4929 O O . ALA C 1 80 ? 18.927 61.970 8.393 1.00 38.59 80 ALA C O 1
ATOM 4931 N N . ALA C 1 81 ? 19.280 60.910 6.448 1.00 37.48 81 ALA C N 1
ATOM 4932 C CA . ALA C 1 81 ? 17.870 60.992 6.071 1.00 36.60 81 ALA C CA 1
ATOM 4933 C C . ALA C 1 81 ? 16.961 59.840 6.587 1.00 35.86 81 ALA C C 1
ATOM 4934 O O . ALA C 1 81 ? 17.379 58.657 6.671 1.00 34.56 81 ALA C O 1
ATOM 4936 N N . HIS C 1 82 ? 15.710 60.211 6.883 1.00 34.28 82 HIS C N 1
ATOM 4937 C CA . HIS C 1 82 ? 14.688 59.251 7.310 1.00 32.90 82 HIS C CA 1
ATOM 4938 C C . HIS C 1 82 ? 13.483 59.225 6.407 1.00 31.23 82 HIS C C 1
ATOM 4939 O O . HIS C 1 82 ? 13.062 60.254 5.861 1.00 32.04 82 HIS C O 1
ATOM 4946 N N . ILE C 1 83 ? 12.915 58.035 6.299 1.00 29.23 83 ILE C N 1
ATOM 4947 C CA . ILE C 1 83 ? 11.653 57.820 5.637 1.00 27.52 83 ILE C CA 1
ATOM 4948 C C . ILE C 1 83 ? 10.696 57.191 6.641 1.00 27.58 83 ILE C C 1
ATOM 4949 O O . ILE C 1 83 ? 10.945 56.071 7.162 1.00 28.17 83 ILE C O 1
ATOM 4954 N N . LEU C 1 84 ? 9.612 57.901 6.920 1.00 25.43 84 LEU C N 1
ATOM 4955 C CA . LEU C 1 84 ? 8.548 57.322 7.715 1.00 23.92 84 LEU C CA 1
ATOM 4956 C C . LEU C 1 84 ? 7.605 56.664 6.710 1.00 23.84 84 LEU C C 1
ATOM 4957 O O . LEU C 1 84 ? 6.955 57.377 5.918 1.00 23.83 84 LEU C O 1
ATOM 4962 N N . TYR C 1 85 ? 7.608 55.324 6.681 1.00 22.90 85 TYR C N 1
ATOM 4963 C CA . TYR C 1 85 ? 6.825 54.537 5.717 1.00 22.35 85 TYR C CA 1
ATOM 4964 C C . TYR C 1 85 ? 5.523 53.961 6.291 1.00 21.99 85 TYR C C 1
ATOM 4965 O O . TYR C 1 85 ? 5.543 53.332 7.370 1.00 23.36 85 TYR C O 1
ATOM 4974 N N . PHE C 1 86 ? 4.417 54.123 5.550 1.00 20.10 86 PHE C N 1
ATOM 4975 C CA . PHE C 1 86 ? 3.127 53.484 5.896 1.00 18.04 86 PHE C CA 1
ATOM 4976 C C . PHE C 1 86 ? 2.671 52.423 4.918 1.00 17.36 86 PHE C C 1
ATOM 4977 O O . PHE C 1 86 ? 2.352 52.710 3.750 1.00 16.31 86 PHE C O 1
ATOM 4985 N N . HIS C 1 87 ? 2.580 51.183 5.384 1.00 17.68 87 HIS C N 1
ATOM 4986 C CA . HIS C 1 87 ? 2.265 50.060 4.441 1.00 17.38 87 HIS C CA 1
ATOM 4987 C C . HIS C 1 87 ? 0.807 50.110 3.936 1.00 17.71 87 HIS C C 1
ATOM 4988 O O . HIS C 1 87 ? -0.053 50.697 4.560 1.00 17.09 87 HIS C O 1
ATOM 4995 N N . GLY C 1 88 ? 0.527 49.426 2.834 1.00 18.64 88 GLY C N 1
ATOM 4996 C CA . GLY C 1 88 ? -0.857 49.316 2.367 1.00 18.58 88 GLY C CA 1
ATOM 4997 C C . GLY C 1 88 ? -1.540 48.064 2.865 1.00 19.76 88 GLY C C 1
ATOM 4998 O O . GLY C 1 88 ? -1.067 47.401 3.798 1.00 18.96 88 GLY C O 1
ATOM 4999 N N . GLY C 1 89 ? -2.662 47.754 2.224 1.00 19.46 89 GLY C N 1
ATOM 5000 C CA . GLY C 1 89 ? -3.585 46.772 2.708 1.00 19.88 89 GLY C CA 1
ATOM 5001 C C . GLY C 1 89 ? -4.960 47.324 3.066 1.00 20.51 89 GLY C C 1
ATOM 5002 O O . GLY C 1 89 ? -5.683 46.728 3.869 1.00 21.09 89 GLY C O 1
ATOM 5003 N N . GLY C 1 90 ? -5.335 48.446 2.464 1.00 20.72 90 GLY C N 1
ATOM 5004 C CA . GLY C 1 90 ? -6.708 48.909 2.520 1.00 20.31 90 GLY C CA 1
ATOM 5005 C C . GLY C 1 90 ? -7.177 49.348 3.890 1.00 20.64 90 GLY C C 1
ATOM 5006 O O . GLY C 1 90 ? -8.358 49.271 4.153 1.00 22.25 90 GLY C O 1
ATOM 5007 N N . TYR C 1 91 ? -6.264 49.782 4.756 1.00 19.73 91 TYR C N 1
ATOM 5008 C CA . TYR C 1 91 ? -6.569 50.112 6.157 1.00 19.82 91 TYR C CA 1
ATOM 5009 C C . TYR C 1 91 ? -7.004 48.971 7.117 1.00 20.25 91 TYR C C 1
ATOM 5010 O O . TYR C 1 91 ? -7.261 49.202 8.303 1.00 18.43 91 TYR C O 1
ATOM 5019 N N . ILE C 1 92 ? -7.095 47.752 6.614 1.00 20.11 92 ILE C N 1
ATOM 5020 C CA . ILE C 1 92 ? -7.660 46.691 7.422 1.00 20.74 92 ILE C CA 1
ATOM 5021 C C . ILE C 1 92 ? -6.650 45.506 7.440 1.00 22.24 92 ILE C C 1
ATOM 5022 O O . ILE C 1 92 ? -6.904 44.492 8.046 1.00 22.08 92 ILE C O 1
ATOM 5027 N N . SER C 1 93 ? -5.537 45.638 6.711 1.00 22.56 93 SER C N 1
ATOM 5028 C CA . SER C 1 93 ? -4.538 44.570 6.615 1.00 22.81 93 SER C CA 1
ATOM 5029 C C . SER C 1 93 ? -3.082 44.999 6.306 1.00 21.62 93 SER C C 1
ATOM 5030 O O . SER C 1 93 ? -2.796 46.142 5.941 1.00 21.95 93 SER C O 1
ATOM 5033 N N . GLY C 1 94 ? -2.174 44.057 6.471 1.00 21.11 94 GLY C N 1
ATOM 5034 C CA . GLY C 1 94 ? -0.759 44.262 6.223 1.00 20.05 94 GLY C CA 1
ATOM 5035 C C . GLY C 1 94 ? -0.088 44.818 7.473 1.00 19.49 94 GLY C C 1
ATOM 5036 O O . GLY C 1 94 ? -0.751 45.167 8.482 1.00 18.32 94 GLY C O 1
ATOM 5037 N N . SER C 1 95 ? 1.241 44.925 7.390 1.00 18.37 95 SER C N 1
ATOM 5038 C CA . SER C 1 95 ? 2.073 45.191 8.542 1.00 18.27 95 SER C CA 1
ATOM 5039 C C . SER C 1 95 ? 3.358 45.654 7.920 1.00 18.76 95 SER C C 1
ATOM 5040 O O . SER C 1 95 ? 3.526 45.494 6.719 1.00 18.98 95 SER C O 1
ATOM 5043 N N . PRO C 1 96 ? 4.278 46.227 8.722 1.00 19.22 96 PRO C N 1
ATOM 5044 C CA . PRO C 1 96 ? 5.622 46.432 8.202 1.00 19.28 96 PRO C CA 1
ATOM 5045 C C . PRO C 1 96 ? 6.196 45.133 7.614 1.00 20.28 96 PRO C C 1
ATOM 5046 O O . PRO C 1 96 ? 6.890 45.169 6.563 1.00 19.91 96 PRO C O 1
ATOM 5050 N N . SER C 1 97 ? 5.862 43.985 8.219 1.00 19.84 97 SER C N 1
ATOM 5051 C CA . SER C 1 97 ? 6.405 42.718 7.719 1.00 19.51 97 SER C CA 1
ATOM 5052 C C . SER C 1 97 ? 5.995 42.329 6.310 1.00 19.15 97 SER C C 1
ATOM 5053 O O . SER C 1 97 ? 6.868 42.006 5.509 1.00 19.82 97 SER C O 1
ATOM 5056 N N . THR C 1 98 ? 4.699 42.324 5.990 1.00 19.60 98 THR C N 1
ATOM 5057 C CA . THR C 1 98 ? 4.235 42.021 4.607 1.00 19.68 98 THR C CA 1
ATOM 5058 C C . THR C 1 98 ? 4.923 42.902 3.538 1.00 20.63 98 THR C C 1
ATOM 5059 O O . THR C 1 98 ? 5.061 42.481 2.397 1.00 21.14 98 THR C O 1
ATOM 5063 N N . HIS C 1 99 ? 5.334 44.112 3.890 1.00 21.13 99 HIS C N 1
ATOM 5064 C CA . HIS C 1 99 ? 5.764 45.078 2.882 1.00 22.03 99 HIS C CA 1
ATOM 5065 C C . HIS C 1 99 ? 7.249 45.243 2.835 1.00 22.91 99 HIS C C 1
ATOM 5066 O O . HIS C 1 99 ? 7.746 46.245 2.299 1.00 23.34 99 HIS C O 1
ATOM 5073 N N . LEU C 1 100 ? 7.968 44.283 3.412 1.00 23.09 100 LEU C N 1
ATOM 5074 C CA . LEU C 1 100 ? 9.429 44.377 3.435 1.00 23.79 100 LEU C CA 1
ATOM 5075 C C . LEU C 1 100 ? 10.084 44.191 2.034 1.00 23.48 100 LEU C C 1
ATOM 5076 O O . LEU C 1 100 ? 11.221 44.641 1.836 1.00 24.19 100 LEU C O 1
ATOM 5081 N N . VAL C 1 101 ? 9.396 43.554 1.084 1.00 23.85 101 VAL C N 1
ATOM 5082 C CA . VAL C 1 101 ? 9.954 43.406 -0.282 1.00 25.33 101 VAL C CA 1
ATOM 5083 C C . VAL C 1 101 ? 10.236 44.788 -0.793 1.00 25.80 101 VAL C C 1
ATOM 5084 O O . VAL C 1 101 ? 11.308 45.058 -1.354 1.00 25.94 101 VAL C O 1
ATOM 5088 N N . LEU C 1 102 ? 9.227 45.635 -0.613 1.00 25.32 102 LEU C N 1
ATOM 5089 C CA . LEU C 1 102 ? 9.261 46.966 -1.115 1.00 25.98 102 LEU C CA 1
ATOM 5090 C C . LEU C 1 102 ? 10.099 47.826 -0.232 1.00 26.01 102 LEU C C 1
ATOM 5091 O O . LEU C 1 102 ? 11.008 48.485 -0.731 1.00 27.09 102 LEU C O 1
ATOM 5096 N N . THR C 1 103 ? 9.795 47.884 1.062 1.00 25.63 103 THR C N 1
ATOM 5097 C CA . THR C 1 103 ? 10.473 48.892 1.888 1.00 25.39 103 THR C CA 1
ATOM 5098 C C . THR C 1 103 ? 11.998 48.659 2.037 1.00 25.18 103 THR C C 1
ATOM 5099 O O . THR C 1 103 ? 12.741 49.575 2.377 1.00 24.14 103 THR C O 1
ATOM 5103 N N . THR C 1 104 ? 12.466 47.435 1.826 1.00 24.40 104 THR C N 1
ATOM 5104 C CA . THR C 1 104 ? 13.889 47.271 1.944 1.00 24.33 104 THR C CA 1
ATOM 5105 C C . THR C 1 104 ? 14.603 47.753 0.690 1.00 23.95 104 THR C C 1
ATOM 5106 O O . THR C 1 104 ? 15.755 48.216 0.795 1.00 24.52 104 THR C O 1
ATOM 5110 N N . GLN C 1 105 ? 13.964 47.663 -0.470 1.00 23.00 105 GLN C N 1
ATOM 5111 C CA . GLN C 1 105 ? 14.544 48.306 -1.664 1.00 23.52 105 GLN C CA 1
ATOM 5112 C C . GLN C 1 105 ? 14.666 49.825 -1.460 1.00 23.53 105 GLN C C 1
ATOM 5113 O O . GLN C 1 105 ? 15.694 50.442 -1.771 1.00 23.29 105 GLN C O 1
ATOM 5119 N N . LEU C 1 106 ? 13.634 50.434 -0.899 1.00 24.72 106 LEU C N 1
ATOM 5120 C CA . LEU C 1 106 ? 13.678 51.878 -0.640 1.00 25.45 106 LEU C CA 1
ATOM 5121 C C . LEU C 1 106 ? 14.822 52.226 0.268 1.00 26.60 106 LEU C C 1
ATOM 5122 O O . LEU C 1 106 ? 15.568 53.157 -0.057 1.00 27.51 106 LEU C O 1
ATOM 5127 N N . ALA C 1 107 ? 14.983 51.496 1.390 1.00 26.87 107 ALA C N 1
ATOM 5128 C CA . ALA C 1 107 ? 16.130 51.741 2.302 1.00 27.25 107 ALA C CA 1
ATOM 5129 C C . ALA C 1 107 ? 17.435 51.542 1.532 1.00 27.54 107 ALA C C 1
ATOM 5130 O O . ALA C 1 107 ? 18.308 52.415 1.566 1.00 27.59 107 ALA C O 1
ATOM 5132 N N . LYS C 1 108 ? 17.541 50.419 0.821 1.00 27.43 108 LYS C N 1
ATOM 5133 C CA . LYS C 1 108 ? 18.709 50.129 0.000 1.00 28.95 108 LYS C CA 1
ATOM 5134 C C . LYS C 1 108 ? 19.099 51.284 -0.964 1.00 29.36 108 LYS C C 1
ATOM 5135 O O . LYS C 1 108 ? 20.248 51.730 -0.948 1.00 28.66 108 LYS C O 1
ATOM 5141 N N . GLN C 1 109 ? 18.152 51.754 -1.783 1.00 28.82 109 GLN C N 1
ATOM 5142 C CA . GLN C 1 109 ? 18.510 52.673 -2.854 1.00 29.07 109 GLN C CA 1
ATOM 5143 C C . GLN C 1 109 ? 18.654 54.083 -2.384 1.00 29.38 109 GLN C C 1
ATOM 5144 O O . GLN C 1 109 ? 19.381 54.819 -2.981 1.00 30.70 109 GLN C O 1
ATOM 5150 N N . SER C 1 110 ? 18.043 54.466 -1.279 1.00 29.78 110 SER C N 1
ATOM 5151 C CA . SER C 1 110 ? 18.056 55.893 -0.935 1.00 30.28 110 SER C CA 1
ATOM 5152 C C . SER C 1 110 ? 19.111 56.242 0.084 1.00 30.25 110 SER C C 1
ATOM 5153 O O . SER C 1 110 ? 19.359 57.430 0.332 1.00 29.12 110 SER C O 1
ATOM 5156 N N . SER C 1 111 ? 19.702 55.209 0.699 1.00 30.88 111 SER C N 1
ATOM 5157 C CA . SER C 1 111 ? 20.600 55.379 1.859 1.00 31.79 111 SER C CA 1
ATOM 5158 C C . SER C 1 111 ? 19.985 56.228 2.973 1.00 31.75 111 SER C C 1
ATOM 5159 O O . SER C 1 111 ? 20.678 57.005 3.663 1.00 32.31 111 SER C O 1
ATOM 5162 N N . ALA C 1 112 ? 18.674 56.110 3.134 1.00 31.42 112 ALA C N 1
ATOM 5163 C CA . ALA C 1 112 ? 18.023 56.679 4.306 1.00 30.70 112 ALA C CA 1
ATOM 5164 C C . ALA C 1 112 ? 17.716 55.549 5.287 1.00 29.96 112 ALA C C 1
ATOM 5165 O O . ALA C 1 112 ? 17.879 54.352 4.969 1.00 28.87 112 ALA C O 1
ATOM 5167 N N . THR C 1 113 ? 17.311 55.945 6.488 1.00 30.54 113 THR C N 1
ATOM 5168 C CA . THR C 1 113 ? 16.894 55.026 7.538 1.00 30.53 113 THR C CA 1
ATOM 5169 C C . THR C 1 113 ? 15.391 55.068 7.485 1.00 30.16 113 THR C C 1
ATOM 5170 O O . THR C 1 113 ? 14.793 56.132 7.706 1.00 30.58 113 THR C O 1
ATOM 5174 N N . LEU C 1 114 ? 14.777 53.947 7.129 1.00 28.67 114 LEU C N 1
ATOM 5175 C CA . LEU C 1 114 ? 13.322 53.899 6.989 1.00 28.27 114 LEU C CA 1
ATOM 5176 C C . LEU C 1 114 ? 12.628 53.236 8.212 1.00 27.77 114 LEU C C 1
ATOM 5177 O O . LEU C 1 114 ? 13.037 52.186 8.678 1.00 26.64 114 LEU C O 1
ATOM 5182 N N . TRP C 1 115 ? 11.578 53.873 8.710 1.00 26.95 115 TRP C N 1
ATOM 5183 C CA . TRP C 1 115 ? 10.831 53.354 9.815 1.00 25.96 115 TRP C CA 1
ATOM 5184 C C . TRP C 1 115 ? 9.481 52.887 9.267 1.00 25.32 115 TRP C C 1
ATOM 5185 O O . TRP C 1 115 ? 8.650 53.703 8.907 1.00 24.99 115 TRP C O 1
ATOM 5196 N N . SER C 1 116 ? 9.271 51.581 9.144 1.00 24.45 116 SER C N 1
ATOM 5197 C CA . SER C 1 116 ? 8.003 51.083 8.595 1.00 24.64 116 SER C CA 1
ATOM 5198 C C . SER C 1 116 ? 7.001 50.858 9.765 1.00 25.73 116 SER C C 1
ATOM 5199 O O . SER C 1 116 ? 7.182 49.936 10.554 1.00 24.81 116 SER C O 1
ATOM 5202 N N . LEU C 1 117 ? 5.990 51.736 9.878 1.00 26.20 117 LEU C N 1
ATOM 5203 C CA . LEU C 1 117 ? 5.143 51.848 11.058 1.00 26.26 117 LEU C CA 1
ATOM 5204 C C . LEU C 1 117 ? 3.997 50.844 11.117 1.00 26.65 117 LEU C C 1
A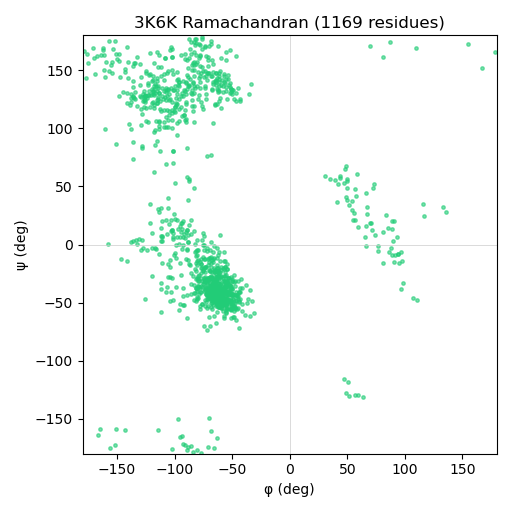TOM 5205 O O . LEU C 1 117 ? 3.255 50.694 10.140 1.00 26.15 117 LEU C O 1
ATOM 5210 N N . ASP C 1 118 ? 3.857 50.152 12.263 1.00 27.18 118 ASP C N 1
ATOM 5211 C CA . ASP C 1 118 ? 2.745 49.206 12.478 1.00 27.32 118 ASP C CA 1
ATOM 5212 C C . ASP C 1 118 ? 1.616 50.008 13.081 1.00 26.29 118 ASP C C 1
ATOM 5213 O O . ASP C 1 118 ? 1.460 50.050 14.307 1.00 26.51 118 ASP C O 1
ATOM 5218 N N . TYR C 1 119 ? 0.852 50.673 12.211 1.00 24.01 119 TYR C N 1
ATOM 5219 C CA . TYR C 1 119 ? -0.222 51.545 12.640 1.00 21.66 119 TYR C CA 1
ATOM 5220 C C . TYR C 1 119 ? -1.417 50.662 12.835 1.00 19.67 119 TYR C C 1
ATOM 5221 O O . TYR C 1 119 ? -1.551 49.632 12.181 1.00 19.19 119 TYR C O 1
ATOM 5230 N N . ARG C 1 120 ? -2.274 51.071 13.748 1.00 18.73 120 ARG C N 1
ATOM 5231 C CA . ARG C 1 120 ? -3.462 50.313 14.085 1.00 18.01 120 ARG C CA 1
ATOM 5232 C C . ARG C 1 120 ? -4.413 50.084 12.913 1.00 18.71 120 ARG C C 1
ATOM 5233 O O . ARG C 1 120 ? -4.687 50.992 12.100 1.00 18.94 120 ARG C O 1
ATOM 5241 N N . LEU C 1 121 ? -4.917 48.861 12.820 1.00 18.55 121 LEU C N 1
ATOM 5242 C CA . LEU C 1 121 ? -5.798 48.466 11.743 1.00 18.77 121 LEU C CA 1
ATOM 5243 C C . LEU C 1 121 ? -7.306 48.675 12.053 1.00 19.84 121 LEU C C 1
ATOM 5244 O O . LEU C 1 121 ? -7.714 48.740 13.205 1.00 21.92 121 LEU C O 1
ATOM 5249 N N . ALA C 1 122 ? -8.121 48.743 11.010 1.00 19.00 122 ALA C N 1
ATOM 5250 C CA . ALA C 1 122 ? -9.554 48.718 11.146 1.00 19.27 122 ALA C CA 1
ATOM 5251 C C . ALA C 1 122 ? -9.955 47.272 10.761 1.00 18.88 122 ALA C C 1
ATOM 5252 O O . ALA C 1 122 ? -9.143 46.570 10.175 1.00 17.84 122 ALA C O 1
ATOM 5254 N N . PRO C 1 123 ? -11.169 46.806 11.153 1.00 19.32 123 PRO C N 1
ATOM 5255 C CA . PRO C 1 123 ? -12.142 47.607 11.933 1.00 20.08 123 PRO C CA 1
ATOM 5256 C C . PRO C 1 123 ? -12.046 47.582 13.456 1.00 21.46 123 PRO C C 1
ATOM 5257 O O . PRO C 1 123 ? -12.883 48.234 14.091 1.00 21.98 123 PRO C O 1
ATOM 5261 N N . GLU C 1 124 ? -11.062 46.875 14.044 1.00 21.24 124 GLU C N 1
ATOM 5262 C CA . GLU C 1 124 ? -10.991 46.745 15.501 1.00 20.97 124 GLU C CA 1
ATOM 5263 C C . GLU C 1 124 ? -10.580 48.053 16.085 1.00 22.37 124 GLU C C 1
ATOM 5264 O O . GLU C 1 124 ? -11.002 48.377 17.226 1.00 22.67 124 GLU C O 1
ATOM 5270 N N . ASN C 1 125 ? -9.735 48.817 15.354 1.00 22.12 125 ASN C N 1
ATOM 5271 C CA . ASN C 1 125 ? -9.359 50.144 15.844 1.00 23.17 125 ASN C CA 1
ATOM 5272 C C . ASN C 1 125 ? -9.874 51.250 14.906 1.00 24.99 125 ASN C C 1
ATOM 5273 O O . ASN C 1 125 ? -9.190 51.652 13.942 1.00 25.04 125 ASN C O 1
ATOM 5278 N N . PRO C 1 126 ? -11.096 51.732 15.157 1.00 25.59 126 PRO C N 1
ATOM 5279 C CA . PRO C 1 126 ? -11.684 52.538 14.068 1.00 25.79 126 PRO C CA 1
ATOM 5280 C C . PRO C 1 126 ? -11.043 53.935 13.943 1.00 25.72 126 PRO C C 1
ATOM 5281 O O . PRO C 1 126 ? -10.224 54.326 14.804 1.00 25.82 126 PRO C O 1
ATOM 5285 N N . PHE C 1 127 ? -11.372 54.645 12.863 1.00 25.26 127 PHE C N 1
ATOM 5286 C CA . PHE C 1 127 ? -10.852 55.987 12.600 1.00 23.90 127 PHE C CA 1
ATOM 5287 C C . PHE C 1 127 ? -11.092 56.831 13.875 1.00 23.95 127 PHE C C 1
ATOM 5288 O O . PHE C 1 127 ? -12.225 56.861 14.408 1.00 24.01 127 PHE C O 1
ATOM 5296 N N . PRO C 1 128 ? -10.087 57.586 14.330 1.00 23.50 128 PRO C N 1
ATOM 5297 C CA . PRO C 1 128 ? -8.813 57.954 13.758 1.00 22.99 128 PRO C CA 1
ATOM 5298 C C . PRO C 1 128 ? -7.622 57.240 14.366 1.00 22.54 128 PRO C C 1
ATOM 5299 O O . PRO C 1 128 ? -6.513 57.789 14.390 1.00 22.53 128 PRO C O 1
ATOM 5303 N N . ALA C 1 129 ? -7.814 56.016 14.821 1.00 21.77 129 ALA C N 1
ATOM 5304 C CA . ALA C 1 129 ? -6.687 55.254 15.406 1.00 21.03 129 ALA C CA 1
ATOM 5305 C C . ALA C 1 129 ? -5.391 55.309 14.565 1.00 20.46 129 ALA C C 1
ATOM 5306 O O . ALA C 1 129 ? -4.379 55.870 15.010 1.00 20.19 129 ALA C O 1
ATOM 5308 N N . ALA C 1 130 ? -5.428 54.736 13.355 1.00 20.17 130 ALA C N 1
ATOM 5309 C CA . ALA C 1 130 ? -4.239 54.725 12.460 1.00 19.63 130 ALA C CA 1
ATOM 5310 C C . ALA C 1 130 ? -3.696 56.130 12.254 1.00 19.99 130 ALA C C 1
ATOM 5311 O O . ALA C 1 130 ? -2.455 56.348 12.307 1.00 19.15 130 ALA C O 1
ATOM 5313 N N . VAL C 1 131 ? -4.631 57.075 12.055 1.00 20.16 131 VAL C N 1
ATOM 5314 C CA . VAL C 1 131 ? -4.225 58.403 11.698 1.00 19.95 131 VAL C CA 1
ATOM 5315 C C . VAL C 1 131 ? -3.418 58.936 12.847 1.00 21.13 131 VAL C C 1
ATOM 5316 O O . VAL C 1 131 ? -2.247 59.260 12.641 1.00 22.88 131 VAL C O 1
ATOM 5320 N N . ASP C 1 132 ? -4.013 58.985 14.046 1.00 21.66 132 ASP C N 1
ATOM 5321 C CA . ASP C 1 132 ? -3.316 59.295 15.321 1.00 22.59 132 ASP C CA 1
ATOM 5322 C C . ASP C 1 132 ? -1.970 58.607 15.539 1.00 21.93 132 ASP C C 1
ATOM 5323 O O . ASP C 1 132 ? -1.040 59.213 16.014 1.00 23.40 132 ASP C O 1
ATOM 5328 N N . ASP C 1 133 ? -1.830 57.351 15.185 1.00 22.18 133 ASP C N 1
ATOM 5329 C CA . ASP C 1 133 ? -0.511 56.723 15.287 1.00 21.99 133 ASP C CA 1
ATOM 5330 C C . ASP C 1 133 ? 0.566 57.416 14.408 1.00 23.01 133 ASP C C 1
ATOM 5331 O O . ASP C 1 133 ? 1.676 57.784 14.901 1.00 21.56 133 ASP C O 1
ATOM 5336 N N . CYS C 1 134 ? 0.224 57.616 13.122 1.00 23.33 134 CYS C N 1
ATOM 5337 C CA . CYS C 1 134 ? 1.136 58.229 12.156 1.00 23.05 134 CYS C CA 1
ATOM 5338 C C . CYS C 1 134 ? 1.539 59.615 12.634 1.00 23.04 134 CYS C C 1
ATOM 5339 O O . CYS C 1 134 ? 2.693 60.006 12.553 1.00 23.45 134 CYS C O 1
ATOM 5342 N N . VAL C 1 135 ? 0.603 60.344 13.196 1.00 23.12 135 VAL C N 1
ATOM 5343 C CA . VAL C 1 135 ? 0.951 61.643 13.747 1.00 24.55 135 VAL C CA 1
ATOM 5344 C C . VAL C 1 135 ? 1.937 61.547 14.910 1.00 26.23 135 VAL C C 1
ATOM 5345 O O . VAL C 1 135 ? 2.896 62.324 14.986 1.00 27.54 135 VAL C O 1
ATOM 5349 N N . ALA C 1 136 ? 1.719 60.588 15.808 1.00 27.76 136 ALA C N 1
ATOM 5350 C CA . ALA C 1 136 ? 2.552 60.488 17.020 1.00 27.51 136 ALA C CA 1
ATOM 5351 C C . ALA C 1 136 ? 3.899 59.993 16.656 1.00 27.87 136 ALA C C 1
ATOM 5352 O O . ALA C 1 136 ? 4.898 60.441 17.231 1.00 28.76 136 ALA C O 1
ATOM 5354 N N . ALA C 1 137 ? 3.946 59.083 15.683 1.00 28.03 137 ALA C N 1
ATOM 5355 C CA . ALA C 1 137 ? 5.241 58.548 15.232 1.00 28.81 137 ALA C CA 1
ATOM 5356 C C . ALA C 1 137 ? 6.100 59.627 14.565 1.00 28.47 137 ALA C C 1
ATOM 5357 O O . ALA C 1 137 ? 7.309 59.654 14.748 1.00 28.70 137 ALA C O 1
ATOM 5359 N N . TYR C 1 138 ? 5.460 60.486 13.786 1.00 28.66 138 TYR C N 1
ATOM 5360 C CA . TYR C 1 138 ? 6.132 61.597 13.169 1.00 28.87 138 TYR C CA 1
ATOM 5361 C C . TYR C 1 138 ? 6.570 62.598 14.226 1.00 29.90 138 TYR C C 1
ATOM 5362 O O . TYR C 1 138 ? 7.729 63.002 14.217 1.00 29.98 138 TYR C O 1
ATOM 5371 N N . ARG C 1 139 ? 5.665 62.969 15.141 1.00 30.85 139 ARG C N 1
ATOM 5372 C CA . ARG C 1 139 ? 6.034 63.794 16.298 1.00 32.26 139 ARG C CA 1
ATOM 5373 C C . ARG C 1 139 ? 7.327 63.357 16.940 1.00 31.88 139 ARG C C 1
ATOM 5374 O O . ARG C 1 139 ? 8.148 64.179 17.306 1.00 32.40 139 ARG C O 1
ATOM 5382 N N . ALA C 1 140 ? 7.521 62.051 17.045 1.00 31.94 140 ALA C N 1
ATOM 5383 C CA . ALA C 1 140 ? 8.671 61.497 17.717 1.00 30.92 140 ALA C CA 1
ATOM 5384 C C . ALA C 1 140 ? 9.828 61.401 16.754 1.00 31.60 140 ALA C C 1
ATOM 5385 O O . ALA C 1 140 ? 11.009 61.368 17.175 1.00 31.79 140 ALA C O 1
ATOM 5387 N N . LEU C 1 141 ? 9.519 61.334 15.457 1.00 31.63 141 LEU C N 1
ATOM 5388 C CA . LEU C 1 141 ? 10.594 61.223 14.458 1.00 30.54 141 LEU C CA 1
ATOM 5389 C C . LEU C 1 141 ? 11.311 62.549 14.311 1.00 30.63 141 LEU C C 1
ATOM 5390 O O . LEU C 1 141 ? 12.490 62.550 13.998 1.00 31.13 141 LEU C O 1
ATOM 5395 N N . LEU C 1 142 ? 10.632 63.668 14.571 1.00 31.03 142 LEU C N 1
ATOM 5396 C CA . LEU C 1 142 ? 11.295 64.975 14.549 1.00 32.30 142 LEU C CA 1
ATOM 5397 C C . LEU C 1 142 ? 12.416 65.067 15.592 1.00 34.63 142 LEU C C 1
ATOM 5398 O O . LEU C 1 142 ? 13.405 65.803 15.413 1.00 35.09 142 LEU C O 1
ATOM 5403 N N . LYS C 1 143 ? 12.277 64.310 16.687 1.00 36.70 143 LYS C N 1
ATOM 5404 C CA . LYS C 1 143 ? 13.314 64.283 17.713 1.00 38.09 143 LYS C CA 1
ATOM 5405 C C . LYS C 1 143 ? 14.481 63.400 17.264 1.00 38.61 143 LYS C C 1
ATOM 5406 O O . LYS C 1 143 ? 15.624 63.877 17.209 1.00 38.55 143 LYS C O 1
ATOM 5412 N N . THR C 1 144 ? 14.214 62.154 16.872 1.00 38.95 144 THR C N 1
ATOM 5413 C CA . THR C 1 144 ? 15.300 61.317 16.354 1.00 40.15 144 THR C CA 1
ATOM 5414 C C . THR C 1 144 ? 15.975 61.911 15.112 1.00 40.96 144 THR C C 1
ATOM 5415 O O . THR C 1 144 ? 17.196 61.787 14.946 1.00 41.63 144 THR C O 1
ATOM 5419 N N . ALA C 1 145 ? 15.177 62.582 14.278 1.00 41.47 145 ALA C N 1
ATOM 5420 C CA . ALA C 1 145 ? 15.628 63.166 13.011 1.00 41.48 145 ALA C CA 1
ATOM 5421 C C . ALA C 1 145 ? 16.576 64.352 13.152 1.00 41.47 145 ALA C C 1
ATOM 5422 O O . ALA C 1 145 ? 17.609 64.393 12.463 1.00 42.00 145 ALA C O 1
ATOM 5424 N N . GLY C 1 146 ? 16.205 65.300 14.015 1.00 41.39 146 GLY C N 1
ATOM 5425 C CA . GLY C 1 146 ? 16.865 66.606 14.116 1.00 41.69 146 GLY C CA 1
ATOM 5426 C C . GLY C 1 146 ? 16.027 67.752 13.555 1.00 42.19 146 GLY C C 1
ATOM 5427 O O . GLY C 1 146 ? 15.883 68.820 14.180 1.00 42.05 146 GLY C O 1
ATOM 5428 N N . SER C 1 147 ? 15.466 67.523 12.364 1.00 41.73 147 SER C N 1
ATOM 5429 C CA . SER C 1 147 ? 14.683 68.527 11.654 1.00 40.95 147 SER C CA 1
ATOM 5430 C C . SER C 1 147 ? 13.703 67.822 10.714 1.00 39.73 147 SER C C 1
ATOM 5431 O O . SER C 1 147 ? 14.027 66.747 10.188 1.00 39.56 147 SER C O 1
ATOM 5434 N N . ALA C 1 148 ? 12.526 68.419 10.491 1.00 38.52 148 ALA C N 1
ATOM 5435 C CA . ALA C 1 148 ? 11.588 67.974 9.420 1.00 37.79 148 ALA C CA 1
ATOM 5436 C C . ALA C 1 148 ? 12.252 67.851 8.032 1.00 38.02 148 ALA C C 1
ATOM 5437 O O . ALA C 1 148 ? 11.976 66.904 7.284 1.00 38.13 148 ALA C O 1
ATOM 5439 N N . ASP C 1 149 ? 13.158 68.796 7.723 1.00 37.86 149 ASP C N 1
ATOM 5440 C CA . ASP C 1 149 ? 13.995 68.811 6.512 1.00 37.43 149 ASP C CA 1
ATOM 5441 C C . ASP C 1 149 ? 14.609 67.510 6.079 1.00 36.75 149 ASP C C 1
ATOM 5442 O O . ASP C 1 149 ? 14.876 67.303 4.889 1.00 36.77 149 ASP C O 1
ATOM 5447 N N . ARG C 1 150 ? 14.879 66.649 7.047 1.00 35.89 150 ARG C N 1
ATOM 5448 C CA . ARG C 1 150 ? 15.572 65.405 6.775 1.00 35.14 150 ARG C CA 1
ATOM 5449 C C . ARG C 1 150 ? 14.572 64.228 6.725 1.00 32.14 150 ARG C C 1
ATOM 5450 O O . ARG C 1 150 ? 14.954 63.065 6.572 1.00 30.26 150 ARG C O 1
ATOM 5458 N N . ILE C 1 151 ? 13.282 64.556 6.836 1.00 30.18 151 ILE C N 1
ATOM 5459 C CA . ILE C 1 151 ? 12.197 63.524 6.784 1.00 28.72 151 ILE C CA 1
ATOM 5460 C C . ILE C 1 151 ? 11.319 63.518 5.487 1.00 26.60 151 ILE C C 1
ATOM 5461 O O . ILE C 1 151 ? 10.766 64.557 5.099 1.00 26.84 151 ILE C O 1
ATOM 5466 N N . ILE C 1 152 ? 11.199 62.356 4.849 1.00 24.53 152 ILE C N 1
ATOM 5467 C CA . ILE C 1 152 ? 10.151 62.116 3.848 1.00 23.22 152 ILE C CA 1
ATOM 5468 C C . ILE C 1 152 ? 9.074 61.159 4.431 1.00 23.11 152 ILE C C 1
ATOM 5469 O O . ILE C 1 152 ? 9.430 60.091 4.940 1.00 23.55 152 ILE C O 1
ATOM 5474 N N . ILE C 1 153 ? 7.780 61.490 4.319 1.00 21.48 153 ILE C N 1
ATOM 5475 C CA . ILE C 1 153 ? 6.725 60.504 4.643 1.00 19.72 153 ILE C CA 1
ATOM 5476 C C . ILE C 1 153 ? 6.408 59.792 3.335 1.00 20.08 153 ILE C C 1
ATOM 5477 O O . ILE C 1 153 ? 6.216 60.472 2.318 1.00 20.92 153 ILE C O 1
ATOM 5482 N N . ALA C 1 154 ? 6.358 58.454 3.337 1.00 18.28 154 ALA C N 1
ATOM 5483 C CA . ALA C 1 154 ? 5.998 57.648 2.145 1.00 17.52 154 ALA C CA 1
ATOM 5484 C C . ALA C 1 154 ? 5.032 56.509 2.495 1.00 17.76 154 ALA C C 1
ATOM 5485 O O . ALA C 1 154 ? 5.045 56.021 3.652 1.00 18.71 154 ALA C O 1
ATOM 5487 N N . GLY C 1 155 ? 4.231 56.067 1.519 1.00 17.18 155 GLY C N 1
ATOM 5488 C CA . GLY C 1 155 ? 3.256 54.978 1.697 1.00 17.53 155 GLY C CA 1
ATOM 5489 C C . GLY C 1 155 ? 2.620 54.464 0.395 1.00 18.45 155 GLY C C 1
ATOM 5490 O O . GLY C 1 155 ? 2.639 55.177 -0.623 1.00 20.16 155 GLY C O 1
ATOM 5491 N N . ASP C 1 156 ? 2.054 53.252 0.408 1.00 16.90 156 ASP C N 1
ATOM 5492 C CA . ASP C 1 156 ? 1.359 52.692 -0.756 1.00 16.86 156 ASP C CA 1
ATOM 5493 C C . ASP C 1 156 ? -0.091 52.336 -0.425 1.00 16.82 156 ASP C C 1
ATOM 5494 O O . ASP C 1 156 ? -0.367 51.892 0.714 1.00 16.67 156 ASP C O 1
ATOM 5499 N N . SER C 1 157 ? -1.007 52.488 -1.394 1.00 15.60 157 SER C N 1
ATOM 5500 C CA . SER C 1 157 ? -2.429 52.150 -1.185 1.00 16.21 157 SER C CA 1
ATOM 5501 C C . SER C 1 157 ? -2.892 52.970 0.017 1.00 16.36 157 SER C C 1
ATOM 5502 O O . SER C 1 157 ? -2.642 54.186 0.040 1.00 16.99 157 SER C O 1
ATOM 5505 N N . ALA C 1 158 ? -3.522 52.336 1.015 1.00 16.07 158 ALA C N 1
ATOM 5506 C CA . ALA C 1 158 ? -3.979 53.024 2.241 1.00 16.40 158 ALA C CA 1
ATOM 5507 C C . ALA C 1 158 ? -2.866 53.788 2.955 1.00 16.95 158 ALA C C 1
ATOM 5508 O O . ALA C 1 158 ? -3.093 54.831 3.577 1.00 16.73 158 ALA C O 1
ATOM 5510 N N . GLY C 1 159 ? -1.656 53.275 2.873 1.00 18.15 159 GLY C N 1
ATOM 5511 C CA . GLY C 1 159 ? -0.537 53.983 3.483 1.00 17.86 159 GLY C CA 1
ATOM 5512 C C . GLY C 1 159 ? -0.210 55.248 2.714 1.00 18.16 159 GLY C C 1
ATOM 5513 O O . GLY C 1 159 ? 0.273 56.200 3.308 1.00 17.76 159 GLY C O 1
ATOM 5514 N N . GLY C 1 160 ? -0.474 55.260 1.401 1.00 18.64 160 GLY C N 1
ATOM 5515 C CA . GLY C 1 160 ? -0.447 56.511 0.603 1.00 19.03 160 GLY C CA 1
ATOM 5516 C C . GLY C 1 160 ? -1.493 57.479 1.130 1.00 19.82 160 GLY C C 1
ATOM 5517 O O . GLY C 1 160 ? -1.208 58.702 1.330 1.00 21.46 160 GLY C O 1
ATOM 5518 N N . GLY C 1 161 ? -2.702 56.954 1.408 1.00 18.19 161 GLY C N 1
ATOM 5519 C CA . GLY C 1 161 ? -3.743 57.760 2.018 1.00 17.54 161 GLY C CA 1
ATOM 5520 C C . GLY C 1 161 ? -3.240 58.362 3.302 1.00 17.96 161 GLY C C 1
ATOM 5521 O O . GLY C 1 161 ? -3.394 59.558 3.582 1.00 19.16 161 GLY C O 1
ATOM 5522 N N . LEU C 1 162 ? -2.631 57.518 4.111 1.00 17.75 162 LEU C N 1
ATOM 5523 C CA . LEU C 1 162 ? -2.126 57.965 5.397 1.00 18.09 162 LEU C CA 1
ATOM 5524 C C . LEU C 1 162 ? -0.995 59.008 5.244 1.00 19.26 162 LEU C C 1
ATOM 5525 O O . LEU C 1 162 ? -0.975 60.006 5.990 1.00 19.14 162 LEU C O 1
ATOM 5530 N N . THR C 1 163 ? -0.073 58.811 4.294 1.00 18.97 163 THR C N 1
ATOM 5531 C CA . THR C 1 163 ? 0.920 59.862 4.158 1.00 21.27 163 THR C CA 1
ATOM 5532 C C . THR C 1 163 ? 0.351 61.274 4.047 1.00 22.06 163 THR C C 1
ATOM 5533 O O . THR C 1 163 ? 0.859 62.155 4.711 1.00 22.20 163 THR C O 1
ATOM 5537 N N . THR C 1 164 ? -0.720 61.463 3.275 1.00 22.66 164 THR C N 1
ATOM 5538 C CA . THR C 1 164 ? -1.408 62.757 3.207 1.00 24.19 164 THR C CA 1
ATOM 5539 C C . THR C 1 164 ? -2.177 63.132 4.491 1.00 24.77 164 THR C C 1
ATOM 5540 O O . THR C 1 164 ? -1.839 64.133 5.141 1.00 26.79 164 THR C O 1
ATOM 5544 N N . ALA C 1 165 ? -3.182 62.338 4.859 1.00 24.13 165 ALA C N 1
ATOM 5545 C CA . ALA C 1 165 ? -4.020 62.578 6.062 1.00 23.38 165 ALA C CA 1
ATOM 5546 C C . ALA C 1 165 ? -3.238 62.894 7.299 1.00 23.40 165 ALA C C 1
ATOM 5547 O O . ALA C 1 165 ? -3.642 63.807 8.063 1.00 23.62 165 ALA C O 1
ATOM 5549 N N . SER C 1 166 ? -2.145 62.161 7.536 1.00 22.24 166 SER C N 1
ATOM 5550 C CA . SER C 1 166 ? -1.401 62.375 8.788 1.00 22.90 166 SER C CA 1
ATOM 5551 C C . SER C 1 166 ? -0.695 63.728 8.819 1.00 23.32 166 SER C C 1
ATOM 5552 O O . SER C 1 166 ? -0.618 64.379 9.868 1.00 22.08 166 SER C O 1
ATOM 5555 N N . MET C 1 167 ? -0.185 64.126 7.647 1.00 24.04 167 MET C N 1
ATOM 5556 C CA . MET C 1 167 ? 0.365 65.442 7.495 1.00 25.15 167 MET C CA 1
ATOM 5557 C C . MET C 1 167 ? -0.716 66.498 7.555 1.00 24.98 167 MET C C 1
ATOM 5558 O O . MET C 1 167 ? -0.482 67.541 8.130 1.00 24.88 167 MET C O 1
ATOM 5563 N N . LEU C 1 168 ? -1.916 66.236 7.042 1.00 24.88 168 LEU C N 1
ATOM 5564 C CA . LEU C 1 168 ? -2.982 67.220 7.308 1.00 25.46 168 LEU C CA 1
ATOM 5565 C C . LEU C 1 168 ? -3.176 67.438 8.827 1.00 26.72 168 LEU C C 1
ATOM 5566 O O . LEU C 1 168 ? -2.935 68.544 9.348 1.00 27.38 168 LEU C O 1
ATOM 5571 N N . LYS C 1 169 ? -3.587 66.387 9.543 1.00 27.07 169 LYS C N 1
ATOM 5572 C CA . LYS C 1 169 ? -3.674 66.459 11.000 1.00 28.50 169 LYS C CA 1
ATOM 5573 C C . LYS C 1 169 ? -2.403 66.994 11.697 1.00 29.04 169 LYS C C 1
ATOM 5574 O O . LYS C 1 169 ? -2.510 67.726 12.672 1.00 29.20 169 LYS C O 1
ATOM 5580 N N . ALA C 1 170 ? -1.213 66.637 11.218 1.00 29.56 170 ALA C N 1
ATOM 5581 C CA . ALA C 1 170 ? -0.016 67.107 11.902 1.00 30.76 170 ALA C CA 1
ATOM 5582 C C . ALA C 1 170 ? 0.161 68.625 11.749 1.00 32.27 170 ALA C C 1
ATOM 5583 O O . ALA C 1 170 ? 0.727 69.267 12.628 1.00 32.42 170 ALA C O 1
ATOM 5585 N N . LYS C 1 171 ? -0.377 69.184 10.655 1.00 33.96 171 LYS C N 1
ATOM 5586 C CA . LYS C 1 171 ? -0.269 70.594 10.310 1.00 34.77 171 LYS C CA 1
ATOM 5587 C C . LYS C 1 171 ? -1.249 71.348 11.198 1.00 35.95 171 LYS C C 1
ATOM 5588 O O . LYS C 1 171 ? -0.949 72.441 11.716 1.00 36.40 171 LYS C O 1
ATOM 5594 N N . GLU C 1 172 ? -2.426 70.760 11.371 1.00 36.61 172 GLU C N 1
ATOM 5595 C CA . GLU C 1 172 ? -3.420 71.322 12.268 1.00 37.57 172 GLU C CA 1
ATOM 5596 C C . GLU C 1 172 ? -2.945 71.346 13.728 1.00 36.97 172 GLU C C 1
ATOM 5597 O O . GLU C 1 172 ? -3.381 72.209 14.480 1.00 36.97 172 GLU C O 1
ATOM 5603 N N . ASP C 1 173 ? -2.075 70.403 14.107 1.00 35.66 173 ASP C N 1
ATOM 5604 C CA . ASP C 1 173 ? -1.440 70.367 15.443 1.00 35.01 173 ASP C CA 1
ATOM 5605 C C . ASP C 1 173 ? -0.238 71.310 15.645 1.00 34.99 173 ASP C C 1
ATOM 5606 O O . ASP C 1 173 ? 0.307 71.368 16.748 1.00 34.43 173 ASP C O 1
ATOM 5611 N N . GLY C 1 174 ? 0.196 71.998 14.585 1.00 34.49 174 GLY C N 1
ATOM 5612 C CA . GLY C 1 174 ? 1.249 72.990 14.696 1.00 34.26 174 GLY C CA 1
ATOM 5613 C C . GLY C 1 174 ? 2.602 72.412 14.414 1.00 34.47 174 GLY C C 1
ATOM 5614 O O . GLY C 1 174 ? 3.628 73.081 14.570 1.00 35.23 174 GLY C O 1
ATOM 5615 N N . LEU C 1 175 ? 2.622 71.161 13.982 1.00 34.34 175 LEU C N 1
ATOM 5616 C CA . LEU C 1 175 ? 3.883 70.480 13.724 1.00 34.17 175 LEU C CA 1
ATOM 5617 C C . LEU C 1 175 ? 4.418 70.964 12.384 1.00 34.32 175 LEU C C 1
ATOM 5618 O O . LEU C 1 175 ? 3.621 71.273 11.489 1.00 35.05 175 LEU C O 1
ATOM 5623 N N . PRO C 1 176 ? 5.758 71.087 12.252 1.00 33.81 176 PRO C N 1
ATOM 5624 C CA . PRO C 1 176 ? 6.281 71.613 10.978 1.00 33.31 176 PRO C CA 1
ATOM 5625 C C . PRO C 1 176 ? 6.248 70.516 9.907 1.00 32.83 176 PRO C C 1
ATOM 5626 O O . PRO C 1 176 ? 6.337 69.305 10.252 1.00 32.70 176 PRO C O 1
ATOM 5630 N N . MET C 1 177 ? 6.161 70.932 8.634 1.00 30.47 177 MET C N 1
ATOM 5631 C CA . MET C 1 177 ? 6.043 69.992 7.493 1.00 28.17 177 MET C CA 1
ATOM 5632 C C . MET C 1 177 ? 7.345 69.310 7.045 1.00 27.17 177 MET C C 1
ATOM 5633 O O . MET C 1 177 ? 8.430 69.927 7.064 1.00 26.97 177 MET C O 1
ATOM 5638 N N . PRO C 1 178 ? 7.242 68.033 6.639 1.00 24.90 178 PRO C N 1
ATOM 5639 C CA . PRO C 1 178 ? 8.451 67.341 6.220 1.00 24.62 178 PRO C CA 1
ATOM 5640 C C . PRO C 1 178 ? 8.921 67.774 4.819 1.00 24.25 178 PRO C C 1
ATOM 5641 O O . PRO C 1 178 ? 8.253 68.564 4.173 1.00 23.99 178 PRO C O 1
ATOM 5645 N N . ALA C 1 179 ? 10.044 67.207 4.373 1.00 23.80 179 ALA C N 1
ATOM 5646 C CA . ALA C 1 179 ? 10.679 67.575 3.123 1.00 23.74 179 ALA C CA 1
ATOM 5647 C C . ALA C 1 179 ? 9.871 67.178 1.886 1.00 24.13 179 ALA C C 1
ATOM 5648 O O . ALA C 1 179 ? 10.199 67.584 0.761 1.00 24.51 179 ALA C O 1
ATOM 5650 N N . GLY C 1 180 ? 8.830 66.374 2.074 1.00 24.14 180 GLY C N 1
ATOM 5651 C CA . GLY C 1 180 ? 8.094 65.837 0.943 1.00 22.99 180 GLY C CA 1
ATOM 5652 C C . GLY C 1 180 ? 7.377 64.530 1.256 1.00 22.64 180 GLY C C 1
ATOM 5653 O O . GLY C 1 180 ? 7.532 63.956 2.366 1.00 21.68 180 GLY C O 1
ATOM 5654 N N . LEU C 1 181 ? 6.569 64.099 0.281 1.00 20.38 181 LEU C N 1
ATOM 5655 C CA . LEU C 1 181 ? 5.617 63.057 0.477 1.00 19.40 181 LEU C CA 1
ATOM 5656 C C . LEU C 1 181 ? 5.718 62.163 -0.719 1.00 19.17 181 LEU C C 1
ATOM 5657 O O . LEU C 1 181 ? 5.786 62.666 -1.838 1.00 20.72 181 LEU C O 1
ATOM 5662 N N . VAL C 1 182 ? 5.735 60.853 -0.504 1.00 18.07 182 VAL C N 1
ATOM 5663 C CA . VAL C 1 182 ? 5.772 59.876 -1.581 1.00 17.20 182 VAL C CA 1
ATOM 5664 C C . VAL C 1 182 ? 4.615 58.828 -1.483 1.00 17.34 182 VAL C C 1
ATOM 5665 O O . VAL C 1 182 ? 4.406 58.229 -0.428 1.00 16.81 182 VAL C O 1
ATOM 5669 N N . MET C 1 183 ? 3.858 58.645 -2.577 1.00 15.73 183 MET C N 1
ATOM 5670 C CA . MET C 1 183 ? 2.655 57.821 -2.563 1.00 14.49 183 MET C CA 1
ATOM 5671 C C . MET C 1 183 ? 2.672 56.945 -3.762 1.00 14.92 183 MET C C 1
ATOM 5672 O O . MET C 1 183 ? 2.991 57.431 -4.871 1.00 13.02 183 MET C O 1
ATOM 5677 N N . LEU C 1 184 ? 2.413 55.641 -3.516 1.00 14.61 184 LEU C N 1
ATOM 5678 C CA . LEU C 1 184 ? 2.415 54.617 -4.542 1.00 15.43 184 LEU C CA 1
ATOM 5679 C C . LEU C 1 184 ? 1.004 54.034 -4.593 1.00 16.36 184 LEU C C 1
ATOM 5680 O O . LEU C 1 184 ? 0.526 53.447 -3.615 1.00 15.10 184 LEU C O 1
ATOM 5685 N N . SER C 1 185 ? 0.340 54.185 -5.739 1.00 16.07 185 SER C N 1
ATOM 5686 C CA . SER C 1 185 ? -1.072 53.917 -5.866 1.00 15.45 185 SER C CA 1
ATOM 5687 C C . SER C 1 185 ? -1.936 54.271 -4.620 1.00 16.32 185 SER C C 1
ATOM 5688 O O . SER C 1 185 ? -2.693 53.420 -4.101 1.00 15.54 185 SER C O 1
ATOM 5691 N N . PRO C 1 186 ? -1.876 55.542 -4.169 1.00 16.52 186 PRO C N 1
ATOM 5692 C CA . PRO C 1 186 ? -2.646 55.981 -2.983 1.00 16.59 186 PRO C CA 1
ATOM 5693 C C . PRO C 1 186 ? -4.137 55.744 -3.123 1.00 17.63 186 PRO C C 1
ATOM 5694 O O . PRO C 1 186 ? -4.703 55.791 -4.265 1.00 16.50 186 PRO C O 1
ATOM 5698 N N . PHE C 1 187 ? -4.730 55.416 -1.971 1.00 16.80 187 PHE C N 1
ATOM 5699 C CA . PHE C 1 187 ? -6.126 55.039 -1.881 1.00 17.19 187 PHE C CA 1
ATOM 5700 C C . PHE C 1 187 ? -6.634 56.208 -1.071 1.00 16.68 187 PHE C C 1
ATOM 5701 O O . PHE C 1 187 ? -6.449 56.269 0.142 1.00 17.62 187 PHE C O 1
ATOM 5709 N N . VAL C 1 188 ? -7.228 57.180 -1.755 1.00 16.37 188 VAL C N 1
ATOM 5710 C CA . VAL C 1 188 ? -7.557 58.435 -1.124 1.00 15.25 188 VAL C CA 1
ATOM 5711 C C . VAL C 1 188 ? -8.956 58.882 -1.400 1.00 16.08 188 VAL C C 1
ATOM 5712 O O . VAL C 1 188 ? -9.320 59.937 -0.940 1.00 17.72 188 VAL C O 1
ATOM 5716 N N . ASP C 1 189 ? -9.753 58.128 -2.147 1.00 16.16 189 ASP C N 1
ATOM 5717 C CA . ASP C 1 189 ? -11.166 58.488 -2.237 1.00 17.32 189 ASP C CA 1
ATOM 5718 C C . ASP C 1 189 ? -12.054 57.314 -1.939 1.00 17.80 189 ASP C C 1
ATOM 5719 O O . ASP C 1 189 ? -12.236 56.460 -2.816 1.00 18.80 189 ASP C O 1
ATOM 5724 N N . LEU C 1 190 ? -12.637 57.247 -0.745 1.00 18.35 190 LEU C N 1
ATOM 5725 C CA . LEU C 1 190 ? -13.248 55.938 -0.395 1.00 20.52 190 LEU C CA 1
ATOM 5726 C C . LEU C 1 190 ? -14.669 55.862 -0.894 1.00 21.21 190 LEU C C 1
ATOM 5727 O O . LEU C 1 190 ? -15.458 55.014 -0.445 1.00 20.77 190 LEU C O 1
ATOM 5732 N N . THR C 1 191 ? -15.017 56.768 -1.818 1.00 22.38 191 THR C N 1
ATOM 5733 C CA . THR C 1 191 ? -16.376 56.762 -2.361 1.00 22.54 191 THR C CA 1
ATOM 5734 C C . THR C 1 191 ? -16.433 55.815 -3.522 1.00 22.47 191 THR C C 1
ATOM 5735 O O . THR C 1 191 ? -17.502 55.400 -3.943 1.00 22.19 191 THR C O 1
ATOM 5739 N N . LEU C 1 192 ? -15.263 55.482 -4.037 1.00 22.61 192 LEU C N 1
ATOM 5740 C CA . LEU C 1 192 ? -15.156 54.481 -5.097 1.00 23.23 192 LEU C CA 1
ATOM 5741 C C . LEU C 1 192 ? -16.004 54.859 -6.329 1.00 24.05 192 LEU C C 1
ATOM 5742 O O . LEU C 1 192 ? -16.627 53.997 -6.930 1.00 25.00 192 LEU C O 1
ATOM 5747 N N . SER C 1 193 ? -15.996 56.133 -6.723 1.00 24.59 193 SER C N 1
ATOM 5748 C CA . SER C 1 193 ? -16.925 56.627 -7.771 1.00 23.76 193 SER C CA 1
ATOM 5749 C C . SER C 1 193 ? -16.280 57.156 -9.045 1.00 23.88 193 SER C C 1
ATOM 5750 O O . SER C 1 193 ? -16.950 57.481 -10.010 1.00 24.13 193 SER C O 1
ATOM 5753 N N . ARG C 1 194 ? -14.970 57.193 -9.088 1.00 24.21 194 ARG C N 1
ATOM 5754 C CA . ARG C 1 194 ? -14.340 57.927 -10.153 1.00 23.81 194 ARG C CA 1
ATOM 5755 C C . ARG C 1 194 ? -14.244 57.170 -11.434 1.00 23.29 194 ARG C C 1
ATOM 5756 O O . ARG C 1 194 ? -14.639 56.003 -11.536 1.00 23.90 194 ARG C O 1
ATOM 5764 N N . TRP C 1 195 ? -13.793 57.873 -12.444 1.00 23.19 195 TRP C N 1
ATOM 5765 C CA . TRP C 1 195 ? -13.682 57.305 -13.745 1.00 22.80 195 TRP C CA 1
ATOM 5766 C C . TRP C 1 195 ? -13.054 55.944 -13.624 1.00 23.49 195 TRP C C 1
ATOM 5767 O O . TRP C 1 195 ? -13.623 54.968 -14.110 1.00 24.29 195 TRP C O 1
ATOM 5778 N N . SER C 1 196 ? -11.874 55.848 -13.019 1.00 24.18 196 SER C N 1
ATOM 5779 C CA . SER C 1 196 ? -11.126 54.609 -13.205 1.00 25.12 196 SER C CA 1
ATOM 5780 C C . SER C 1 196 ? -11.782 53.389 -12.515 1.00 25.36 196 SER C C 1
ATOM 5781 O O . SER C 1 196 ? -11.615 52.252 -12.991 1.00 25.32 196 SER C O 1
ATOM 5784 N N . ASN C 1 197 ? -12.489 53.641 -11.404 1.00 25.76 197 ASN C N 1
ATOM 5785 C CA . ASN C 1 197 ? -13.228 52.607 -10.641 1.00 25.97 197 ASN C CA 1
ATOM 5786 C C . ASN C 1 197 ? -14.233 51.806 -11.467 1.00 26.87 197 ASN C C 1
ATOM 5787 O O . ASN C 1 197 ? -14.231 50.576 -11.391 1.00 27.37 197 ASN C O 1
ATOM 5792 N N . SER C 1 198 ? -15.074 52.461 -12.277 1.00 26.83 198 SER C N 1
ATOM 5793 C CA . SER C 1 198 ? -15.960 51.671 -13.129 1.00 27.08 198 SER C CA 1
ATOM 5794 C C . SER C 1 198 ? -15.204 51.230 -14.370 1.00 26.80 198 SER C C 1
ATOM 5795 O O . SER C 1 198 ? -15.253 50.079 -14.771 1.00 27.30 198 SER C O 1
ATOM 5798 N N . ASN C 1 199 ? -14.420 52.141 -14.908 1.00 26.41 199 ASN C N 1
ATOM 5799 C CA . ASN C 1 199 ? -13.762 51.960 -16.188 1.00 25.81 199 ASN C CA 1
ATOM 5800 C C . ASN C 1 199 ? -12.592 50.975 -16.306 1.00 25.02 199 ASN C C 1
ATOM 5801 O O . ASN C 1 199 ? -12.413 50.390 -17.345 1.00 24.22 199 ASN C O 1
ATOM 5806 N N . LEU C 1 200 ? -11.794 50.820 -15.254 1.00 24.62 200 LEU C N 1
ATOM 5807 C CA . LEU C 1 200 ? -10.682 49.875 -15.256 1.00 23.88 200 LEU C CA 1
ATOM 5808 C C . LEU C 1 200 ? -10.929 48.695 -14.276 1.00 24.49 200 LEU C C 1
ATOM 5809 O O . LEU C 1 200 ? -10.032 47.883 -14.063 1.00 24.39 200 LEU C O 1
ATOM 5814 N N . ALA C 1 201 ? -12.134 48.606 -13.697 1.00 25.49 201 ALA C N 1
ATOM 5815 C CA . ALA C 1 201 ? -12.521 47.458 -12.834 1.00 27.03 201 ALA C CA 1
ATOM 5816 C C . ALA C 1 201 ? -11.980 46.099 -13.359 1.00 27.83 201 ALA C C 1
ATOM 5817 O O . ALA C 1 201 ? -11.193 45.471 -12.681 1.00 28.44 201 ALA C O 1
ATOM 5819 N N . ASP C 1 202 ? -12.362 45.688 -14.545 1.00 29.25 202 ASP C N 1
ATOM 5820 C CA . ASP C 1 202 ? -11.991 44.396 -15.084 1.00 31.06 202 ASP C CA 1
ATOM 5821 C C . ASP C 1 202 ? -10.545 44.252 -15.581 1.00 30.79 202 ASP C C 1
ATOM 5822 O O . ASP C 1 202 ? -10.221 43.287 -16.204 1.00 32.12 202 ASP C O 1
ATOM 5827 N N . ARG C 1 203 ? -9.704 45.227 -15.312 1.00 29.19 203 ARG C N 1
ATOM 5828 C CA . ARG C 1 203 ? -8.264 45.099 -15.528 1.00 27.07 203 ARG C CA 1
ATOM 5829 C C . ARG C 1 203 ? -7.466 45.191 -14.233 1.00 26.04 203 ARG C C 1
ATOM 5830 O O . ARG C 1 203 ? -6.253 45.016 -14.246 1.00 24.86 203 ARG C O 1
ATOM 5838 N N . ASP C 1 204 ? -8.143 45.453 -13.123 1.00 24.90 204 ASP C N 1
ATOM 5839 C CA . ASP C 1 204 ? -7.460 45.469 -11.868 1.00 26.41 204 ASP C CA 1
ATOM 5840 C C . ASP C 1 204 ? -7.618 44.149 -11.103 1.00 26.84 204 ASP C C 1
ATOM 5841 O O . ASP C 1 204 ? -8.586 43.957 -10.342 1.00 27.23 204 ASP C O 1
ATOM 5846 N N . PHE C 1 205 ? -6.661 43.250 -11.269 1.00 26.78 205 PHE C N 1
ATOM 5847 C CA . PHE C 1 205 ? -6.808 41.933 -10.629 1.00 27.61 205 PHE C CA 1
ATOM 5848 C C . PHE C 1 205 ? -6.294 41.937 -9.199 1.00 28.48 205 PHE C C 1
ATOM 5849 O O . PHE C 1 205 ? -6.214 40.888 -8.591 1.00 29.60 205 PHE C O 1
ATOM 5857 N N . LEU C 1 206 ? -5.975 43.123 -8.656 1.00 29.65 206 LEU C N 1
ATOM 5858 C CA . LEU C 1 206 ? -5.497 43.258 -7.276 1.00 29.38 206 LEU C CA 1
ATOM 5859 C C . LEU C 1 206 ? -6.498 43.962 -6.387 1.00 29.93 206 LEU C C 1
ATOM 5860 O O . LEU C 1 206 ? -6.932 43.406 -5.387 1.00 30.82 206 LEU C O 1
ATOM 5865 N N . ALA C 1 207 ? -6.870 45.175 -6.755 1.00 29.71 207 ALA C N 1
ATOM 5866 C CA . ALA C 1 207 ? -7.821 45.954 -5.992 1.00 29.90 207 ALA C CA 1
ATOM 5867 C C . ALA C 1 207 ? -9.159 45.808 -6.755 1.00 30.55 207 ALA C C 1
ATOM 5868 O O . ALA C 1 207 ? -9.543 46.668 -7.554 1.00 29.73 207 ALA C O 1
ATOM 5870 N N . GLU C 1 208 ? -9.833 44.667 -6.521 1.00 30.70 208 GLU C N 1
ATOM 5871 C CA . GLU C 1 208 ? -11.068 44.318 -7.188 1.00 29.72 208 GLU C CA 1
ATOM 5872 C C . GLU C 1 208 ? -12.209 45.020 -6.498 1.00 29.13 208 GLU C C 1
ATOM 5873 O O . GLU C 1 208 ? -12.047 45.480 -5.358 1.00 28.00 208 GLU C O 1
ATOM 5879 N N . PRO C 1 209 ? -13.377 45.097 -7.171 1.00 29.32 209 PRO C N 1
ATOM 5880 C CA . PRO C 1 209 ? -14.501 45.901 -6.677 1.00 29.54 209 PRO C CA 1
ATOM 5881 C C . PRO C 1 209 ? -14.941 45.547 -5.263 1.00 30.12 209 PRO C C 1
ATOM 5882 O O . PRO C 1 209 ? -15.016 46.440 -4.393 1.00 31.32 209 PRO C O 1
ATOM 5886 N N . ASP C 1 210 ? -15.203 44.281 -4.985 1.00 30.42 210 ASP C N 1
ATOM 5887 C CA . ASP C 1 210 ? -15.669 43.984 -3.622 1.00 31.00 210 ASP C CA 1
ATOM 5888 C C . ASP C 1 210 ? -14.522 43.879 -2.613 1.00 29.71 210 ASP C C 1
ATOM 5889 O O . ASP C 1 210 ? -14.686 44.279 -1.451 1.00 29.54 210 ASP C O 1
ATOM 5894 N N . THR C 1 211 ? -13.343 43.460 -3.072 1.00 28.37 211 THR C N 1
ATOM 5895 C CA . THR C 1 211 ? -12.123 43.797 -2.320 1.00 27.45 211 THR C CA 1
ATOM 5896 C C . THR C 1 211 ? -12.199 45.274 -1.806 1.00 27.45 211 THR C C 1
ATOM 5897 O O . THR C 1 211 ? -12.172 45.519 -0.583 1.00 27.40 211 THR C O 1
ATOM 5901 N N . LEU C 1 212 ? -12.383 46.234 -2.731 1.00 26.55 212 LEU C N 1
ATOM 5902 C CA . LEU C 1 212 ? -12.360 47.663 -2.423 1.00 25.16 212 LEU C CA 1
ATOM 5903 C C . LEU C 1 212 ? -13.519 48.176 -1.582 1.00 24.85 212 LEU C C 1
ATOM 5904 O O . LEU C 1 212 ? -13.287 48.883 -0.630 1.00 25.78 212 LEU C O 1
ATOM 5909 N N . GLY C 1 213 ? -14.759 47.871 -1.949 1.00 25.83 213 GLY C N 1
ATOM 5910 C CA . GLY C 1 213 ? -15.937 48.270 -1.151 1.00 26.98 213 GLY C CA 1
ATOM 5911 C C . GLY C 1 213 ? -15.794 47.922 0.334 1.00 28.77 213 GLY C C 1
ATOM 5912 O O . GLY C 1 213 ? -16.063 48.771 1.230 1.00 28.68 213 GLY C O 1
ATOM 5913 N N . GLU C 1 214 ? -15.354 46.681 0.592 1.00 28.27 214 GLU C N 1
ATOM 5914 C CA . GLU C 1 214 ? -15.120 46.190 1.944 1.00 28.99 214 GLU C CA 1
ATOM 5915 C C . GLU C 1 214 ? -14.082 47.032 2.718 1.00 28.22 214 GLU C C 1
ATOM 5916 O O . GLU C 1 214 ? -14.345 47.505 3.843 1.00 28.26 214 GLU C O 1
ATOM 5922 N N . MET C 1 215 ? -12.890 47.195 2.143 1.00 27.00 215 MET C N 1
ATOM 5923 C CA . MET C 1 215 ? -11.909 48.065 2.761 1.00 25.61 215 MET C CA 1
ATOM 5924 C C . MET C 1 215 ? -12.569 49.438 3.026 1.00 24.86 215 MET C C 1
ATOM 5925 O O . MET C 1 215 ? -12.366 50.067 4.069 1.00 23.91 215 MET C O 1
ATOM 5930 N N . SER C 1 216 ? -13.401 49.892 2.096 1.00 24.55 216 SER C N 1
ATOM 5931 C CA . SER C 1 216 ? -14.008 51.215 2.284 1.00 24.33 216 SER C CA 1
ATOM 5932 C C . SER C 1 216 ? -14.995 51.243 3.456 1.00 24.55 216 SER C C 1
ATOM 5933 O O . SER C 1 216 ? -14.920 52.127 4.327 1.00 24.17 216 SER C O 1
ATOM 5936 N N . GLU C 1 217 ? -15.926 50.299 3.487 1.00 25.46 217 GLU C N 1
ATOM 5937 C CA . GLU C 1 217 ? -16.916 50.410 4.545 1.00 27.90 217 GLU C CA 1
ATOM 5938 C C . GLU C 1 217 ? -16.337 50.078 5.929 1.00 27.89 217 GLU C C 1
ATOM 5939 O O . GLU C 1 217 ? -16.623 50.777 6.915 1.00 28.78 217 GLU C O 1
ATOM 5945 N N . LEU C 1 218 ? -15.448 49.087 5.979 1.00 27.65 218 LEU C N 1
ATOM 5946 C CA . LEU C 1 218 ? -14.814 48.716 7.241 1.00 27.43 218 LEU C CA 1
ATOM 5947 C C . LEU C 1 218 ? -14.036 49.846 7.866 1.00 26.93 218 LEU C C 1
ATOM 5948 O O . LEU C 1 218 ? -14.107 50.069 9.078 1.00 27.52 218 LEU C O 1
ATOM 5953 N N . TYR C 1 219 ? -13.273 50.586 7.058 1.00 26.97 219 TYR C N 1
ATOM 5954 C CA . TYR C 1 219 ? -12.535 51.731 7.620 1.00 25.60 219 TYR C CA 1
ATOM 5955 C C . TYR C 1 219 ? -13.456 52.936 7.900 1.00 25.73 219 TYR C C 1
ATOM 5956 O O . TYR C 1 219 ? -13.247 53.697 8.848 1.00 25.29 219 TYR C O 1
ATOM 5965 N N . VAL C 1 220 ? -14.475 53.128 7.073 1.00 26.37 220 VAL C N 1
ATOM 5966 C CA . VAL C 1 220 ? -15.352 54.264 7.291 1.00 27.77 220 VAL C CA 1
ATOM 5967 C C . VAL C 1 220 ? -16.080 54.173 8.641 1.00 29.34 220 VAL C C 1
ATOM 5968 O O . VAL C 1 220 ? -16.306 55.209 9.283 1.00 29.97 220 VAL C O 1
ATOM 5972 N N . GLY C 1 221 ? -16.415 52.959 9.105 1.00 30.62 221 GLY C N 1
ATOM 5973 C CA . GLY C 1 221 ? -17.324 52.815 10.304 1.00 31.76 221 GLY C CA 1
ATOM 5974 C C . GLY C 1 221 ? -18.569 53.654 10.048 1.00 32.12 221 GLY C C 1
ATOM 5975 O O . GLY C 1 221 ? -19.162 53.603 8.953 1.00 32.86 221 GLY C O 1
ATOM 5976 N N . GLY C 1 222 ? -18.916 54.474 11.033 1.00 32.44 222 GLY C N 1
ATOM 5977 C CA . GLY C 1 222 ? -20.045 55.386 10.903 1.00 32.96 222 GLY C CA 1
ATOM 5978 C C . GLY C 1 222 ? -19.562 56.802 10.719 1.00 32.66 222 GLY C C 1
ATOM 5979 O O . GLY C 1 222 ? -20.097 57.749 11.315 1.00 32.62 222 GLY C O 1
ATOM 5980 N N . GLU C 1 223 ? -18.508 56.945 9.931 1.00 31.54 223 GLU C N 1
ATOM 5981 C CA . GLU C 1 223 ? -17.965 58.247 9.737 1.00 30.53 223 GLU C CA 1
ATOM 5982 C C . GLU C 1 223 ? -18.453 58.692 8.358 1.00 30.09 223 GLU C C 1
ATOM 5983 O O . GLU C 1 223 ? -19.050 57.905 7.598 1.00 28.38 223 GLU C O 1
ATOM 5989 N N . ASP C 1 224 ? -18.262 59.974 8.073 1.00 29.48 224 ASP C N 1
ATOM 5990 C CA . ASP C 1 224 ? -18.515 60.474 6.741 1.00 29.62 224 ASP C CA 1
ATOM 5991 C C . ASP C 1 224 ? -17.384 59.944 5.851 1.00 28.69 224 ASP C C 1
ATOM 5992 O O . ASP C 1 224 ? -16.209 60.076 6.189 1.00 27.15 224 ASP C O 1
ATOM 5997 N N . ARG C 1 225 ? -17.746 59.337 4.724 1.00 28.94 225 ARG C N 1
ATOM 5998 C CA . ARG C 1 225 ? -16.758 58.736 3.826 1.00 29.64 225 ARG C CA 1
ATOM 5999 C C . ARG C 1 225 ? -15.987 59.860 3.071 1.00 28.90 225 ARG C C 1
ATOM 6000 O O . ARG C 1 225 ? -14.862 59.663 2.594 1.00 27.58 225 ARG C O 1
ATOM 6008 N N . LYS C 1 226 ? -16.581 61.047 3.050 1.00 28.21 226 LYS C N 1
ATOM 6009 C CA . LYS C 1 226 ? -15.898 62.222 2.527 1.00 28.42 226 LYS C CA 1
ATOM 6010 C C . LYS C 1 226 ? -15.188 63.034 3.617 1.00 28.54 226 LYS C C 1
ATOM 6011 O O . LYS C 1 226 ? -14.744 64.164 3.366 1.00 28.57 226 LYS C O 1
ATOM 6017 N N . ASN C 1 227 ? -15.036 62.451 4.816 1.00 27.95 227 ASN C N 1
ATOM 6018 C CA . ASN C 1 227 ? -14.191 63.076 5.840 1.00 27.59 227 ASN C CA 1
ATOM 6019 C C . ASN C 1 227 ? -12.840 63.412 5.222 1.00 26.98 227 ASN C C 1
ATOM 6020 O O . ASN C 1 227 ? -12.217 62.528 4.605 1.00 27.82 227 ASN C O 1
ATOM 6025 N N . PRO C 1 228 ? -12.370 64.656 5.381 1.00 25.82 228 PRO C N 1
ATOM 6026 C CA . PRO C 1 228 ? -11.087 64.980 4.754 1.00 25.45 228 PRO C CA 1
ATOM 6027 C C . PRO C 1 228 ? -9.976 64.055 5.196 1.00 25.37 228 PRO C C 1
ATOM 6028 O O . PRO C 1 228 ? -9.104 63.753 4.405 1.00 25.32 228 PRO C O 1
ATOM 6032 N N . LEU C 1 229 ? -10.007 63.583 6.445 1.00 25.11 229 LEU C N 1
ATOM 6033 C CA . LEU C 1 229 ? -8.924 62.723 6.955 1.00 23.95 229 LEU C CA 1
ATOM 6034 C C . LEU C 1 229 ? -9.048 61.250 6.514 1.00 23.81 229 LEU C C 1
ATOM 6035 O O . LEU C 1 229 ? -8.111 60.458 6.689 1.00 24.55 229 LEU C O 1
ATOM 6040 N N . ILE C 1 230 ? -10.191 60.908 5.911 1.00 23.16 230 ILE C N 1
ATOM 6041 C CA . ILE C 1 230 ? -10.477 59.563 5.403 1.00 21.81 230 ILE C CA 1
ATOM 6042 C C . ILE C 1 230 ? -10.334 59.528 3.883 1.00 21.72 230 ILE C C 1
ATOM 6043 O O . ILE C 1 230 ? -9.835 58.529 3.313 1.00 21.65 230 ILE C O 1
ATOM 6048 N N . SER C 1 231 ? -10.818 60.583 3.215 1.00 20.29 231 SER C N 1
ATOM 6049 C CA . SER C 1 231 ? -10.575 60.738 1.784 1.00 20.49 231 SER C CA 1
ATOM 6050 C C . SER C 1 231 ? -9.994 62.132 1.461 1.00 21.05 231 SER C C 1
ATOM 6051 O O . SER C 1 231 ? -10.752 63.031 1.094 1.00 21.01 231 SER C O 1
ATOM 6054 N N . PRO C 1 232 ? -8.660 62.306 1.607 1.00 20.88 232 PRO C N 1
ATOM 6055 C CA . PRO C 1 232 ? -7.882 63.555 1.469 1.00 21.90 232 PRO C CA 1
ATOM 6056 C C . PRO C 1 232 ? -8.091 64.277 0.139 1.00 21.77 232 PRO C C 1
ATOM 6057 O O . PRO C 1 232 ? -7.844 65.481 -0.001 1.00 21.38 232 PRO C O 1
ATOM 6061 N N . VAL C 1 233 ? -8.555 63.537 -0.839 1.00 22.02 233 VAL C N 1
ATOM 6062 C CA . VAL C 1 233 ? -9.089 64.172 -2.045 1.00 22.24 233 VAL C CA 1
ATOM 6063 C C . VAL C 1 233 ? -10.097 65.364 -1.743 1.00 21.68 233 VAL C C 1
ATOM 6064 O O . VAL C 1 233 ? -10.157 66.361 -2.487 1.00 22.60 233 VAL C O 1
ATOM 6068 N N . TYR C 1 234 ? -10.839 65.283 -0.648 1.00 20.69 234 TYR C N 1
ATOM 6069 C CA . TYR C 1 234 ? -11.791 66.339 -0.275 1.00 20.92 234 TYR C CA 1
ATOM 6070 C C . TYR C 1 234 ? -11.240 67.324 0.753 1.00 21.52 234 TYR C C 1
ATOM 6071 O O . TYR C 1 234 ? -11.973 68.195 1.255 1.00 23.60 234 TYR C O 1
ATOM 6080 N N . ALA C 1 235 ? -9.968 67.204 1.078 1.00 20.45 235 ALA C N 1
ATOM 6081 C CA . ALA C 1 235 ? -9.398 68.090 2.042 1.00 21.75 235 ALA C CA 1
ATOM 6082 C C . ALA C 1 235 ? -9.003 69.436 1.413 1.00 22.78 235 ALA C C 1
ATOM 6083 O O . ALA C 1 235 ? -8.801 69.553 0.184 1.00 23.93 235 ALA C O 1
ATOM 6085 N N . ASP C 1 236 ? -8.961 70.431 2.280 1.00 22.12 236 ASP C N 1
ATOM 6086 C CA . ASP C 1 236 ? -8.093 71.549 2.151 1.00 23.59 236 ASP C CA 1
ATOM 6087 C C . ASP C 1 236 ? -6.639 71.052 2.311 1.00 23.27 236 ASP C C 1
ATOM 6088 O O . ASP C 1 236 ? -6.168 70.793 3.430 1.00 23.34 236 ASP C O 1
ATOM 6093 N N . LEU C 1 237 ? -5.937 70.970 1.179 1.00 22.02 237 LEU C N 1
ATOM 6094 C CA . LEU C 1 237 ? -4.644 70.343 1.081 1.00 21.17 237 LEU C CA 1
ATOM 6095 C C . LEU C 1 237 ? -3.537 71.368 1.055 1.00 22.02 237 LEU C C 1
ATOM 6096 O O . LEU C 1 237 ? -2.377 71.029 0.787 1.00 21.98 237 LEU C O 1
ATOM 6101 N N . SER C 1 238 ? -3.910 72.615 1.330 1.00 22.44 238 SER C N 1
ATOM 6102 C CA . SER C 1 238 ? -3.010 73.754 1.369 1.00 23.05 238 SER C CA 1
ATOM 6103 C C . SER C 1 238 ? -1.986 73.486 2.412 1.00 23.03 238 SER C C 1
ATOM 6104 O O . SER C 1 238 ? -2.338 72.882 3.435 1.00 23.17 238 SER C O 1
ATOM 6107 N N . GLY C 1 239 ? -0.776 74.028 2.202 1.00 22.12 239 GLY C N 1
ATOM 6108 C CA . GLY C 1 239 ? 0.269 74.066 3.221 1.00 21.93 239 GLY C CA 1
ATOM 6109 C C . GLY C 1 239 ? 1.188 72.859 3.182 1.00 22.09 239 GLY C C 1
ATOM 6110 O O . GLY C 1 239 ? 2.307 72.907 3.772 1.00 22.64 239 GLY C O 1
ATOM 6111 N N . LEU C 1 240 ? 0.755 71.811 2.460 1.00 21.71 240 LEU C N 1
ATOM 6112 C CA . LEU C 1 240 ? 1.445 70.491 2.439 1.00 21.94 240 LEU C CA 1
ATOM 6113 C C . LEU C 1 240 ? 2.694 70.496 1.587 1.00 22.48 240 LEU C C 1
ATOM 6114 O O . LEU C 1 240 ? 2.788 71.290 0.674 1.00 23.82 240 LEU C O 1
ATOM 6119 N N . PRO C 1 241 ? 3.677 69.624 1.900 1.00 22.85 241 PRO C N 1
ATOM 6120 C CA . PRO C 1 241 ? 4.926 69.673 1.169 1.00 22.36 241 PRO C CA 1
ATOM 6121 C C . PRO C 1 241 ? 4.852 68.930 -0.154 1.00 22.64 241 PRO C C 1
ATOM 6122 O O . PRO C 1 241 ? 3.869 68.235 -0.453 1.00 21.96 241 PRO C O 1
ATOM 6126 N N . GLU C 1 242 ? 5.900 69.088 -0.944 1.00 22.24 242 GLU C N 1
ATOM 6127 C CA . GLU C 1 242 ? 5.859 68.631 -2.300 1.00 23.52 242 GLU C CA 1
ATOM 6128 C C . GLU C 1 242 ? 5.654 67.093 -2.415 1.00 22.60 242 GLU C C 1
ATOM 6129 O O . GLU C 1 242 ? 6.153 66.311 -1.577 1.00 23.20 242 GLU C O 1
ATOM 6135 N N . MET C 1 243 ? 4.917 66.696 -3.461 1.00 20.37 243 MET C N 1
ATOM 6136 C CA . MET C 1 243 ? 4.368 65.369 -3.611 1.00 19.26 243 MET C CA 1
ATOM 6137 C C . MET C 1 243 ? 4.933 64.647 -4.828 1.00 19.14 243 MET C C 1
ATOM 6138 O O . MET C 1 243 ? 5.120 65.245 -5.881 1.00 21.76 243 MET C O 1
ATOM 6143 N N . LEU C 1 244 ? 5.247 63.372 -4.675 1.00 18.31 244 LEU C N 1
ATOM 6144 C CA . LEU C 1 244 ? 5.547 62.501 -5.800 1.00 17.09 244 LEU C CA 1
ATOM 6145 C C . LEU C 1 244 ? 4.579 61.329 -5.736 1.00 17.57 244 LEU C C 1
ATOM 6146 O O . LEU C 1 244 ? 4.448 60.667 -4.674 1.00 17.62 244 LEU C O 1
ATOM 6151 N N . ILE C 1 245 ? 3.907 61.066 -6.854 1.00 16.50 245 ILE C N 1
ATOM 6152 C CA . ILE C 1 245 ? 2.929 59.996 -6.931 1.00 15.23 245 ILE C CA 1
ATOM 6153 C C . ILE C 1 245 ? 3.299 59.131 -8.103 1.00 15.02 245 ILE C C 1
ATOM 6154 O O . ILE C 1 245 ? 3.519 59.646 -9.140 1.00 15.74 245 ILE C O 1
ATOM 6159 N N . HIS C 1 246 ? 3.339 57.821 -7.938 1.00 15.56 246 HIS C N 1
ATOM 6160 C CA . HIS C 1 246 ? 3.520 56.849 -9.027 1.00 15.11 246 HIS C CA 1
ATOM 6161 C C . HIS C 1 246 ? 2.365 55.907 -8.949 1.00 14.28 246 HIS C C 1
ATOM 6162 O O . HIS C 1 246 ? 1.899 55.581 -7.839 1.00 14.52 246 HIS C O 1
ATOM 6169 N N . VAL C 1 247 ? 1.918 55.394 -10.085 1.00 14.29 247 VAL C N 1
ATOM 6170 C CA . VAL C 1 247 ? 0.701 54.583 -10.093 1.00 12.62 247 VAL C CA 1
ATOM 6171 C C . VAL C 1 247 ? 0.784 53.817 -11.391 1.00 13.99 247 VAL C C 1
ATOM 6172 O O . VAL C 1 247 ? 1.577 54.169 -12.270 1.00 14.26 247 VAL C O 1
ATOM 6176 N N . GLY C 1 248 ? 0.004 52.749 -11.538 1.00 14.71 248 GLY C N 1
ATOM 6177 C CA . GLY C 1 248 ? 0.054 51.966 -12.775 1.00 15.88 248 GLY C CA 1
ATOM 6178 C C . GLY C 1 248 ? -1.176 52.304 -13.598 1.00 18.04 248 GLY C C 1
ATOM 6179 O O . GLY C 1 248 ? -2.119 52.929 -13.079 1.00 18.56 248 GLY C O 1
ATOM 6180 N N . SER C 1 249 ? -1.190 51.903 -14.868 1.00 17.75 249 SER C N 1
ATOM 6181 C CA . SER C 1 249 ? -2.410 51.947 -15.673 1.00 18.55 249 SER C CA 1
ATOM 6182 C C . SER C 1 249 ? -3.431 50.941 -15.271 1.00 19.11 249 SER C C 1
ATOM 6183 O O . SER C 1 249 ? -4.626 51.127 -15.485 1.00 20.87 249 SER C O 1
ATOM 6186 N N . GLU C 1 250 ? -2.992 49.807 -14.780 1.00 18.90 250 GLU C N 1
ATOM 6187 C CA . GLU C 1 250 ? -3.948 48.729 -14.680 1.00 19.96 250 GLU C CA 1
ATOM 6188 C C . GLU C 1 250 ? -4.687 48.824 -13.345 1.00 19.20 250 GLU C C 1
ATOM 6189 O O . GLU C 1 250 ? -4.722 47.886 -12.604 1.00 19.65 250 GLU C O 1
ATOM 6195 N N . GLU C 1 251 ? -5.285 49.988 -13.067 1.00 19.36 251 GLU C N 1
ATOM 6196 C CA . GLU C 1 251 ? -5.629 50.391 -11.686 1.00 18.43 251 GLU C CA 1
ATOM 6197 C C . GLU C 1 251 ? -7.000 51.047 -11.593 1.00 17.96 251 GLU C C 1
ATOM 6198 O O . GLU C 1 251 ? -7.212 52.092 -12.217 1.00 18.27 251 GLU C O 1
ATOM 6204 N N . ALA C 1 252 ? -7.905 50.452 -10.797 1.00 16.75 252 ALA C N 1
ATOM 6205 C CA . ALA C 1 252 ? -9.195 51.037 -10.452 1.00 15.46 252 ALA C CA 1
ATOM 6206 C C . ALA C 1 252 ? -9.037 52.322 -9.725 1.00 15.67 252 ALA C C 1
ATOM 6207 O O . ALA C 1 252 ? -10.007 53.097 -9.704 1.00 14.75 252 ALA C O 1
ATOM 6209 N N . LEU C 1 253 ? -7.890 52.513 -9.051 1.00 15.32 253 LEU C N 1
ATOM 6210 C CA . LEU C 1 253 ? -7.624 53.789 -8.305 1.00 15.81 253 LEU C CA 1
ATOM 6211 C C . LEU C 1 253 ? -6.745 54.767 -9.041 1.00 16.28 253 LEU C C 1
ATOM 6212 O O . LEU C 1 253 ? -6.134 55.661 -8.440 1.00 17.63 253 LEU C O 1
ATOM 6217 N N . LEU C 1 254 ? -6.684 54.632 -10.361 1.00 16.80 254 LEU C N 1
ATOM 6218 C CA . LEU C 1 254 ? -5.929 55.576 -11.170 1.00 16.70 254 LEU C CA 1
ATOM 6219 C C . LEU C 1 254 ? -6.461 57.020 -10.892 1.00 18.22 254 LEU C C 1
ATOM 6220 O O . LEU C 1 254 ? -5.717 57.959 -10.526 1.00 18.51 254 LEU C O 1
ATOM 6225 N N . SER C 1 255 ? -7.780 57.168 -11.006 1.00 18.65 255 SER C N 1
ATOM 6226 C CA . SER C 1 255 ? -8.460 58.438 -10.751 1.00 17.53 255 SER C CA 1
ATOM 6227 C C . SER C 1 255 ? -8.175 58.961 -9.355 1.00 17.96 255 SER C C 1
ATOM 6228 O O . SER C 1 255 ? -8.141 60.194 -9.168 1.00 17.90 255 SER C O 1
ATOM 6231 N N . ASP C 1 256 ? -7.884 58.076 -8.386 1.00 17.12 256 ASP C N 1
ATOM 6232 C CA . ASP C 1 256 ? -7.419 58.576 -7.048 1.00 16.75 256 ASP C CA 1
ATOM 6233 C C . ASP C 1 256 ? -6.129 59.386 -7.118 1.00 16.13 256 ASP C C 1
ATOM 6234 O O . ASP C 1 256 ? -6.022 60.443 -6.551 1.00 17.52 256 ASP C O 1
ATOM 6239 N N . SER C 1 257 ? -5.157 58.866 -7.847 1.00 17.29 257 SER C N 1
ATOM 6240 C CA . SER C 1 257 ? -3.918 59.551 -8.138 1.00 16.90 257 SER C CA 1
ATOM 6241 C C . SER C 1 257 ? -4.105 60.793 -9.030 1.00 16.36 257 SER C C 1
ATOM 6242 O O . SER C 1 257 ? -3.462 61.782 -8.799 1.00 15.61 257 SER C O 1
ATOM 6245 N N . THR C 1 258 ? -4.972 60.752 -10.040 1.00 16.33 258 THR C N 1
ATOM 6246 C CA . THR C 1 258 ? -5.062 61.900 -10.945 1.00 14.93 258 THR C CA 1
ATOM 6247 C C . THR C 1 258 ? -5.908 62.966 -10.266 1.00 15.59 258 THR C C 1
ATOM 6248 O O . THR C 1 258 ? -5.608 64.148 -10.357 1.00 15.56 258 THR C O 1
ATOM 6252 N N . THR C 1 259 ? -6.915 62.545 -9.515 1.00 16.17 259 THR C N 1
ATOM 6253 C CA . THR C 1 259 ? -7.739 63.488 -8.743 1.00 15.54 259 THR C CA 1
ATOM 6254 C C . THR C 1 259 ? -6.968 64.185 -7.607 1.00 16.87 259 THR C C 1
ATOM 6255 O O . THR C 1 259 ? -7.043 65.456 -7.453 1.00 17.18 259 THR C O 1
ATOM 6259 N N . LEU C 1 260 ? -6.188 63.406 -6.845 1.00 16.22 260 LEU C N 1
ATOM 6260 C CA . LEU C 1 260 ? -5.329 64.031 -5.814 1.00 16.74 260 LEU C CA 1
ATOM 6261 C C . LEU C 1 260 ? -4.400 65.011 -6.465 1.00 16.32 260 LEU C C 1
ATOM 6262 O O . LEU C 1 260 ? -4.140 66.066 -5.923 1.00 17.36 260 LEU C O 1
ATOM 6267 N N . ALA C 1 261 ? -3.791 64.622 -7.571 1.00 17.22 261 ALA C N 1
ATOM 6268 C CA . ALA C 1 261 ? -2.869 65.552 -8.220 1.00 17.69 261 ALA C CA 1
ATOM 6269 C C . ALA C 1 261 ? -3.631 66.857 -8.499 1.00 18.09 261 ALA C C 1
ATOM 6270 O O . ALA C 1 261 ? -3.146 67.924 -8.162 1.00 18.34 261 ALA C O 1
ATOM 6272 N N . GLU C 1 262 ? -4.846 66.753 -9.054 1.00 18.50 262 GLU C N 1
ATOM 6273 C CA . GLU C 1 262 ? -5.635 67.924 -9.417 1.00 20.14 262 GLU C CA 1
ATOM 6274 C C . GLU C 1 262 ? -5.973 68.796 -8.214 1.00 21.22 262 GLU C C 1
ATOM 6275 O O . GLU C 1 262 ? -5.889 70.057 -8.294 1.00 21.94 262 GLU C O 1
ATOM 6281 N N . ARG C 1 263 ? -6.339 68.151 -7.098 1.00 20.48 263 ARG C N 1
ATOM 6282 C CA . ARG C 1 263 ? -6.788 68.892 -5.957 1.00 19.60 263 ARG C CA 1
ATOM 6283 C C . ARG C 1 263 ? -5.587 69.363 -5.167 1.00 20.12 263 ARG C C 1
ATOM 6284 O O . ARG C 1 263 ? -5.573 70.520 -4.707 1.00 19.95 263 ARG C O 1
ATOM 6292 N N . ALA C 1 264 ? -4.564 68.528 -4.987 1.00 18.64 264 ALA C N 1
ATOM 6293 C CA . ALA C 1 264 ? -3.386 69.128 -4.340 1.00 19.01 264 ALA C CA 1
ATOM 6294 C C . ALA C 1 264 ? -2.725 70.227 -5.232 1.00 18.91 264 ALA C C 1
ATOM 6295 O O . ALA C 1 264 ? -2.280 71.260 -4.738 1.00 19.54 264 ALA C O 1
ATOM 6297 N N . GLY C 1 265 ? -2.641 69.989 -6.537 1.00 18.76 265 GLY C N 1
ATOM 6298 C CA . GLY C 1 265 ? -2.132 71.015 -7.455 1.00 18.38 265 GLY C CA 1
ATOM 6299 C C . GLY C 1 265 ? -2.850 72.331 -7.229 1.00 18.24 265 GLY C C 1
ATOM 6300 O O . GLY C 1 265 ? -2.219 73.376 -7.054 1.00 18.58 265 GLY C O 1
ATOM 6301 N N . ALA C 1 266 ? -4.176 72.270 -7.152 1.00 18.28 266 ALA C N 1
ATOM 6302 C CA . ALA C 1 266 ? -4.984 73.473 -7.061 1.00 17.55 266 ALA C CA 1
ATOM 6303 C C . ALA C 1 266 ? -4.902 74.152 -5.697 1.00 18.86 266 ALA C C 1
ATOM 6304 O O . ALA C 1 266 ? -5.276 75.335 -5.577 1.00 20.11 266 ALA C O 1
ATOM 6306 N N . ALA C 1 267 ? -4.474 73.406 -4.667 1.00 19.44 267 ALA C N 1
ATOM 6307 C CA . ALA C 1 267 ? -4.323 73.940 -3.334 1.00 20.06 267 ALA C CA 1
ATOM 6308 C C . ALA C 1 267 ? -2.942 74.505 -3.140 1.00 21.01 267 ALA C C 1
ATOM 6309 O O . ALA C 1 267 ? -2.556 74.801 -2.018 1.00 21.66 267 ALA C O 1
ATOM 6311 N N . GLY C 1 268 ? -2.191 74.670 -4.219 1.00 21.70 268 GLY C N 1
ATOM 6312 C CA . GLY C 1 268 ? -0.846 75.228 -4.093 1.00 22.21 268 GLY C CA 1
ATOM 6313 C C . GLY C 1 268 ? 0.274 74.262 -3.776 1.00 22.97 268 GLY C C 1
ATOM 6314 O O . GLY C 1 268 ? 1.371 74.693 -3.410 1.00 24.59 268 GLY C O 1
ATOM 6315 N N . VAL C 1 269 ? 0.042 72.956 -3.920 1.00 21.89 269 VAL C N 1
ATOM 6316 C CA . VAL C 1 269 ? 1.019 71.985 -3.449 1.00 20.78 269 VAL C CA 1
ATOM 6317 C C . VAL C 1 269 ? 1.826 71.579 -4.657 1.00 20.20 269 VAL C C 1
ATOM 6318 O O . VAL C 1 269 ? 1.299 71.564 -5.744 1.00 21.21 269 VAL C O 1
ATOM 6322 N N . SER C 1 270 ? 3.090 71.251 -4.486 1.00 19.51 270 SER C N 1
ATOM 6323 C CA . SER C 1 270 ? 3.863 70.888 -5.635 1.00 19.82 270 SER C CA 1
ATOM 6324 C C . SER C 1 270 ? 3.588 69.433 -5.858 1.00 20.71 270 SER C C 1
ATOM 6325 O O . SER C 1 270 ? 3.771 68.625 -4.917 1.00 20.87 270 SER C O 1
ATOM 6328 N N . VAL C 1 271 ? 3.124 69.079 -7.069 1.00 20.40 271 VAL C N 1
ATOM 6329 C CA . VAL C 1 271 ? 2.763 67.671 -7.352 1.00 19.70 271 VAL C CA 1
ATOM 6330 C C . VAL C 1 271 ? 3.455 67.193 -8.579 1.00 20.08 271 VAL C C 1
ATOM 6331 O O . VAL C 1 271 ? 3.434 67.885 -9.547 1.00 21.38 271 VAL C O 1
ATOM 6335 N N . GLU C 1 272 ? 4.121 66.048 -8.512 1.00 19.64 272 GLU C N 1
ATOM 6336 C CA . GLU C 1 272 ? 4.629 65.397 -9.672 1.00 20.14 272 GLU C CA 1
ATOM 6337 C C . GLU C 1 272 ? 4.011 63.993 -9.693 1.00 20.17 272 GLU C C 1
ATOM 6338 O O . GLU C 1 272 ? 4.045 63.275 -8.670 1.00 19.05 272 GLU C O 1
ATOM 6344 N N . LEU C 1 273 ? 3.485 63.584 -10.854 1.00 20.15 273 LEU C N 1
ATOM 6345 C CA . LEU C 1 273 ? 2.829 62.293 -10.989 1.00 19.65 273 LEU C CA 1
ATOM 6346 C C . LEU C 1 273 ? 3.404 61.559 -12.185 1.00 20.14 273 LEU C C 1
ATOM 6347 O O . LEU C 1 273 ? 3.723 62.196 -13.197 1.00 20.69 273 LEU C O 1
ATOM 6352 N N . LYS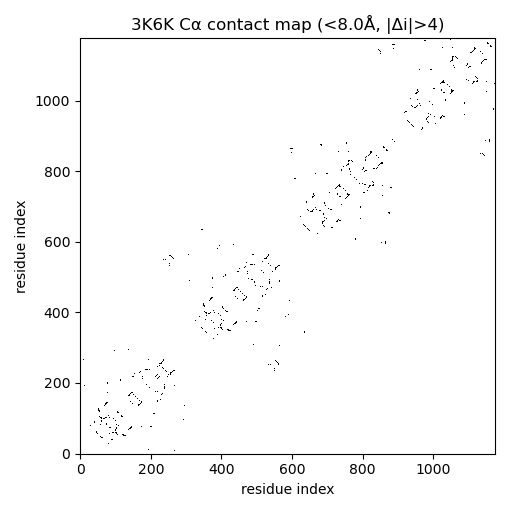 C 1 274 ? 3.528 60.229 -12.065 1.00 18.48 274 LYS C N 1
ATOM 6353 C CA . LYS C 1 274 ? 3.894 59.358 -13.159 1.00 16.82 274 LYS C CA 1
ATOM 6354 C C . LYS C 1 274 ? 3.047 58.077 -13.217 1.00 16.54 274 LYS C C 1
ATOM 6355 O O . LYS C 1 274 ? 2.945 57.329 -12.248 1.00 17.20 274 LYS C O 1
ATOM 6361 N N . ILE C 1 275 ? 2.454 57.813 -14.365 1.00 16.14 275 ILE C N 1
ATOM 6362 C CA . ILE C 1 275 ? 1.616 56.644 -14.568 1.00 15.60 275 ILE C CA 1
ATOM 6363 C C . ILE C 1 275 ? 2.403 55.619 -15.393 1.00 17.33 275 ILE C C 1
ATOM 6364 O O . ILE C 1 275 ? 2.965 55.945 -16.465 1.00 17.65 275 ILE C O 1
ATOM 6369 N N . TRP C 1 276 ? 2.461 54.359 -14.921 1.00 17.46 276 TRP C N 1
ATOM 6370 C CA . TRP C 1 276 ? 3.403 53.432 -15.527 1.00 16.44 276 TRP C CA 1
ATOM 6371 C C . TRP C 1 276 ? 2.634 52.468 -16.345 1.00 16.83 276 TRP C C 1
ATOM 6372 O O . TRP C 1 276 ? 1.741 51.784 -15.811 1.00 17.47 276 TRP C O 1
ATOM 6383 N N . PRO C 1 277 ? 2.977 52.355 -17.634 1.00 17.38 277 PRO C N 1
ATOM 6384 C CA . PRO C 1 277 ? 2.178 51.541 -18.542 1.00 18.41 277 PRO C CA 1
ATOM 6385 C C . PRO C 1 277 ? 2.167 50.033 -18.178 1.00 18.90 277 PRO C C 1
ATOM 6386 O O . PRO C 1 277 ? 3.187 49.505 -17.796 1.00 20.23 277 PRO C O 1
ATOM 6390 N N . ASP C 1 278 ? 1.024 49.361 -18.299 1.00 20.73 278 ASP C N 1
ATOM 6391 C CA . ASP C 1 278 ? 0.863 47.916 -17.961 1.00 22.07 278 ASP C CA 1
ATOM 6392 C C . ASP C 1 278 ? 1.301 47.553 -16.529 1.00 22.38 278 ASP C C 1
ATOM 6393 O O . ASP C 1 278 ? 1.575 46.370 -16.249 1.00 22.19 278 ASP C O 1
ATOM 6398 N N . MET C 1 279 ? 1.362 48.527 -15.621 1.00 21.50 279 MET C N 1
ATOM 6399 C CA . MET C 1 279 ? 1.679 48.179 -14.243 1.00 21.41 279 MET C CA 1
ATOM 6400 C C . MET C 1 279 ? 0.425 48.034 -13.423 1.00 20.76 279 MET C C 1
ATOM 6401 O O . MET C 1 279 ? -0.503 48.806 -13.606 1.00 20.31 279 MET C O 1
ATOM 6406 N N . PRO C 1 280 ? 0.394 47.014 -12.520 1.00 20.53 280 PRO C N 1
ATOM 6407 C CA . PRO C 1 280 ? -0.686 46.839 -11.517 1.00 19.13 280 PRO C CA 1
ATOM 6408 C C . PRO C 1 280 ? -0.459 47.683 -10.272 1.00 17.39 280 PRO C C 1
ATOM 6409 O O . PRO C 1 280 ? 0.581 48.345 -10.145 1.00 16.05 280 PRO C O 1
ATOM 6413 N N . HIS C 1 281 ? -1.449 47.655 -9.393 1.00 17.23 281 HIS C N 1
ATOM 6414 C CA . HIS C 1 281 ? -1.504 48.391 -8.118 1.00 17.46 281 HIS C CA 1
ATOM 6415 C C . HIS C 1 281 ? -0.238 48.159 -7.270 1.00 18.21 281 HIS C C 1
ATOM 6416 O O . HIS C 1 281 ? 0.261 47.039 -7.157 1.00 17.75 281 HIS C O 1
ATOM 6423 N N . VAL C 1 282 ? 0.313 49.233 -6.704 1.00 18.52 282 VAL C N 1
ATOM 6424 C CA . VAL C 1 282 ? 1.618 49.157 -6.073 1.00 18.50 282 VAL C CA 1
ATOM 6425 C C . VAL C 1 282 ? 2.512 48.113 -6.752 1.00 19.60 282 VAL C C 1
ATOM 6426 O O . VAL C 1 282 ? 3.004 47.188 -6.123 1.00 19.47 282 VAL C O 1
ATOM 6430 N N . PHE C 1 283 ? 2.754 48.280 -8.039 1.00 20.78 283 PHE C N 1
ATOM 6431 C CA . PHE C 1 283 ? 3.628 47.349 -8.757 1.00 21.07 283 PHE C CA 1
ATOM 6432 C C . PHE C 1 283 ? 5.025 47.234 -8.193 1.00 21.82 283 PHE C C 1
ATOM 6433 O O . PHE C 1 283 ? 5.711 46.275 -8.520 1.00 22.39 283 PHE C O 1
ATOM 6441 N N . GLN C 1 284 ? 5.468 48.238 -7.417 1.00 22.24 284 GLN C N 1
ATOM 6442 C CA . GLN C 1 284 ? 6.810 48.269 -6.844 1.00 21.23 284 GLN C CA 1
ATOM 6443 C C . GLN C 1 284 ? 7.069 47.090 -5.889 1.00 22.47 284 GLN C C 1
ATOM 6444 O O . GLN C 1 284 ? 8.183 46.940 -5.395 1.00 22.59 284 GLN C O 1
ATOM 6450 N N . MET C 1 285 ? 6.042 46.293 -5.596 1.00 22.34 285 MET C N 1
ATOM 6451 C CA . MET C 1 285 ? 6.199 45.088 -4.757 1.00 23.49 285 MET C CA 1
ATOM 6452 C C . MET C 1 285 ? 6.758 43.937 -5.615 1.00 23.86 285 MET C C 1
ATOM 6453 O O . MET C 1 285 ? 7.266 42.912 -5.097 1.00 24.21 285 MET C O 1
ATOM 6458 N N . TYR C 1 286 ? 6.653 44.095 -6.925 1.00 23.22 286 TYR C N 1
ATOM 6459 C CA . TYR C 1 286 ? 6.772 42.972 -7.825 1.00 23.36 286 TYR C CA 1
ATOM 6460 C C . TYR C 1 286 ? 8.045 42.852 -8.668 1.00 23.45 286 TYR C C 1
ATOM 6461 O O . TYR C 1 286 ? 8.033 42.137 -9.653 1.00 22.31 286 TYR C O 1
ATOM 6470 N N . GLY C 1 287 ? 9.128 43.505 -8.236 1.00 24.68 287 GLY C N 1
ATOM 6471 C CA . GLY C 1 287 ? 10.432 43.451 -8.918 1.00 26.73 287 GLY C CA 1
ATOM 6472 C C . GLY C 1 287 ? 10.938 42.054 -9.308 1.00 28.75 287 GLY C C 1
ATOM 6473 O O . GLY C 1 287 ? 11.562 41.895 -10.349 1.00 28.93 287 GLY C O 1
ATOM 6474 N N . LYS C 1 288 ? 10.661 41.049 -8.471 1.00 30.60 288 LYS C N 1
ATOM 6475 C CA . LYS C 1 288 ? 10.910 39.636 -8.775 1.00 32.30 288 LYS C CA 1
ATOM 6476 C C . LYS C 1 288 ? 10.376 39.334 -10.193 1.00 31.61 288 LYS C C 1
ATOM 6477 O O . LYS C 1 288 ? 11.075 38.712 -11.002 1.00 30.99 288 LYS C O 1
ATOM 6483 N N . PHE C 1 289 ? 9.173 39.852 -10.490 1.00 30.66 289 PHE C N 1
ATOM 6484 C CA . PHE C 1 289 ? 8.495 39.684 -11.789 1.00 30.40 289 PHE C CA 1
ATOM 6485 C C . PHE C 1 289 ? 8.736 40.767 -12.852 1.00 30.63 289 PHE C C 1
ATOM 6486 O O . PHE C 1 289 ? 9.079 40.454 -13.980 1.00 29.93 289 PHE C O 1
ATOM 6494 N N . VAL C 1 290 ? 8.534 42.042 -12.505 1.00 31.31 290 VAL C N 1
ATOM 6495 C CA . VAL C 1 290 ? 8.573 43.105 -13.514 1.00 30.61 290 VAL C CA 1
ATOM 6496 C C . VAL C 1 290 ? 9.644 44.136 -13.319 1.00 31.48 290 VAL C C 1
ATOM 6497 O O . VAL C 1 290 ? 9.875 44.636 -12.228 1.00 31.95 290 VAL C O 1
ATOM 6501 N N . ASN C 1 291 ? 10.287 44.467 -14.428 1.00 32.30 291 ASN C N 1
ATOM 6502 C CA . ASN C 1 291 ? 11.392 45.397 -14.453 1.00 32.51 291 ASN C CA 1
ATOM 6503 C C . ASN C 1 291 ? 11.053 46.820 -13.988 1.00 31.91 291 ASN C C 1
ATOM 6504 O O . ASN C 1 291 ? 11.861 47.497 -13.326 1.00 30.77 291 ASN C O 1
ATOM 6509 N N . ALA C 1 292 ? 9.856 47.266 -14.371 1.00 31.49 292 ALA C N 1
ATOM 6510 C CA . ALA C 1 292 ? 9.402 48.609 -14.072 1.00 31.13 292 ALA C CA 1
ATOM 6511 C C . ALA C 1 292 ? 9.522 48.948 -12.563 1.00 30.57 292 ALA C C 1
ATOM 6512 O O . ALA C 1 292 ? 9.850 50.100 -12.187 1.00 30.12 292 ALA C O 1
ATOM 6514 N N . ALA C 1 293 ? 9.321 47.939 -11.709 1.00 29.64 293 ALA C N 1
ATOM 6515 C CA . ALA C 1 293 ? 9.315 48.159 -10.262 1.00 28.93 293 ALA C CA 1
ATOM 6516 C C . ALA C 1 293 ? 10.661 48.646 -9.790 1.00 28.87 293 ALA C C 1
ATOM 6517 O O . ALA C 1 293 ? 10.757 49.699 -9.101 1.00 28.63 293 ALA C O 1
ATOM 6519 N N . ASP C 1 294 ? 11.709 47.930 -10.209 1.00 28.77 294 ASP C N 1
ATOM 6520 C CA . ASP C 1 294 ? 13.082 48.346 -9.906 1.00 29.13 294 ASP C CA 1
ATOM 6521 C C . ASP C 1 294 ? 13.246 49.800 -10.363 1.00 27.76 294 ASP C C 1
ATOM 6522 O O . ASP C 1 294 ? 13.712 50.663 -9.599 1.00 26.79 294 ASP C O 1
ATOM 6527 N N . ILE C 1 295 ? 12.863 50.066 -11.616 1.00 27.17 295 ILE C N 1
ATOM 6528 C CA . ILE C 1 295 ? 13.006 51.426 -12.218 1.00 26.24 295 ILE C CA 1
ATOM 6529 C C . ILE C 1 295 ? 12.271 52.532 -11.422 1.00 25.50 295 ILE C C 1
ATOM 6530 O O . ILE C 1 295 ? 12.828 53.616 -11.228 1.00 26.14 295 ILE C O 1
ATOM 6535 N N . SER C 1 296 ? 11.055 52.247 -10.930 1.00 24.34 296 SER C N 1
ATOM 6536 C CA . SER C 1 296 ? 10.303 53.263 -10.217 1.00 23.41 296 SER C CA 1
ATOM 6537 C C . SER C 1 296 ? 10.934 53.551 -8.866 1.00 23.22 296 SER C C 1
ATOM 6538 O O . SER C 1 296 ? 11.116 54.704 -8.471 1.00 22.77 296 SER C O 1
ATOM 6541 N N . ILE C 1 297 ? 11.263 52.481 -8.149 1.00 23.74 297 ILE C N 1
ATOM 6542 C CA . ILE C 1 297 ? 11.895 52.577 -6.836 1.00 22.69 297 ILE C CA 1
ATOM 6543 C C . ILE C 1 297 ? 13.167 53.394 -6.977 1.00 22.27 297 ILE C C 1
ATOM 6544 O O . ILE C 1 297 ? 13.453 54.271 -6.153 1.00 21.54 297 ILE C O 1
ATOM 6549 N N . LYS C 1 298 ? 13.904 53.141 -8.061 1.00 23.33 298 LYS C N 1
ATOM 6550 C CA . LYS C 1 298 ? 15.092 53.961 -8.426 1.00 23.98 298 LYS C CA 1
ATOM 6551 C C . LYS C 1 298 ? 14.792 55.470 -8.626 1.00 22.92 298 LYS C C 1
ATOM 6552 O O . LYS C 1 298 ? 15.493 56.312 -8.050 1.00 21.55 298 LYS C O 1
ATOM 6558 N N . GLU C 1 299 ? 13.735 55.803 -9.388 1.00 22.04 299 GLU C N 1
ATOM 6559 C CA . GLU C 1 299 ? 13.332 57.211 -9.494 1.00 23.17 299 GLU C CA 1
ATOM 6560 C C . GLU C 1 299 ? 12.827 57.808 -8.203 1.00 23.25 299 GLU C C 1
ATOM 6561 O O . GLU C 1 299 ? 13.074 58.979 -7.939 1.00 22.54 299 GLU C O 1
ATOM 6567 N N . ILE C 1 300 ? 12.137 57.008 -7.381 1.00 24.64 300 ILE C N 1
ATOM 6568 C CA . ILE C 1 300 ? 11.640 57.529 -6.085 1.00 24.78 300 ILE C CA 1
ATOM 6569 C C . ILE C 1 300 ? 12.823 57.872 -5.205 1.00 25.60 300 ILE C C 1
ATOM 6570 O O . ILE C 1 300 ? 12.896 58.978 -4.650 1.00 24.73 300 ILE C O 1
ATOM 6575 N N . CYS C 1 301 ? 13.774 56.950 -5.083 1.00 26.31 301 CYS C N 1
ATOM 6576 C CA . CYS C 1 301 ? 14.904 57.242 -4.185 1.00 28.61 301 CYS C CA 1
ATOM 6577 C C . CYS C 1 301 ? 15.725 58.419 -4.708 1.00 29.34 301 CYS C C 1
ATOM 6578 O O . CYS C 1 301 ? 16.171 59.307 -3.941 1.00 29.75 301 CYS C O 1
ATOM 6581 N N . HIS C 1 302 ? 15.878 58.462 -6.025 1.00 30.48 302 HIS C N 1
ATOM 6582 C CA . HIS C 1 302 ? 16.551 59.586 -6.620 1.00 32.18 302 HIS C CA 1
ATOM 6583 C C . HIS C 1 302 ? 15.830 60.882 -6.267 1.00 30.48 302 HIS C C 1
ATOM 6584 O O . HIS C 1 302 ? 16.457 61.822 -5.795 1.00 30.75 302 HIS C O 1
ATOM 6591 N N . TRP C 1 303 ? 14.514 60.918 -6.432 1.00 29.48 303 TRP C N 1
ATOM 6592 C CA . TRP C 1 303 ? 13.716 62.103 -6.042 1.00 29.06 303 TRP C CA 1
ATOM 6593 C C . TRP C 1 303 ? 13.826 62.472 -4.531 1.00 30.76 303 TRP C C 1
ATOM 6594 O O . TRP C 1 303 ? 13.856 63.659 -4.159 1.00 31.10 303 TRP C O 1
ATOM 6605 N N . ILE C 1 304 ? 13.883 61.460 -3.669 1.00 31.95 304 ILE C N 1
ATOM 6606 C CA . ILE C 1 304 ? 14.047 61.694 -2.250 1.00 34.21 304 ILE C CA 1
ATOM 6607 C C . ILE C 1 304 ? 15.382 62.366 -2.010 1.00 36.27 304 ILE C C 1
ATOM 6608 O O . ILE C 1 304 ? 15.459 63.414 -1.338 1.00 35.97 304 ILE C O 1
ATOM 6613 N N . SER C 1 305 ? 16.444 61.779 -2.570 1.00 38.83 305 SER C N 1
ATOM 6614 C CA . SER C 1 305 ? 17.778 62.284 -2.219 1.00 41.23 305 SER C CA 1
ATOM 6615 C C . SER C 1 305 ? 18.027 63.730 -2.685 1.00 41.97 305 SER C C 1
ATOM 6616 O O . SER C 1 305 ? 18.787 64.469 -2.052 1.00 42.40 305 SER C O 1
ATOM 6619 N N . ALA C 1 306 ? 17.286 64.158 -3.704 1.00 43.13 306 ALA C N 1
ATOM 6620 C CA . ALA C 1 306 ? 17.305 65.556 -4.147 1.00 44.20 306 ALA C CA 1
ATOM 6621 C C . ALA C 1 306 ? 16.486 66.541 -3.315 1.00 45.53 306 ALA C C 1
ATOM 6622 O O . ALA C 1 306 ? 16.793 67.732 -3.328 1.00 45.93 306 ALA C O 1
ATOM 6624 N N . ARG C 1 307 ? 15.431 66.097 -2.624 1.00 46.88 307 ARG C N 1
ATOM 6625 C CA . ARG C 1 307 ? 14.668 67.044 -1.797 1.00 47.79 307 ARG C CA 1
ATOM 6626 C C . ARG C 1 307 ? 15.374 67.214 -0.479 1.00 47.85 307 ARG C C 1
ATOM 6627 O O . ARG C 1 307 ? 15.153 68.197 0.201 1.00 48.30 307 ARG C O 1
ATOM 6635 N N . ILE C 1 308 ? 16.218 66.268 -0.096 1.00 48.01 308 ILE C N 1
ATOM 6636 C CA . ILE C 1 308 ? 16.940 66.454 1.159 1.00 48.36 308 ILE C CA 1
ATOM 6637 C C . ILE C 1 308 ? 18.148 67.417 0.992 1.00 49.33 308 ILE C C 1
ATOM 6638 O O . ILE C 1 308 ? 18.371 68.310 1.842 1.00 49.59 308 ILE C O 1
ATOM 6643 N N . SER C 1 309 ? 18.892 67.250 -0.108 1.00 49.60 309 SER C N 1
ATOM 6644 C CA . SER C 1 309 ? 20.060 68.078 -0.449 1.00 50.70 309 SER C CA 1
ATOM 6645 C C . SER C 1 309 ? 19.998 69.532 0.069 1.00 50.60 309 SER C C 1
ATOM 6646 O O . SER C 1 309 ? 19.154 70.327 -0.365 1.00 50.41 309 SER C O 1
ATOM 6649 N N . MET D 1 16 ? 10.360 88.616 -9.209 1.00 41.36 16 MET D N 1
ATOM 6650 C CA . MET D 1 16 ? 8.963 88.854 -8.703 1.00 42.84 16 MET D CA 1
ATOM 6651 C C . MET D 1 16 ? 8.403 87.743 -7.812 1.00 43.91 16 MET D C 1
ATOM 6652 O O . MET D 1 16 ? 8.574 86.538 -8.102 1.00 44.42 16 MET D O 1
ATOM 6657 N N . ASP D 1 17 ? 7.711 88.133 -6.744 1.00 44.17 17 ASP D N 1
ATOM 6658 C CA . ASP D 1 17 ? 7.015 87.148 -5.911 1.00 44.58 17 ASP D CA 1
ATOM 6659 C C . ASP D 1 17 ? 5.764 86.672 -6.584 1.00 43.87 17 ASP D C 1
ATOM 6660 O O . ASP D 1 17 ? 4.838 87.465 -6.783 1.00 43.03 17 ASP D O 1
ATOM 6665 N N . PRO D 1 18 ? 5.727 85.363 -6.906 1.00 43.42 18 PRO D N 1
ATOM 6666 C CA . PRO D 1 18 ? 4.690 84.811 -7.751 1.00 43.68 18 PRO D CA 1
ATOM 6667 C C . PRO D 1 18 ? 3.328 85.315 -7.368 1.00 43.82 18 PRO D C 1
ATOM 6668 O O . PRO D 1 18 ? 2.505 85.492 -8.244 1.00 43.51 18 PRO D O 1
ATOM 6672 N N . ARG D 1 19 ? 3.100 85.600 -6.089 1.00 44.93 19 ARG D N 1
ATOM 6673 C CA . ARG D 1 19 ? 1.784 86.132 -5.705 1.00 46.19 19 ARG D CA 1
ATOM 6674 C C . ARG D 1 19 ? 1.562 87.564 -6.232 1.00 45.35 19 ARG D C 1
ATOM 6675 O O . ARG D 1 19 ? 0.432 87.974 -6.526 1.00 45.06 19 ARG D O 1
ATOM 6683 N N . ASP D 1 20 ? 2.654 88.304 -6.407 1.00 45.18 20 ASP D N 1
ATOM 6684 C CA . ASP D 1 20 ? 2.564 89.643 -7.003 1.00 44.09 20 ASP D CA 1
ATOM 6685 C C . ASP D 1 20 ? 2.394 89.596 -8.535 1.00 43.60 20 ASP D C 1
ATOM 6686 O O . ASP D 1 20 ? 1.636 90.414 -9.103 1.00 43.23 20 ASP D O 1
ATOM 6691 N N . PHE D 1 21 ? 3.038 88.620 -9.196 1.00 42.60 21 PHE D N 1
ATOM 6692 C CA . PHE D 1 21 ? 2.757 88.390 -10.617 1.00 42.02 21 PHE D CA 1
ATOM 6693 C C . PHE D 1 21 ? 1.265 88.117 -10.874 1.00 42.16 21 PHE D C 1
ATOM 6694 O O . PHE D 1 21 ? 0.685 88.594 -11.869 1.00 42.30 21 PHE D O 1
ATOM 6702 N N . LEU D 1 22 ? 0.640 87.374 -9.963 1.00 41.47 22 LEU D N 1
ATOM 6703 C CA . LEU D 1 22 ? -0.709 86.948 -10.163 1.00 41.20 22 LEU D CA 1
ATOM 6704 C C . LEU D 1 22 ? -1.639 88.147 -10.008 1.00 42.21 22 LEU D C 1
ATOM 6705 O O . LEU D 1 22 ? -2.712 88.224 -10.632 1.00 41.77 22 LEU D O 1
ATOM 6710 N N . GLN D 1 23 ? -1.212 89.075 -9.151 1.00 43.27 23 GLN D N 1
ATOM 6711 C CA . GLN D 1 23 ? -1.937 90.301 -8.852 1.00 44.41 23 GLN D CA 1
ATOM 6712 C C . GLN D 1 23 ? -1.915 91.188 -10.102 1.00 44.27 23 GLN D C 1
ATOM 6713 O O . GLN D 1 23 ? -2.975 91.619 -10.595 1.00 43.70 23 GLN D O 1
ATOM 6719 N N . LEU D 1 24 ? -0.692 91.439 -10.599 1.00 44.41 24 LEU D N 1
ATOM 6720 C CA . LEU D 1 24 ? -0.435 92.064 -11.905 1.00 43.91 24 LEU D CA 1
ATOM 6721 C C . LEU D 1 24 ? -1.321 91.505 -12.991 1.00 44.75 24 LEU D C 1
ATOM 6722 O O . LEU D 1 24 ? -1.907 92.248 -13.770 1.00 44.67 24 LEU D O 1
ATOM 6727 N N . LEU D 1 25 ? -1.431 90.186 -13.047 1.00 46.29 25 LEU D N 1
ATOM 6728 C CA . LEU D 1 25 ? -2.269 89.571 -14.071 1.00 47.06 25 LEU D CA 1
ATOM 6729 C C . LEU D 1 25 ? -3.762 89.795 -13.822 1.00 48.10 25 LEU D C 1
ATOM 6730 O O . LEU D 1 25 ? -4.533 89.842 -14.771 1.00 48.28 25 LEU D O 1
ATOM 6735 N N . LYS D 1 26 ? -4.163 89.938 -12.556 1.00 49.63 26 LYS D N 1
ATOM 6736 C CA . LYS D 1 26 ? -5.584 90.153 -12.209 1.00 51.16 26 LYS D CA 1
ATOM 6737 C C . LYS D 1 26 ? -6.004 91.580 -12.514 1.00 52.44 26 LYS D C 1
ATOM 6738 O O . LYS D 1 26 ? -7.024 91.816 -13.158 1.00 51.74 26 LYS D O 1
ATOM 6744 N N . ILE D 1 27 ? -5.215 92.527 -12.011 1.00 54.69 27 ILE D N 1
ATOM 6745 C CA . ILE D 1 27 ? -5.395 93.950 -12.324 1.00 56.79 27 ILE D CA 1
ATOM 6746 C C . ILE D 1 27 ? -5.472 94.143 -13.838 1.00 57.84 27 ILE D C 1
ATOM 6747 O O . ILE D 1 27 ? -6.489 94.636 -14.340 1.00 58.08 27 ILE D O 1
ATOM 6752 N N . ASN D 1 28 ? -4.441 93.681 -14.554 1.00 59.44 28 ASN D N 1
ATOM 6753 C CA . ASN D 1 28 ? -4.376 93.782 -16.028 1.00 60.68 28 ASN D CA 1
ATOM 6754 C C . ASN D 1 28 ? -5.548 93.205 -16.837 1.00 62.13 28 ASN D C 1
ATOM 6755 O O . ASN D 1 28 ? -5.693 93.510 -18.029 1.00 62.59 28 ASN D O 1
ATOM 6760 N N . ALA D 1 29 ? -6.365 92.361 -16.198 1.00 63.72 29 ALA D N 1
ATOM 6761 C CA . ALA D 1 29 ? -7.522 91.707 -16.850 1.00 65.06 29 ALA D CA 1
ATOM 6762 C C . ALA D 1 29 ? -8.853 92.315 -16.391 1.00 66.09 29 ALA D C 1
ATOM 6763 O O . ALA D 1 29 ? -9.793 92.434 -17.185 1.00 66.17 29 ALA D O 1
ATOM 6765 N N . GLU D 1 30 ? -8.905 92.676 -15.103 1.00 67.34 30 GLU D N 1
ATOM 6766 C CA . GLU D 1 30 ? -10.022 93.380 -14.454 1.00 68.74 30 GLU D CA 1
ATOM 6767 C C . GLU D 1 30 ? -10.539 94.570 -15.257 1.00 69.13 30 GLU D C 1
ATOM 6768 O O . GLU D 1 30 ? -11.743 94.786 -15.342 1.00 69.08 30 GLU D O 1
ATOM 6774 N N . LYS D 1 31 ? -9.622 95.329 -15.847 1.00 69.98 31 LYS D N 1
ATOM 6775 C CA . LYS D 1 31 ? -9.983 96.519 -16.594 1.00 70.86 31 LYS D CA 1
ATOM 6776 C C . LYS D 1 31 ? -9.961 96.347 -18.116 1.00 71.17 31 LYS D C 1
ATOM 6777 O O . LYS D 1 31 ? -10.720 97.001 -18.819 1.00 71.43 31 LYS D O 1
ATOM 6783 N N . ALA D 1 32 ? -9.119 95.448 -18.614 1.00 71.64 32 ALA D N 1
ATOM 6784 C CA . ALA D 1 32 ? -9.087 95.081 -20.036 1.00 72.31 32 ALA D CA 1
ATOM 6785 C C . ALA D 1 32 ? -10.474 95.115 -20.704 1.00 72.81 32 ALA D C 1
ATOM 6786 O O . ALA D 1 32 ? -11.460 94.660 -20.111 1.00 72.65 32 ALA D O 1
ATOM 6788 N N . GLU D 1 33 ? -10.545 95.639 -21.934 1.00 73.57 33 GLU D N 1
ATOM 6789 C CA . GLU D 1 33 ? -11.841 95.842 -22.606 1.00 74.17 33 GLU D CA 1
ATOM 6790 C C . GLU D 1 33 ? -12.441 94.588 -23.237 1.00 74.65 33 GLU D C 1
ATOM 6791 O O . GLU D 1 33 ? -11.802 93.954 -24.093 1.00 74.97 33 GLU D O 1
ATOM 6797 N N . LYS D 1 34 ? -13.691 94.299 -22.844 1.00 74.75 34 LYS D N 1
ATOM 6798 C CA . LYS D 1 34 ? -14.394 93.017 -23.092 1.00 74.78 34 LYS D CA 1
ATOM 6799 C C . LYS D 1 34 ? -14.259 92.109 -24.333 1.00 74.66 34 LYS D C 1
ATOM 6800 O O . LYS D 1 34 ? -13.843 90.944 -24.210 1.00 75.08 34 LYS D O 1
ATOM 6806 N N . ASN D 1 35 ? -14.607 92.608 -25.515 1.00 74.01 35 ASN D N 1
ATOM 6807 C CA . ASN D 1 35 ? -14.174 91.975 -26.770 1.00 73.26 35 ASN D CA 1
ATOM 6808 C C . ASN D 1 35 ? -14.229 92.858 -28.013 1.00 72.39 35 ASN D C 1
ATOM 6809 O O . ASN D 1 35 ? -15.278 93.054 -28.634 1.00 72.19 35 ASN D O 1
ATOM 6814 N N . LEU D 1 36 ? -13.057 93.384 -28.351 1.00 71.35 36 LEU D N 1
ATOM 6815 C CA . LEU D 1 36 ? -12.785 93.940 -29.664 1.00 70.14 36 LEU D CA 1
ATOM 6816 C C . LEU D 1 36 ? -12.762 92.704 -30.562 1.00 68.83 36 LEU D C 1
ATOM 6817 O O . LEU D 1 36 ? -12.823 91.586 -30.031 1.00 68.73 36 LEU D O 1
ATOM 6822 N N . PRO D 1 37 ? -12.712 92.919 -31.875 1.00 67.54 37 PRO D N 1
ATOM 6823 C CA . PRO D 1 37 ? -12.767 91.845 -32.875 1.00 66.79 37 PRO D CA 1
ATOM 6824 C C . PRO D 1 37 ? -11.533 90.956 -32.790 1.00 65.74 37 PRO D C 1
ATOM 6825 O O . PRO D 1 37 ? -10.706 91.130 -31.896 1.00 65.89 37 PRO D O 1
ATOM 6829 N N . LEU D 1 38 ? -11.420 90.007 -33.716 1.00 64.25 38 LEU D N 1
ATOM 6830 C CA . LEU D 1 38 ? -10.481 88.910 -33.607 1.00 62.07 38 LEU D CA 1
ATOM 6831 C C . LEU D 1 38 ? -9.169 89.331 -34.234 1.00 61.48 38 LEU D C 1
ATOM 6832 O O . LEU D 1 38 ? -8.165 89.453 -33.536 1.00 60.59 38 LEU D O 1
ATOM 6837 N N . ASP D 1 39 ? -9.212 89.593 -35.544 1.00 61.45 39 ASP D N 1
ATOM 6838 C CA . ASP D 1 39 ? -8.029 89.956 -36.342 1.00 61.06 39 ASP D CA 1
ATOM 6839 C C . ASP D 1 39 ? -7.389 91.250 -35.831 1.00 60.66 39 ASP D C 1
ATOM 6840 O O . ASP D 1 39 ? -6.244 91.570 -36.198 1.00 59.91 39 ASP D O 1
ATOM 6845 N N . GLN D 1 40 ? -8.145 91.963 -34.984 1.00 60.04 40 GLN D N 1
ATOM 6846 C CA . GLN D 1 40 ? -7.608 93.009 -34.136 1.00 59.93 40 GLN D CA 1
ATOM 6847 C C . GLN D 1 40 ? -6.806 92.299 -33.079 1.00 58.94 40 GLN D C 1
ATOM 6848 O O . GLN D 1 40 ? -5.589 92.308 -33.153 1.00 58.66 40 GLN D O 1
ATOM 6854 N N . LYS D 1 41 ? -7.474 91.649 -32.128 1.00 58.62 41 LYS D N 1
ATOM 6855 C CA . LYS D 1 41 ? -6.774 90.939 -31.038 1.00 57.88 41 LYS D CA 1
ATOM 6856 C C . LYS D 1 41 ? -5.529 90.150 -31.502 1.00 57.00 41 LYS D C 1
ATOM 6857 O O . LYS D 1 41 ? -4.526 90.135 -30.802 1.00 57.70 41 LYS D O 1
ATOM 6863 N N . ARG D 1 42 ? -5.580 89.532 -32.681 1.00 55.14 42 ARG D N 1
ATOM 6864 C CA . ARG D 1 42 ? -4.406 88.885 -33.275 1.00 53.44 42 ARG D CA 1
ATOM 6865 C C . ARG D 1 42 ? -3.211 89.813 -33.508 1.00 54.46 42 ARG D C 1
ATOM 6866 O O . ARG D 1 42 ? -2.099 89.479 -33.119 1.00 54.67 42 ARG D O 1
ATOM 6874 N N . ALA D 1 43 ? -3.431 90.944 -34.186 1.00 55.45 43 ALA D N 1
ATOM 6875 C CA . ALA D 1 43 ? -2.381 91.954 -34.427 1.00 55.84 43 ALA D CA 1
ATOM 6876 C C . ALA D 1 43 ? -1.928 92.632 -33.122 1.00 55.98 43 ALA D C 1
ATOM 6877 O O . ALA D 1 43 ? -0.769 93.025 -32.977 1.00 56.31 43 ALA D O 1
ATOM 6879 N N . GLY D 1 44 ? -2.843 92.734 -32.166 1.00 56.47 44 GLY D N 1
ATOM 6880 C CA . GLY D 1 44 ? -2.546 93.260 -30.832 1.00 56.62 44 GLY D CA 1
ATOM 6881 C C . GLY D 1 44 ? -1.814 92.261 -29.949 1.00 57.43 44 GLY D C 1
ATOM 6882 O O . GLY D 1 44 ? -1.288 92.615 -28.870 1.00 57.28 44 GLY D O 1
ATOM 6883 N N . MET D 1 45 ? -1.783 91.002 -30.392 1.00 57.36 45 MET D N 1
ATOM 6884 C CA . MET D 1 45 ? -1.027 89.973 -29.692 1.00 57.19 45 MET D CA 1
ATOM 6885 C C . MET D 1 45 ? 0.405 89.952 -30.249 1.00 57.91 45 MET D C 1
ATOM 6886 O O . MET D 1 45 ? 1.365 89.881 -29.470 1.00 57.87 45 MET D O 1
ATOM 6891 N N . GLU D 1 46 ? 0.544 90.042 -31.579 1.00 58.49 46 GLU D N 1
ATOM 6892 C CA . GLU D 1 46 ? 1.860 90.057 -32.226 1.00 59.84 46 GLU D CA 1
ATOM 6893 C C . GLU D 1 46 ? 2.664 91.200 -31.629 1.00 60.78 46 GLU D C 1
ATOM 6894 O O . GLU D 1 46 ? 3.866 91.051 -31.330 1.00 61.37 46 GLU D O 1
ATOM 6900 N N . ALA D 1 47 ? 1.970 92.322 -31.440 1.00 61.42 47 ALA D N 1
ATOM 6901 C CA . ALA D 1 47 ? 2.541 93.567 -30.944 1.00 61.86 47 ALA D CA 1
ATOM 6902 C C . ALA D 1 47 ? 3.038 93.483 -29.495 1.00 61.95 47 ALA D C 1
ATOM 6903 O O . ALA D 1 47 ? 4.227 93.688 -29.254 1.00 62.38 47 ALA D O 1
ATOM 6905 N N . LEU D 1 48 ? 2.139 93.210 -28.543 1.00 61.69 48 LEU D N 1
ATOM 6906 C CA . LEU D 1 48 ? 2.517 93.017 -27.140 1.00 61.45 48 LEU D CA 1
ATOM 6907 C C . LEU D 1 48 ? 3.650 91.993 -26.986 1.00 60.95 48 LEU D C 1
ATOM 6908 O O . LEU D 1 48 ? 4.631 92.270 -26.300 1.00 61.16 48 LEU D O 1
ATOM 6913 N N . CYS D 1 49 ? 3.523 90.830 -27.637 1.00 60.20 49 CYS D N 1
ATOM 6914 C CA . CYS D 1 49 ? 4.482 89.726 -27.454 1.00 59.24 49 CYS D CA 1
ATOM 6915 C C . CYS D 1 49 ? 5.911 90.029 -27.984 1.00 59.41 49 CYS D C 1
ATOM 6916 O O . CYS D 1 49 ? 6.863 89.348 -27.620 1.00 59.37 49 CYS D O 1
ATOM 6919 N N . GLU D 1 50 ? 6.065 91.078 -28.793 1.00 59.48 50 GLU D N 1
ATOM 6920 C CA . GLU D 1 50 ? 7.406 91.555 -29.226 1.00 59.53 50 GLU D CA 1
ATOM 6921 C C . GLU D 1 50 ? 8.162 92.357 -28.148 1.00 59.31 50 GLU D C 1
ATOM 6922 O O . GLU D 1 50 ? 9.396 92.417 -28.180 1.00 59.17 50 GLU D O 1
ATOM 6928 N N . ARG D 1 51 ? 7.413 92.956 -27.211 1.00 59.09 51 ARG D N 1
ATOM 6929 C CA . ARG D 1 51 ? 7.930 93.481 -25.928 1.00 59.01 51 ARG D CA 1
ATOM 6930 C C . ARG D 1 51 ? 8.578 92.410 -25.006 1.00 58.28 51 ARG D C 1
ATOM 6931 O O . ARG D 1 51 ? 8.908 92.676 -23.841 1.00 58.71 51 ARG D O 1
ATOM 6939 N N . PHE D 1 52 ? 8.755 91.197 -25.530 1.00 56.94 52 PHE D N 1
ATOM 6940 C CA . PHE D 1 52 ? 9.298 90.092 -24.744 1.00 55.82 52 PHE D CA 1
ATOM 6941 C C . PHE D 1 52 ? 10.657 89.643 -25.274 1.00 54.74 52 PHE D C 1
ATOM 6942 O O . PHE D 1 52 ? 10.839 89.500 -26.485 1.00 53.91 52 PHE D O 1
ATOM 6950 N N . PRO D 1 53 ? 11.612 89.399 -24.356 1.00 54.17 53 PRO D N 1
ATOM 6951 C CA . PRO D 1 53 ? 12.994 89.068 -24.735 1.00 53.31 53 PRO D CA 1
ATOM 6952 C C . PRO D 1 53 ? 13.068 87.731 -25.434 1.00 52.55 53 PRO D C 1
ATOM 6953 O O . PRO D 1 53 ? 12.198 86.875 -25.239 1.00 52.72 53 PRO D O 1
ATOM 6957 N N . ARG D 1 54 ? 14.098 87.557 -26.243 1.00 51.51 54 ARG D N 1
ATOM 6958 C CA . ARG D 1 54 ? 14.368 86.276 -26.873 1.00 50.73 54 ARG D CA 1
ATOM 6959 C C . ARG D 1 54 ? 15.751 85.774 -26.440 1.00 49.60 54 ARG D C 1
ATOM 6960 O O . ARG D 1 54 ? 16.685 86.554 -26.312 1.00 49.84 54 ARG D O 1
ATOM 6968 N N . ALA D 1 55 ? 15.886 84.479 -26.198 1.00 47.93 55 ALA D N 1
ATOM 6969 C CA . ALA D 1 55 ? 17.154 83.951 -25.743 1.00 46.04 55 ALA D CA 1
ATOM 6970 C C . ALA D 1 55 ? 18.308 84.372 -26.671 1.00 45.39 55 ALA D C 1
ATOM 6971 O O . ALA D 1 55 ? 18.177 84.345 -27.893 1.00 43.54 55 ALA D O 1
ATOM 6973 N N . GLU D 1 56 ? 19.432 84.768 -26.068 1.00 44.67 56 GLU D N 1
ATOM 6974 C CA . GLU D 1 56 ? 20.612 85.180 -26.831 1.00 44.34 56 GLU D CA 1
ATOM 6975 C C . GLU D 1 56 ? 21.232 84.024 -27.604 1.00 42.37 56 GLU D C 1
ATOM 6976 O O . GLU D 1 56 ? 21.333 82.900 -27.106 1.00 41.53 56 GLU D O 1
ATOM 6982 N N . GLY D 1 57 ? 21.630 84.314 -28.835 1.00 40.48 57 GLY D N 1
ATOM 6983 C CA . GLY D 1 57 ? 22.450 83.382 -29.585 1.00 38.60 57 GLY D CA 1
ATOM 6984 C C . GLY D 1 57 ? 21.615 82.296 -30.198 1.00 37.13 57 GLY D C 1
ATOM 6985 O O . GLY D 1 57 ? 22.146 81.306 -30.713 1.00 36.21 57 GLY D O 1
ATOM 6986 N N . VAL D 1 58 ? 20.300 82.475 -30.157 1.00 35.66 58 VAL D N 1
ATOM 6987 C CA . VAL D 1 58 ? 19.461 81.613 -30.997 1.00 35.13 58 VAL D CA 1
ATOM 6988 C C . VAL D 1 58 ? 19.090 82.304 -32.283 1.00 34.15 58 VAL D C 1
ATOM 6989 O O . VAL D 1 58 ? 18.648 83.446 -32.300 1.00 32.91 58 VAL D O 1
ATOM 6993 N N . GLU D 1 59 ? 19.337 81.574 -33.363 1.00 34.24 59 GLU D N 1
ATOM 6994 C CA . GLU D 1 59 ? 19.142 82.083 -34.709 1.00 34.54 59 GLU D CA 1
ATOM 6995 C C . GLU D 1 59 ? 17.773 81.762 -35.318 1.00 32.63 59 GLU D C 1
ATOM 6996 O O . GLU D 1 59 ? 17.361 80.603 -35.332 1.00 32.05 59 GLU D O 1
ATOM 7002 N N . LEU D 1 60 ? 17.107 82.778 -35.864 1.00 30.15 60 LEU D N 1
ATOM 7003 C CA . LEU D 1 60 ? 15.772 82.578 -36.451 1.00 28.35 60 LEU D CA 1
ATOM 7004 C C . LEU D 1 60 ? 15.832 82.510 -37.975 1.00 28.01 60 LEU D C 1
ATOM 7005 O O . LEU D 1 60 ? 16.253 83.445 -38.628 1.00 27.81 60 LEU D O 1
ATOM 7010 N N . THR D 1 61 ? 15.486 81.371 -38.543 1.00 27.19 61 THR D N 1
ATOM 7011 C CA . THR D 1 61 ? 15.478 81.229 -39.983 1.00 26.67 61 THR D CA 1
ATOM 7012 C C . THR D 1 61 ? 14.021 81.032 -40.359 1.00 26.50 61 THR D C 1
ATOM 7013 O O . THR D 1 61 ? 13.336 80.238 -39.736 1.00 26.60 61 THR D O 1
ATOM 7017 N N . LEU D 1 62 ? 13.535 81.789 -41.337 1.00 26.25 62 LEU D N 1
ATOM 7018 C CA . LEU D 1 62 ? 12.151 81.677 -41.792 1.00 25.78 62 LEU D CA 1
ATOM 7019 C C . LEU D 1 62 ? 12.188 80.690 -42.900 1.00 25.04 62 LEU D C 1
ATOM 7020 O O . LEU D 1 62 ? 13.054 80.760 -43.748 1.00 26.30 62 LEU D O 1
ATOM 7025 N N . THR D 1 63 ? 11.284 79.732 -42.905 1.00 26.09 63 THR D N 1
ATOM 7026 C CA . THR D 1 63 ? 11.381 78.632 -43.875 1.00 26.74 63 THR D CA 1
ATOM 7027 C C . THR D 1 63 ? 10.090 77.855 -43.911 1.00 27.09 63 THR D C 1
ATOM 7028 O O . THR D 1 63 ? 9.070 78.347 -43.487 1.00 28.28 63 THR D O 1
ATOM 7032 N N . ASP D 1 64 ? 10.094 76.672 -44.472 1.00 28.19 64 ASP D N 1
ATOM 7033 C CA . ASP D 1 64 ? 8.889 75.876 -44.470 1.00 29.39 64 ASP D CA 1
ATOM 7034 C C . ASP D 1 64 ? 9.187 74.412 -44.072 1.00 28.59 64 ASP D C 1
ATOM 7035 O O . ASP D 1 64 ? 10.316 73.920 -44.213 1.00 28.51 64 ASP D O 1
ATOM 7040 N N . LEU D 1 65 ? 8.176 73.721 -43.569 1.00 27.88 65 LEU D N 1
ATOM 7041 C CA . LEU D 1 65 ? 8.253 72.283 -43.494 1.00 28.31 65 LEU D CA 1
ATOM 7042 C C . LEU D 1 65 ? 7.057 71.709 -44.173 1.00 27.95 65 LEU D C 1
ATOM 7043 O O . LEU D 1 65 ? 5.929 72.007 -43.803 1.00 28.51 65 LEU D O 1
ATOM 7048 N N . GLY D 1 66 ? 7.275 70.878 -45.169 1.00 28.38 66 GLY D N 1
ATOM 7049 C CA . GLY D 1 66 ? 6.145 70.298 -45.910 1.00 27.81 66 GLY D CA 1
ATOM 7050 C C . GLY D 1 66 ? 5.165 71.288 -46.521 1.00 27.84 66 GLY D C 1
ATOM 7051 O O . GLY D 1 66 ? 3.994 70.946 -46.688 1.00 28.31 66 GLY D O 1
ATOM 7052 N N . GLY D 1 67 ? 5.635 72.506 -46.841 1.00 27.07 67 GLY D N 1
ATOM 7053 C CA . GLY D 1 67 ? 4.773 73.563 -47.379 1.00 26.53 67 GLY D CA 1
ATOM 7054 C C . GLY D 1 67 ? 4.238 74.532 -46.339 1.00 26.75 67 GLY D C 1
ATOM 7055 O O . GLY D 1 67 ? 3.755 75.632 -46.671 1.00 26.59 67 GLY D O 1
ATOM 7056 N N . VAL D 1 68 ? 4.325 74.135 -45.068 1.00 25.58 68 VAL D N 1
ATOM 7057 C CA . VAL D 1 68 ? 3.810 74.957 -43.987 1.00 24.25 68 VAL D CA 1
ATOM 7058 C C . VAL D 1 68 ? 4.914 75.894 -43.501 1.00 24.86 68 VAL D C 1
ATOM 7059 O O . VAL D 1 68 ? 5.992 75.411 -43.084 1.00 24.25 68 VAL D O 1
ATOM 7063 N N . PRO D 1 69 ? 4.658 77.225 -43.537 1.00 24.00 69 PRO D N 1
ATOM 7064 C CA . PRO D 1 69 ? 5.678 78.128 -43.039 1.00 24.29 69 PRO D CA 1
ATOM 7065 C C . PRO D 1 69 ? 6.030 77.792 -41.606 1.00 24.78 69 PRO D C 1
ATOM 7066 O O . PRO D 1 69 ? 5.168 77.386 -40.824 1.00 25.12 69 PRO D O 1
ATOM 7070 N N . CYS D 1 70 ? 7.285 78.007 -41.255 1.00 25.20 70 CYS D N 1
ATOM 7071 C CA . CYS D 1 70 ? 7.702 77.930 -39.875 1.00 25.57 70 CYS D CA 1
ATOM 7072 C C . CYS D 1 70 ? 8.875 78.848 -39.602 1.00 25.55 70 CYS D C 1
ATOM 7073 O O . CYS D 1 70 ? 9.548 79.320 -40.539 1.00 25.32 70 CYS D O 1
ATOM 7076 N N . ILE D 1 71 ? 9.123 79.096 -38.313 1.00 24.82 71 ILE D N 1
ATOM 7077 C CA . ILE D 1 71 ? 10.408 79.669 -37.865 1.00 23.04 71 ILE D CA 1
ATOM 7078 C C . ILE D 1 71 ? 11.310 78.607 -37.189 1.00 24.25 71 ILE D C 1
ATOM 7079 O O . ILE D 1 71 ? 10.985 78.158 -36.069 1.00 24.62 71 ILE D O 1
ATOM 7084 N N . ARG D 1 72 ? 12.433 78.251 -37.836 1.00 24.45 72 ARG D N 1
ATOM 7085 C CA . ARG D 1 72 ? 13.431 77.343 -37.275 1.00 24.54 72 ARG D CA 1
ATOM 7086 C C . ARG D 1 72 ? 14.403 78.099 -36.406 1.00 26.21 72 ARG D C 1
ATOM 7087 O O . ARG D 1 72 ? 14.863 79.162 -36.761 1.00 26.23 72 ARG D O 1
ATOM 7095 N N . GLN D 1 73 ? 14.670 77.559 -35.217 1.00 28.24 73 GLN D N 1
ATOM 7096 C CA . GLN D 1 73 ? 15.482 78.253 -34.202 1.00 29.53 73 GLN D CA 1
ATOM 7097 C C . GLN D 1 73 ? 16.574 77.294 -33.683 1.00 30.67 73 GLN D C 1
ATOM 7098 O O . GLN D 1 73 ? 16.301 76.117 -33.473 1.00 30.89 73 GLN D O 1
ATOM 7104 N N . ALA D 1 74 ? 17.806 77.784 -33.519 1.00 32.73 74 ALA D N 1
ATOM 7105 C CA . ALA D 1 74 ? 18.964 76.943 -33.100 1.00 34.76 74 ALA D CA 1
ATOM 7106 C C . ALA D 1 74 ? 20.121 77.857 -32.758 1.00 36.93 74 ALA D C 1
ATOM 7107 O O . ALA D 1 74 ? 20.219 78.935 -33.349 1.00 37.50 74 ALA D O 1
ATOM 7109 N N . THR D 1 75 ? 20.956 77.466 -31.778 1.00 39.63 75 THR D N 1
ATOM 7110 C CA . THR D 1 75 ? 22.243 78.147 -31.471 1.00 41.50 75 THR D CA 1
ATOM 7111 C C . THR D 1 75 ? 23.309 77.458 -32.303 1.00 43.07 75 THR D C 1
ATOM 7112 O O . THR D 1 75 ? 23.063 76.348 -32.786 1.00 43.05 75 THR D O 1
ATOM 7116 N N . ASP D 1 76 ? 24.486 78.081 -32.458 1.00 45.45 76 ASP D N 1
ATOM 7117 C CA . ASP D 1 76 ? 25.607 77.429 -33.168 1.00 47.82 76 ASP D CA 1
ATOM 7118 C C . ASP D 1 76 ? 25.927 76.196 -32.361 1.00 48.37 76 ASP D C 1
ATOM 7119 O O . ASP D 1 76 ? 26.007 76.283 -31.125 1.00 49.66 76 ASP D O 1
ATOM 7124 N N . GLY D 1 77 ? 26.066 75.050 -33.024 1.00 48.32 77 GLY D N 1
ATOM 7125 C CA . GLY D 1 77 ? 26.278 73.792 -32.280 1.00 48.80 77 GLY D CA 1
ATOM 7126 C C . GLY D 1 77 ? 25.033 73.264 -31.546 1.00 48.93 77 GLY D C 1
ATOM 7127 O O . GLY D 1 77 ? 25.045 72.981 -30.332 1.00 48.94 77 GLY D O 1
ATOM 7128 N N . ALA D 1 78 ? 23.941 73.157 -32.294 1.00 47.96 78 ALA D N 1
ATOM 7129 C CA . ALA D 1 78 ? 22.812 72.404 -31.861 1.00 46.22 78 ALA D CA 1
ATOM 7130 C C . ALA D 1 78 ? 23.265 70.975 -32.012 1.00 45.57 78 ALA D C 1
ATOM 7131 O O . ALA D 1 78 ? 24.071 70.679 -32.889 1.00 45.27 78 ALA D O 1
ATOM 7133 N N . GLY D 1 79 ? 22.752 70.090 -31.163 1.00 44.61 79 GLY D N 1
ATOM 7134 C CA . GLY D 1 79 ? 22.899 68.641 -31.362 1.00 43.18 79 GLY D CA 1
ATOM 7135 C C . GLY D 1 79 ? 22.110 68.190 -32.568 1.00 41.80 79 GLY D C 1
ATOM 7136 O O . GLY D 1 79 ? 21.751 68.984 -33.406 1.00 42.05 79 GLY D O 1
ATOM 7137 N N . ALA D 1 80 ? 21.816 66.908 -32.648 1.00 41.31 80 ALA D N 1
ATOM 7138 C CA . ALA D 1 80 ? 21.207 66.338 -33.856 1.00 39.90 80 ALA D CA 1
ATOM 7139 C C . ALA D 1 80 ? 19.699 66.087 -33.727 1.00 38.56 80 ALA D C 1
ATOM 7140 O O . ALA D 1 80 ? 19.105 65.377 -34.565 1.00 38.79 80 ALA D O 1
ATOM 7142 N N . ALA D 1 81 ? 19.097 66.645 -32.676 1.00 36.32 81 ALA D N 1
ATOM 7143 C CA . ALA D 1 81 ? 17.680 66.411 -32.397 1.00 34.93 81 ALA D CA 1
ATOM 7144 C C . ALA D 1 81 ? 16.728 67.591 -32.799 1.00 33.43 81 ALA D C 1
ATOM 7145 O O . ALA D 1 81 ? 17.105 68.771 -32.750 1.00 33.18 81 ALA D O 1
ATOM 7147 N N . HIS D 1 82 ? 15.487 67.256 -33.154 1.00 31.00 82 HIS D N 1
ATOM 7148 C CA . HIS D 1 82 ? 14.530 68.271 -33.574 1.00 28.46 82 HIS D CA 1
ATOM 7149 C C . HIS D 1 82 ? 13.304 68.396 -32.686 1.00 26.28 82 HIS D C 1
ATOM 7150 O O . HIS D 1 82 ? 12.661 67.418 -32.391 1.00 25.54 82 HIS D O 1
ATOM 7157 N N . ILE D 1 83 ? 13.001 69.614 -32.251 1.00 24.42 83 ILE D N 1
ATOM 7158 C CA . ILE D 1 83 ? 11.693 69.879 -31.681 1.00 23.84 83 ILE D CA 1
ATOM 7159 C C . ILE D 1 83 ? 10.753 70.531 -32.727 1.00 23.72 83 ILE D C 1
ATOM 7160 O O . ILE D 1 83 ? 11.047 71.633 -33.245 1.00 24.37 83 ILE D O 1
ATOM 7165 N N . LEU D 1 84 ? 9.640 69.868 -33.009 1.00 21.90 84 LEU D N 1
ATOM 7166 C CA . LEU D 1 84 ? 8.546 70.452 -33.777 1.00 20.33 84 LEU D CA 1
ATOM 7167 C C . LEU D 1 84 ? 7.552 71.030 -32.801 1.00 20.95 84 LEU D C 1
ATOM 7168 O O . LEU D 1 84 ? 6.940 70.273 -31.996 1.00 20.25 84 LEU D O 1
ATOM 7173 N N . TYR D 1 85 ? 7.369 72.353 -32.902 1.00 19.97 85 TYR D N 1
ATOM 7174 C CA . TYR D 1 85 ? 6.639 73.130 -31.929 1.00 20.10 85 TYR D CA 1
ATOM 7175 C C . TYR D 1 85 ? 5.351 73.751 -32.489 1.00 20.32 85 TYR D C 1
ATOM 7176 O O . TYR D 1 85 ? 5.322 74.213 -33.635 1.00 21.46 85 TYR D O 1
ATOM 7185 N N . PHE D 1 86 ? 4.289 73.751 -31.677 1.00 19.91 86 PHE D N 1
ATOM 7186 C CA . PHE D 1 86 ? 2.981 74.280 -32.053 1.00 18.93 86 PHE D CA 1
ATOM 7187 C C . PHE D 1 86 ? 2.588 75.303 -31.029 1.00 19.81 86 PHE D C 1
ATOM 7188 O O . PHE D 1 86 ? 2.214 74.942 -29.923 1.00 20.94 86 PHE D O 1
ATOM 7196 N N . HIS D 1 87 ? 2.645 76.582 -31.382 1.00 19.72 87 HIS D N 1
ATOM 7197 C CA . HIS D 1 87 ? 2.280 77.654 -30.452 1.00 20.55 87 HIS D CA 1
ATOM 7198 C C . HIS D 1 87 ? 0.812 77.584 -29.942 1.00 21.13 87 HIS D C 1
ATOM 7199 O O . HIS D 1 87 ? -0.070 77.002 -30.588 1.00 21.05 87 HIS D O 1
ATOM 7206 N N . GLY D 1 88 ? 0.553 78.253 -28.819 1.00 20.86 88 GLY D N 1
ATOM 7207 C CA . GLY D 1 88 ? -0.794 78.414 -28.331 1.00 21.33 88 GLY D CA 1
ATOM 7208 C C . GLY D 1 88 ? -1.560 79.559 -28.935 1.00 22.86 88 GLY D C 1
ATOM 7209 O O . GLY D 1 88 ? -1.067 80.303 -29.801 1.00 22.92 88 GLY D O 1
ATOM 7210 N N . GLY D 1 89 ? -2.782 79.706 -28.444 1.00 23.38 89 GLY D N 1
ATOM 7211 C CA . GLY D 1 89 ? -3.682 80.769 -28.851 1.00 24.01 89 GLY D CA 1
ATOM 7212 C C . GLY D 1 89 ? -5.101 80.253 -29.102 1.00 24.11 89 GLY D C 1
ATOM 7213 O O . GLY D 1 89 ? -5.819 80.826 -29.898 1.00 24.08 89 GLY D O 1
ATOM 7214 N N . GLY D 1 90 ? -5.506 79.172 -28.429 1.00 24.21 90 GLY D N 1
ATOM 7215 C CA . GLY D 1 90 ? -6.874 78.664 -28.549 1.00 23.40 90 GLY D CA 1
ATOM 7216 C C . GLY D 1 90 ? -7.339 78.317 -29.948 1.00 23.43 90 GLY D C 1
ATOM 7217 O O . GLY D 1 90 ? -8.540 78.286 -30.209 1.00 22.87 90 GLY D O 1
ATOM 7218 N N . TYR D 1 91 ? -6.401 78.084 -30.862 1.00 23.44 91 TYR D N 1
ATOM 7219 C CA . TYR D 1 91 ? -6.770 77.580 -32.194 1.00 23.55 91 TYR D CA 1
ATOM 7220 C C . TYR D 1 91 ? -7.150 78.674 -33.200 1.00 23.74 91 TYR D C 1
ATOM 7221 O O . TYR D 1 91 ? -7.310 78.400 -34.407 1.00 22.97 91 TYR D O 1
ATOM 7230 N N . ILE D 1 92 ? -7.212 79.899 -32.688 1.00 22.69 92 ILE D N 1
ATOM 7231 C CA . ILE D 1 92 ? -7.755 81.050 -33.369 1.00 23.33 92 ILE D CA 1
ATOM 7232 C C . ILE D 1 92 ? -6.750 82.238 -33.321 1.00 24.44 92 ILE D C 1
ATOM 7233 O O . ILE D 1 92 ? -7.040 83.268 -33.906 1.00 23.69 92 ILE D O 1
ATOM 7238 N N . SER D 1 93 ? -5.606 82.094 -32.610 1.00 24.25 93 SER D N 1
ATOM 7239 C CA . SER D 1 93 ? -4.603 83.181 -32.484 1.00 24.21 93 SER D CA 1
ATOM 7240 C C . SER D 1 93 ? -3.138 82.706 -32.261 1.00 23.33 93 SER D C 1
ATOM 7241 O O . SER D 1 93 ? -2.844 81.513 -32.341 1.00 22.28 93 SER D O 1
ATOM 7244 N N . GLY D 1 94 ? -2.240 83.652 -31.999 1.00 22.73 94 GLY D N 1
ATOM 7245 C CA . GLY D 1 94 ? -0.810 83.368 -31.859 1.00 23.13 94 GLY D CA 1
ATOM 7246 C C . GLY D 1 94 ? -0.134 82.975 -33.156 1.00 23.09 94 GLY D C 1
ATOM 7247 O O . GLY D 1 94 ? -0.804 82.762 -34.164 1.00 22.66 94 GLY D O 1
ATOM 7248 N N . SER D 1 95 ? 1.200 82.897 -33.130 1.00 22.95 95 SER D N 1
ATOM 7249 C CA . SER D 1 95 ? 2.031 82.505 -34.304 1.00 23.12 95 SER D CA 1
ATOM 7250 C C . SER D 1 95 ? 3.429 82.086 -33.853 1.00 22.40 95 SER D C 1
ATOM 7251 O O . SER D 1 95 ? 3.796 82.324 -32.701 1.00 21.69 95 SER D O 1
ATOM 7254 N N . PRO D 1 96 ? 4.226 81.495 -34.760 1.00 21.89 96 PRO D N 1
ATOM 7255 C CA . PRO D 1 96 ? 5.640 81.334 -34.408 1.00 21.53 96 PRO D CA 1
ATOM 7256 C C . PRO D 1 96 ? 6.270 82.593 -33.800 1.00 21.93 96 PRO D C 1
ATOM 7257 O O . PRO D 1 96 ? 6.988 82.507 -32.768 1.00 21.35 96 PRO D O 1
ATOM 7261 N N . SER D 1 97 ? 5.987 83.758 -34.387 1.00 22.43 97 SER D N 1
ATOM 7262 C CA . SER D 1 97 ? 6.483 84.999 -33.779 1.00 22.94 97 SER D CA 1
ATOM 7263 C C . SER D 1 97 ? 6.048 85.182 -32.330 1.00 21.81 97 SER D C 1
ATOM 7264 O O . SER D 1 97 ? 6.896 85.465 -31.479 1.00 22.73 97 SER D O 1
ATOM 7267 N N . THR D 1 98 ? 4.758 85.055 -32.036 1.00 20.83 98 THR D N 1
ATOM 7268 C CA . THR D 1 98 ? 4.246 85.400 -30.679 1.00 20.25 98 THR D CA 1
ATOM 7269 C C . THR D 1 98 ? 4.908 84.555 -29.595 1.00 19.70 98 THR D C 1
ATOM 7270 O O . THR D 1 98 ? 5.044 84.990 -28.479 1.00 19.25 98 THR D O 1
ATOM 7274 N N . HIS D 1 99 ? 5.353 83.358 -29.941 1.00 20.15 99 HIS D N 1
ATOM 7275 C CA . HIS D 1 99 ? 5.821 82.424 -28.925 1.00 20.78 99 HIS D CA 1
ATOM 7276 C C . HIS D 1 99 ? 7.318 82.293 -28.810 1.00 20.59 99 HIS D C 1
ATOM 7277 O O . HIS D 1 99 ? 7.849 81.398 -28.127 1.00 21.55 99 HIS D O 1
ATOM 7284 N N . LEU D 1 100 ? 7.979 83.221 -29.483 1.00 20.70 100 LEU D N 1
ATOM 7285 C CA . LEU D 1 100 ? 9.415 83.352 -29.468 1.00 21.32 100 LEU D CA 1
ATOM 7286 C C . LEU D 1 100 ? 10.045 83.378 -28.086 1.00 20.79 100 LEU D C 1
ATOM 7287 O O . LEU D 1 100 ? 11.111 82.765 -27.921 1.00 20.21 100 LEU D O 1
ATOM 7292 N N . VAL D 1 101 ? 9.442 84.111 -27.133 1.00 20.82 101 VAL D N 1
ATOM 7293 C CA . VAL D 1 101 ? 9.937 84.079 -25.755 1.00 22.43 101 VAL D CA 1
ATOM 7294 C C . VAL D 1 101 ? 10.180 82.622 -25.342 1.00 22.76 101 VAL D C 1
ATOM 7295 O O . VAL D 1 101 ? 11.231 82.274 -24.807 1.00 25.11 101 VAL D O 1
ATOM 7299 N N . LEU D 1 102 ? 9.198 81.779 -25.595 1.00 22.33 102 LEU D N 1
ATOM 7300 C CA . LEU D 1 102 ? 9.213 80.437 -25.055 1.00 23.12 102 LEU D CA 1
ATOM 7301 C C . LEU D 1 102 ? 10.058 79.506 -25.922 1.00 22.45 102 LEU D C 1
ATOM 7302 O O . LEU D 1 102 ? 10.952 78.796 -25.411 1.00 20.92 102 LEU D O 1
ATOM 7307 N N . THR D 1 103 ? 9.840 79.556 -27.234 1.00 22.23 103 THR D N 1
ATOM 7308 C CA . THR D 1 103 ? 10.528 78.601 -28.080 1.00 21.99 103 THR D CA 1
ATOM 7309 C C . THR D 1 103 ? 12.060 78.833 -28.158 1.00 22.55 103 THR D C 1
ATOM 7310 O O . THR D 1 103 ? 12.843 77.863 -28.200 1.00 22.01 103 THR D O 1
ATOM 7314 N N . THR D 1 104 ? 12.496 80.090 -28.123 1.00 22.06 104 THR D N 1
ATOM 7315 C CA . THR D 1 104 ? 13.934 80.349 -28.229 1.00 23.58 104 THR D CA 1
ATOM 7316 C C . THR D 1 104 ? 14.614 79.821 -26.981 1.00 24.22 104 THR D C 1
ATOM 7317 O O . THR D 1 104 ? 15.652 79.159 -27.082 1.00 25.06 104 THR D O 1
ATOM 7321 N N . GLN D 1 105 ? 14.001 80.079 -25.837 1.00 25.19 105 GLN D N 1
ATOM 7322 C CA . GLN D 1 105 ? 14.357 79.398 -24.584 1.00 26.70 105 GLN D CA 1
ATOM 7323 C C . GLN D 1 105 ? 14.451 77.881 -24.701 1.00 27.07 105 GLN D C 1
ATOM 7324 O O . GLN D 1 105 ? 15.491 77.307 -24.362 1.00 27.28 105 GLN D O 1
ATOM 7330 N N . LEU D 1 106 ? 13.411 77.211 -25.194 1.00 27.85 106 LEU D N 1
ATOM 7331 C CA . LEU D 1 106 ? 13.541 75.775 -25.465 1.00 28.22 106 LEU D CA 1
ATOM 7332 C C . LEU D 1 106 ? 14.706 75.359 -26.396 1.00 28.96 106 LEU D C 1
ATOM 7333 O O . LEU D 1 106 ? 15.419 74.402 -26.079 1.00 29.84 106 LEU D O 1
ATOM 7338 N N . ALA D 1 107 ? 14.878 76.004 -27.560 1.00 28.61 107 ALA D N 1
ATOM 7339 C CA . ALA D 1 107 ? 15.980 75.627 -28.458 1.00 29.00 107 ALA D CA 1
ATOM 7340 C C . ALA D 1 107 ? 17.324 75.870 -27.765 1.00 28.85 107 ALA D C 1
ATOM 7341 O O . ALA D 1 107 ? 18.256 75.119 -27.963 1.00 27.65 107 ALA D O 1
ATOM 7343 N N . LYS D 1 108 ? 17.408 76.936 -26.980 1.00 29.08 108 LYS D N 1
ATOM 7344 C CA . LYS D 1 108 ? 18.644 77.203 -26.287 1.00 31.39 108 LYS D CA 1
ATOM 7345 C C . LYS D 1 108 ? 18.992 76.077 -25.263 1.00 32.41 108 LYS D C 1
ATOM 7346 O O . LYS D 1 108 ? 19.961 75.331 -25.469 1.00 32.91 108 LYS D O 1
ATOM 7352 N N . GLN D 1 109 ? 18.193 75.957 -24.198 1.00 32.67 109 GLN D N 1
ATOM 7353 C CA . GLN D 1 109 ? 18.493 75.061 -23.093 1.00 32.70 109 GLN D CA 1
ATOM 7354 C C . GLN D 1 109 ? 18.366 73.596 -23.514 1.00 32.99 109 GLN D C 1
ATOM 7355 O O . GLN D 1 109 ? 18.677 72.701 -22.733 1.00 34.16 109 GLN D O 1
ATOM 7361 N N . SER D 1 110 ? 17.929 73.328 -24.746 1.00 33.04 110 SER D N 1
ATOM 7362 C CA . SER D 1 110 ? 17.906 71.948 -25.237 1.00 32.61 110 SER D CA 1
ATOM 7363 C C . SER D 1 110 ? 19.025 71.625 -26.223 1.00 32.95 110 SER D C 1
ATOM 7364 O O . SER D 1 110 ? 19.306 70.441 -26.490 1.00 32.54 110 SER D O 1
ATOM 7367 N N . SER D 1 111 ? 19.615 72.664 -26.818 1.00 32.64 111 SER D N 1
ATOM 7368 C CA . SER D 1 111 ? 20.502 72.459 -27.977 1.00 33.15 111 SER D CA 1
ATOM 7369 C C . SER D 1 111 ? 19.902 71.542 -29.073 1.00 32.06 111 SER D C 1
ATOM 7370 O O . SER D 1 111 ? 20.615 70.699 -29.628 1.00 33.80 111 SER D O 1
ATOM 7373 N N . ALA D 1 112 ? 18.605 71.691 -29.375 1.00 30.60 112 ALA D N 1
ATOM 7374 C CA . ALA D 1 112 ? 17.975 70.992 -30.514 1.00 28.45 112 ALA D CA 1
ATOM 7375 C C . ALA D 1 112 ? 17.565 72.045 -31.528 1.00 27.38 112 ALA D C 1
ATOM 7376 O O . ALA D 1 112 ? 17.483 73.231 -31.181 1.00 26.69 112 ALA D O 1
ATOM 7378 N N . THR D 1 113 ? 17.297 71.625 -32.764 1.00 25.34 113 THR D N 1
ATOM 7379 C CA . THR D 1 113 ? 16.732 72.538 -33.733 1.00 23.66 113 THR D CA 1
ATOM 7380 C C . THR D 1 113 ? 15.232 72.564 -33.499 1.00 23.71 113 THR D C 1
ATOM 7381 O O . THR D 1 113 ? 14.583 71.527 -33.583 1.00 23.04 113 THR D O 1
ATOM 7385 N N . LEU D 1 114 ? 14.680 73.732 -33.175 1.00 22.56 114 LEU D N 1
ATOM 7386 C CA . LEU D 1 114 ? 13.267 73.823 -32.912 1.00 22.00 114 LEU D CA 1
ATOM 7387 C C . LEU D 1 114 ? 12.551 74.408 -34.119 1.00 22.87 114 LEU D C 1
ATOM 7388 O O . LEU D 1 114 ? 12.855 75.532 -34.516 1.00 23.75 114 LEU D O 1
ATOM 7393 N N . TRP D 1 115 ? 11.582 73.678 -34.671 1.00 21.96 115 TRP D N 1
ATOM 7394 C CA . TRP D 1 115 ? 10.794 74.182 -35.790 1.00 21.71 115 TRP D CA 1
ATOM 7395 C C . TRP D 1 115 ? 9.404 74.579 -35.372 1.00 20.88 115 TRP D C 1
ATOM 7396 O O . TRP D 1 115 ? 8.580 73.708 -35.163 1.00 20.98 115 TRP D O 1
ATOM 7407 N N . SER D 1 116 ? 9.134 75.879 -35.307 1.00 19.11 116 SER D N 1
ATOM 7408 C CA . SER D 1 116 ? 7.868 76.416 -34.800 1.00 19.30 116 SER D CA 1
ATOM 7409 C C . SER D 1 116 ? 6.859 76.573 -35.949 1.00 20.70 116 SER D C 1
ATOM 7410 O O . SER D 1 116 ? 7.093 77.271 -36.894 1.00 21.54 116 SER D O 1
ATOM 7413 N N . LEU D 1 117 ? 5.728 75.916 -35.869 1.00 21.94 117 LEU D N 1
ATOM 7414 C CA . LEU D 1 117 ? 4.893 75.838 -37.013 1.00 22.28 117 LEU D CA 1
ATOM 7415 C C . LEU D 1 117 ? 3.782 76.916 -37.005 1.00 23.10 117 LEU D C 1
ATOM 7416 O O . LEU D 1 117 ? 3.211 77.274 -35.970 1.00 22.69 117 LEU D O 1
ATOM 7421 N N . ASP D 1 118 ? 3.550 77.460 -38.190 1.00 24.42 118 ASP D N 1
ATOM 7422 C CA . ASP D 1 118 ? 2.522 78.465 -38.445 1.00 24.78 118 ASP D CA 1
ATOM 7423 C C . ASP D 1 118 ? 1.398 77.674 -39.072 1.00 24.66 118 ASP D C 1
ATOM 7424 O O . ASP D 1 118 ? 1.182 77.752 -40.277 1.00 25.16 118 ASP D O 1
ATOM 7429 N N . TYR D 1 119 ? 0.747 76.836 -38.277 1.00 23.39 119 TYR D N 1
ATOM 7430 C CA . TYR D 1 119 ? -0.434 76.120 -38.713 1.00 22.46 119 TYR D CA 1
ATOM 7431 C C . TYR D 1 119 ? -1.598 77.156 -38.929 1.00 22.83 119 TYR D C 1
ATOM 7432 O O . TYR D 1 119 ? -1.571 78.289 -38.415 1.00 21.09 119 TYR D O 1
ATOM 7441 N N . ARG D 1 120 ? -2.589 76.765 -39.726 1.00 23.20 120 ARG D N 1
ATOM 7442 C CA . ARG D 1 120 ? -3.705 77.637 -40.064 1.00 22.83 120 ARG D CA 1
ATOM 7443 C C . ARG D 1 120 ? -4.596 77.920 -38.863 1.00 23.13 120 ARG D C 1
ATOM 7444 O O . ARG D 1 120 ? -4.805 77.071 -37.972 1.00 24.07 120 ARG D O 1
ATOM 7452 N N . LEU D 1 121 ? -5.121 79.125 -38.820 1.00 22.48 121 LEU D N 1
ATOM 7453 C CA . LEU D 1 121 ? -5.982 79.494 -37.744 1.00 21.51 121 LEU D CA 1
ATOM 7454 C C . LEU D 1 121 ? -7.488 79.356 -38.087 1.00 21.67 121 LEU D C 1
ATOM 7455 O O . LEU D 1 121 ? -7.899 79.590 -39.255 1.00 21.93 121 LEU D O 1
ATOM 7460 N N . ALA D 1 122 ? -8.264 78.918 -37.086 1.00 19.70 122 ALA D N 1
ATOM 7461 C CA . ALA D 1 122 ? -9.705 79.003 -37.070 1.00 20.84 122 ALA D CA 1
ATOM 7462 C C . ALA D 1 122 ? -10.024 80.431 -36.649 1.00 21.14 122 ALA D C 1
ATOM 7463 O O . ALA D 1 122 ? -9.182 81.039 -36.014 1.00 20.74 122 ALA D O 1
ATOM 7465 N N . PRO D 1 123 ? -11.234 80.961 -36.984 1.00 22.29 123 PRO D N 1
ATOM 7466 C CA . PRO D 1 123 ? -12.320 80.249 -37.649 1.00 23.28 123 PRO D CA 1
ATOM 7467 C C . PRO D 1 123 ? -12.233 80.307 -39.152 1.00 25.40 123 PRO D C 1
ATOM 7468 O O . PRO D 1 123 ? -12.892 79.485 -39.843 1.00 26.06 123 PRO D O 1
ATOM 7472 N N . GLU D 1 124 ? -11.377 81.192 -39.683 1.00 26.20 124 GLU D N 1
ATOM 7473 C CA . GLU D 1 124 ? -11.349 81.311 -41.138 1.00 26.95 124 GLU D CA 1
ATOM 7474 C C . GLU D 1 124 ? -10.790 80.127 -41.893 1.00 26.85 124 GLU D C 1
ATOM 7475 O O . GLU D 1 124 ? -11.117 79.970 -43.058 1.00 26.95 124 GLU D O 1
ATOM 7481 N N . ASN D 1 125 ? -9.965 79.301 -41.239 1.00 27.25 125 ASN D N 1
ATOM 7482 C CA . ASN D 1 125 ? -9.561 77.995 -41.790 1.00 27.05 125 ASN D CA 1
ATOM 7483 C C . ASN D 1 125 ? -10.086 76.901 -40.847 1.00 27.01 125 ASN D C 1
ATOM 7484 O O . ASN D 1 125 ? -9.481 76.652 -39.817 1.00 27.22 125 ASN D O 1
ATOM 7489 N N . PRO D 1 126 ? -11.228 76.267 -41.167 1.00 27.23 126 PRO D N 1
ATOM 7490 C CA . PRO D 1 126 ? -11.848 75.371 -40.176 1.00 26.88 126 PRO D CA 1
ATOM 7491 C C . PRO D 1 126 ? -11.070 74.074 -39.999 1.00 26.77 126 PRO D C 1
ATOM 7492 O O . PRO D 1 126 ? -10.244 73.734 -40.863 1.00 26.97 126 PRO D O 1
ATOM 7496 N N . PHE D 1 127 ? -11.329 73.366 -38.895 1.00 26.07 127 PHE D N 1
ATOM 7497 C CA . PHE D 1 127 ? -10.793 72.012 -38.674 1.00 25.72 127 PHE D CA 1
ATOM 7498 C C . PHE D 1 127 ? -11.117 71.144 -39.914 1.00 25.53 127 PHE D C 1
ATOM 7499 O O . PHE D 1 127 ? -12.243 71.207 -40.374 1.00 27.14 127 PHE D O 1
ATOM 7507 N N . PRO D 1 128 ? -10.192 70.272 -40.415 1.00 25.51 128 PRO D N 1
ATOM 7508 C CA . PRO D 1 128 ? -8.899 69.832 -39.868 1.00 25.21 128 PRO D CA 1
ATOM 7509 C C . PRO D 1 128 ? -7.692 70.650 -40.330 1.00 24.92 128 PRO D C 1
ATOM 7510 O O . PRO D 1 128 ? -6.552 70.208 -40.207 1.00 26.48 128 PRO D O 1
ATOM 7514 N N . ALA D 1 129 ? -7.894 71.862 -40.806 1.00 23.82 129 ALA D N 1
ATOM 7515 C CA . ALA D 1 129 ? -6.731 72.559 -41.375 1.00 23.47 129 ALA D CA 1
ATOM 7516 C C . ALA D 1 129 ? -5.455 72.476 -40.497 1.00 22.33 129 ALA D C 1
ATOM 7517 O O . ALA D 1 129 ? -4.362 72.257 -41.025 1.00 22.22 129 ALA D O 1
ATOM 7519 N N . ALA D 1 130 ? -5.591 72.679 -39.185 1.00 21.31 130 ALA D N 1
ATOM 7520 C CA . ALA D 1 130 ? -4.399 72.821 -38.328 1.00 21.71 130 ALA D CA 1
ATOM 7521 C C . ALA D 1 130 ? -3.792 71.476 -38.052 1.00 22.21 130 ALA D C 1
ATOM 7522 O O . ALA D 1 130 ? -2.592 71.316 -38.123 1.00 23.11 130 ALA D O 1
ATOM 7524 N N . VAL D 1 131 ? -4.634 70.489 -37.816 1.00 22.92 131 VAL D N 1
ATOM 7525 C CA . VAL D 1 131 ? -4.169 69.131 -37.722 1.00 23.49 131 VAL D CA 1
ATOM 7526 C C . VAL D 1 131 ? -3.489 68.679 -38.995 1.00 24.61 131 VAL D C 1
ATOM 7527 O O . VAL D 1 131 ? -2.558 67.893 -38.923 1.00 25.49 131 VAL D O 1
ATOM 7531 N N . ASP D 1 132 ? -3.948 69.158 -40.161 1.00 25.04 132 ASP D N 1
ATOM 7532 C CA . ASP D 1 132 ? -3.372 68.710 -41.430 1.00 25.03 132 ASP D CA 1
ATOM 7533 C C . ASP D 1 132 ? -1.985 69.278 -41.560 1.00 24.20 132 ASP D C 1
ATOM 7534 O O . ASP D 1 132 ? -1.048 68.579 -41.924 1.00 23.01 132 ASP D O 1
ATOM 7539 N N . ASP D 1 133 ? -1.875 70.562 -41.231 1.00 23.77 133 ASP D N 1
ATOM 7540 C CA . ASP D 1 133 ? -0.627 71.270 -41.366 1.00 23.68 133 ASP D CA 1
ATOM 7541 C C . ASP D 1 133 ? 0.402 70.629 -40.440 1.00 23.91 133 ASP D C 1
ATOM 7542 O O . ASP D 1 133 ? 1.542 70.457 -40.817 1.00 24.59 133 ASP D O 1
ATOM 7547 N N . CYS D 1 134 ? 0.004 70.344 -39.193 1.00 23.99 134 CYS D N 1
ATOM 7548 C CA . CYS D 1 134 ? 0.899 69.733 -38.207 1.00 23.01 134 CYS D CA 1
ATOM 7549 C C . CYS D 1 134 ? 1.352 68.363 -38.733 1.00 22.78 134 CYS D C 1
ATOM 7550 O O . CYS D 1 134 ? 2.561 68.069 -38.681 1.00 22.60 134 CYS D O 1
ATOM 7553 N N . VAL D 1 135 ? 0.427 67.544 -39.256 1.00 22.96 135 VAL D N 1
ATOM 7554 C CA . VAL D 1 135 ? 0.816 66.204 -39.813 1.00 24.46 135 VAL D CA 1
ATOM 7555 C C . VAL D 1 135 ? 1.744 66.306 -41.018 1.00 25.38 135 VAL D C 1
ATOM 7556 O O . VAL D 1 135 ? 2.813 65.672 -41.074 1.00 25.06 135 VAL D O 1
ATOM 7560 N N . ALA D 1 136 ? 1.331 67.111 -41.994 1.00 26.30 136 ALA D N 1
ATOM 7561 C CA . ALA D 1 136 ? 2.194 67.389 -43.130 1.00 26.84 136 ALA D CA 1
ATOM 7562 C C . ALA D 1 136 ? 3.583 67.891 -42.673 1.00 26.97 136 ALA D C 1
ATOM 7563 O O . ALA D 1 136 ? 4.620 67.468 -43.208 1.00 25.99 136 ALA D O 1
ATOM 7565 N N . ALA D 1 137 ? 3.634 68.762 -41.666 1.00 26.85 137 ALA D N 1
ATOM 7566 C CA . ALA D 1 137 ? 4.949 69.193 -41.173 1.00 27.14 137 ALA D CA 1
ATOM 7567 C C . ALA D 1 137 ? 5.770 68.051 -40.555 1.00 27.93 137 ALA D C 1
ATOM 7568 O O . ALA D 1 137 ? 6.955 67.918 -40.847 1.00 28.07 137 ALA D O 1
ATOM 7570 N N . TYR D 1 138 ? 5.140 67.183 -39.756 1.00 28.87 138 TYR D N 1
ATOM 7571 C CA . TYR D 1 138 ? 5.860 66.033 -39.166 1.00 29.04 138 TYR D CA 1
ATOM 7572 C C . TYR D 1 138 ? 6.340 65.081 -40.245 1.00 29.97 138 TYR D C 1
ATOM 7573 O O . TYR D 1 138 ? 7.427 64.486 -40.100 1.00 29.40 138 TYR D O 1
ATOM 7582 N N . ARG D 1 139 ? 5.530 64.883 -41.296 1.00 30.49 139 ARG D N 1
ATOM 7583 C CA . ARG D 1 139 ? 5.953 64.001 -42.402 1.00 31.63 139 ARG D CA 1
ATOM 7584 C C . ARG D 1 139 ? 7.276 64.554 -42.982 1.00 31.40 139 ARG D C 1
ATOM 7585 O O . ARG D 1 139 ? 8.301 63.891 -42.965 1.00 31.42 139 ARG D O 1
ATOM 7593 N N . ALA D 1 140 ? 7.255 65.800 -43.424 1.00 31.75 140 ALA D N 1
ATOM 7594 C CA . ALA D 1 140 ? 8.449 66.468 -43.929 1.00 32.09 140 ALA D CA 1
ATOM 7595 C C . ALA D 1 140 ? 9.582 66.368 -42.928 1.00 32.84 140 ALA D C 1
ATOM 7596 O O . ALA D 1 140 ? 10.688 65.932 -43.274 1.00 33.30 140 ALA D O 1
ATOM 7598 N N . LEU D 1 141 ? 9.314 66.723 -41.674 1.00 33.23 141 LEU D N 1
ATOM 7599 C CA . LEU D 1 141 ? 10.365 66.676 -40.648 1.00 33.29 141 LEU D CA 1
ATOM 7600 C C . LEU D 1 141 ? 11.066 65.299 -40.464 1.00 33.52 141 LEU D C 1
ATOM 7601 O O . LEU D 1 141 ? 12.265 65.228 -40.159 1.00 33.65 141 LEU D O 1
ATOM 7606 N N . LEU D 1 142 ? 10.326 64.224 -40.698 1.00 34.00 142 LEU D N 1
ATOM 7607 C CA . LEU D 1 142 ? 10.843 62.871 -40.693 1.00 33.86 142 LEU D CA 1
ATOM 7608 C C . LEU D 1 142 ? 11.862 62.587 -41.800 1.00 36.06 142 LEU D C 1
ATOM 7609 O O . LEU D 1 142 ? 12.744 61.734 -41.628 1.00 37.35 142 LEU D O 1
ATOM 7614 N N . LYS D 1 143 ? 11.732 63.243 -42.951 1.00 37.40 143 LYS D N 1
ATOM 7615 C CA . LYS D 1 143 ? 12.694 63.063 -44.027 1.00 39.27 143 LYS D CA 1
ATOM 7616 C C . LYS D 1 143 ? 13.978 63.752 -43.650 1.00 39.73 143 LYS D C 1
ATOM 7617 O O . LYS D 1 143 ? 15.060 63.204 -43.848 1.00 39.88 143 LYS D O 1
ATOM 7623 N N . THR D 1 144 ? 13.835 64.950 -43.093 1.00 40.33 144 THR D N 1
ATOM 7624 C CA . THR D 1 144 ? 14.951 65.819 -42.750 1.00 40.81 144 THR D CA 1
ATOM 7625 C C . THR D 1 144 ? 15.744 65.313 -41.571 1.00 40.97 144 THR D C 1
ATOM 7626 O O . THR D 1 144 ? 16.980 65.438 -41.550 1.00 41.44 144 THR D O 1
ATOM 7630 N N . ALA D 1 145 ? 15.030 64.774 -40.582 1.00 40.60 145 ALA D N 1
ATOM 7631 C CA . ALA D 1 145 ? 15.646 64.246 -39.380 1.00 39.96 145 ALA D CA 1
ATOM 7632 C C . ALA D 1 145 ? 16.391 62.990 -39.684 1.00 39.31 145 ALA D C 1
ATOM 7633 O O . ALA D 1 145 ? 17.428 62.755 -39.117 1.00 39.79 145 ALA D O 1
ATOM 7635 N N . GLY D 1 146 ? 15.824 62.165 -40.546 1.00 39.14 146 GLY D N 1
ATOM 7636 C CA . GLY D 1 146 ? 16.358 60.839 -40.798 1.00 39.52 146 GLY D CA 1
ATOM 7637 C C . GLY D 1 146 ? 15.615 59.761 -40.021 1.00 39.50 146 GLY D C 1
ATOM 7638 O O . GLY D 1 146 ? 15.502 58.622 -40.500 1.00 39.59 146 GLY D O 1
ATOM 7639 N N . SER D 1 147 ? 15.135 60.094 -38.813 1.00 38.51 147 SER D N 1
ATOM 7640 C CA . SER D 1 147 ? 14.237 59.163 -38.082 1.00 37.97 147 SER D CA 1
ATOM 7641 C C . SER D 1 147 ? 13.301 59.817 -37.065 1.00 37.23 147 SER D C 1
ATOM 7642 O O . SER D 1 147 ? 13.601 60.885 -36.495 1.00 37.02 147 SER D O 1
ATOM 7645 N N . ALA D 1 148 ? 12.191 59.127 -36.819 1.00 35.97 148 ALA D N 1
ATOM 7646 C CA . ALA D 1 148 ? 11.261 59.454 -35.723 1.00 34.88 148 ALA D CA 1
ATOM 7647 C C . ALA D 1 148 ? 11.939 59.624 -34.369 1.00 34.17 148 ALA D C 1
ATOM 7648 O O . ALA D 1 148 ? 11.489 60.414 -33.547 1.00 32.70 148 ALA D O 1
ATOM 7650 N N . ASP D 1 149 ? 13.029 58.878 -34.151 1.00 34.30 149 ASP D N 1
ATOM 7651 C CA . ASP D 1 149 ? 13.706 58.836 -32.844 1.00 34.24 149 ASP D CA 1
ATOM 7652 C C . ASP D 1 149 ? 14.523 60.064 -32.544 1.00 33.02 149 ASP D C 1
ATOM 7653 O O . ASP D 1 149 ? 14.935 60.236 -31.402 1.00 32.84 149 ASP D O 1
ATOM 7658 N N . ARG D 1 150 ? 14.735 60.935 -33.535 1.00 32.12 150 ARG D N 1
ATOM 7659 C CA . ARG D 1 150 ? 15.312 62.284 -33.267 1.00 31.49 150 ARG D CA 1
ATOM 7660 C C . ARG D 1 150 ? 14.280 63.417 -33.036 1.00 29.75 150 ARG D C 1
ATOM 7661 O O . ARG D 1 150 ? 14.647 64.619 -32.816 1.00 28.93 150 ARG D O 1
ATOM 7669 N N . ILE D 1 151 ? 12.995 63.061 -33.102 1.00 27.60 151 ILE D N 1
ATOM 7670 C CA . ILE D 1 151 ? 11.954 64.108 -33.029 1.00 26.19 151 ILE D CA 1
ATOM 7671 C C . ILE D 1 151 ? 11.148 64.191 -31.712 1.00 25.38 151 ILE D C 1
ATOM 7672 O O . ILE D 1 151 ? 10.589 63.184 -31.249 1.00 25.25 151 ILE D O 1
ATOM 7677 N N . ILE D 1 152 ? 11.086 65.390 -31.133 1.00 23.38 152 ILE D N 1
ATOM 7678 C CA . ILE D 1 152 ? 10.115 65.691 -30.084 1.00 21.72 152 ILE D CA 1
ATOM 7679 C C . ILE D 1 152 ? 9.015 66.623 -30.636 1.00 21.78 152 ILE D C 1
ATOM 7680 O O . ILE D 1 152 ? 9.306 67.620 -31.353 1.00 22.55 152 ILE D O 1
ATOM 7685 N N . ILE D 1 153 ? 7.760 66.298 -30.329 1.00 19.87 153 ILE D N 1
ATOM 7686 C CA . ILE D 1 153 ? 6.668 67.214 -30.571 1.00 17.40 153 ILE D CA 1
ATOM 7687 C C . ILE D 1 153 ? 6.350 67.976 -29.308 1.00 17.20 153 ILE D C 1
ATOM 7688 O O . ILE D 1 153 ? 6.252 67.391 -28.204 1.00 17.55 153 ILE D O 1
ATOM 7693 N N . ALA D 1 154 ? 6.139 69.277 -29.434 1.00 15.63 154 ALA D N 1
ATOM 7694 C CA . ALA D 1 154 ? 5.852 70.104 -28.259 1.00 14.36 154 ALA D CA 1
ATOM 7695 C C . ALA D 1 154 ? 4.852 71.198 -28.533 1.00 15.36 154 ALA D C 1
ATOM 7696 O O . ALA D 1 154 ? 4.758 71.718 -29.668 1.00 16.12 154 ALA D O 1
ATOM 7698 N N . GLY D 1 155 ? 4.106 71.599 -27.513 1.00 15.12 155 GLY D N 1
ATOM 7699 C CA . GLY D 1 155 ? 3.265 72.761 -27.670 1.00 15.19 155 GLY D CA 1
ATOM 7700 C C . GLY D 1 155 ? 2.562 73.141 -26.397 1.00 16.24 155 GLY D C 1
ATOM 7701 O O . GLY D 1 155 ? 2.423 72.279 -25.478 1.00 16.89 155 GLY D O 1
ATOM 7702 N N . ASP D 1 156 ? 2.053 74.376 -26.385 1.00 15.00 156 ASP D N 1
ATOM 7703 C CA . ASP D 1 156 ? 1.327 75.006 -25.255 1.00 16.35 156 ASP D CA 1
ATOM 7704 C C . ASP D 1 156 ? -0.151 75.308 -25.563 1.00 17.41 156 ASP D C 1
ATOM 7705 O O . ASP D 1 156 ? -0.476 75.484 -26.733 1.00 18.13 156 ASP D O 1
ATOM 7710 N N . SER D 1 157 ? -1.024 75.333 -24.536 1.00 17.80 157 SER D N 1
ATOM 7711 C CA . SER D 1 157 ? -2.445 75.733 -24.644 1.00 18.36 157 SER D CA 1
ATOM 7712 C C . SER D 1 157 ? -2.947 74.953 -25.815 1.00 18.62 157 SER D C 1
ATOM 7713 O O . SER D 1 157 ? -2.680 73.748 -25.848 1.00 19.89 157 SER D O 1
ATOM 7716 N N . ALA D 1 158 ? -3.571 75.568 -26.819 1.00 18.11 158 ALA D N 1
ATOM 7717 C CA . ALA D 1 158 ? -4.041 74.777 -28.003 1.00 18.72 158 ALA D CA 1
ATOM 7718 C C . ALA D 1 158 ? -2.974 73.914 -28.726 1.00 18.10 158 ALA D C 1
ATOM 7719 O O . ALA D 1 158 ? -3.278 72.887 -29.343 1.00 19.10 158 ALA D O 1
ATOM 7721 N N . GLY D 1 159 ? -1.733 74.372 -28.709 1.00 18.12 159 GLY D N 1
ATOM 7722 C CA . GLY D 1 159 ? -0.631 73.662 -29.334 1.00 18.61 159 GLY D CA 1
ATOM 7723 C C . GLY D 1 159 ? -0.327 72.365 -28.589 1.00 18.99 159 GLY D C 1
ATOM 7724 O O . GLY D 1 159 ? 0.121 71.398 -29.215 1.00 19.26 159 GLY D O 1
ATOM 7725 N N . GLY D 1 160 ? -0.603 72.333 -27.279 1.00 18.35 160 GLY D N 1
ATOM 7726 C CA . GLY D 1 160 ? -0.512 71.086 -26.510 1.00 18.71 160 GLY D CA 1
ATOM 7727 C C . GLY D 1 160 ? -1.584 70.100 -26.981 1.00 18.19 160 GLY D C 1
ATOM 7728 O O . GLY D 1 160 ? -1.320 68.900 -27.149 1.00 17.73 160 GLY D O 1
ATOM 7729 N N . GLY D 1 161 ? -2.795 70.614 -27.215 1.00 17.42 161 GLY D N 1
ATOM 7730 C CA . GLY D 1 161 ? -3.863 69.842 -27.922 1.00 16.38 161 GLY D CA 1
ATOM 7731 C C . GLY D 1 161 ? -3.434 69.314 -29.288 1.00 16.46 161 GLY D C 1
ATOM 7732 O O . GLY D 1 161 ? -3.568 68.147 -29.580 1.00 17.29 161 GLY D O 1
ATOM 7733 N N . LEU D 1 162 ? -2.875 70.167 -30.130 1.00 16.13 162 LEU D N 1
ATOM 7734 C CA . LEU D 1 162 ? -2.347 69.703 -31.440 1.00 15.94 162 LEU D CA 1
ATOM 7735 C C . LEU D 1 162 ? -1.159 68.716 -31.326 1.00 16.33 162 LEU D C 1
ATOM 7736 O O . LEU D 1 162 ? -0.953 67.852 -32.233 1.00 16.51 162 LEU D O 1
ATOM 7741 N N . THR D 1 163 ? -0.350 68.816 -30.260 1.00 16.30 163 THR D N 1
ATOM 7742 C CA . THR D 1 163 ? 0.741 67.839 -30.173 1.00 15.75 163 THR D CA 1
ATOM 7743 C C . THR D 1 163 ? 0.224 66.425 -30.129 1.00 16.00 163 THR D C 1
ATOM 7744 O O . THR D 1 163 ? 0.776 65.560 -30.826 1.00 15.49 163 THR D O 1
ATOM 7748 N N . THR D 1 164 ? -0.868 66.228 -29.392 1.00 15.73 164 THR D N 1
ATOM 7749 C CA . THR D 1 164 ? -1.540 64.944 -29.282 1.00 16.76 164 THR D CA 1
ATOM 7750 C C . THR D 1 164 ? -2.461 64.709 -30.471 1.00 17.72 164 THR D C 1
ATOM 7751 O O . THR D 1 164 ? -2.400 63.622 -31.062 1.00 16.00 164 THR D O 1
ATOM 7755 N N . ALA D 1 165 ? -3.309 65.708 -30.827 1.00 18.30 165 ALA D N 1
ATOM 7756 C CA . ALA D 1 165 ? -4.241 65.535 -31.991 1.00 18.35 165 ALA D CA 1
ATOM 7757 C C . ALA D 1 165 ? -3.494 65.080 -33.233 1.00 19.32 165 ALA D C 1
ATOM 7758 O O . ALA D 1 165 ? -3.811 64.009 -33.843 1.00 20.05 165 ALA D O 1
ATOM 7760 N N . SER D 1 166 ? -2.486 65.858 -33.612 1.00 19.34 166 SER D N 1
ATOM 7761 C CA . SER D 1 166 ? -1.709 65.581 -34.861 1.00 20.53 166 SER D CA 1
ATOM 7762 C C . SER D 1 166 ? -1.076 64.220 -34.868 1.00 20.65 166 SER D C 1
ATOM 7763 O O . SER D 1 166 ? -1.041 63.549 -35.912 1.00 21.26 166 SER D O 1
ATOM 7766 N N . MET D 1 167 ? -0.553 63.820 -33.714 1.00 21.31 167 MET D N 1
ATOM 7767 C CA . MET D 1 167 ? 0.031 62.498 -33.597 1.00 22.32 167 MET D CA 1
ATOM 7768 C C . MET D 1 167 ? -1.030 61.413 -33.674 1.00 22.97 167 MET D C 1
ATOM 7769 O O . MET D 1 167 ? -0.828 60.411 -34.344 1.00 23.89 167 MET D O 1
ATOM 7774 N N . LEU D 1 168 ? -2.195 61.589 -33.060 1.00 23.60 168 LEU D N 1
ATOM 7775 C CA . LEU D 1 168 ? -3.211 60.586 -33.297 1.00 24.44 168 LEU D CA 1
ATOM 7776 C C . LEU D 1 168 ? -3.435 60.354 -34.788 1.00 26.70 168 LEU D C 1
ATOM 7777 O O . LEU D 1 168 ? -3.606 59.205 -35.243 1.00 26.49 168 LEU D O 1
ATOM 7782 N N . LYS D 1 169 ? -3.452 61.454 -35.544 1.00 28.17 169 LYS D N 1
ATOM 7783 C CA . LYS D 1 169 ? -3.798 61.398 -36.958 1.00 29.58 169 LYS D CA 1
ATOM 7784 C C . LYS D 1 169 ? -2.618 60.769 -37.708 1.00 29.26 169 LYS D C 1
ATOM 7785 O O . LYS D 1 169 ? -2.801 59.823 -38.486 1.00 28.88 169 LYS D O 1
ATOM 7791 N N . ALA D 1 170 ? -1.410 61.251 -37.414 1.00 29.35 170 ALA D N 1
ATOM 7792 C CA . ALA D 1 170 ? -0.208 60.645 -37.974 1.00 29.49 170 ALA D CA 1
ATOM 7793 C C . ALA D 1 170 ? -0.287 59.122 -37.901 1.00 30.20 170 ALA D C 1
ATOM 7794 O O . ALA D 1 170 ? -0.041 58.419 -38.909 1.00 29.74 170 ALA D O 1
ATOM 7796 N N . LYS D 1 171 ? -0.649 58.630 -36.710 1.00 31.01 171 LYS D N 1
ATOM 7797 C CA . LYS D 1 171 ? -0.663 57.187 -36.413 1.00 32.48 171 LYS D CA 1
ATOM 7798 C C . LYS D 1 171 ? -1.619 56.447 -37.350 1.00 32.60 171 LYS D C 1
ATOM 7799 O O . LYS D 1 171 ? -1.232 55.445 -37.941 1.00 32.20 171 LYS D O 1
ATOM 7805 N N . GLU D 1 172 ? -2.854 56.936 -37.476 1.00 33.11 172 GLU D N 1
ATOM 7806 C CA . GLU D 1 172 ? -3.790 56.361 -38.433 1.00 34.94 172 GLU D CA 1
ATOM 7807 C C . GLU D 1 172 ? -3.163 56.219 -39.788 1.00 34.95 172 GLU D C 1
ATOM 7808 O O . GLU D 1 172 ? -3.278 55.161 -40.395 1.00 35.71 172 GLU D O 1
ATOM 7814 N N . ASP D 1 173 ? -2.495 57.284 -40.237 1.00 34.20 173 ASP D N 1
ATOM 7815 C CA . ASP D 1 173 ? -1.867 57.338 -41.559 1.00 34.02 173 ASP D CA 1
ATOM 7816 C C . ASP D 1 173 ? -0.576 56.500 -41.611 1.00 33.31 173 ASP D C 1
ATOM 7817 O O . ASP D 1 173 ? 0.179 56.530 -42.603 1.00 32.76 173 ASP D O 1
ATOM 7822 N N . GLY D 1 174 ? -0.331 55.765 -40.533 1.00 32.43 174 GLY D N 1
ATOM 7823 C CA . GLY D 1 174 ? 0.757 54.826 -40.478 1.00 31.44 174 GLY D CA 1
ATOM 7824 C C . GLY D 1 174 ? 2.127 55.445 -40.504 1.00 30.76 174 GLY D C 1
ATOM 7825 O O . GLY D 1 174 ? 3.028 54.850 -41.024 1.00 31.84 174 GLY D O 1
ATOM 7826 N N . LEU D 1 175 ? 2.286 56.639 -39.944 1.00 31.07 175 LEU D N 1
ATOM 7827 C CA . LEU D 1 175 ? 3.604 57.245 -39.702 1.00 30.59 175 LEU D CA 1
ATOM 7828 C C . LEU D 1 175 ? 4.187 56.761 -38.363 1.00 30.81 175 LEU D C 1
ATOM 7829 O O . LEU D 1 175 ? 3.422 56.407 -37.470 1.00 31.30 175 LEU D O 1
ATOM 7834 N N . PRO D 1 176 ? 5.530 56.761 -38.216 1.00 30.27 176 PRO D N 1
ATOM 7835 C CA . PRO D 1 176 ? 6.124 56.351 -36.952 1.00 29.57 176 PRO D CA 1
ATOM 7836 C C . PRO D 1 176 ? 5.959 57.433 -35.877 1.00 28.86 176 PRO D C 1
ATOM 7837 O O . PRO D 1 176 ? 6.029 58.633 -36.172 1.00 28.81 176 PRO D O 1
ATOM 7841 N N . MET D 1 177 ? 5.755 56.980 -34.646 1.00 27.32 177 MET D N 1
ATOM 7842 C CA . MET D 1 177 ? 5.627 57.828 -33.482 1.00 26.21 177 MET D CA 1
ATOM 7843 C C . MET D 1 177 ? 6.988 58.350 -33.171 1.00 24.97 177 MET D C 1
ATOM 7844 O O . MET D 1 177 ? 7.972 57.659 -33.455 1.00 26.05 177 MET D O 1
ATOM 7849 N N . PRO D 1 178 ? 7.054 59.601 -32.693 1.00 22.85 178 PRO D N 1
ATOM 7850 C CA . PRO D 1 178 ? 8.273 60.335 -32.446 1.00 22.57 178 PRO D CA 1
ATOM 7851 C C . PRO D 1 178 ? 8.696 60.021 -31.047 1.00 22.90 178 PRO D C 1
ATOM 7852 O O . PRO D 1 178 ? 8.024 59.232 -30.407 1.00 22.66 178 PRO D O 1
ATOM 7856 N N . ALA D 1 179 ? 9.749 60.694 -30.561 1.00 23.15 179 ALA D N 1
ATOM 7857 C CA . ALA D 1 179 ? 10.401 60.330 -29.300 1.00 24.40 179 ALA D CA 1
ATOM 7858 C C . ALA D 1 179 ? 9.634 60.634 -28.014 1.00 24.85 179 ALA D C 1
ATOM 7859 O O . ALA D 1 179 ? 9.834 59.939 -27.010 1.00 26.52 179 ALA D O 1
ATOM 7861 N N . GLY D 1 180 ? 8.797 61.677 -28.043 1.00 24.33 180 GLY D N 1
ATOM 7862 C CA . GLY D 1 180 ? 8.190 62.253 -26.858 1.00 21.70 180 GLY D CA 1
ATOM 7863 C C . GLY D 1 180 ? 7.232 63.375 -27.247 1.00 21.41 180 GLY D C 1
ATOM 7864 O O . GLY D 1 180 ? 7.491 64.162 -28.194 1.00 21.04 180 GLY D O 1
ATOM 7865 N N . LEU D 1 181 ? 6.134 63.461 -26.500 1.00 19.02 181 LEU D N 1
ATOM 7866 C CA . LEU D 1 181 ? 5.217 64.572 -26.596 1.00 16.93 181 LEU D CA 1
ATOM 7867 C C . LEU D 1 181 ? 5.419 65.468 -25.365 1.00 16.82 181 LEU D C 1
ATOM 7868 O O . LEU D 1 181 ? 5.406 64.984 -24.238 1.00 16.57 181 LEU D O 1
ATOM 7873 N N . VAL D 1 182 ? 5.700 66.755 -25.578 1.00 16.85 182 VAL D N 1
ATOM 7874 C CA . VAL D 1 182 ? 5.781 67.722 -24.497 1.00 16.14 182 VAL D CA 1
ATOM 7875 C C . VAL D 1 182 ? 4.587 68.675 -24.610 1.00 17.18 182 VAL D C 1
ATOM 7876 O O . VAL D 1 182 ? 4.367 69.252 -25.657 1.00 16.80 182 VAL D O 1
ATOM 7880 N N . MET D 1 183 ? 3.798 68.819 -23.547 1.00 17.80 183 MET D N 1
ATOM 7881 C CA . MET D 1 183 ? 2.604 69.672 -23.577 1.00 19.07 183 MET D CA 1
ATOM 7882 C C . MET D 1 183 ? 2.554 70.642 -22.407 1.00 19.79 183 MET D C 1
ATOM 7883 O O . MET D 1 183 ? 2.695 70.206 -21.256 1.00 22.25 183 MET D O 1
ATOM 7888 N N . LEU D 1 184 ? 2.369 71.936 -22.671 1.00 19.32 184 LEU D N 1
ATOM 7889 C CA . LEU D 1 184 ? 2.391 72.944 -21.624 1.00 19.38 184 LEU D CA 1
ATOM 7890 C C . LEU D 1 184 ? 1.016 73.546 -21.477 1.00 20.33 184 LEU D C 1
ATOM 7891 O O . LEU D 1 184 ? 0.623 74.384 -22.332 1.00 20.41 184 LEU D O 1
ATOM 7896 N N . SER D 1 185 ? 0.286 73.181 -20.404 1.00 19.89 185 SER D N 1
ATOM 7897 C CA . SER D 1 185 ? -1.097 73.690 -20.137 1.00 18.76 185 SER D CA 1
ATOM 7898 C C . SER D 1 185 ? -1.988 73.380 -21.336 1.00 18.90 185 SER D C 1
ATOM 7899 O O . SER D 1 185 ? -2.752 74.290 -21.828 1.00 17.82 185 SER D O 1
ATOM 7902 N N . PRO D 1 186 ? -1.924 72.118 -21.809 1.00 18.31 186 PRO D N 1
ATOM 7903 C CA . PRO D 1 186 ? -2.563 71.723 -23.071 1.00 17.75 186 PRO D CA 1
ATOM 7904 C C . PRO D 1 186 ? -4.058 71.920 -23.020 1.00 17.78 186 PRO D C 1
ATOM 7905 O O . PRO D 1 186 ? -4.663 71.698 -21.999 1.00 18.21 186 PRO D O 1
ATOM 7909 N N . PHE D 1 187 ? -4.640 72.347 -24.124 1.00 18.14 187 PHE D N 1
ATOM 7910 C CA . PHE D 1 187 ? -6.072 72.605 -24.229 1.00 18.47 187 PHE D CA 1
ATOM 7911 C C . PHE D 1 187 ? -6.657 71.392 -24.968 1.00 18.24 187 PHE D C 1
ATOM 7912 O O . PHE D 1 187 ? -6.559 71.289 -26.185 1.00 19.69 187 PHE D O 1
ATOM 7920 N N . VAL D 1 188 ? -7.258 70.455 -24.239 1.00 17.59 188 VAL D N 1
ATOM 7921 C CA . VAL D 1 188 ? -7.635 69.158 -24.835 1.00 16.63 188 VAL D CA 1
ATOM 7922 C C . VAL D 1 188 ? -9.088 68.748 -24.616 1.00 17.29 188 VAL D C 1
ATOM 7923 O O . VAL D 1 188 ? -9.505 67.630 -24.980 1.00 17.15 188 VAL D O 1
ATOM 7927 N N . ASP D 1 189 ? -9.856 69.640 -23.995 1.00 17.29 189 ASP D N 1
ATOM 7928 C CA . ASP D 1 189 ? -11.259 69.383 -23.792 1.00 16.44 189 ASP D CA 1
ATOM 7929 C C . ASP D 1 189 ? -12.107 70.612 -24.070 1.00 16.14 189 ASP D C 1
ATOM 7930 O O . ASP D 1 189 ? -12.300 71.458 -23.185 1.00 14.79 189 ASP D O 1
ATOM 7935 N N . LEU D 1 190 ? -12.689 70.647 -25.272 1.00 16.84 190 LEU D N 1
ATOM 7936 C CA . LEU D 1 190 ? -13.469 71.820 -25.704 1.00 18.36 190 LEU D CA 1
ATOM 7937 C C . LEU D 1 190 ? -14.935 71.894 -25.164 1.00 19.39 190 LEU D C 1
ATOM 7938 O O . LEU D 1 190 ? -15.692 72.863 -25.455 1.00 19.70 190 LEU D O 1
ATOM 7943 N N . THR D 1 191 ? -15.293 70.925 -24.299 1.00 19.48 191 THR D N 1
ATOM 7944 C CA . THR D 1 191 ? -16.569 70.960 -23.580 1.00 19.03 191 THR D CA 1
ATOM 7945 C C . THR D 1 191 ? -16.439 71.880 -22.359 1.00 20.14 191 THR D C 1
ATOM 7946 O O . THR D 1 191 ? -17.423 72.276 -21.764 1.00 20.04 191 THR D O 1
ATOM 7950 N N . LEU D 1 192 ? -15.216 72.205 -21.953 1.00 21.19 192 LEU D N 1
ATOM 7951 C CA . LEU D 1 192 ? -15.038 73.161 -20.866 1.00 21.21 192 LEU D CA 1
ATOM 7952 C C . LEU D 1 192 ? -16.020 72.834 -19.767 1.00 22.06 192 LEU D C 1
ATOM 7953 O O . LEU D 1 192 ? -16.841 73.679 -19.398 1.00 22.16 192 LEU D O 1
ATOM 7958 N N . SER D 1 193 ? -15.943 71.625 -19.217 1.00 21.94 193 SER D N 1
ATOM 7959 C CA . SER D 1 193 ? -16.950 71.191 -18.258 1.00 21.84 193 SER D CA 1
ATOM 7960 C C . SER D 1 193 ? -16.384 70.471 -17.014 1.00 22.61 193 SER D C 1
ATOM 7961 O O . SER D 1 193 ? -17.153 69.997 -16.165 1.00 22.73 193 SER D O 1
ATOM 7964 N N . ARG D 1 194 ? -15.066 70.374 -16.896 1.00 21.41 194 ARG D N 1
ATOM 7965 C CA . ARG D 1 194 ? -14.511 69.541 -15.827 1.00 20.95 194 ARG D CA 1
ATOM 7966 C C . ARG D 1 194 ? -14.261 70.396 -14.614 1.00 19.71 194 ARG D C 1
ATOM 7967 O O . ARG D 1 194 ? -14.707 71.524 -14.564 1.00 21.63 194 ARG D O 1
ATOM 7975 N N . TRP D 1 195 ? -13.602 69.860 -13.613 1.00 18.63 195 TRP D N 1
ATOM 7976 C CA . TRP D 1 195 ? -13.527 70.470 -12.285 1.00 16.82 195 TRP D CA 1
ATOM 7977 C C . TRP D 1 195 ? -12.944 71.878 -12.211 1.00 16.85 195 TRP D C 1
ATOM 7978 O O . TRP D 1 195 ? -13.463 72.708 -11.486 1.00 15.94 195 TRP D O 1
ATOM 7989 N N . SER D 1 196 ? -11.846 72.113 -12.915 1.00 17.62 196 SER D N 1
ATOM 7990 C CA . SER D 1 196 ? -11.074 73.321 -12.796 1.00 17.04 196 SER D CA 1
ATOM 7991 C C . SER D 1 196 ? -11.798 74.445 -13.533 1.00 19.38 196 SER D C 1
ATOM 7992 O O . SER D 1 196 ? -11.701 75.612 -13.121 1.00 19.53 196 SER D O 1
ATOM 7995 N N . ASN D 1 197 ? -12.525 74.102 -14.602 1.00 20.71 197 ASN D N 1
ATOM 7996 C CA . ASN D 1 197 ? -13.242 75.101 -15.377 1.00 23.04 197 ASN D CA 1
ATOM 7997 C C . ASN D 1 197 ? -14.187 75.965 -14.537 1.00 24.79 197 ASN D C 1
ATOM 7998 O O . ASN D 1 197 ? -14.205 77.168 -14.749 1.00 24.69 197 ASN D O 1
ATOM 8003 N N . SER D 1 198 ? -14.906 75.361 -13.568 1.00 26.03 198 SER D N 1
ATOM 8004 C CA . SER D 1 198 ? -15.768 76.074 -12.592 1.00 26.86 198 SER D CA 1
ATOM 8005 C C . SER D 1 198 ? -14.964 76.538 -11.404 1.00 28.01 198 SER D C 1
ATOM 8006 O O . SER D 1 198 ? -15.134 77.668 -10.922 1.00 29.37 198 SER D O 1
ATOM 8009 N N . ASN D 1 199 ? -14.070 75.681 -10.918 1.00 27.64 199 ASN D N 1
ATOM 8010 C CA . ASN D 1 199 ? -13.473 75.916 -9.614 1.00 27.51 199 ASN D CA 1
ATOM 8011 C C . ASN D 1 199 ? -12.271 76.863 -9.579 1.00 27.28 199 ASN D C 1
ATOM 8012 O O . ASN D 1 199 ? -12.026 77.499 -8.566 1.00 24.56 199 ASN D O 1
ATOM 8017 N N . LEU D 1 200 ? -11.519 76.962 -10.683 1.00 27.56 200 LEU D N 1
ATOM 8018 C CA . LEU D 1 200 ? -10.416 77.905 -10.711 1.00 27.68 200 LEU D CA 1
ATOM 8019 C C . LEU D 1 200 ? -10.684 79.138 -11.584 1.00 28.47 200 LEU D C 1
ATOM 8020 O O . LEU D 1 200 ? -9.769 79.925 -11.826 1.00 29.73 200 LEU D O 1
ATOM 8025 N N . ALA D 1 201 ? -11.914 79.323 -12.058 1.00 29.29 201 ALA D N 1
ATOM 8026 C CA . ALA D 1 201 ? -12.211 80.419 -13.002 1.00 29.93 201 ALA D CA 1
ATOM 8027 C C . ALA D 1 201 ? -11.988 81.817 -12.401 1.00 31.65 201 ALA D C 1
ATOM 8028 O O . ALA D 1 201 ? -11.686 82.763 -13.130 1.00 33.34 201 ALA D O 1
ATOM 8030 N N . ASP D 1 202 ? -12.108 81.962 -11.101 1.00 32.56 202 ASP D N 1
ATOM 8031 C CA . ASP D 1 202 ? -11.839 83.218 -10.458 1.00 33.64 202 ASP D CA 1
ATOM 8032 C C . ASP D 1 202 ? -10.354 83.476 -10.333 1.00 33.42 202 ASP D C 1
ATOM 8033 O O . ASP D 1 202 ? -9.969 84.576 -10.088 1.00 33.65 202 ASP D O 1
ATOM 8038 N N . ARG D 1 203 ? -9.546 82.443 -10.491 1.00 31.96 203 ARG D N 1
ATOM 8039 C CA . ARG D 1 203 ? -8.082 82.501 -10.242 1.00 30.95 203 ARG D CA 1
ATOM 8040 C C . ARG D 1 203 ? -7.187 82.568 -11.502 1.00 30.43 203 ARG D C 1
ATOM 8041 O O . ARG D 1 203 ? -5.964 82.823 -11.389 1.00 30.30 203 ARG D O 1
ATOM 8049 N N . ASP D 1 204 ? -7.793 82.297 -12.671 1.00 29.80 204 ASP D N 1
ATOM 8050 C CA . ASP D 1 204 ? -7.124 82.327 -13.967 1.00 29.55 204 ASP D CA 1
ATOM 8051 C C . ASP D 1 204 ? -7.411 83.635 -14.694 1.00 30.01 204 ASP D C 1
ATOM 8052 O O . ASP D 1 204 ? -8.542 83.870 -15.112 1.00 30.06 204 ASP D O 1
ATOM 8057 N N . PHE D 1 205 ? -6.382 84.454 -14.884 1.00 30.64 205 PHE D N 1
ATOM 8058 C CA . PHE D 1 205 ? -6.573 85.785 -15.459 1.00 31.38 205 PHE D CA 1
ATOM 8059 C C . PHE D 1 205 ? -6.219 85.850 -16.958 1.00 32.43 205 PHE D C 1
ATOM 8060 O O . PHE D 1 205 ? -6.505 86.855 -17.652 1.00 34.47 205 PHE D O 1
ATOM 8068 N N . LEU D 1 206 ? -5.623 84.767 -17.450 1.00 31.89 206 LEU D N 1
ATOM 8069 C CA . LEU D 1 206 ? -5.227 84.625 -18.840 1.00 31.20 206 LEU D CA 1
ATOM 8070 C C . LEU D 1 206 ? -6.328 83.940 -19.640 1.00 31.71 206 LEU D C 1
ATOM 8071 O O . LEU D 1 206 ? -6.792 84.451 -20.660 1.00 31.18 206 LEU D O 1
ATOM 8076 N N . ALA D 1 207 ? -6.780 82.796 -19.142 1.00 32.11 207 ALA D N 1
ATOM 8077 C CA . ALA D 1 207 ? -7.713 81.982 -19.892 1.00 33.02 207 ALA D CA 1
ATOM 8078 C C . ALA D 1 207 ? -9.103 82.059 -19.255 1.00 33.94 207 ALA D C 1
ATOM 8079 O O . ALA D 1 207 ? -9.598 81.081 -18.685 1.00 34.26 207 ALA D O 1
ATOM 8081 N N . GLU D 1 208 ? -9.736 83.223 -19.362 1.00 34.50 208 GLU D N 1
ATOM 8082 C CA . GLU D 1 208 ? -11.025 83.418 -18.723 1.00 34.57 208 GLU D CA 1
ATOM 8083 C C . GLU D 1 208 ? -12.209 82.808 -19.471 1.00 33.69 208 GLU D C 1
ATOM 8084 O O . GLU D 1 208 ? -12.112 82.464 -20.674 1.00 32.58 208 GLU D O 1
ATOM 8090 N N . PRO D 1 209 ? -13.311 82.611 -18.729 1.00 33.18 209 PRO D N 1
ATOM 8091 C CA . PRO D 1 209 ? -14.461 81.834 -19.151 1.00 32.96 209 PRO D CA 1
ATOM 8092 C C . PRO D 1 209 ? -14.965 82.226 -20.540 1.00 33.32 209 PRO D C 1
ATOM 8093 O O . PRO D 1 209 ? -15.318 81.349 -21.322 1.00 32.94 209 PRO D O 1
ATOM 8097 N N . ASP D 1 210 ? -15.031 83.523 -20.838 1.00 32.71 210 ASP D N 1
ATOM 8098 C CA . ASP D 1 210 ? -15.610 83.952 -22.111 1.00 33.09 210 ASP D CA 1
ATOM 8099 C C . ASP D 1 210 ? -14.597 83.686 -23.249 1.00 31.19 210 ASP D C 1
ATOM 8100 O O . ASP D 1 210 ? -14.948 83.277 -24.371 1.00 31.06 210 ASP D O 1
ATOM 8105 N N . THR D 1 211 ? -13.328 83.887 -22.931 1.00 29.17 211 THR D N 1
ATOM 8106 C CA . THR D 1 211 ? -12.282 83.642 -23.893 1.00 26.98 211 THR D CA 1
ATOM 8107 C C . THR D 1 211 ? -12.187 82.152 -24.262 1.00 25.85 211 THR D C 1
ATOM 8108 O O . THR D 1 211 ? -12.243 81.834 -25.438 1.00 24.55 211 THR D O 1
ATOM 8112 N N . LEU D 1 212 ? -12.164 81.240 -23.282 1.00 25.24 212 LEU D N 1
ATOM 8113 C CA . LEU D 1 212 ? -12.304 79.800 -23.596 1.00 24.85 212 LEU D CA 1
ATOM 8114 C C . LEU D 1 212 ? -13.644 79.422 -24.257 1.00 25.23 212 LEU D C 1
ATOM 8115 O O . LEU D 1 212 ? -13.669 78.554 -25.146 1.00 26.06 212 LEU D O 1
ATOM 8120 N N . GLY D 1 213 ? -14.747 80.042 -23.823 1.00 25.46 213 GLY D N 1
ATOM 8121 C CA . GLY D 1 213 ? -16.047 79.890 -24.508 1.00 25.96 213 GLY D CA 1
ATOM 8122 C C . GLY D 1 213 ? -15.910 80.277 -25.981 1.00 26.26 213 GLY D C 1
ATOM 8123 O O . GLY D 1 213 ? -16.172 79.462 -26.872 1.00 25.64 213 GLY D O 1
ATOM 8124 N N . GLU D 1 214 ? -15.414 81.494 -26.231 1.00 27.12 214 GLU D N 1
ATOM 8125 C CA . GLU D 1 214 ? -15.167 81.962 -27.614 1.00 28.30 214 GLU D CA 1
ATOM 8126 C C . GLU D 1 214 ? -14.217 81.030 -28.388 1.00 27.79 214 GLU D C 1
ATOM 8127 O O . GLU D 1 214 ? -14.562 80.603 -29.495 1.00 28.94 214 GLU D O 1
ATOM 8133 N N . MET D 1 215 ? -13.055 80.662 -27.835 1.00 26.93 215 MET D N 1
ATOM 8134 C CA . MET D 1 215 ? -12.164 79.824 -28.657 1.00 26.71 215 MET D CA 1
ATOM 8135 C C . MET D 1 215 ? -12.694 78.428 -28.952 1.00 26.17 215 MET D C 1
ATOM 8136 O O . MET D 1 215 ? -12.476 77.919 -30.037 1.00 25.65 215 MET D O 1
ATOM 8141 N N . SER D 1 216 ? -13.439 77.824 -28.027 1.00 26.78 216 SER D N 1
ATOM 8142 C CA . SER D 1 216 ? -14.028 76.509 -28.307 1.00 26.59 216 SER D CA 1
ATOM 8143 C C . SER D 1 216 ? -15.161 76.601 -29.345 1.00 25.46 216 SER D C 1
ATOM 8144 O O . SER D 1 216 ? -15.216 75.815 -30.276 1.00 23.55 216 SER D O 1
ATOM 8147 N N . GLU D 1 217 ? -16.052 77.583 -29.169 1.00 26.04 217 GLU D N 1
ATOM 8148 C CA . GLU D 1 217 ? -17.032 77.937 -30.219 1.00 26.63 217 GLU D CA 1
ATOM 8149 C C . GLU D 1 217 ? -16.377 78.092 -31.587 1.00 25.12 217 GLU D C 1
ATOM 8150 O O . GLU D 1 217 ? -16.781 77.413 -32.524 1.00 24.84 217 GLU D O 1
ATOM 8156 N N . LEU D 1 218 ? -15.384 78.987 -31.715 1.00 24.02 218 LEU D N 1
ATOM 8157 C CA . LEU D 1 218 ? -14.775 79.242 -33.033 1.00 23.41 218 LEU D CA 1
ATOM 8158 C C . LEU D 1 218 ? -14.055 78.028 -33.651 1.00 22.52 218 LEU D C 1
ATOM 8159 O O . LEU D 1 218 ? -14.195 77.741 -34.835 1.00 22.04 218 LEU D O 1
ATOM 8164 N N . TYR D 1 219 ? -13.260 77.324 -32.860 1.00 22.64 219 TYR D N 1
ATOM 8165 C CA . TYR D 1 219 ? -12.524 76.200 -33.409 1.00 23.49 219 TYR D CA 1
ATOM 8166 C C . TYR D 1 219 ? -13.449 74.998 -33.698 1.00 24.11 219 TYR D C 1
ATOM 8167 O O . TYR D 1 219 ? -13.322 74.366 -34.727 1.00 23.96 219 TYR D O 1
ATOM 8176 N N . VAL D 1 220 ? -14.375 74.691 -32.798 1.00 25.23 220 VAL D N 1
ATOM 8177 C CA . VAL D 1 220 ? -15.256 73.555 -33.016 1.00 27.59 220 VAL D CA 1
ATOM 8178 C C . VAL D 1 220 ? -16.169 73.868 -34.187 1.00 29.00 220 VAL D C 1
ATOM 8179 O O . VAL D 1 220 ? -16.251 73.078 -35.151 1.00 29.16 220 VAL D O 1
ATOM 8183 N N . GLY D 1 221 ? -16.878 75.007 -34.074 1.00 30.33 221 GLY D N 1
ATOM 8184 C CA . GLY D 1 221 ? -17.837 75.473 -35.101 1.00 31.57 221 GLY D CA 1
ATOM 8185 C C . GLY D 1 221 ? -18.867 74.385 -35.528 1.00 32.02 221 GLY D C 1
ATOM 8186 O O . GLY D 1 221 ? -19.613 73.894 -34.688 1.00 33.48 221 GLY D O 1
ATOM 8187 N N . GLY D 1 222 ? -18.873 73.987 -36.797 1.00 31.80 222 GLY D N 1
ATOM 8188 C CA . GLY D 1 222 ? -19.749 72.908 -37.271 1.00 31.87 222 GLY D CA 1
ATOM 8189 C C . GLY D 1 222 ? -19.605 71.529 -36.641 1.00 32.57 222 GLY D C 1
ATOM 8190 O O . GLY D 1 222 ? -20.526 70.702 -36.707 1.00 32.39 222 GLY D O 1
ATOM 8191 N N . GLU D 1 223 ? -18.466 71.269 -36.003 1.00 32.42 223 GLU D N 1
ATOM 8192 C CA . GLU D 1 223 ? -18.106 69.896 -35.662 1.00 32.34 223 GLU D CA 1
ATOM 8193 C C . GLU D 1 223 ? -18.681 69.441 -34.311 1.00 32.25 223 GLU D C 1
ATOM 8194 O O . GLU D 1 223 ? -19.321 70.212 -33.601 1.00 32.97 223 GLU D O 1
ATOM 8200 N N . ASP D 1 224 ? -18.444 68.186 -33.972 1.00 32.96 224 ASP D N 1
ATOM 8201 C CA . ASP D 1 224 ? -18.754 67.642 -32.646 1.00 33.04 224 ASP D CA 1
ATOM 8202 C C . ASP D 1 224 ? -17.657 68.069 -31.636 1.00 32.77 224 ASP D C 1
ATOM 8203 O O . ASP D 1 224 ? -16.459 67.879 -31.898 1.00 32.67 224 ASP D O 1
ATOM 8208 N N . ARG D 1 225 ? -18.050 68.641 -30.493 1.00 32.59 225 ARG D N 1
ATOM 8209 C CA . ARG D 1 225 ? -17.100 69.022 -29.421 1.00 32.16 225 ARG D CA 1
ATOM 8210 C C . ARG D 1 225 ? -16.169 67.863 -28.954 1.00 31.67 225 ARG D C 1
ATOM 8211 O O . ARG D 1 225 ? -14.984 68.106 -28.650 1.00 31.31 225 ARG D O 1
ATOM 8219 N N . LYS D 1 226 ? -16.693 66.633 -28.920 1.00 29.98 226 LYS D N 1
ATOM 8220 C CA . LYS D 1 226 ? -15.944 65.456 -28.408 1.00 29.18 226 LYS D CA 1
ATOM 8221 C C . LYS D 1 226 ? -15.198 64.632 -29.483 1.00 27.96 226 LYS D C 1
ATOM 8222 O O . LYS D 1 226 ? -14.708 63.534 -29.218 1.00 26.97 226 LYS D O 1
ATOM 8228 N N . ASN D 1 227 ? -15.124 65.174 -30.698 1.00 26.81 227 ASN D N 1
ATOM 8229 C CA . ASN D 1 227 ? -14.232 64.653 -31.733 1.00 25.70 227 ASN D CA 1
ATOM 8230 C C . ASN D 1 227 ? -12.804 64.395 -31.201 1.00 24.54 227 ASN D C 1
ATOM 8231 O O . ASN D 1 227 ? -12.139 65.297 -30.703 1.00 23.59 227 ASN D O 1
ATOM 8236 N N . PRO D 1 228 ? -12.317 63.165 -31.351 1.00 24.56 228 PRO D N 1
ATOM 8237 C CA . PRO D 1 228 ? -11.051 62.823 -30.757 1.00 24.60 228 PRO D CA 1
ATOM 8238 C C . PRO D 1 228 ? -9.961 63.741 -31.282 1.00 25.30 228 PRO D C 1
ATOM 8239 O O . PRO D 1 228 ? -9.021 64.075 -30.570 1.00 25.45 228 PRO D O 1
ATOM 8243 N N . LEU D 1 229 ? -10.096 64.194 -32.515 1.00 24.83 229 LEU D N 1
ATOM 8244 C CA . LEU D 1 229 ? -9.070 65.058 -33.034 1.00 24.82 229 LEU D CA 1
ATOM 8245 C C . LEU D 1 229 ? -9.176 66.495 -32.525 1.00 24.15 229 LEU D C 1
ATOM 8246 O O . LEU D 1 229 ? -8.223 67.225 -32.630 1.00 25.91 229 LEU D O 1
ATOM 8251 N N . ILE D 1 230 ? -10.306 66.876 -31.938 1.00 22.94 230 ILE D N 1
ATOM 8252 C CA . ILE D 1 230 ? -10.538 68.224 -31.436 1.00 21.94 230 ILE D CA 1
ATOM 8253 C C . ILE D 1 230 ? -10.359 68.252 -29.916 1.00 22.13 230 ILE D C 1
ATOM 8254 O O . ILE D 1 230 ? -9.725 69.135 -29.366 1.00 21.89 230 ILE D O 1
ATOM 8259 N N . SER D 1 231 ? -10.966 67.301 -29.220 1.00 21.72 231 SER D N 1
ATOM 8260 C CA . SER D 1 231 ? -10.761 67.192 -27.784 1.00 21.83 231 SER D CA 1
ATOM 8261 C C . SER D 1 231 ? -10.086 65.836 -27.481 1.00 22.12 231 SER D C 1
ATOM 8262 O O . SER D 1 231 ? -10.778 64.837 -27.240 1.00 23.95 231 SER D O 1
ATOM 8265 N N . PRO D 1 232 ? -8.753 65.771 -27.552 1.00 21.37 232 PRO D N 1
ATOM 8266 C CA . PRO D 1 232 ? -8.090 64.458 -27.444 1.00 22.42 232 PRO D CA 1
ATOM 8267 C C . PRO D 1 232 ? -8.393 63.602 -26.155 1.00 23.04 232 PRO D C 1
ATOM 8268 O O . PRO D 1 232 ? -8.253 62.383 -26.158 1.00 23.62 232 PRO D O 1
ATOM 8272 N N . VAL D 1 233 ? -8.725 64.269 -25.072 1.00 22.31 233 VAL D N 1
ATOM 8273 C CA . VAL D 1 233 ? -9.338 63.692 -23.891 1.00 22.59 233 VAL D CA 1
ATOM 8274 C C . VAL D 1 233 ? -10.405 62.564 -24.230 1.00 23.62 233 VAL D C 1
ATOM 8275 O O . VAL D 1 233 ? -10.524 61.540 -23.511 1.00 23.15 233 VAL D O 1
ATOM 8279 N N . TYR D 1 234 ? -11.139 62.731 -25.336 1.00 22.44 234 TYR D N 1
ATOM 8280 C CA . TYR D 1 234 ? -12.054 61.686 -25.806 1.00 21.54 234 TYR D CA 1
ATOM 8281 C C . TYR D 1 234 ? -11.420 60.670 -26.736 1.00 20.43 234 TYR D C 1
ATOM 8282 O O . TYR D 1 234 ? -12.102 59.796 -27.224 1.00 20.43 234 TYR D O 1
ATOM 8291 N N . ALA D 1 235 ? -10.130 60.769 -27.003 1.00 18.82 235 ALA D N 1
ATOM 8292 C CA . ALA D 1 235 ? -9.600 59.920 -28.069 1.00 19.81 235 ALA D CA 1
ATOM 8293 C C . ALA D 1 235 ? -9.280 58.527 -27.557 1.00 19.76 235 ALA D C 1
ATOM 8294 O O . ALA D 1 235 ? -9.203 58.305 -26.390 1.00 20.87 235 ALA D O 1
ATOM 8296 N N . ASP D 1 236 ? -9.074 57.605 -28.459 1.00 21.53 236 ASP D N 1
ATOM 8297 C CA . ASP D 1 236 ? -8.441 56.359 -28.162 1.00 22.76 236 ASP D CA 1
ATOM 8298 C C . ASP D 1 236 ? -6.950 56.684 -28.229 1.00 23.06 236 ASP D C 1
ATOM 8299 O O . ASP D 1 236 ? -6.419 56.857 -29.329 1.00 24.29 236 ASP D O 1
ATOM 8304 N N . LEU D 1 237 ? -6.287 56.775 -27.067 1.00 21.90 237 LEU D N 1
ATOM 8305 C CA . LEU D 1 237 ? -4.925 57.312 -26.965 1.00 21.41 237 LEU D CA 1
ATOM 8306 C C . LEU D 1 237 ? -3.853 56.231 -27.042 1.00 22.42 237 LEU D C 1
ATOM 8307 O O . LEU D 1 237 ? -2.659 56.523 -27.032 1.00 22.24 237 LEU D O 1
ATOM 8312 N N . SER D 1 238 ? -4.269 54.965 -27.110 1.00 23.64 238 SER D N 1
ATOM 8313 C CA . SER D 1 238 ? -3.292 53.863 -27.043 1.00 24.61 238 SER D CA 1
ATOM 8314 C C . SER D 1 238 ? -2.292 53.990 -28.165 1.00 24.52 238 SER D C 1
ATOM 8315 O O . SER D 1 238 ? -2.680 54.380 -29.255 1.00 25.64 238 SER D O 1
ATOM 8318 N N . GLY D 1 239 ? -1.013 53.695 -27.903 1.00 24.68 239 GLY D N 1
ATOM 8319 C CA . GLY D 1 239 ? 0.042 53.736 -28.959 1.00 24.34 239 GLY D CA 1
ATOM 8320 C C . GLY D 1 239 ? 0.880 55.009 -29.009 1.00 24.05 239 GLY D C 1
ATOM 8321 O O . GLY D 1 239 ? 1.974 55.027 -29.663 1.00 25.67 239 GLY D O 1
ATOM 8322 N N . LEU D 1 240 ? 0.432 56.075 -28.329 1.00 22.41 240 LEU D N 1
ATOM 8323 C CA . LEU D 1 240 ? 1.217 57.346 -28.347 1.00 22.51 240 LEU D CA 1
ATOM 8324 C C . LEU D 1 240 ? 2.554 57.192 -27.640 1.00 21.56 240 LEU D C 1
ATOM 8325 O O . LEU D 1 240 ? 2.660 56.388 -26.751 1.00 21.47 240 LEU D O 1
ATOM 8330 N N . PRO D 1 241 ? 3.600 57.921 -28.076 1.00 21.67 241 PRO D N 1
ATOM 8331 C CA . PRO D 1 241 ? 4.810 57.930 -27.281 1.00 21.65 241 PRO D CA 1
ATOM 8332 C C . PRO D 1 241 ? 4.617 58.713 -25.974 1.00 22.13 241 PRO D C 1
ATOM 8333 O O . PRO D 1 241 ? 3.493 59.168 -25.673 1.00 21.27 241 PRO D O 1
ATOM 8337 N N . GLU D 1 242 ? 5.709 58.883 -25.233 1.00 21.89 242 GLU D N 1
ATOM 8338 C CA . GLU D 1 242 ? 5.672 59.381 -23.873 1.00 23.66 242 GLU D CA 1
ATOM 8339 C C . GLU D 1 242 ? 5.349 60.826 -23.790 1.00 23.69 242 GLU D C 1
ATOM 8340 O O . GLU D 1 242 ? 5.775 61.635 -24.632 1.00 25.21 242 GLU D O 1
ATOM 8346 N N . MET D 1 243 ? 4.674 61.167 -22.710 1.00 22.48 243 MET D N 1
ATOM 8347 C CA . MET D 1 243 ? 4.146 62.490 -22.547 1.00 21.12 243 MET D CA 1
ATOM 8348 C C . MET D 1 243 ? 4.787 63.054 -21.317 1.00 20.43 243 MET D C 1
ATOM 8349 O O . MET D 1 243 ? 4.848 62.360 -20.306 1.00 20.64 243 MET D O 1
ATOM 8354 N N . LEU D 1 244 ? 5.264 64.294 -21.424 1.00 18.00 244 LEU D N 1
ATOM 8355 C CA . LEU D 1 244 ? 5.547 65.158 -20.292 1.00 16.34 244 LEU D CA 1
ATOM 8356 C C . LEU D 1 244 ? 4.597 66.318 -20.359 1.00 16.40 244 LEU D C 1
ATOM 8357 O O . LEU D 1 244 ? 4.543 67.005 -21.390 1.00 16.95 244 LEU D O 1
ATOM 8362 N N . ILE D 1 245 ? 3.881 66.563 -19.265 1.00 16.34 245 ILE D N 1
ATOM 8363 C CA . ILE D 1 245 ? 2.903 67.629 -19.157 1.00 15.06 245 ILE D CA 1
ATOM 8364 C C . ILE D 1 245 ? 3.234 68.514 -17.972 1.00 16.05 245 ILE D C 1
ATOM 8365 O O . ILE D 1 245 ? 3.238 68.061 -16.840 1.00 16.89 245 ILE D O 1
ATOM 8370 N N . HIS D 1 246 ? 3.531 69.781 -18.216 1.00 16.35 246 HIS D N 1
ATOM 8371 C CA . HIS D 1 246 ? 3.669 70.767 -17.147 1.00 16.77 246 HIS D CA 1
ATOM 8372 C C . HIS D 1 246 ? 2.441 71.654 -17.223 1.00 16.86 246 HIS D C 1
ATOM 8373 O O . HIS D 1 246 ? 1.899 71.834 -18.317 1.00 18.48 246 HIS D O 1
ATOM 8380 N N . VAL D 1 247 ? 1.973 72.157 -16.083 1.00 17.67 247 VAL D N 1
ATOM 8381 C CA . VAL D 1 247 ? 0.774 73.031 -15.953 1.00 17.41 247 VAL D CA 1
ATOM 8382 C C . VAL D 1 247 ? 0.885 73.825 -14.672 1.00 17.76 247 VAL D C 1
ATOM 8383 O O . VAL D 1 247 ? 1.513 73.390 -13.755 1.00 18.14 247 VAL D O 1
ATOM 8387 N N . GLY D 1 248 ? 0.333 75.037 -14.627 1.00 18.85 248 GLY D N 1
ATOM 8388 C CA . GLY D 1 248 ? 0.270 75.793 -13.387 1.00 17.69 248 GLY D CA 1
ATOM 8389 C C . GLY D 1 248 ? -0.906 75.398 -12.511 1.00 17.86 248 GLY D C 1
ATOM 8390 O O . GLY D 1 248 ? -1.929 74.880 -12.991 1.00 17.21 248 GLY D O 1
ATOM 8391 N N . SER D 1 249 ? -0.762 75.682 -11.225 1.00 18.72 249 SER D N 1
ATOM 8392 C CA . SER D 1 249 ? -1.884 75.673 -10.290 1.00 20.21 249 SER D CA 1
ATOM 8393 C C . SER D 1 249 ? -2.949 76.674 -10.625 1.00 20.54 249 SER D C 1
ATOM 8394 O O . SER D 1 249 ? -4.114 76.391 -10.414 1.00 21.79 249 SER D O 1
ATOM 8397 N N . GLU D 1 250 ? -2.598 77.848 -11.136 1.00 21.10 250 GLU D N 1
ATOM 8398 C CA . GLU D 1 250 ? -3.669 78.849 -11.371 1.00 22.03 250 GLU D CA 1
ATOM 8399 C C . GLU D 1 250 ? -4.426 78.666 -12.704 1.00 21.90 250 GLU D C 1
ATOM 8400 O O . GLU D 1 250 ? -4.636 79.609 -13.451 1.00 23.51 250 GLU D O 1
ATOM 8406 N N . GLU D 1 251 ? -4.868 77.454 -13.006 1.00 21.43 251 GLU D N 1
ATOM 8407 C CA . GLU D 1 251 ? -5.346 77.185 -14.339 1.00 18.91 251 GLU D CA 1
ATOM 8408 C C . GLU D 1 251 ? -6.743 76.750 -14.420 1.00 19.36 251 GLU D C 1
ATOM 8409 O O . GLU D 1 251 ? -7.136 75.688 -13.864 1.00 20.00 251 GLU D O 1
ATOM 8415 N N . ALA D 1 252 ? -7.524 77.515 -15.171 1.00 18.34 252 ALA D N 1
ATOM 8416 C CA . ALA D 1 252 ? -8.868 77.070 -15.443 1.00 18.05 252 ALA D CA 1
ATOM 8417 C C . ALA D 1 252 ? -8.802 75.744 -16.221 1.00 16.91 252 ALA D C 1
ATOM 8418 O O . ALA D 1 252 ? -9.738 74.960 -16.148 1.00 17.74 252 ALA D O 1
ATOM 8420 N N . LEU D 1 253 ? -7.726 75.518 -16.962 1.00 15.55 253 LEU D N 1
ATOM 8421 C CA . LEU D 1 253 ? -7.531 74.280 -17.727 1.00 15.27 253 LEU D CA 1
ATOM 8422 C C . LEU D 1 253 ? -6.676 73.214 -16.979 1.00 16.63 253 LEU D C 1
ATOM 8423 O O . LEU D 1 253 ? -6.222 72.223 -17.572 1.00 16.28 253 LEU D O 1
ATOM 8428 N N . LEU D 1 254 ? -6.514 73.390 -15.661 1.00 18.07 254 LEU D N 1
ATOM 8429 C CA . LEU D 1 254 ? -5.782 72.391 -14.859 1.00 17.60 254 LEU D CA 1
ATOM 8430 C C . LEU D 1 254 ? -6.322 70.984 -15.077 1.00 17.43 254 LEU D C 1
ATOM 8431 O O . LEU D 1 254 ? -5.555 70.084 -15.354 1.00 17.43 254 LEU D O 1
ATOM 8436 N N . SER D 1 255 ? -7.634 70.797 -15.005 1.00 17.46 255 SER D N 1
ATOM 8437 C CA . SER D 1 255 ? -8.226 69.465 -15.211 1.00 15.98 255 SER D CA 1
ATOM 8438 C C . SER D 1 255 ? -8.006 68.862 -16.618 1.00 17.23 255 SER D C 1
ATOM 8439 O O . SER D 1 255 ? -8.075 67.613 -16.778 1.00 18.54 255 SER D O 1
ATOM 8442 N N . ASP D 1 256 ? -7.753 69.681 -17.641 1.00 16.68 256 ASP D N 1
ATOM 8443 C CA . ASP D 1 256 ? -7.459 69.128 -18.969 1.00 15.37 256 ASP D CA 1
ATOM 8444 C C . ASP D 1 256 ? -6.156 68.371 -18.855 1.00 15.27 256 ASP D C 1
ATOM 8445 O O . ASP D 1 256 ? -5.914 67.364 -19.528 1.00 14.81 256 ASP D O 1
ATOM 8450 N N . SER D 1 257 ? -5.281 68.892 -18.029 1.00 15.85 257 SER D N 1
ATOM 8451 C CA . SER D 1 257 ? -4.017 68.261 -17.848 1.00 17.04 257 SER D CA 1
ATOM 8452 C C . SER D 1 257 ? -4.134 66.923 -17.045 1.00 17.40 257 SER D C 1
ATOM 8453 O O . SER D 1 257 ? -3.526 65.932 -17.454 1.00 15.84 257 SER D O 1
ATOM 8456 N N . THR D 1 258 ? -4.950 66.878 -15.977 1.00 17.43 258 THR D N 1
ATOM 8457 C CA . THR D 1 258 ? -5.035 65.645 -15.142 1.00 18.21 258 THR D CA 1
ATOM 8458 C C . THR D 1 258 ? -5.946 64.595 -15.803 1.00 17.93 258 THR D C 1
ATOM 8459 O O . THR D 1 258 ? -5.751 63.417 -15.634 1.00 19.04 258 THR D O 1
ATOM 8463 N N . THR D 1 259 ? -6.893 65.036 -16.608 1.00 17.94 259 THR D N 1
ATOM 8464 C CA . THR D 1 259 ? -7.718 64.142 -17.373 1.00 16.52 259 THR D CA 1
ATOM 8465 C C . THR D 1 259 ? -6.926 63.588 -18.530 1.00 17.38 259 THR D C 1
ATOM 8466 O O . THR D 1 259 ? -7.038 62.398 -18.849 1.00 17.67 259 THR D O 1
ATOM 8470 N N . LEU D 1 260 ? -6.105 64.427 -19.174 1.00 17.92 260 LEU D N 1
ATOM 8471 C CA . LEU D 1 260 ? -5.261 63.902 -20.263 1.00 17.81 260 LEU D CA 1
ATOM 8472 C C . LEU D 1 260 ? -4.370 62.772 -19.664 1.00 17.08 260 LEU D C 1
ATOM 8473 O O . LEU D 1 260 ? -4.221 61.694 -20.259 1.00 16.99 260 LEU D O 1
ATOM 8478 N N . ALA D 1 261 ? -3.779 63.054 -18.505 1.00 15.65 261 ALA D N 1
ATOM 8479 C CA . ALA D 1 261 ? -2.995 62.068 -17.748 1.00 16.80 261 ALA D CA 1
ATOM 8480 C C . ALA D 1 261 ? -3.821 60.815 -17.450 1.00 16.75 261 ALA D C 1
ATOM 8481 O O . ALA D 1 261 ? -3.427 59.710 -17.800 1.00 16.27 261 ALA D O 1
ATOM 8483 N N . GLU D 1 262 ? -4.967 60.999 -16.809 1.00 17.18 262 GLU D N 1
ATOM 8484 C CA . GLU D 1 262 ? -5.839 59.892 -16.539 1.00 17.85 262 GLU D CA 1
ATOM 8485 C C . GLU D 1 262 ? -6.083 58.977 -17.771 1.00 18.83 262 GLU D C 1
ATOM 8486 O O . GLU D 1 262 ? -5.864 57.739 -17.685 1.00 19.56 262 GLU D O 1
ATOM 8492 N N . ARG D 1 263 ? -6.514 59.572 -18.893 1.00 17.18 263 ARG D N 1
ATOM 8493 C CA . ARG D 1 263 ? -6.966 58.819 -20.034 1.00 16.99 263 ARG D CA 1
ATOM 8494 C C . ARG D 1 263 ? -5.793 58.292 -20.851 1.00 17.09 263 ARG D C 1
ATOM 8495 O O . ARG D 1 263 ? -5.877 57.188 -21.364 1.00 17.48 263 ARG D O 1
ATOM 8503 N N . ALA D 1 264 ? -4.710 59.062 -20.943 1.00 16.58 264 ALA D N 1
ATOM 8504 C CA . ALA D 1 264 ? -3.541 58.632 -21.668 1.00 16.59 264 ALA D CA 1
ATOM 8505 C C . ALA D 1 264 ? -2.878 57.501 -20.910 1.00 17.22 264 ALA D C 1
ATOM 8506 O O . ALA D 1 264 ? -2.502 56.492 -21.539 1.00 18.18 264 ALA D O 1
ATOM 8508 N N . GLY D 1 265 ? -2.746 57.654 -19.582 1.00 17.16 265 GLY D N 1
ATOM 8509 C CA . GLY D 1 265 ? -2.213 56.566 -18.698 1.00 17.07 265 GLY D CA 1
ATOM 8510 C C . GLY D 1 265 ? -3.048 55.301 -18.833 1.00 18.54 265 GLY D C 1
ATOM 8511 O O . GLY D 1 265 ? -2.509 54.240 -19.030 1.00 18.41 265 GLY D O 1
ATOM 8512 N N . ALA D 1 266 ? -4.376 55.429 -18.744 1.00 18.52 266 ALA D N 1
ATOM 8513 C CA . ALA D 1 266 ? -5.267 54.330 -18.937 1.00 19.49 266 ALA D CA 1
ATOM 8514 C C . ALA D 1 266 ? -5.019 53.615 -20.288 1.00 21.43 266 ALA D C 1
ATOM 8515 O O . ALA D 1 266 ? -5.067 52.371 -20.348 1.00 22.12 266 ALA D O 1
ATOM 8517 N N . ALA D 1 267 ? -4.764 54.381 -21.357 1.00 21.22 267 ALA D N 1
ATOM 8518 C CA . ALA D 1 267 ? -4.450 53.812 -22.690 1.00 21.21 267 ALA D CA 1
ATOM 8519 C C . ALA D 1 267 ? -3.032 53.221 -22.787 1.00 20.96 267 ALA D C 1
ATOM 8520 O O . ALA D 1 267 ? -2.572 52.779 -23.866 1.00 21.31 267 ALA D O 1
ATOM 8522 N N . GLY D 1 268 ? -2.287 53.296 -21.700 1.00 20.05 268 GLY D N 1
ATOM 8523 C CA . GLY D 1 268 ? -0.994 52.660 -21.711 1.00 19.52 268 GLY D CA 1
ATOM 8524 C C . GLY D 1 268 ? 0.104 53.544 -22.167 1.00 19.31 268 GLY D C 1
ATOM 8525 O O . GLY D 1 268 ? 1.151 53.038 -22.515 1.00 20.94 268 GLY D O 1
ATOM 8526 N N . VAL D 1 269 ? -0.110 54.856 -22.118 1.00 17.95 269 VAL D N 1
ATOM 8527 C CA . VAL D 1 269 ? 0.897 55.792 -22.470 1.00 16.92 269 VAL D CA 1
ATOM 8528 C C . VAL D 1 269 ? 1.755 56.141 -21.260 1.00 18.29 269 VAL D C 1
ATOM 8529 O O . VAL D 1 269 ? 1.216 56.397 -20.172 1.00 18.22 269 VAL D O 1
ATOM 8533 N N . SER D 1 270 ? 3.089 56.201 -21.422 1.00 17.90 270 SER D N 1
ATOM 8534 C CA . SER D 1 270 ? 3.883 56.774 -20.365 1.00 18.31 270 SER D CA 1
ATOM 8535 C C . SER D 1 270 ? 3.548 58.237 -20.200 1.00 18.30 270 SER D C 1
ATOM 8536 O O . SER D 1 270 ? 3.749 58.995 -21.120 1.00 19.18 270 SER D O 1
ATOM 8539 N N . VAL D 1 271 ? 3.074 58.635 -19.023 1.00 18.52 271 VAL D N 1
ATOM 8540 C CA . VAL D 1 271 ? 2.821 60.056 -18.708 1.00 17.59 271 VAL D CA 1
ATOM 8541 C C . VAL D 1 271 ? 3.572 60.558 -17.484 1.00 18.33 271 VAL D C 1
ATOM 8542 O O . VAL D 1 271 ? 3.576 59.863 -16.455 1.00 18.91 271 VAL D O 1
ATOM 8546 N N . GLU D 1 272 ? 4.157 61.772 -17.559 1.00 18.59 272 GLU D N 1
ATOM 8547 C CA . GLU D 1 272 ? 4.626 62.509 -16.362 1.00 18.88 272 GLU D CA 1
ATOM 8548 C C . GLU D 1 272 ? 4.080 63.920 -16.279 1.00 18.44 272 GLU D C 1
ATOM 8549 O O . GLU D 1 272 ? 4.288 64.727 -17.163 1.00 18.26 272 GLU D O 1
ATOM 8555 N N . LEU D 1 273 ? 3.437 64.233 -15.172 1.00 17.91 273 LEU D N 1
ATOM 8556 C CA . LEU D 1 273 ? 2.690 65.448 -15.018 1.00 17.43 273 LEU D CA 1
ATOM 8557 C C . LEU D 1 273 ? 3.325 66.190 -13.830 1.00 17.31 273 LEU D C 1
ATOM 8558 O O . LEU D 1 273 ? 3.537 65.596 -12.753 1.00 15.35 273 LEU D O 1
ATOM 8563 N N . LYS D 1 274 ? 3.657 67.465 -14.027 1.00 16.48 274 LYS D N 1
ATOM 8564 C CA . LYS D 1 274 ? 4.135 68.258 -12.930 1.00 16.78 274 LYS D CA 1
ATOM 8565 C C . LYS D 1 274 ? 3.291 69.516 -12.822 1.00 17.64 274 LYS D C 1
ATOM 8566 O O . LYS D 1 274 ? 3.112 70.234 -13.812 1.00 18.49 274 LYS D O 1
ATOM 8572 N N . ILE D 1 275 ? 2.699 69.746 -11.651 1.00 18.01 275 ILE D N 1
ATOM 8573 C CA . ILE D 1 275 ? 1.884 70.948 -11.414 1.00 18.06 275 ILE D CA 1
ATOM 8574 C C . ILE D 1 275 ? 2.684 71.910 -10.519 1.00 19.39 275 ILE D C 1
ATOM 8575 O O . ILE D 1 275 ? 3.221 71.530 -9.470 1.00 19.55 275 ILE D O 1
ATOM 8580 N N . TRP D 1 276 ? 2.682 73.176 -10.914 1.00 20.47 276 TRP D N 1
ATOM 8581 C CA . TRP D 1 276 ? 3.634 74.188 -10.457 1.00 20.41 276 TRP D CA 1
ATOM 8582 C C . TRP D 1 276 ? 2.894 75.218 -9.644 1.00 21.15 276 TRP D C 1
ATOM 8583 O O . TRP D 1 276 ? 2.145 76.034 -10.178 1.00 20.67 276 TRP D O 1
ATOM 8594 N N . PRO D 1 277 ? 3.073 75.177 -8.338 1.00 22.52 277 PRO D N 1
ATOM 8595 C CA . PRO D 1 277 ? 2.316 76.078 -7.473 1.00 23.44 277 PRO D CA 1
ATOM 8596 C C . PRO D 1 277 ? 2.458 77.552 -7.803 1.00 24.56 277 PRO D C 1
ATOM 8597 O O . PRO D 1 277 ? 3.574 78.064 -8.008 1.00 25.17 277 PRO D O 1
ATOM 8601 N N . ASP D 1 278 ? 1.307 78.217 -7.859 1.00 25.37 278 ASP D N 1
ATOM 8602 C CA . ASP D 1 278 ? 1.221 79.669 -8.036 1.00 25.72 278 ASP D CA 1
ATOM 8603 C C . ASP D 1 278 ? 1.477 80.172 -9.488 1.00 25.91 278 ASP D C 1
ATOM 8604 O O . ASP D 1 278 ? 1.370 81.384 -9.774 1.00 24.67 278 ASP D O 1
ATOM 8609 N N . MET D 1 279 ? 1.766 79.226 -10.393 1.00 25.10 279 MET D N 1
ATOM 8610 C CA . MET D 1 279 ? 1.952 79.524 -11.801 1.00 24.08 279 MET D CA 1
ATOM 8611 C C . MET D 1 279 ? 0.644 79.639 -12.617 1.00 24.66 279 MET D C 1
ATOM 8612 O O . MET D 1 279 ? -0.303 78.802 -12.468 1.00 24.00 279 MET D O 1
ATOM 8617 N N . PRO D 1 280 ? 0.558 80.695 -13.471 1.00 24.24 280 PRO D N 1
ATOM 8618 C CA . PRO D 1 280 ? -0.583 80.829 -14.349 1.00 23.35 280 PRO D CA 1
ATOM 8619 C C . PRO D 1 280 ? -0.487 79.968 -15.638 1.00 22.18 280 PRO D C 1
ATOM 8620 O O . PRO D 1 280 ? 0.514 79.268 -15.878 1.00 21.79 280 PRO D O 1
ATOM 8624 N N . HIS D 1 281 ? -1.554 80.023 -16.430 1.00 21.73 281 HIS D N 1
ATOM 8625 C CA . HIS D 1 281 ? -1.621 79.464 -17.790 1.00 21.70 281 HIS D CA 1
ATOM 8626 C C . HIS D 1 281 ? -0.374 79.729 -18.651 1.00 21.90 281 HIS D C 1
ATOM 8627 O O . HIS D 1 281 ? -0.002 80.893 -18.897 1.00 21.93 281 HIS D O 1
ATOM 8634 N N . VAL D 1 282 ? 0.230 78.646 -19.146 1.00 21.50 282 VAL D N 1
ATOM 8635 C CA . VAL D 1 282 ? 1.450 78.707 -19.958 1.00 21.10 282 VAL D CA 1
ATOM 8636 C C . VAL D 1 282 ? 2.507 79.642 -19.322 1.00 22.47 282 VAL D C 1
ATOM 8637 O O . VAL D 1 282 ? 3.011 80.563 -19.972 1.00 23.04 282 VAL D O 1
ATOM 8641 N N . PHE D 1 283 ? 2.814 79.396 -18.045 1.00 21.67 283 PHE D N 1
ATOM 8642 C CA . PHE D 1 283 ? 3.781 80.164 -17.315 1.00 21.81 283 PHE D CA 1
ATOM 8643 C C . PHE D 1 283 ? 5.162 80.180 -17.952 1.00 22.96 283 PHE D C 1
ATOM 8644 O O . PHE D 1 283 ? 5.978 80.966 -17.585 1.00 22.65 283 PHE D O 1
ATOM 8652 N N . GLN D 1 284 ? 5.450 79.314 -18.909 1.00 24.82 284 GLN D N 1
ATOM 8653 C CA . GLN D 1 284 ? 6.796 79.340 -19.441 1.00 25.91 284 GLN D CA 1
ATOM 8654 C C . GLN D 1 284 ? 7.044 80.585 -20.316 1.00 27.74 284 GLN D C 1
ATOM 8655 O O . GLN D 1 284 ? 8.178 80.798 -20.721 1.00 28.11 284 GLN D O 1
ATOM 8661 N N . MET D 1 285 ? 5.998 81.394 -20.574 1.00 29.90 285 MET D N 1
ATOM 8662 C CA . MET D 1 285 ? 6.104 82.686 -21.297 1.00 31.68 285 MET D CA 1
ATOM 8663 C C . MET D 1 285 ? 6.674 83.802 -20.420 1.00 32.30 285 MET D C 1
ATOM 8664 O O . MET D 1 285 ? 7.066 84.833 -20.954 1.00 32.60 285 MET D O 1
ATOM 8669 N N . TYR D 1 286 ? 6.675 83.623 -19.094 1.00 32.45 286 TYR D N 1
ATOM 8670 C CA . TYR D 1 286 ? 6.983 84.727 -18.170 1.00 32.18 286 TYR D CA 1
ATOM 8671 C C . TYR D 1 286 ? 8.274 84.589 -17.326 1.00 33.13 286 TYR D C 1
ATOM 8672 O O . TYR D 1 286 ? 8.352 85.105 -16.197 1.00 33.03 286 TYR D O 1
ATOM 8681 N N . GLY D 1 287 ? 9.278 83.899 -17.876 1.00 34.01 287 GLY D N 1
ATOM 8682 C CA . GLY D 1 287 ? 10.611 83.805 -17.249 1.00 35.68 287 GLY D CA 1
ATOM 8683 C C . GLY D 1 287 ? 11.272 85.145 -16.921 1.00 37.09 287 GLY D C 1
ATOM 8684 O O . GLY D 1 287 ? 12.167 85.241 -16.080 1.00 36.80 287 GLY D O 1
ATOM 8685 N N . LYS D 1 288 ? 10.816 86.192 -17.589 1.00 38.63 288 LYS D N 1
ATOM 8686 C CA . LYS D 1 288 ? 11.204 87.559 -17.260 1.00 39.74 288 LYS D CA 1
ATOM 8687 C C . LYS D 1 288 ? 10.711 87.940 -15.858 1.00 39.35 288 LYS D C 1
ATOM 8688 O O . LYS D 1 288 ? 11.336 88.752 -15.179 1.00 39.02 288 LYS D O 1
ATOM 8694 N N . PHE D 1 289 ? 9.568 87.370 -15.465 1.00 39.31 289 PHE D N 1
ATOM 8695 C CA . PHE D 1 289 ? 8.836 87.783 -14.260 1.00 38.83 289 PHE D CA 1
ATOM 8696 C C . PHE D 1 289 ? 8.937 86.818 -13.097 1.00 37.50 289 PHE D C 1
ATOM 8697 O O . PHE D 1 289 ? 8.788 87.224 -11.962 1.00 37.08 289 PHE D O 1
ATOM 8705 N N . VAL D 1 290 ? 9.131 85.535 -13.379 1.00 36.62 290 VAL D N 1
ATOM 8706 C CA . VAL D 1 290 ? 9.006 84.500 -12.345 1.00 35.31 290 VAL D CA 1
ATOM 8707 C C . VAL D 1 290 ? 9.962 83.397 -12.665 1.00 34.98 290 VAL D C 1
ATOM 8708 O O . VAL D 1 290 ? 9.968 82.897 -13.786 1.00 35.11 290 VAL D O 1
ATOM 8712 N N . ASN D 1 291 ? 10.789 83.003 -11.701 1.00 34.69 291 ASN D N 1
ATOM 8713 C CA . ASN D 1 291 ? 11.846 82.053 -12.060 1.00 34.16 291 ASN D CA 1
ATOM 8714 C C . ASN D 1 291 ? 11.362 80.617 -12.286 1.00 32.98 291 ASN D C 1
ATOM 8715 O O . ASN D 1 291 ? 12.102 79.786 -12.814 1.00 33.23 291 ASN D O 1
ATOM 8720 N N . ALA D 1 292 ? 10.123 80.332 -11.902 1.00 31.53 292 ALA D N 1
ATOM 8721 C CA . ALA D 1 292 ? 9.564 78.998 -12.127 1.00 30.32 292 ALA D CA 1
ATOM 8722 C C . ALA D 1 292 ? 9.609 78.681 -13.604 1.00 29.34 292 ALA D C 1
ATOM 8723 O O . ALA D 1 292 ? 9.784 77.514 -13.977 1.00 29.77 292 ALA D O 1
ATOM 8725 N N . ALA D 1 293 ? 9.537 79.719 -14.448 1.00 28.15 293 ALA D N 1
ATOM 8726 C CA . ALA D 1 293 ? 9.540 79.492 -15.890 1.00 26.42 293 ALA D CA 1
ATOM 8727 C C . ALA D 1 293 ? 10.819 78.857 -16.406 1.00 26.58 293 ALA D C 1
ATOM 8728 O O . ALA D 1 293 ? 10.747 77.897 -17.185 1.00 27.34 293 ALA D O 1
ATOM 8730 N N . ASP D 1 294 ? 11.979 79.332 -15.951 1.00 26.95 294 ASP D N 1
ATOM 8731 C CA . ASP D 1 294 ? 13.271 78.739 -16.316 1.00 28.17 294 ASP D CA 1
ATOM 8732 C C . ASP D 1 294 ? 13.431 77.319 -15.785 1.00 27.57 294 ASP D C 1
ATOM 8733 O O . ASP D 1 294 ? 13.996 76.473 -16.461 1.00 27.24 294 ASP D O 1
ATOM 8738 N N . ILE D 1 295 ? 12.954 77.073 -14.561 1.00 28.15 295 ILE D N 1
ATOM 8739 C CA . ILE D 1 295 ? 13.069 75.752 -13.897 1.00 27.54 295 ILE D CA 1
ATOM 8740 C C . ILE D 1 295 ? 12.265 74.733 -14.724 1.00 26.92 295 ILE D C 1
ATOM 8741 O O . ILE D 1 295 ? 12.816 73.727 -15.184 1.00 26.36 295 ILE D O 1
ATOM 8746 N N . SER D 1 296 ? 11.020 75.076 -15.046 1.00 25.90 296 SER D N 1
ATOM 8747 C CA . SER D 1 296 ? 10.253 74.246 -15.926 1.00 25.27 296 SER D CA 1
ATOM 8748 C C . SER D 1 296 ? 10.941 73.976 -17.279 1.00 24.90 296 SER D C 1
ATOM 8749 O O . SER D 1 296 ? 11.039 72.817 -17.749 1.00 24.36 296 SER D O 1
ATOM 8752 N N . ILE D 1 297 ? 11.426 75.028 -17.928 1.00 23.72 297 ILE D N 1
ATOM 8753 C CA . ILE D 1 297 ? 12.054 74.806 -19.235 1.00 23.64 297 ILE D CA 1
ATOM 8754 C C . ILE D 1 297 ? 13.281 73.868 -19.138 1.00 23.23 297 ILE D C 1
ATOM 8755 O O . ILE D 1 297 ? 13.450 72.919 -19.946 1.00 21.50 297 ILE D O 1
ATOM 8760 N N . LYS D 1 298 ? 14.114 74.120 -18.131 1.00 24.11 298 LYS D N 1
ATOM 8761 C CA . LYS D 1 298 ? 15.300 73.278 -17.835 1.00 25.36 298 LYS D CA 1
ATOM 8762 C C . LYS D 1 298 ? 14.919 71.785 -17.763 1.00 25.22 298 LYS D C 1
ATOM 8763 O O . LYS D 1 298 ? 15.487 70.928 -18.476 1.00 24.51 298 LYS D O 1
ATOM 8769 N N . GLU D 1 299 ? 13.906 71.506 -16.930 1.00 25.46 299 GLU D N 1
ATOM 8770 C CA . GLU D 1 299 ? 13.438 70.136 -16.675 1.00 25.70 299 GLU D CA 1
ATOM 8771 C C . GLU D 1 299 ? 12.890 69.526 -17.942 1.00 25.03 299 GLU D C 1
ATOM 8772 O O . GLU D 1 299 ? 13.222 68.388 -18.288 1.00 25.29 299 GLU D O 1
ATOM 8778 N N . ILE D 1 300 ? 12.083 70.308 -18.656 1.00 24.86 300 ILE D N 1
ATOM 8779 C CA . ILE D 1 300 ? 11.586 69.919 -19.972 1.00 24.09 300 ILE D CA 1
ATOM 8780 C C . ILE D 1 300 ? 12.784 69.559 -20.834 1.00 24.11 300 ILE D C 1
ATOM 8781 O O . ILE D 1 300 ? 12.775 68.556 -21.491 1.00 24.24 300 ILE D O 1
ATOM 8786 N N . CYS D 1 301 ? 13.847 70.338 -20.773 1.00 25.97 301 CYS D N 1
ATOM 8787 C CA . CYS D 1 301 ? 15.035 70.038 -21.586 1.00 29.09 301 CYS D CA 1
ATOM 8788 C C . CYS D 1 301 ? 15.801 68.775 -21.214 1.00 29.50 301 CYS D C 1
ATOM 8789 O O . CYS D 1 301 ? 16.220 68.020 -22.141 1.00 29.40 301 CYS D O 1
ATOM 8792 N N . HIS D 1 302 ? 15.937 68.500 -19.902 1.00 30.12 302 HIS D N 1
ATOM 8793 C CA . HIS D 1 302 ? 16.628 67.262 -19.499 1.00 31.22 302 HIS D CA 1
ATOM 8794 C C . HIS D 1 302 ? 15.784 66.064 -19.884 1.00 30.25 302 HIS D C 1
ATOM 8795 O O . HIS D 1 302 ? 16.301 65.029 -20.325 1.00 28.49 302 HIS D O 1
ATOM 8802 N N . TRP D 1 303 ? 14.470 66.246 -19.780 1.00 29.14 303 TRP D N 1
ATOM 8803 C CA . TRP D 1 303 ? 13.575 65.199 -20.160 1.00 28.24 303 TRP D CA 1
ATOM 8804 C C . TRP D 1 303 ? 13.717 64.988 -21.652 1.00 28.98 303 TRP D C 1
ATOM 8805 O O . TRP D 1 303 ? 13.731 63.842 -22.097 1.00 27.04 303 TRP D O 1
ATOM 8816 N N . ILE D 1 304 ? 13.836 66.104 -22.401 1.00 29.95 304 ILE D N 1
ATOM 8817 C CA . ILE D 1 304 ? 13.997 66.023 -23.857 1.00 31.87 304 ILE D CA 1
ATOM 8818 C C . ILE D 1 304 ? 15.266 65.286 -24.201 1.00 33.57 304 ILE D C 1
ATOM 8819 O O . ILE D 1 304 ? 15.245 64.376 -25.016 1.00 33.64 304 ILE D O 1
ATOM 8824 N N . SER D 1 305 ? 16.374 65.651 -23.560 1.00 36.75 305 SER D N 1
ATOM 8825 C CA . SER D 1 305 ? 17.638 64.948 -23.885 1.00 39.39 305 SER D CA 1
ATOM 8826 C C . SER D 1 305 ? 17.666 63.493 -23.399 1.00 40.63 305 SER D C 1
ATOM 8827 O O . SER D 1 305 ? 18.151 62.608 -24.088 1.00 41.38 305 SER D O 1
ATOM 8830 N N . ALA D 1 306 ? 17.086 63.222 -22.249 1.00 42.80 306 ALA D N 1
ATOM 8831 C CA . ALA D 1 306 ? 16.974 61.836 -21.827 1.00 44.80 306 ALA D CA 1
ATOM 8832 C C . ALA D 1 306 ? 16.236 60.986 -22.871 1.00 46.44 306 ALA D C 1
ATOM 8833 O O . ALA D 1 306 ? 16.592 59.839 -23.089 1.00 46.79 306 ALA D O 1
ATOM 8835 N N . ARG D 1 307 ? 15.227 61.559 -23.531 1.00 48.09 307 ARG D N 1
ATOM 8836 C CA . ARG D 1 307 ? 14.426 60.830 -24.509 1.00 49.04 307 ARG D CA 1
ATOM 8837 C C . ARG D 1 307 ? 15.157 60.572 -25.816 1.00 49.86 307 ARG D C 1
ATOM 8838 O O . ARG D 1 307 ? 14.751 59.712 -26.593 1.00 50.75 307 ARG D O 1
ATOM 8846 N N . ILE D 1 308 ? 16.212 61.338 -26.081 1.00 50.36 308 ILE D N 1
ATOM 8847 C CA . ILE D 1 308 ? 16.791 61.400 -27.421 1.00 50.25 308 ILE D CA 1
ATOM 8848 C C . ILE D 1 308 ? 18.122 60.640 -27.583 1.00 50.47 308 ILE D C 1
ATOM 8849 O O . ILE D 1 308 ? 18.448 59.777 -26.773 1.00 50.27 308 ILE D O 1
#

B-factor: mean 27.29, std 11.99, range [2.0, 89.27]

Radius of gyration: 44.06 Å; Cα contacts (8 Å, |Δi|>4): 2746; chains: 4; bounding box: 80×89×128 Å

Secondary structure (DSSP, 8-state):
-----HHHHHHHHHHHHHTS-TT--HHHHHHHHHHHHTTS---TT-EEEEEEETTEEEEEEE-TT--S-EEEEE--STTTS--HHHHHHHHHHHHHHHT-EEEEE-PPPTTTS-TTHHHHHHHHHHHHHHHHHSSGGGEEEEEETHHHHHHHHHHHHHHHTTPPPPSEEEEES----TT--SHHHHHTGGG-SSS-HHHHHHHHHHHHTTS-TT-TTT-GGGS--TTPPPEEEEEESS-TTHHHHHHHHHHHHHTT--EEEEEETT--TTGGGGTTT-HHHHHHHHHHHHHHHTT--/-----HHHHHHHHHHHHHHS-TT--HHHHHHHHHHHHTTSPPPTT-EEEEEEETTEEEEEEE-TT--SEEEEEE--STTTS--TTTTHHHHHHHHHHHTEEEEEE----SSSS-TTHHHHHHHHHHHHHHHHHS-GGGEEEEEETHHHHHHHHHHHHHHHTTPPP-SEEEEES----TT--SHHHHHTGGG-SSS-HHHHHHHHHHHHTTS-TT-TTT-GGGS--TT---EEEEEEEE-TTHHHHHHHHHHHHHTT--EEEEEEEEEETTGGGGTTT-HHHHHHHHHHHHHHHHH--/-PPPHHHHHHHHHHHHTT--THHHHHHHHHHTSPPPTTEEEEEEEETTEEEEEEEETT--S-EEEEE--STTTS--TTTTHHHHHHHHHHHT-EEEEE-PPPTTTS-TTHHHHHHHHHHHHHHHHHSSGGGEEEEEETHHHHHHHHHHHHHHHTTPPP-SEEEEES----TT--SHHHHHSGGG-SSS-HHHHHHHHHHHHTTS-TT-TTTSGGGS--TTPPPEEEEEESS-TTHHHHHHHHHHHHHTT--EEEEEETT--TTGGG-TTT-HHHHHHHHHHHHHHHHHH-/--HHHHHHHHHHHHHSS-S---HHHHHHHHHHHHHTS---TT-EEEEEEETTEEEEEEE-SS--S-EEEEE--STTTS--TTTTHHHHHHHHHHHTSEEEEE-PPPTTTS-TTHHHHHHHHHHHHHHHHHSSGGGEEEEEETHHHHHHHHHHHHHHHTTPPP-SEEEEES----TT--SHHHHHSTTT-SSS-HHHHHHHHHHHHTTS-TT-TTTSGGGS--TT---EEEEEEEE-TTHHHHHHHHHHHHHTT--EEEEEEEEEETTGGG-TTT-THHHHHHHHHHHHHHHH-

Sequence (1177 aa):
DTKMDPRDFLQLLKINAEKAEKNLPLDQKRAGMEALCERFPRAEGVELTLTDLGGVPCIRQATDGAGAAHILYFHGGGYISGSPSTHLVLTTQLAKQSSATLWSLDYRLAPENPFPAAVDDCVAAYRALLKTAGSADRIIIAGDSAGGGLTTASMLKAKEDGLPMPAGLVMLSPFVDLTLSRWSNSNLADRDFLAEPDTLGEMSELYVGGEDRKNPLISPVYADLSGLPEMLIHVGSEEALLSDSTTLAERAGAAGVSVELKIWPDMPHVFQMYGKFVNAADISIKEICHWISARISDTKMDPRDFLQLLKINAEKAEKNLPLDQKRAGMEALCERFPRAEGVELTLTDLGGVPCIRQATDGAGAAHILYFHGGGYISGSPSTHLVLTTQLAKQSSATLWSLDYRLAPENPFPAAVDDCVAAYRALLKTAGSADRIIIAGDSAGGGLTTASMLKAKEDGLPMPAGLVMLSPFVDLTLSRWSNSNLADRDFLAEPDTLGEMSELYVGGEDRKNPLISPVYADLSGLPEMLIHVGSEEALLSDSTTLAERAGAAGVSVELKIWPDMPHVFQMYGKFVNAADISIKEICHWISARISTKMDPRDFLQLLKINAEKADQKRAGMEALCERFPRAEGVELTLTDLGGVPCIRQATDGAGAAHILYFHGGGYISGSPSTHLVLTTQLAKQSSATLWSLDYRLAPENPFPAAVDDCVAAYRALLKTAGSADRIIIAGDSAGGGLTTASMLKAKEDGLPMPAGLVMLSPFVDLTLSRWSNSNLADRDFLAEPDTLGEMSELYVGGEDRKNPLISPVYADLSGLPEMLIHVGSEEALLSDSTTLAERAGAAGVSVELKIWPDMPHVFQMYGKFVNAADISIKEICHWISARISMDPRDFLQLLKINAEKAEKNLPLDQKRAGMEALCERFPRAEGVELTLTDLGGVPCIRQATDGAGAAHILYFHGGGYISGSPSTHLVLTTQLAKQSSATLWSLDYRLAPENPFPAAVDDCVAAYRALLKTAGSADRIIIAGDSAGGGLTTASMLKAKEDGLPMPAGLVMLSPFVDLTLSRWSNSNLADRDFLAEPDTLGEMSELYVGGEDRKNPLISPVYADLSGLPEMLIHVGSEEALLSDSTTLAERAGAAGVSVELKIWPDMPHVFQMYGKFVNAADISIKEICHWISARI

Foldseek 3Di:
DDADDLVVVLVVLVVCLVPPDPCDPLVVVQVVLLVVQVPADADPQWDWDFDAALPWTWTKIAHPQADLAEEEFEEDDLLAHDANRSCRLLVSLLHVLQSYIYIYTGFDGPPVDAPPRSLVRLLSRVVSVCVVSVHLLRYEYEYEACRQLSLQLNVVVCVVVPHDAHLEYEYELYNAQLVQDDDLLPVLVVSASDCNSVCSNVSNCRRQVPHDRLPCSNRVLNPLSAPHEAYEYEYEPNESSVVSQVSCCVRNVVSVYHYHYDYHYSAHGRNLSPVVHHVVNVVVSNVVSVVSNVSSD/DDFDDLQVVLVVLVVVLVVDDDCDDLVVVQVVLLVVLVVQDADPQWDWDWQDALRFTWIKIAHPQQDLAEEEEEEADLLAHDANSSCRNQQRLLRYLQSYIYTYTGWDGWLVAAPPRRLVRLLSRVVRVCVVSVHLLRYEYEYEECSLLSSQLNQVVNVVVVDDAHQEYEYELYDAQLVLDDDLLVVQVVLASDPPSVCSNVSNCSRCPPHDSLPCSNHVLNPLSAPHEAYEYEYEPNESSPVSVVSVCVRNVVNVYHYHYHYHYSAHGSSLSPVVHDVVNVVVSNVVSVVSNVRSD/DFADLVVVLVVLQVVLVDDLCVQVVLLVVLLVADADPQWDWDWDAALPFIWTKIAGDQQDLAEEEEEEDDLQAHDANRSQRLQVRLLRVQQSHIYTYTGFDGPDVQAPPRSLVRSLSRVVRVCVVRVHLLRYEYEYEACRLLSQQLNQVVNVVVVHAAHLEYEYFLYNAQLVQDDDLSVVLQSLASDCHDVVRPVSSCRRCPVHPSLPCSNRVLNDLSAPHEAYEYEYEVNESSPCVQVSCQVSNVVSVYHYDYYYHYSAHGSNLSPVVHDDVNSVVSNVVSVVSNVSSD/DPLVVVLVVLQVVQVPPDDDDDQVVVQVVLLVVLVVADADPQWDWDWDAALPFTWTKIAHPQQDLAEEEEEEDDLQAHDANSSCRLQVNLLRVLQSHTYIYTGFDGWDVDAPPRRLVRSLSRVVRVCVVSVHLLRYEYEYFAQRLLSLQLNQVVNVVVPHDAHLEYEYELYNQQLVLDDDLSPVLQSSASPCHDVNSVVSSCTHQPPHDRLPCSNRVLNPLQAPHEAYEYEYEPNESSPVSQVSCVVRNVVSVYHYDYHYHYSAHGRNLSPCVPDVVNSVVSNVVSVVSVVRD